Protein 2G39 (pdb70)

InterPro domains:
  IPR003702 Acetyl-CoA hydrolase/transferase, N-terminal [PF02550] (13-215)
  IPR017821 Succinate CoA transferase [TIGR03458] (13-494)
  IPR026888 Acetyl-CoA hydrolase/transferase, C-terminal domain [PF13336] (322-463)
  IPR037171 NagB/RpiA transferase-like [SSF100950] (3-222)
  IPR037171 NagB/RpiA transferase-like [SSF100950] (225-494)
  IPR038460 Acetyl-CoA hydrolase/transferase, C-terminal domain superfamily [G3DSA:3.40.1080.20] (336-476)
  IPR046433 Acetyl-CoA hydrolase/transferase [PTHR43609] (2-495)

Nearest PDB structures (foldseek):
  2g39-assembly1_B  TM=1.001E+00  e=9.275E-93  Pseudomonas aeruginosa
  4eu9-assembly1_A  TM=9.788E-01  e=1.525E-63  Acetobacter aceti
  5dw4-assembly1_B  TM=9.795E-01  e=2.028E-62  Acetobacter aceti 1023
  4euc-assembly1_B  TM=9.817E-01  e=2.142E-61  Acetobacter aceti
  8dh7-assembly1_B  TM=9.643E-01  e=5.965E-57  Saccharomyces cerevisiae

Secondary structure (DSSP, 8-state):
--SB-SGGGGGG--HHHHHTT-----B---BTTBS---HHHHHH--TTTS---EE---S---TTHHHHHHHTT-EEE------HHHHHHHHTT-------TTTHHHHHHTTSSPPPSEEEEEESEE-TTSPEE--SB-BTHHHHHHHSSEEEEEEETTS-GGGTTSB-B-----TTS-------STT---SBSSB---GGGEEEEEEE--PPPPP-PPPP-HHHHHHHHHHHHHHHHHHHTT--TT-S-EEE-SSHHHHH--GGGSSS--SB---SEE-HHHHHHHHTT-B--EEESEE---HHHHHHHHHSGGGTGGGEEE-BHHHHT-HHHHHHHT-EEEEE-SEEETTS-EESS-GGGT----TTHHHHHHH-SEEEEE--SEEGGGTEESEE---S-SB-GGG--EEEETTEEEE-TT--HHHHHHHHHHHTS-TTTHHHHHHHHHHHHHT--SS---TTTTTHHHHHHHHH-----/--B-SGGGGGG--HHHHHTTS----B---BTTBS---HHHHHH--TTTS---EE---S---TTHHHHHHHTT-EEE------HHHHHHHHTT-------TTTHHHHHHTTSSPPPSEEEEEEEEE-TTS-EEE-SB-BTHHHHHHH-SEEEEEEETTS-GGGTTSB-B--PPPTTSPPP----STT---SBSSB---GGGEEEEEEE--PPPPP-PPPP-HHHHHHHHHHHHHHHHHHHTT--TT-S-EEE-SSHHHHH--GGGSSS--SB---SEE-HHHHHHHHTT-B--EEESEE---HHHHHHHHHTGGGTGGGEEE-BHHHHS-HHHHHHHT-EEEEE-SEEETTS-EESS-GGGT----TTHHHHHHH-SEEEEE--SEEGGGTEESEE---S-SB-GGG--EEEETTEEEE-TT--HHHHHHHHHHHTS-HHHHHHHHHHHHHHHHT--SS---TTTTTHHHHHHHHH-----

Foldseek 3Di:
DLFEQAVVCVVQEALLVVLVVDFADEEEEADPLFQDDDSNLLNNLVLQVPNHEYAYYLEEHDPCSLVSCVVSLHAAEYQFYDHVNNLVCVLVVSHYHHDQSLCPLVCVVVVNDDAGQEYEGEACHQHNQRFGATFFFQRCRLSNCARHQAYEYEHEPQAHNVCQPQEQEDDFDDPPDTDDPPDQDQPDRRHHRTRDDRNVRYNHYYYHYDDGDAQPADADDLWLLLQLVQVLVVVVVCCVVVVPLQRFAEEFDDHRSRLNVCSCLPHSRAAYEFYAEDEVSNVSCVVSRRYQAYEHRGYHYHVVSVCVCSVPVVSCSSRYHHYHSSVSLPLVRQQSRQYAYEEEFQAAELQQFTHRADQLLRGRHLYNLCSNQQRHNAREYEDAQADDVQQGGSYAPDSHGPGGNNRHAKYTTSQHIQGCPPHFRLRSNVRCLNGHHDPSCSVVSVVQSVVQCVVPDSHGGDPVCRSVQSVCCVPPNGVRD/DLAQAVVCVVFEALLVVLVVDDAEEEEEDDQLFQDDDSNLLSVLVLLVPDGEYAYYLEEHPPCSLVSCVVSLHAQEYQFYDHPNNLVCVLVVNHYHHDQNLCPLVCVVVVNDDAGQEYEGEAQGQHNQRFGQTFQFCRCRLSNLARHQAYEYEHAPQGHPVCQVQEQEDDFDDPPPTDDPPDQDQPDRDHHSTRDDRNVRYNHYYYHYDDGDAAPADADDLWLLLQLVLVLVVQVVCCVVVVPLQRFAEEFDRHHSSLSVCSCLVHSRAAHHFYAEDELSNVVCVVSRRYQAYEYRGYHYHPVSVCVCSVCVVSCRSRHHHYHSSVSLPLSRQQSRQYAYEEEAQAEELQQFGHRADQLLRGRHLYNLCSNLQRHNANEYEDAQADDVRQGGSYAPDSHGPDPNNRHQKYTTSQHIAGCPPHFRLRSNVRCLNGRHDPVCSVVSVVQSVVQCVVPDSHGGDPVCRSVQSVCCVPPVGVRD

B-factor: mean 19.17, std 7.24, range [2.0, 92.08]

Radius of gyration: 28.07 Å; Cα contacts (8 Å, |Δi|>4): 2451; chains: 2; bounding box: 64×72×86 Å

Solvent-accessible surface area: 31189 Å² total

Sequence (961 aa):
RDRVRLPSLLDKVSAAEAADLIQDGTVGSGFTRAGEAKAVPQALARAKERPLRISLTGASLGNDLDKQLTEAGVLARRPFQVDSTLRKAINAGEVFIDQHLSETVEQLRNHQLKLPDIAVIEAAAITEQGHIVPTTSVGNSASFAIFAKKQVIVEINLAHSTNLEGLHDIYIPTYRPTRTPIPLTRVDDRIGSTAIPIPPEKIVAIVINDQPDSPSTVLPPDGETQAIANHLIDFFKREVDAGRSNSLGPLQAGIGSIANAVCGLIESPFENLTYSEVLQDSTFDLIDAGKLRFASGSSITLSPRRRNADVFGNLEERYKDKLVLRPQEISNHPEVVRRLGIIGINTALEFDIYGNVNSTHVGGTKNGIGGSGDFARNAHLAIFVTKSIAKGGNISSVVPVSHVDHTEHDVDILVTEQGLADLRGLAPRERRARVIIENCVHPSYQAPLLDYFEAACAKGGHTPHLLREALAWHLNLEERGHLAGDRVRLPSLLDKVSAAEAADLIQDGTVGSGFTRAGEAKAVPQALARAKERPLRISLTGASLGNDLDKQLTEAGVLARRPFQVDSTLRKAINAGEVFIDQHLSETVEQLRNHQLKLPDIAVIEAAAITEQGHIVPTTSVGNSASFAIFAKQVIVEINLAHSTNLEGLHDIYIPTYRPTRTPIPLTRVDDRIGSTAIPIPPEKIVAIVINDQPDSPSTVLPPDGETQAIANHLIDFFKREVDAGRSNSLGPLQAGIGSIANAVCGLIESPFENLTYSEVLQDSTFDLIDAGKLRRFASGSSITLSPRRNADVFGNLERYKDDKLVLRPQEISNHPEVVRRLGIIGINTALEFDIYGNVNSTHVGGTKNGIGGSGDFARNAHLAIFVTKSIAKGGNISSVVPVSHVDHTEHDVDILVTEQGLADLRGLAPRERRARVIIENCVHPSYQAPLLDYFEAACAKGGHTPHLLREALAWHLNLEERGHLAG

Organism: Pseudomonas aeruginosa (strain ATCC 15692 / DSM 22644 / CIP 104116 / JCM 14847 / LMG 12228 / 1C / PRS 101 / PAO1) (NCBI:txid208964)

Structure (mmCIF, N/CA/C/O backbone):
data_2G39
#
_entry.id   2G39
#
_cell.length_a   171.356
_cell.length_b   69.806
_cell.length_c   113.244
_cell.angle_alpha   90.00
_cell.angle_beta   90.00
_cell.angle_gamma   90.00
#
_symmetry.space_group_name_H-M   'P 21 21 2'
#
loop_
_entity.id
_entity.type
_entity.pdbx_description
1 polymer 'Acetyl-CoA hydrolase'
2 non-polymer 1,2-ETHANEDIOL
3 non-polymer 'ACETIC ACID'
4 water water
#
loop_
_atom_site.group_PDB
_atom_site.id
_atom_site.type_symbol
_atom_site.label_atom_id
_atom_site.label_alt_id
_atom_site.label_comp_id
_atom_site.label_asym_id
_atom_site.label_entity_id
_atom_site.label_seq_id
_atom_site.pdbx_PDB_ins_code
_atom_site.Cartn_x
_atom_site.Cartn_y
_atom_site.Cartn_z
_atom_site.occupancy
_atom_site.B_iso_or_equiv
_atom_site.auth_seq_id
_atom_site.auth_comp_id
_atom_site.auth_asym_id
_atom_site.auth_atom_id
_atom_site.pdbx_PDB_model_num
ATOM 1 N N . ARG A 1 3 ? 50.667 18.099 76.236 1.00 37.77 3 ARG A N 1
ATOM 2 C CA . ARG A 1 3 ? 50.178 19.487 76.615 1.00 38.61 3 ARG A CA 1
ATOM 3 C C . ARG A 1 3 ? 50.846 20.650 75.835 1.00 38.51 3 ARG A C 1
ATOM 4 O O . ARG A 1 3 ? 50.187 21.654 75.458 1.00 38.09 3 ARG A O 1
ATOM 6 N N . ASP A 1 4 ? 52.147 20.518 75.596 1.00 37.74 4 ASP A N 1
ATOM 7 C CA . ASP A 1 4 ? 52.782 21.340 74.574 1.00 37.64 4 ASP A CA 1
ATOM 8 C C . ASP A 1 4 ? 52.477 20.711 73.188 1.00 35.56 4 ASP A C 1
ATOM 9 O O . ASP A 1 4 ? 52.471 21.426 72.178 1.00 36.51 4 ASP A O 1
ATOM 14 N N . ARG A 1 5 ? 52.200 19.397 73.143 1.00 32.43 5 ARG A N 1
ATOM 15 C CA . ARG A 1 5 ? 52.032 18.684 71.863 1.00 28.91 5 ARG A CA 1
ATOM 16 C C . ARG A 1 5 ? 50.578 18.559 71.413 1.00 26.79 5 ARG A C 1
ATOM 17 O O . ARG A 1 5 ? 50.304 18.645 70.227 1.00 26.50 5 ARG A O 1
ATOM 25 N N . VAL A 1 6 ? 49.662 18.309 72.346 1.00 24.24 6 VAL A N 1
ATOM 26 C CA . VAL A 1 6 ? 48.241 18.154 72.036 1.00 22.44 6 VAL A CA 1
ATOM 27 C C . VAL A 1 6 ? 47.471 19.305 72.661 1.00 21.37 6 VAL A C 1
ATOM 28 O O . VAL A 1 6 ? 47.045 19.244 73.826 1.00 19.00 6 VAL A O 1
ATOM 32 N N . ARG A 1 7 ? 47.297 20.362 71.879 1.00 19.90 7 ARG A N 1
ATOM 33 C CA . ARG A 1 7 ? 46.852 21.631 72.456 1.00 19.63 7 ARG A CA 1
ATOM 34 C C . ARG A 1 7 ? 45.349 21.791 72.477 1.00 18.78 7 ARG A C 1
ATOM 35 O O . ARG A 1 7 ? 44.833 22.834 72.890 1.00 18.16 7 ARG A O 1
ATOM 43 N N . LEU A 1 8 ? 44.667 20.753 72.012 1.00 18.37 8 LEU A N 1
ATOM 44 C CA . LEU A 1 8 ? 43.227 20.613 72.150 1.00 18.17 8 LEU A CA 1
ATOM 45 C C . LEU A 1 8 ? 43.005 19.468 73.148 1.00 18.59 8 LEU A C 1
ATOM 46 O O . LEU A 1 8 ? 43.105 18.281 72.785 1.00 18.10 8 LEU A O 1
ATOM 51 N N . PRO A 1 9 ? 42.736 19.825 74.421 1.00 19.22 9 PRO A N 1
ATOM 52 C CA . PRO A 1 9 ? 42.777 18.848 75.502 1.00 20.06 9 PRO A CA 1
ATOM 53 C C . PRO A 1 9 ? 41.817 17.681 75.347 1.00 20.46 9 PRO A C 1
ATOM 54 O O . PRO A 1 9 ? 42.141 16.572 75.762 1.00 20.86 9 PRO A O 1
ATOM 58 N N . SER A 1 10 ? 40.651 17.909 74.752 1.00 21.54 10 SER A N 1
ATOM 59 C CA . SER A 1 10 ? 39.676 16.833 74.582 1.00 22.13 10 SER A CA 1
ATOM 60 C C . SER A 1 10 ? 40.217 15.686 73.698 1.00 22.18 10 SER A C 1
ATOM 61 O O . SER A 1 10 ? 39.785 14.543 73.842 1.00 23.24 10 SER A O 1
ATOM 64 N N . LEU A 1 11 ? 41.183 15.974 72.826 1.00 21.38 11 LEU A N 1
ATOM 65 C CA . LEU A 1 11 ? 41.783 14.929 71.975 1.00 20.90 11 LEU A CA 1
ATOM 66 C C . LEU A 1 11 ? 42.608 13.889 72.757 1.00 21.09 11 LEU A C 1
ATOM 67 O O . LEU A 1 11 ? 42.891 12.795 72.235 1.00 20.50 11 LEU A O 1
ATOM 72 N N . LEU A 1 12 ? 42.996 14.227 73.996 1.00 20.36 12 LEU A N 1
ATOM 73 C CA . LEU A 1 12 ? 43.772 13.311 74.846 1.00 20.15 12 LEU A CA 1
ATOM 74 C C . LEU A 1 12 ? 43.065 11.970 75.083 1.00 19.94 12 LEU A C 1
ATOM 75 O O . LEU A 1 12 ? 43.741 10.988 75.342 1.00 18.65 12 LEU A O 1
ATOM 80 N N . ASP A 1 13 ? 41.733 11.924 74.986 1.00 20.21 13 ASP A N 1
ATOM 81 C CA . ASP A 1 13 ? 41.024 10.634 75.045 1.00 22.32 13 ASP A CA 1
ATOM 82 C C . ASP A 1 13 ? 41.323 9.669 73.857 1.00 22.34 13 ASP A C 1
ATOM 83 O O . ASP A 1 13 ? 41.013 8.464 73.930 1.00 22.37 13 ASP A O 1
ATOM 88 N N . LYS A 1 14 ? 41.933 10.200 72.787 1.00 21.07 14 LYS A N 1
ATOM 89 C CA . LYS A 1 14 ? 42.263 9.414 71.605 1.00 20.98 14 LYS A CA 1
ATOM 90 C C . LYS A 1 14 ? 43.706 8.928 71.651 1.00 20.33 14 LYS A C 1
ATOM 91 O O . LYS A 1 14 ? 44.158 8.219 70.756 1.00 19.28 14 LYS A O 1
ATOM 97 N N . VAL A 1 15 ? 44.425 9.304 72.706 1.00 19.78 15 VAL A N 1
ATOM 98 C CA . VAL A 1 15 ? 45.779 8.796 72.871 1.00 19.96 15 VAL A CA 1
ATOM 99 C C . VAL A 1 15 ? 45.730 7.291 73.147 1.00 19.67 15 VAL A C 1
ATOM 100 O O . VAL A 1 15 ? 44.984 6.841 74.013 1.00 19.12 15 VAL A O 1
ATOM 112 N N . SER A 1 17 ? 47.986 3.171 72.223 1.00 17.34 17 SER A N 1
ATOM 113 C CA . SER A 1 17 ? 49.195 2.510 71.719 1.00 15.88 17 SER A CA 1
ATOM 114 C C . SER A 1 17 ? 49.217 2.418 70.200 1.00 15.41 17 SER A C 1
ATOM 115 O O . SER A 1 17 ? 48.166 2.384 69.550 1.00 14.93 17 SER A O 1
ATOM 118 N N . ALA A 1 18 ? 50.430 2.355 69.647 1.00 15.54 18 ALA A N 1
ATOM 119 C CA . ALA A 1 18 ? 50.648 2.065 68.223 1.00 15.24 18 ALA A CA 1
ATOM 120 C C . ALA A 1 18 ? 49.912 0.787 67.802 1.00 15.07 18 ALA A C 1
ATOM 121 O O . ALA A 1 18 ? 49.283 0.760 66.727 1.00 14.88 18 ALA A O 1
ATOM 123 N N . ALA A 1 19 ? 49.976 -0.251 68.653 1.00 13.61 19 ALA A N 1
ATOM 124 C CA . ALA A 1 19 ? 49.298 -1.514 68.373 1.00 12.92 19 ALA A CA 1
ATOM 125 C C . ALA A 1 19 ? 47.782 -1.330 68.309 1.00 12.89 19 ALA A C 1
ATOM 126 O O . ALA A 1 19 ? 47.167 -1.827 67.384 1.00 12.84 19 ALA A O 1
ATOM 128 N N . GLU A 1 20 ? 47.181 -0.624 69.274 1.00 12.27 20 GLU A N 1
ATOM 129 C CA . GLU A 1 20 ? 45.746 -0.387 69.221 1.00 12.40 20 GLU A CA 1
ATOM 130 C C . GLU A 1 20 ? 45.356 0.422 67.957 1.00 12.61 20 GLU A C 1
ATOM 131 O O . GLU A 1 20 ? 44.388 0.093 67.278 1.00 12.53 20 GLU A O 1
ATOM 137 N N . ALA A 1 21 ? 46.140 1.441 67.630 1.00 12.53 21 ALA A N 1
ATOM 138 C CA . ALA A 1 21 ? 45.907 2.261 66.440 1.00 13.19 21 ALA A CA 1
ATOM 139 C C . ALA A 1 21 ? 46.010 1.421 65.168 1.00 13.47 21 ALA A C 1
ATOM 140 O O . ALA A 1 21 ? 45.170 1.545 64.288 1.00 13.01 21 ALA A O 1
ATOM 142 N N . ALA A 1 22 ? 47.022 0.548 65.078 1.00 13.89 22 ALA A N 1
ATOM 143 C CA . ALA A 1 22 ? 47.195 -0.272 63.859 1.00 15.23 22 ALA A CA 1
ATOM 144 C C . ALA A 1 22 ? 46.061 -1.259 63.625 1.00 16.15 22 ALA A C 1
ATOM 145 O O . ALA A 1 22 ? 45.764 -1.615 62.486 1.00 16.32 22 ALA A O 1
ATOM 147 N N . ASP A 1 23 ? 45.427 -1.697 64.710 1.00 15.73 23 ASP A N 1
ATOM 148 C CA . ASP A 1 23 ? 44.274 -2.593 64.633 1.00 16.42 23 ASP A CA 1
ATOM 149 C C . ASP A 1 23 ? 43.078 -1.927 63.949 1.00 15.89 23 ASP A C 1
ATOM 150 O O . ASP A 1 23 ? 42.083 -2.579 63.669 1.00 16.13 23 ASP A O 1
ATOM 155 N N . LEU A 1 24 ? 43.153 -0.616 63.735 1.00 16.02 24 LEU A N 1
ATOM 156 C CA . LEU A 1 24 ? 42.121 0.118 62.978 1.00 15.64 24 LEU A CA 1
ATOM 157 C C . LEU A 1 24 ? 42.281 -0.072 61.457 1.00 15.23 24 LEU A C 1
ATOM 158 O O . LEU A 1 24 ? 41.395 0.279 60.659 1.00 15.42 24 LEU A O 1
ATOM 163 N N . ILE A 1 25 ? 43.418 -0.631 61.073 1.00 14.30 25 ILE A N 1
ATOM 164 C CA . ILE A 1 25 ? 43.724 -0.915 59.685 1.00 13.98 25 ILE A CA 1
ATOM 165 C C . ILE A 1 25 ? 43.481 -2.403 59.499 1.00 13.71 25 ILE A C 1
ATOM 166 O O . ILE A 1 25 ? 44.087 -3.239 60.184 1.00 13.30 25 ILE A O 1
ATOM 171 N N . GLN A 1 26 ? 42.599 -2.710 58.548 1.00 13.68 26 GLN A N 1
ATOM 172 C CA . GLN A 1 26 ? 42.172 -4.074 58.246 1.00 12.85 26 GLN A CA 1
ATOM 173 C C . GLN A 1 26 ? 42.254 -4.355 56.734 1.00 13.00 26 GLN A C 1
ATOM 174 O O . GLN A 1 26 ? 42.489 -3.446 55.916 1.00 12.30 26 GLN A O 1
ATOM 180 N N . ASP A 1 27 ? 42.089 -5.624 56.378 1.00 12.98 27 ASP A N 1
ATOM 181 C CA . ASP A 1 27 ? 42.273 -6.106 55.005 1.00 12.76 27 ASP A CA 1
ATOM 182 C C . ASP A 1 27 ? 41.430 -5.308 53.997 1.00 13.59 27 ASP A C 1
ATOM 183 O O . ASP A 1 27 ? 40.244 -5.038 54.240 1.00 12.95 27 ASP A O 1
ATOM 188 N N . GLY A 1 28 ? 42.055 -4.915 52.886 1.00 14.25 28 GLY A N 1
ATOM 189 C CA . GLY A 1 28 ? 41.321 -4.307 51.778 1.00 15.38 28 GLY A CA 1
ATOM 190 C C . GLY A 1 28 ? 41.301 -2.800 51.841 1.00 16.69 28 GLY A C 1
ATOM 191 O O . GLY A 1 28 ? 40.850 -2.144 50.899 1.00 17.32 28 GLY A O 1
ATOM 200 N N . THR A 1 30 ? 42.659 1.180 51.885 1.00 16.82 30 THR A N 1
ATOM 201 C CA . THR A 1 30 ? 43.689 2.053 51.323 1.00 16.12 30 THR A CA 1
ATOM 202 C C . THR A 1 30 ? 44.164 2.962 52.428 1.00 15.33 30 THR A C 1
ATOM 203 O O . THR A 1 30 ? 43.355 3.610 53.072 1.00 15.30 30 THR A O 1
ATOM 207 N N . VAL A 1 31 ? 45.475 3.013 52.638 1.00 15.91 31 VAL A N 1
ATOM 208 C CA . VAL A 1 31 ? 46.066 3.853 53.682 1.00 16.46 31 VAL A CA 1
ATOM 209 C C . VAL A 1 31 ? 46.894 4.997 53.039 1.00 16.63 31 VAL A C 1
ATOM 210 O O . VAL A 1 31 ? 47.675 4.745 52.135 1.00 16.12 31 VAL A O 1
ATOM 214 N N . GLY A 1 32 ? 46.694 6.246 53.484 1.00 16.68 32 GLY A N 1
ATOM 215 C CA . GLY A 1 32 ? 47.543 7.385 53.077 1.00 17.45 32 GLY A CA 1
ATOM 216 C C . GLY A 1 32 ? 48.463 7.765 54.244 1.00 19.68 32 GLY A C 1
ATOM 217 O O . GLY A 1 32 ? 48.005 8.017 55.359 1.00 19.65 32 GLY A O 1
ATOM 226 N N . SER A 1 34 ? 52.071 9.838 55.934 1.00 19.16 34 SER A N 1
ATOM 227 C CA . SER A 1 34 ? 53.148 10.849 55.807 1.00 17.66 34 SER A CA 1
ATOM 228 C C . SER A 1 34 ? 54.479 10.143 55.522 1.00 17.85 34 SER A C 1
ATOM 229 O O . SER A 1 34 ? 54.646 8.967 55.856 1.00 17.65 34 SER A O 1
ATOM 232 N N . GLY A 1 35 ? 55.407 10.849 54.887 1.00 16.84 35 GLY A N 1
ATOM 233 C CA . GLY A 1 35 ? 56.741 10.306 54.665 1.00 16.50 35 GLY A CA 1
ATOM 234 C C . GLY A 1 35 ? 57.202 10.663 53.255 1.00 15.91 35 GLY A C 1
ATOM 235 O O . GLY A 1 35 ? 56.530 10.358 52.248 1.00 14.98 35 GLY A O 1
ATOM 236 N N . PHE A 1 36 ? 58.348 11.317 53.177 1.00 16.08 36 PHE A N 1
ATOM 237 C CA . PHE A 1 36 ? 58.887 11.750 51.898 1.00 16.23 36 PHE A CA 1
ATOM 238 C C . PHE A 1 36 ? 60.404 11.724 51.971 1.00 16.44 36 PHE A C 1
ATOM 239 O O . PHE A 1 36 ? 61.001 12.529 52.670 1.00 15.95 36 PHE A O 1
ATOM 247 N N . THR A 1 37 ? 61.015 10.806 51.220 1.00 17.03 37 THR A N 1
ATOM 248 C CA . THR A 1 37 ? 62.476 10.597 51.178 1.00 18.42 37 THR A CA 1
ATOM 249 C C . THR A 1 37 ? 63.078 10.585 52.563 1.00 19.79 37 THR A C 1
ATOM 250 O O . THR A 1 37 ? 63.998 11.339 52.821 1.00 20.17 37 THR A O 1
ATOM 254 N N . ARG A 1 38 ? 62.524 9.711 53.432 1.00 20.77 38 ARG A N 1
ATOM 255 C CA . ARG A 1 38 ? 62.940 9.473 54.842 1.00 21.62 38 ARG A CA 1
ATOM 256 C C . ARG A 1 38 ? 62.446 10.464 55.869 1.00 20.74 38 ARG A C 1
ATOM 257 O O . ARG A 1 38 ? 62.571 10.218 57.056 1.00 22.34 38 ARG A O 1
ATOM 265 N N . ALA A 1 39 ? 61.912 11.583 55.412 1.00 19.54 39 ALA A N 1
ATOM 266 C CA . ALA A 1 39 ? 61.520 12.682 56.286 1.00 18.47 39 ALA A CA 1
ATOM 267 C C . ALA A 1 39 ? 60.027 12.695 56.595 1.00 17.88 39 ALA A C 1
ATOM 268 O O . ALA A 1 39 ? 59.188 12.622 55.692 1.00 16.57 39 ALA A O 1
ATOM 270 N N . GLY A 1 40 ? 59.714 12.815 57.883 1.00 17.66 40 GLY A N 1
ATOM 271 C CA . GLY A 1 40 ? 58.364 13.113 58.316 1.00 17.46 40 GLY A CA 1
ATOM 272 C C . GLY A 1 40 ? 57.376 11.971 58.253 1.00 17.55 40 GLY A C 1
ATOM 273 O O . GLY A 1 40 ? 56.176 12.221 58.316 1.00 17.70 40 GLY A O 1
ATOM 274 N N . GLU A 1 41 ? 57.874 10.730 58.138 1.00 16.96 41 GLU A N 1
ATOM 275 C CA . GLU A 1 41 ? 57.017 9.525 57.974 1.00 16.91 41 GLU A CA 1
ATOM 276 C C . GLU A 1 41 ? 56.451 9.069 59.308 1.00 17.10 41 GLU A C 1
ATOM 277 O O . GLU A 1 41 ? 57.123 9.218 60.327 1.00 16.77 41 GLU A O 1
ATOM 283 N N . ALA A 1 42 ? 55.236 8.501 59.301 1.00 17.16 42 ALA A N 1
ATOM 284 C CA . ALA A 1 42 ? 54.753 7.754 60.467 1.00 17.27 42 ALA A CA 1
ATOM 285 C C . ALA A 1 42 ? 55.681 6.552 60.594 1.00 16.69 42 ALA A C 1
ATOM 286 O O . ALA A 1 42 ? 56.182 6.044 59.576 1.00 15.71 42 ALA A O 1
ATOM 288 N N . LYS A 1 43 ? 55.876 6.081 61.826 1.00 16.25 43 LYS A N 1
ATOM 289 C CA . LYS A 1 43 ? 56.831 4.997 62.094 1.00 17.41 43 LYS A CA 1
ATOM 290 C C . LYS A 1 43 ? 56.282 3.871 62.983 1.00 17.54 43 LYS A C 1
ATOM 291 O O . LYS A 1 43 ? 56.400 2.682 62.635 1.00 18.07 43 LYS A O 1
ATOM 297 N N . ALA A 1 44 ? 55.729 4.253 64.132 1.00 16.67 44 ALA A N 1
ATOM 298 C CA . ALA A 1 44 ? 55.272 3.300 65.133 1.00 16.73 44 ALA A CA 1
ATOM 299 C C . ALA A 1 44 ? 54.055 2.542 64.626 1.00 16.50 44 ALA A C 1
ATOM 300 O O . ALA A 1 44 ? 53.975 1.312 64.801 1.00 17.22 44 ALA A O 1
ATOM 302 N N . VAL A 1 45 ? 53.114 3.254 64.007 1.00 15.71 45 VAL A N 1
ATOM 303 C CA . VAL A 1 45 ? 51.918 2.588 63.458 1.00 15.57 45 VAL A CA 1
ATOM 304 C C . VAL A 1 45 ? 52.233 1.540 62.354 1.00 15.60 45 VAL A C 1
ATOM 305 O O . VAL A 1 45 ? 51.878 0.376 62.523 1.00 14.99 45 VAL A O 1
ATOM 309 N N . PRO A 1 46 ? 52.957 1.928 61.272 1.00 15.81 46 PRO A N 1
ATOM 310 C CA . PRO A 1 46 ? 53.358 0.910 60.288 1.00 16.40 46 PRO A CA 1
ATOM 311 C C . PRO A 1 46 ? 54.264 -0.219 60.839 1.00 16.39 46 PRO A C 1
ATOM 312 O O . PRO A 1 46 ? 54.124 -1.357 60.401 1.00 15.59 46 PRO A O 1
ATOM 316 N N . GLN A 1 47 ? 55.186 0.080 61.754 1.00 17.31 47 GLN A N 1
ATOM 317 C CA . GLN A 1 47 ? 55.955 -0.993 62.434 1.00 19.88 47 GLN A CA 1
ATOM 318 C C . GLN A 1 47 ? 55.002 -1.973 63.109 1.00 17.89 47 GLN A C 1
ATOM 319 O O . GLN A 1 47 ? 55.155 -3.188 62.980 1.00 17.21 47 GLN A O 1
ATOM 325 N N . ALA A 1 48 ? 54.033 -1.425 63.840 1.00 17.21 48 ALA A N 1
ATOM 326 C CA . ALA A 1 48 ? 53.054 -2.247 64.553 1.00 17.44 48 ALA A CA 1
ATOM 327 C C . ALA A 1 48 ? 52.235 -3.036 63.545 1.00 16.72 48 ALA A C 1
ATOM 328 O O . ALA A 1 48 ? 51.963 -4.202 63.753 1.00 17.03 48 ALA A O 1
ATOM 330 N N . LEU A 1 49 ? 51.862 -2.381 62.446 1.00 16.77 49 LEU A N 1
ATOM 331 C CA . LEU A 1 49 ? 51.076 -3.025 61.384 1.00 16.49 49 LEU A CA 1
ATOM 332 C C . LEU A 1 49 ? 51.761 -4.267 60.792 1.00 16.45 49 LEU A C 1
ATOM 333 O O . LEU A 1 49 ? 51.133 -5.321 60.631 1.00 16.12 49 LEU A O 1
ATOM 338 N N . ALA A 1 50 ? 53.048 -4.117 60.480 1.00 17.21 50 ALA A N 1
ATOM 339 C CA . ALA A 1 50 ? 53.899 -5.165 59.922 1.00 18.04 50 ALA A CA 1
ATOM 340 C C . ALA A 1 50 ? 54.071 -6.337 60.905 1.00 19.35 50 ALA A C 1
ATOM 341 O O . ALA A 1 50 ? 53.989 -7.535 60.513 1.00 18.80 50 ALA A O 1
ATOM 351 N N . ARG A 1 52 ? 51.992 -7.128 63.346 1.00 19.48 52 ARG A N 1
ATOM 352 C CA . ARG A 1 52 ? 50.666 -7.753 63.440 1.00 18.29 52 ARG A CA 1
ATOM 353 C C . ARG A 1 52 ? 50.400 -8.712 62.278 1.00 18.28 52 ARG A C 1
ATOM 354 O O . ARG A 1 52 ? 49.802 -9.772 62.482 1.00 17.24 52 ARG A O 1
ATOM 362 N N . ALA A 1 53 ? 50.857 -8.335 61.071 1.00 18.36 53 ALA A N 1
ATOM 363 C CA . ALA A 1 53 ? 50.547 -9.085 59.835 1.00 18.86 53 ALA A CA 1
ATOM 364 C C . ALA A 1 53 ? 51.234 -10.440 59.794 1.00 19.03 53 ALA A C 1
ATOM 365 O O . ALA A 1 53 ? 50.789 -11.323 59.099 1.00 18.59 53 ALA A O 1
ATOM 367 N N . LYS A 1 54 ? 52.313 -10.593 60.558 1.00 19.92 54 LYS A N 1
ATOM 368 C CA . LYS A 1 54 ? 52.971 -11.889 60.732 1.00 21.16 54 LYS A CA 1
ATOM 369 C C . LYS A 1 54 ? 52.173 -12.882 61.601 1.00 20.89 54 LYS A C 1
ATOM 370 O O . LYS A 1 54 ? 52.347 -14.105 61.471 1.00 21.63 54 LYS A O 1
ATOM 376 N N . GLU A 1 55 ? 51.312 -12.348 62.473 1.00 20.02 55 GLU A N 1
ATOM 377 C CA . GLU A 1 55 ? 50.413 -13.133 63.315 1.00 20.33 55 GLU A CA 1
ATOM 378 C C . GLU A 1 55 ? 49.182 -13.533 62.496 1.00 19.85 55 GLU A C 1
ATOM 379 O O . GLU A 1 55 ? 48.853 -14.703 62.419 1.00 19.74 55 GLU A O 1
ATOM 385 N N . ARG A 1 56 ? 48.510 -12.535 61.911 1.00 19.96 56 ARG A N 1
ATOM 386 C CA . ARG A 1 56 ? 47.382 -12.750 61.015 1.00 20.23 56 ARG A CA 1
ATOM 387 C C . ARG A 1 56 ? 47.464 -11.765 59.852 1.00 19.66 56 ARG A C 1
ATOM 388 O O . ARG A 1 56 ? 47.558 -10.548 60.036 1.00 18.91 56 ARG A O 1
ATOM 396 N N . PRO A 1 57 ? 47.455 -12.303 58.635 1.00 19.54 57 PRO A N 1
ATOM 397 C CA . PRO A 1 57 ? 47.853 -11.501 57.475 1.00 18.80 57 PRO A CA 1
ATOM 398 C C . PRO A 1 57 ? 46.719 -10.602 56.983 1.00 18.61 57 PRO A C 1
ATOM 399 O O . PRO A 1 57 ? 45.540 -10.835 57.312 1.00 16.69 57 PRO A O 1
ATOM 403 N N . LEU A 1 58 ? 47.088 -9.580 56.215 1.00 18.21 58 LEU A N 1
ATOM 404 C CA . LEU A 1 58 ? 46.120 -8.787 55.480 1.00 18.26 58 LEU A CA 1
ATOM 405 C C . LEU A 1 58 ? 46.819 -8.106 54.314 1.00 17.80 58 LEU A C 1
ATOM 406 O O . LEU A 1 58 ? 48.032 -8.215 54.170 1.00 18.59 58 LEU A O 1
ATOM 411 N N . ARG A 1 59 ? 46.056 -7.416 53.477 1.00 17.22 59 ARG A N 1
ATOM 412 C CA . ARG A 1 59 ? 46.640 -6.671 52.359 1.00 17.41 59 ARG A CA 1
ATOM 413 C C . ARG A 1 59 ? 46.043 -5.284 52.322 1.00 17.24 59 ARG A C 1
ATOM 414 O O . ARG A 1 59 ? 44.830 -5.118 52.499 1.00 16.64 59 ARG A O 1
ATOM 422 N N . ILE A 1 60 ? 46.897 -4.290 52.104 1.00 16.35 60 ILE A N 1
ATOM 423 C CA . ILE A 1 60 ? 46.413 -2.921 51.917 1.00 16.39 60 ILE A CA 1
ATOM 424 C C . ILE A 1 60 ? 46.927 -2.298 50.613 1.00 16.07 60 ILE A C 1
ATOM 425 O O . ILE A 1 60 ? 47.843 -2.826 49.977 1.00 15.22 60 ILE A O 1
ATOM 430 N N . SER A 1 61 ? 46.335 -1.170 50.247 1.00 15.64 61 SER A N 1
ATOM 431 C CA . SER A 1 61 ? 46.937 -0.293 49.269 1.00 16.69 61 SER A CA 1
ATOM 432 C C . SER A 1 61 ? 47.544 0.898 50.011 1.00 17.23 61 SER A C 1
ATOM 433 O O . SER A 1 61 ? 46.837 1.599 50.769 1.00 16.38 61 SER A O 1
ATOM 436 N N . LEU A 1 62 ? 48.853 1.101 49.815 1.00 17.26 62 LEU A N 1
ATOM 437 C CA . LEU A 1 62 ? 49.583 2.144 50.554 1.00 17.38 62 LEU A CA 1
ATOM 438 C C . LEU A 1 62 ? 50.059 3.274 49.641 1.00 18.80 62 LEU A C 1
ATOM 439 O O . LEU A 1 62 ? 50.812 3.038 48.686 1.00 17.53 62 LEU A O 1
ATOM 452 N N . THR A 1 64 ? 51.999 7.153 49.883 1.00 18.23 64 THR A N 1
ATOM 453 C CA . THR A 1 64 ? 52.815 8.015 50.732 1.00 16.20 64 THR A CA 1
ATOM 454 C C . THR A 1 64 ? 53.018 9.368 50.010 1.00 15.93 64 THR A C 1
ATOM 455 O O . THR A 1 64 ? 52.403 9.629 48.947 1.00 15.58 64 THR A O 1
ATOM 459 N N . GLY A 1 65 ? 53.866 10.220 50.581 1.00 14.94 65 GLY A N 1
ATOM 460 C CA . GLY A 1 65 ? 54.451 11.343 49.847 1.00 15.15 65 GLY A CA 1
ATOM 461 C C . GLY A 1 65 ? 55.455 10.833 48.839 1.00 14.49 65 GLY A C 1
ATOM 462 O O . GLY A 1 65 ? 55.277 11.016 47.633 1.00 15.19 65 GLY A O 1
ATOM 463 N N . ALA A 1 66 ? 56.520 10.206 49.332 1.00 14.60 66 ALA A N 1
ATOM 464 C CA . ALA A 1 66 ? 57.452 9.477 48.481 1.00 14.69 66 ALA A CA 1
ATOM 465 C C . ALA A 1 66 ? 58.039 8.295 49.264 1.00 15.03 66 ALA A C 1
ATOM 466 O O . ALA A 1 66 ? 57.306 7.559 49.911 1.00 15.31 66 ALA A O 1
ATOM 468 N N . SER A 1 67 ? 59.362 8.134 49.237 1.00 15.13 67 SER A N 1
ATOM 469 C CA . SER A 1 67 ? 59.976 6.949 49.826 1.00 16.19 67 SER A CA 1
ATOM 470 C C . SER A 1 67 ? 60.010 7.065 51.347 1.00 16.77 67 SER A C 1
ATOM 471 O O . SER A 1 67 ? 59.897 8.176 51.907 1.00 17.88 67 SER A O 1
ATOM 474 N N . LEU A 1 68 ? 60.139 5.913 51.996 1.00 16.31 68 LEU A N 1
ATOM 475 C CA . LEU A 1 68 ? 60.163 5.779 53.443 1.00 17.17 68 LEU A CA 1
ATOM 476 C C . LEU A 1 68 ? 61.548 5.335 53.880 1.00 17.89 68 LEU A C 1
ATOM 477 O O . LEU A 1 68 ? 62.244 4.641 53.132 1.00 18.02 68 LEU A O 1
ATOM 482 N N . GLY A 1 69 ? 61.925 5.692 55.108 1.00 18.85 69 GLY A N 1
ATOM 483 C CA . GLY A 1 69 ? 63.147 5.179 55.716 1.00 19.28 69 GLY A CA 1
ATOM 484 C C . GLY A 1 69 ? 62.754 4.156 56.770 1.00 20.90 69 GLY A C 1
ATOM 485 O O . GLY A 1 69 ? 61.664 3.559 56.684 1.00 21.09 69 GLY A O 1
ATOM 486 N N . ASN A 1 70 ? 63.650 3.941 57.740 1.00 20.23 70 ASN A N 1
ATOM 487 C CA . ASN A 1 70 ? 63.408 3.052 58.867 1.00 21.17 70 ASN A CA 1
ATOM 488 C C . ASN A 1 70 ? 63.069 1.624 58.483 1.00 20.30 70 ASN A C 1
ATOM 489 O O . ASN A 1 70 ? 62.462 0.908 59.273 1.00 20.57 70 ASN A O 1
ATOM 494 N N . ASP A 1 71 ? 63.452 1.228 57.264 1.00 20.14 71 ASP A N 1
ATOM 495 C CA . ASP A 1 71 ? 63.131 -0.087 56.703 1.00 19.45 71 ASP A CA 1
ATOM 496 C C . ASP A 1 71 ? 61.640 -0.390 56.748 1.00 19.32 71 ASP A C 1
ATOM 497 O O . ASP A 1 71 ? 61.238 -1.547 56.845 1.00 19.23 71 ASP A O 1
ATOM 502 N N . LEU A 1 72 ? 60.808 0.645 56.668 1.00 18.68 72 LEU A N 1
ATOM 503 C CA . LEU A 1 72 ? 59.361 0.437 56.779 1.00 18.05 72 LEU A CA 1
ATOM 504 C C . LEU A 1 72 ? 58.766 -0.340 55.613 1.00 17.69 72 LEU A C 1
ATOM 505 O O . LEU A 1 72 ? 57.963 -1.247 55.846 1.00 18.30 72 LEU A O 1
ATOM 510 N N . ASP A 1 73 ? 59.119 0.038 54.373 1.00 17.15 73 ASP A N 1
ATOM 511 C CA . ASP A 1 73 ? 58.687 -0.716 53.180 1.00 16.60 73 ASP A CA 1
ATOM 512 C C . ASP A 1 73 ? 59.182 -2.164 53.228 1.00 16.50 73 ASP A C 1
ATOM 513 O O . ASP A 1 73 ? 58.428 -3.098 52.892 1.00 16.75 73 ASP A O 1
ATOM 518 N N . LYS A 1 74 ? 60.442 -2.355 53.625 1.00 15.32 74 LYS A N 1
ATOM 519 C CA . LYS A 1 74 ? 60.951 -3.700 53.868 1.00 16.09 74 LYS A CA 1
ATOM 520 C C . LYS A 1 74 ? 60.055 -4.486 54.840 1.00 16.18 74 LYS A C 1
ATOM 521 O O . LYS A 1 74 ? 59.686 -5.625 54.556 1.00 15.23 74 LYS A O 1
ATOM 527 N N . GLN A 1 75 ? 59.735 -3.899 55.994 1.00 17.22 75 GLN A N 1
ATOM 528 C CA . GLN A 1 75 ? 58.965 -4.644 57.032 1.00 18.35 75 GLN A CA 1
ATOM 529 C C . GLN A 1 75 ? 57.546 -4.970 56.527 1.00 17.37 75 GLN A C 1
ATOM 530 O O . GLN A 1 75 ? 57.042 -6.095 56.682 1.00 17.33 75 GLN A O 1
ATOM 536 N N . LEU A 1 76 ? 56.936 -3.982 55.877 1.00 17.02 76 LEU A N 1
ATOM 537 C CA . LEU A 1 76 ? 55.597 -4.162 55.305 1.00 17.37 76 LEU A CA 1
ATOM 538 C C . LEU A 1 76 ? 55.600 -5.250 54.211 1.00 17.41 76 LEU A C 1
ATOM 539 O O . LEU A 1 76 ? 54.722 -6.119 54.160 1.00 18.16 76 LEU A O 1
ATOM 544 N N . THR A 1 77 ? 56.601 -5.184 53.344 1.00 17.70 77 THR A N 1
ATOM 545 C CA . THR A 1 77 ? 56.755 -6.133 52.246 1.00 17.56 77 THR A CA 1
ATOM 546 C C . THR A 1 77 ? 56.968 -7.545 52.769 1.00 17.50 77 THR A C 1
ATOM 547 O O . THR A 1 77 ? 56.268 -8.458 52.345 1.00 17.33 77 THR A O 1
ATOM 551 N N . GLU A 1 78 ? 57.933 -7.717 53.684 1.00 17.02 78 GLU A N 1
ATOM 552 C CA . GLU A 1 78 ? 58.214 -9.032 54.296 1.00 18.33 78 GLU A CA 1
ATOM 553 C C . GLU A 1 78 ? 57.036 -9.637 55.060 1.00 17.59 78 GLU A C 1
ATOM 554 O O . GLU A 1 78 ? 56.859 -10.854 55.084 1.00 17.61 78 GLU A O 1
ATOM 560 N N . ALA A 1 79 ? 56.225 -8.783 55.670 1.00 17.91 79 ALA A N 1
ATOM 561 C CA . ALA A 1 79 ? 55.004 -9.255 56.345 1.00 17.38 79 ALA A CA 1
ATOM 562 C C . ALA A 1 79 ? 53.852 -9.455 55.375 1.00 16.85 79 ALA A C 1
ATOM 563 O O . ALA A 1 79 ? 52.765 -9.815 55.789 1.00 16.96 79 ALA A O 1
ATOM 565 N N . GLY A 1 80 ? 54.071 -9.212 54.081 1.00 17.59 80 GLY A N 1
ATOM 566 C CA . GLY A 1 80 ? 53.032 -9.464 53.062 1.00 16.92 80 GLY A CA 1
ATOM 567 C C . GLY A 1 80 ? 51.888 -8.457 53.074 1.00 17.45 80 GLY A C 1
ATOM 568 O O . GLY A 1 80 ? 50.830 -8.719 52.545 1.00 17.92 80 GLY A O 1
ATOM 569 N N . VAL A 1 81 ? 52.125 -7.278 53.641 1.00 17.90 81 VAL A N 1
ATOM 570 C CA . VAL A 1 81 ? 51.080 -6.281 53.857 1.00 17.44 81 VAL A CA 1
ATOM 571 C C . VAL A 1 81 ? 50.713 -5.557 52.557 1.00 17.63 81 VAL A C 1
ATOM 572 O O . VAL A 1 81 ? 49.550 -5.155 52.372 1.00 17.49 81 VAL A O 1
ATOM 576 N N . LEU A 1 82 ? 51.674 -5.409 51.643 1.00 16.57 82 LEU A N 1
ATOM 577 C CA . LEU A 1 82 ? 51.424 -4.532 50.488 1.00 16.13 82 LEU A CA 1
ATOM 578 C C . LEU A 1 82 ? 50.879 -5.294 49.283 1.00 15.63 82 LEU A C 1
ATOM 579 O O . LEU A 1 82 ? 51.561 -6.142 48.726 1.00 16.51 82 LEU A O 1
ATOM 584 N N . ALA A 1 83 ? 49.638 -4.982 48.915 1.00 14.78 83 ALA A N 1
ATOM 585 C CA . ALA A 1 83 ? 49.077 -5.381 47.628 1.00 14.70 83 ALA A CA 1
ATOM 586 C C . ALA A 1 83 ? 49.467 -4.377 46.556 1.00 14.73 83 ALA A C 1
ATOM 587 O O . ALA A 1 83 ? 49.687 -4.739 45.399 1.00 13.93 83 ALA A O 1
ATOM 589 N N . ARG A 1 84 ? 49.541 -3.113 46.953 1.00 15.26 84 ARG A N 1
ATOM 590 C CA . ARG A 1 84 ? 49.641 -1.998 46.009 1.00 16.16 84 ARG A CA 1
ATOM 591 C C . ARG A 1 84 ? 50.412 -0.903 46.710 1.00 15.65 84 ARG A C 1
ATOM 592 O O . ARG A 1 84 ? 50.225 -0.672 47.919 1.00 14.62 84 ARG A O 1
ATOM 600 N N . ARG A 1 85 ? 51.307 -0.251 45.969 1.00 15.25 85 ARG A N 1
ATOM 601 C CA . ARG A 1 85 ? 52.178 0.772 46.564 1.00 14.63 85 ARG A CA 1
ATOM 602 C C . ARG A 1 85 ? 52.325 1.947 45.606 1.00 15.31 85 ARG A C 1
ATOM 603 O O . ARG A 1 85 ? 52.505 1.752 44.403 1.00 13.85 85 ARG A O 1
ATOM 619 N N . PRO A 1 87 ? 53.531 6.578 45.628 1.00 16.12 87 PRO A N 1
ATOM 620 C CA . PRO A 1 87 ? 53.989 6.736 44.238 1.00 16.73 87 PRO A CA 1
ATOM 621 C C . PRO A 1 87 ? 55.505 6.535 43.991 1.00 17.06 87 PRO A C 1
ATOM 622 O O . PRO A 1 87 ? 55.949 6.645 42.832 1.00 17.98 87 PRO A O 1
ATOM 626 N N . PHE A 1 88 ? 56.262 6.225 45.045 1.00 16.56 88 PHE A N 1
ATOM 627 C CA . PHE A 1 88 ? 57.735 6.264 44.995 1.00 15.56 88 PHE A CA 1
ATOM 628 C C . PHE A 1 88 ? 58.213 5.514 46.222 1.00 15.15 88 PHE A C 1
ATOM 629 O O . PHE A 1 88 ? 57.634 5.648 47.283 1.00 14.48 88 PHE A O 1
ATOM 637 N N . GLN A 1 89 ? 59.266 4.702 46.068 1.00 15.61 89 GLN A N 1
ATOM 638 C CA . GLN A 1 89 ? 59.782 3.887 47.158 1.00 14.90 89 GLN A CA 1
ATOM 639 C C . GLN A 1 89 ? 61.296 3.724 46.955 1.00 15.25 89 GLN A C 1
ATOM 640 O O . GLN A 1 89 ? 61.754 3.696 45.824 1.00 15.44 89 GLN A O 1
ATOM 646 N N . VAL A 1 90 ? 62.053 3.634 48.048 1.00 15.87 90 VAL A N 1
ATOM 647 C CA . VAL A 1 90 ? 63.516 3.364 48.007 1.00 15.32 90 VAL A CA 1
ATOM 648 C C . VAL A 1 90 ? 63.781 2.313 49.064 1.00 16.86 90 VAL A C 1
ATOM 649 O O . VAL A 1 90 ? 63.876 2.630 50.278 1.00 17.52 90 VAL A O 1
ATOM 653 N N . ASP A 1 91 ? 63.854 1.067 48.616 1.00 16.46 91 ASP A N 1
ATOM 654 C CA . ASP A 1 91 ? 63.858 -0.073 49.531 1.00 17.71 91 ASP A CA 1
ATOM 655 C C . ASP A 1 91 ? 64.125 -1.331 48.740 1.00 17.78 91 ASP A C 1
ATOM 656 O O . ASP A 1 91 ? 63.315 -1.733 47.904 1.00 19.10 91 ASP A O 1
ATOM 661 N N . SER A 1 92 ? 65.256 -1.967 49.005 1.00 18.54 92 SER A N 1
ATOM 662 C CA . SER A 1 92 ? 65.703 -3.021 48.124 1.00 18.42 92 SER A CA 1
ATOM 663 C C . SER A 1 92 ? 64.813 -4.247 48.250 1.00 17.41 92 SER A C 1
ATOM 664 O O . SER A 1 92 ? 64.640 -4.979 47.279 1.00 16.91 92 SER A O 1
ATOM 667 N N . THR A 1 93 ? 64.236 -4.468 49.436 1.00 17.18 93 THR A N 1
ATOM 668 C CA . THR A 1 93 ? 63.310 -5.599 49.624 1.00 17.17 93 THR A CA 1
ATOM 669 C C . THR A 1 93 ? 61.994 -5.392 48.840 1.00 16.91 93 THR A C 1
ATOM 670 O O . THR A 1 93 ? 61.561 -6.278 48.091 1.00 17.09 93 THR A O 1
ATOM 674 N N . LEU A 1 94 ? 61.360 -4.233 49.026 1.00 16.64 94 LEU A N 1
ATOM 675 C CA . LEU A 1 94 ? 60.185 -3.863 48.233 1.00 16.34 94 LEU A CA 1
ATOM 676 C C . LEU A 1 94 ? 60.480 -3.862 46.738 1.00 16.31 94 LEU A C 1
ATOM 677 O O . LEU A 1 94 ? 59.686 -4.348 45.959 1.00 17.15 94 LEU A O 1
ATOM 682 N N . ARG A 1 95 ? 61.621 -3.309 46.340 1.00 16.67 95 ARG A N 1
ATOM 683 C CA . ARG A 1 95 ? 61.976 -3.229 44.927 1.00 17.17 95 ARG A CA 1
ATOM 684 C C . ARG A 1 95 ? 62.008 -4.636 44.296 1.00 17.05 95 ARG A C 1
ATOM 685 O O . ARG A 1 95 ? 61.519 -4.854 43.178 1.00 16.89 95 ARG A O 1
ATOM 693 N N . LYS A 1 96 ? 62.578 -5.580 45.038 1.00 17.28 96 LYS A N 1
ATOM 694 C CA . LYS A 1 96 ? 62.638 -6.979 44.633 1.00 17.56 96 LYS A CA 1
ATOM 695 C C . LYS A 1 96 ? 61.222 -7.566 44.490 1.00 16.54 96 LYS A C 1
ATOM 696 O O . LYS A 1 96 ? 60.907 -8.206 43.481 1.00 15.56 96 LYS A O 1
ATOM 702 N N . ALA A 1 97 ? 60.374 -7.345 45.495 1.00 15.54 97 ALA A N 1
ATOM 703 C CA . ALA A 1 97 ? 58.968 -7.787 45.440 1.00 15.28 97 ALA A CA 1
ATOM 704 C C . ALA A 1 97 ? 58.241 -7.208 44.201 1.00 14.80 97 ALA A C 1
ATOM 705 O O . ALA A 1 97 ? 57.535 -7.915 43.478 1.00 14.53 97 ALA A O 1
ATOM 707 N N . ILE A 1 98 ? 58.421 -5.913 43.972 1.00 13.49 98 ILE A N 1
ATOM 708 C CA . ILE A 1 98 ? 57.815 -5.250 42.826 1.00 13.11 98 ILE A CA 1
ATOM 709 C C . ILE A 1 98 ? 58.293 -5.857 41.525 1.00 13.94 98 ILE A C 1
ATOM 710 O O . ILE A 1 98 ? 57.495 -6.112 40.618 1.00 14.15 98 ILE A O 1
ATOM 715 N N . ASN A 1 99 ? 59.604 -6.092 41.422 1.00 15.69 99 ASN A N 1
ATOM 716 C CA . ASN A 1 99 ? 60.164 -6.702 40.203 1.00 16.31 99 ASN A CA 1
ATOM 717 C C . ASN A 1 99 ? 59.809 -8.181 40.009 1.00 16.64 99 ASN A C 1
ATOM 718 O O . ASN A 1 99 ? 59.952 -8.722 38.912 1.00 16.71 99 ASN A O 1
ATOM 723 N N . ALA A 1 100 ? 59.326 -8.816 41.064 1.00 16.26 100 ALA A N 1
ATOM 724 C CA . ALA A 1 100 ? 58.829 -10.197 40.976 1.00 16.84 100 ALA A CA 1
ATOM 725 C C . ALA A 1 100 ? 57.303 -10.254 40.799 1.00 16.89 100 ALA A C 1
ATOM 726 O O . ALA A 1 100 ? 56.729 -11.328 40.829 1.00 17.13 100 ALA A O 1
ATOM 728 N N . GLY A 1 101 ? 56.660 -9.099 40.643 1.00 17.23 101 GLY A N 1
ATOM 729 C CA . GLY A 1 101 ? 55.197 -9.019 40.475 1.00 17.80 101 GLY A CA 1
ATOM 730 C C . GLY A 1 101 ? 54.344 -9.301 41.703 1.00 18.50 101 GLY A C 1
ATOM 731 O O . GLY A 1 101 ? 53.147 -9.609 41.582 1.00 18.86 101 GLY A O 1
ATOM 732 N N . GLU A 1 102 ? 54.951 -9.200 42.881 1.00 18.45 102 GLU A N 1
ATOM 733 C CA . GLU A 1 102 ? 54.313 -9.593 44.131 1.00 18.59 102 GLU A CA 1
ATOM 734 C C . GLU A 1 102 ? 53.593 -8.418 44.763 1.00 17.84 102 GLU A C 1
ATOM 735 O O . GLU A 1 102 ? 52.711 -8.604 45.586 1.00 16.85 102 GLU A O 1
ATOM 741 N N . VAL A 1 103 ? 53.996 -7.208 44.365 1.00 17.82 103 VAL A N 1
ATOM 742 C CA . VAL A 1 103 ? 53.422 -5.944 44.847 1.00 16.31 103 VAL A CA 1
ATOM 743 C C . VAL A 1 103 ? 53.207 -5.087 43.606 1.00 17.25 103 VAL A C 1
ATOM 744 O O . VAL A 1 103 ? 54.132 -4.905 42.797 1.00 17.14 103 VAL A O 1
ATOM 756 N N . PHE A 1 105 ? 53.024 -1.771 41.788 1.00 16.15 105 PHE A N 1
ATOM 757 C CA . PHE A 1 105 ? 53.606 -0.463 42.026 1.00 16.03 105 PHE A CA 1
ATOM 758 C C . PHE A 1 105 ? 53.153 0.550 40.971 1.00 15.94 105 PHE A C 1
ATOM 759 O O . PHE A 1 105 ? 53.171 0.283 39.752 1.00 13.76 105 PHE A O 1
ATOM 767 N N . ILE A 1 106 ? 52.758 1.726 41.434 1.00 15.27 106 ILE A N 1
ATOM 768 C CA . ILE A 1 106 ? 52.427 2.743 40.453 1.00 17.52 106 ILE A CA 1
ATOM 769 C C . ILE A 1 106 ? 53.241 3.990 40.727 1.00 16.62 106 ILE A C 1
ATOM 770 O O . ILE A 1 106 ? 52.955 4.690 41.699 1.00 15.92 106 ILE A O 1
ATOM 775 N N . ASP A 1 107 ? 54.266 4.265 39.906 1.00 17.25 107 ASP A N 1
ATOM 776 C CA . ASP A 1 107 ? 55.008 5.507 40.103 1.00 18.44 107 ASP A CA 1
ATOM 777 C C . ASP A 1 107 ? 54.314 6.559 39.324 1.00 17.97 107 ASP A C 1
ATOM 778 O O . ASP A 1 107 ? 53.999 6.398 38.128 1.00 20.84 107 ASP A O 1
ATOM 783 N N . GLN A 1 108 ? 54.040 7.630 40.022 1.00 17.15 108 GLN A N 1
ATOM 784 C CA . GLN A 1 108 ? 53.320 8.757 39.473 1.00 16.54 108 GLN A CA 1
ATOM 785 C C . GLN A 1 108 ? 54.194 9.974 39.573 1.00 15.24 108 GLN A C 1
ATOM 786 O O . GLN A 1 108 ? 55.031 10.045 40.505 1.00 12.53 108 GLN A O 1
ATOM 792 N N . HIS A 1 109 ? 54.005 10.918 38.632 1.00 13.63 109 HIS A N 1
ATOM 793 C CA . HIS A 1 109 ? 54.585 12.231 38.785 1.00 14.03 109 HIS A CA 1
ATOM 794 C C . HIS A 1 109 ? 54.163 12.739 40.141 1.00 14.02 109 HIS A C 1
ATOM 795 O O . HIS A 1 109 ? 52.957 12.736 40.449 1.00 14.95 109 HIS A O 1
ATOM 802 N N . LEU A 1 110 ? 55.129 13.158 40.965 1.00 13.74 110 LEU A N 1
ATOM 803 C CA . LEU A 1 110 ? 54.841 13.413 42.393 1.00 13.10 110 LEU A CA 1
ATOM 804 C C . LEU A 1 110 ? 53.785 14.491 42.651 1.00 13.08 110 LEU A C 1
ATOM 805 O O . LEU A 1 110 ? 53.071 14.412 43.644 1.00 14.69 110 LEU A O 1
ATOM 810 N N . SER A 1 111 ? 53.630 15.466 41.748 1.00 12.74 111 SER A N 1
ATOM 811 C CA . SER A 1 111 ? 52.612 16.520 41.931 1.00 13.16 111 SER A CA 1
ATOM 812 C C . SER A 1 111 ? 51.197 16.069 41.596 1.00 13.60 111 SER A C 1
ATOM 813 O O . SER A 1 111 ? 50.246 16.794 41.883 1.00 13.29 111 SER A O 1
ATOM 816 N N . GLU A 1 112 ? 51.045 14.896 40.962 1.00 14.07 112 GLU A N 1
ATOM 817 C CA . GLU A 1 112 ? 49.767 14.574 40.306 1.00 15.02 112 GLU A CA 1
ATOM 818 C C . GLU A 1 112 ? 48.842 13.669 41.104 1.00 14.45 112 GLU A C 1
ATOM 819 O O . GLU A 1 112 ? 47.661 13.680 40.850 1.00 14.53 112 GLU A O 1
ATOM 825 N N . THR A 1 113 ? 49.374 12.891 42.050 1.00 14.84 113 THR A N 1
ATOM 826 C CA . THR A 1 113 ? 48.536 11.955 42.837 1.00 14.80 113 THR A CA 1
ATOM 827 C C . THR A 1 113 ? 47.340 12.650 43.511 1.00 14.92 113 THR A C 1
ATOM 828 O O . THR A 1 113 ? 46.224 12.151 43.457 1.00 15.57 113 THR A O 1
ATOM 832 N N . VAL A 1 114 ? 47.567 13.798 44.142 1.00 14.88 114 VAL A N 1
ATOM 833 C CA . VAL A 1 114 ? 46.488 14.472 44.866 1.00 13.94 114 VAL A CA 1
ATOM 834 C C . VAL A 1 114 ? 45.490 15.102 43.878 1.00 14.05 114 VAL A C 1
ATOM 835 O O . VAL A 1 114 ? 44.321 15.230 44.185 1.00 13.58 114 VAL A O 1
ATOM 839 N N . GLU A 1 115 ? 45.960 15.413 42.667 1.00 14.60 115 GLU A N 1
ATOM 840 C CA . GLU A 1 115 ? 45.088 15.895 41.634 1.00 14.56 115 GLU A CA 1
ATOM 841 C C . GLU A 1 115 ? 44.149 14.764 41.189 1.00 14.90 115 GLU A C 1
ATOM 842 O O . GLU A 1 115 ? 42.934 14.990 40.968 1.00 15.78 115 GLU A O 1
ATOM 848 N N . GLN A 1 116 ? 44.707 13.567 41.014 1.00 14.93 116 GLN A N 1
ATOM 849 C CA . GLN A 1 116 ? 43.880 12.397 40.667 1.00 16.23 116 GLN A CA 1
ATOM 850 C C . GLN A 1 116 ? 42.865 12.128 41.788 1.00 15.46 116 GLN A C 1
ATOM 851 O O . GLN A 1 116 ? 41.670 11.981 41.536 1.00 14.83 116 GLN A O 1
ATOM 857 N N . LEU A 1 117 ? 43.341 12.113 43.029 1.00 13.71 117 LEU A N 1
ATOM 858 C CA . LEU A 1 117 ? 42.444 11.888 44.154 1.00 14.91 117 LEU A CA 1
ATOM 859 C C . LEU A 1 117 ? 41.305 12.885 44.214 1.00 15.03 117 LEU A C 1
ATOM 860 O O . LEU A 1 117 ? 40.161 12.486 44.429 1.00 15.64 117 LEU A O 1
ATOM 865 N N . ARG A 1 118 ? 41.608 14.173 44.055 1.00 15.25 118 ARG A N 1
ATOM 866 C CA . ARG A 1 118 ? 40.583 15.185 44.252 1.00 15.48 118 ARG A CA 1
ATOM 867 C C . ARG A 1 118 ? 39.541 15.266 43.102 1.00 15.21 118 ARG A C 1
ATOM 868 O O . ARG A 1 118 ? 38.451 15.803 43.288 1.00 14.30 118 ARG A O 1
ATOM 876 N N . ASN A 1 119 ? 39.858 14.696 41.944 1.00 15.33 119 ASN A N 1
ATOM 877 C CA . ASN A 1 119 ? 38.939 14.755 40.784 1.00 16.32 119 ASN A CA 1
ATOM 878 C C . ASN A 1 119 ? 38.408 13.380 40.368 1.00 17.17 119 ASN A C 1
ATOM 879 O O . ASN A 1 119 ? 38.112 13.155 39.188 1.00 17.83 119 ASN A O 1
ATOM 884 N N . HIS A 1 120 ? 38.304 12.464 41.336 1.00 18.61 120 HIS A N 1
ATOM 885 C CA . HIS A 1 120 ? 37.634 11.159 41.170 1.00 18.90 120 HIS A CA 1
ATOM 886 C C . HIS A 1 120 ? 38.382 10.145 40.311 1.00 18.19 120 HIS A C 1
ATOM 887 O O . HIS A 1 120 ? 37.777 9.163 39.854 1.00 17.73 120 HIS A O 1
ATOM 894 N N . GLN A 1 121 ? 39.674 10.363 40.071 1.00 17.23 121 GLN A N 1
ATOM 895 C CA . GLN A 1 121 ? 40.414 9.475 39.170 1.00 16.88 121 GLN A CA 1
ATOM 896 C C . GLN A 1 121 ? 41.208 8.368 39.864 1.00 17.13 121 GLN A C 1
ATOM 897 O O . GLN A 1 121 ? 41.848 7.540 39.202 1.00 17.21 121 GLN A O 1
ATOM 903 N N . LEU A 1 122 ? 41.142 8.356 41.190 1.00 16.81 122 LEU A N 1
ATOM 904 C CA . LEU A 1 122 ? 41.977 7.491 42.017 1.00 17.52 122 LEU A CA 1
ATOM 905 C C . LEU A 1 122 ? 41.292 7.280 43.354 1.00 16.79 122 LEU A C 1
ATOM 906 O O . LEU A 1 122 ? 40.705 8.202 43.906 1.00 18.23 122 LEU A O 1
ATOM 911 N N . LYS A 1 123 ? 41.293 6.044 43.825 1.00 16.80 123 LYS A N 1
ATOM 912 C CA . LYS A 1 123 ? 40.544 5.680 45.018 1.00 17.60 123 LYS A CA 1
ATOM 913 C C . LYS A 1 123 ? 41.115 6.396 46.249 1.00 16.77 123 LYS A C 1
ATOM 914 O O . LYS A 1 123 ? 42.327 6.394 46.471 1.00 16.51 123 LYS A O 1
ATOM 920 N N . LEU A 1 124 ? 40.239 7.014 47.030 1.00 16.37 124 LEU A N 1
ATOM 921 C CA . LEU A 1 124 ? 40.675 7.808 48.169 1.00 17.01 124 LEU A CA 1
ATOM 922 C C . LEU A 1 124 ? 41.241 6.914 49.293 1.00 16.70 124 LEU A C 1
ATOM 923 O O . LEU A 1 124 ? 40.816 5.770 49.445 1.00 15.27 124 LEU A O 1
ATOM 928 N N . PRO A 1 125 ? 42.172 7.458 50.106 1.00 16.79 125 PRO A N 1
ATOM 929 C CA . PRO A 1 125 ? 42.544 6.718 51.331 1.00 16.51 125 PRO A CA 1
ATOM 930 C C . PRO A 1 125 ? 41.349 6.578 52.300 1.00 16.01 125 PRO A C 1
ATOM 931 O O . PRO A 1 125 ? 40.610 7.560 52.508 1.00 15.63 125 PRO A O 1
ATOM 935 N N . ASP A 1 126 ? 41.184 5.385 52.903 1.00 15.36 126 ASP A N 1
ATOM 936 C CA . ASP A 1 126 ? 40.237 5.195 53.981 1.00 15.04 126 ASP A CA 1
ATOM 937 C C . ASP A 1 126 ? 40.700 5.842 55.280 1.00 15.11 126 ASP A C 1
ATOM 938 O O . ASP A 1 126 ? 39.887 6.320 56.090 1.00 14.49 126 ASP A O 1
ATOM 943 N N . ILE A 1 127 ? 42.005 5.821 55.498 1.00 15.09 127 ILE A N 1
ATOM 944 C CA . ILE A 1 127 ? 42.574 6.262 56.749 1.00 15.71 127 ILE A CA 1
ATOM 945 C C . ILE A 1 127 ? 43.951 6.853 56.437 1.00 15.39 127 ILE A C 1
ATOM 946 O O . ILE A 1 127 ? 44.703 6.321 55.600 1.00 13.52 127 ILE A O 1
ATOM 951 N N . ALA A 1 128 ? 44.236 7.975 57.091 1.00 15.08 128 ALA A N 1
ATOM 952 C CA . ALA A 1 128 ? 45.501 8.662 56.954 1.00 15.63 128 ALA A CA 1
ATOM 953 C C . ALA A 1 128 ? 46.296 8.468 58.235 1.00 15.54 128 ALA A C 1
ATOM 954 O O . ALA A 1 128 ? 45.745 8.550 59.363 1.00 15.36 128 ALA A O 1
ATOM 956 N N . VAL A 1 129 ? 47.594 8.223 58.089 1.00 15.57 129 VAL A N 1
ATOM 957 C CA . VAL A 1 129 ? 48.473 8.100 59.264 1.00 15.44 129 VAL A CA 1
ATOM 958 C C . VAL A 1 129 ? 49.573 9.170 59.170 1.00 15.45 129 VAL A C 1
ATOM 959 O O . VAL A 1 129 ? 50.486 9.064 58.353 1.00 15.01 129 VAL A O 1
ATOM 963 N N . ILE A 1 130 ? 49.465 10.216 59.985 1.00 15.48 130 ILE A N 1
ATOM 964 C CA . ILE A 1 130 ? 50.314 11.402 59.761 1.00 14.87 130 ILE A CA 1
ATOM 965 C C . ILE A 1 130 ? 51.216 11.659 60.953 1.00 14.11 130 ILE A C 1
ATOM 966 O O . ILE A 1 130 ? 50.727 11.772 62.082 1.00 13.00 130 ILE A O 1
ATOM 971 N N . GLU A 1 131 ? 52.521 11.763 60.707 1.00 13.68 131 GLU A N 1
ATOM 972 C CA . GLU A 1 131 ? 53.437 12.161 61.772 1.00 14.94 131 GLU A CA 1
ATOM 973 C C . GLU A 1 131 ? 53.322 13.664 62.049 1.00 15.43 131 GLU A C 1
ATOM 974 O O . GLU A 1 131 ? 53.273 14.472 61.109 1.00 16.29 131 GLU A O 1
ATOM 980 N N . ALA A 1 132 ? 53.301 14.022 63.332 1.00 14.72 132 ALA A N 1
ATOM 981 C CA . ALA A 1 132 ? 53.120 15.415 63.743 1.00 15.61 132 ALA A CA 1
ATOM 982 C C . ALA A 1 132 ? 54.128 15.850 64.805 1.00 15.23 132 ALA A C 1
ATOM 983 O O . ALA A 1 132 ? 54.454 15.077 65.684 1.00 14.51 132 ALA A O 1
ATOM 985 N N . ALA A 1 133 ? 54.532 17.125 64.736 1.00 16.01 133 ALA A N 1
ATOM 986 C CA . ALA A 1 133 ? 55.246 17.827 65.821 1.00 16.36 133 ALA A CA 1
ATOM 987 C C . ALA A 1 133 ? 54.276 18.263 66.936 1.00 17.09 133 ALA A C 1
ATOM 988 O O . ALA A 1 133 ? 54.626 18.268 68.131 1.00 18.40 133 ALA A O 1
ATOM 990 N N . ALA A 1 134 ? 53.062 18.615 66.544 1.00 16.80 134 ALA A N 1
ATOM 991 C CA . ALA A 1 134 ? 52.047 19.100 67.468 1.00 17.52 134 ALA A CA 1
ATOM 992 C C . ALA A 1 134 ? 50.656 19.081 66.828 1.00 17.45 134 ALA A C 1
ATOM 993 O O . ALA A 1 134 ? 50.511 18.956 65.603 1.00 16.78 134 ALA A O 1
ATOM 995 N N . ILE A 1 135 ? 49.635 19.170 67.685 1.00 18.43 135 ILE A N 1
ATOM 996 C CA . ILE A 1 135 ? 48.245 19.387 67.299 1.00 17.66 135 ILE A CA 1
ATOM 997 C C . ILE A 1 135 ? 47.801 20.712 67.942 1.00 18.95 135 ILE A C 1
ATOM 998 O O . ILE A 1 135 ? 48.061 20.978 69.127 1.00 17.97 135 ILE A O 1
ATOM 1003 N N . THR A 1 136 ? 47.140 21.556 67.155 1.00 19.05 136 THR A N 1
ATOM 1004 C CA . THR A 1 136 ? 46.915 22.932 67.589 1.00 18.28 136 THR A CA 1
ATOM 1005 C C . THR A 1 136 ? 45.679 23.019 68.483 1.00 18.15 136 THR A C 1
ATOM 1006 O O . THR A 1 136 ? 45.020 22.013 68.736 1.00 17.69 136 THR A O 1
ATOM 1010 N N . GLU A 1 137 ? 45.360 24.230 68.947 1.00 18.02 137 GLU A N 1
ATOM 1011 C CA . GLU A 1 137 ? 44.194 24.456 69.793 1.00 18.35 137 GLU A CA 1
ATOM 1012 C C . GLU A 1 137 ? 42.909 24.141 69.043 1.00 18.25 137 GLU A C 1
ATOM 1013 O O . GLU A 1 137 ? 41.932 23.732 69.659 1.00 16.92 137 GLU A O 1
ATOM 1019 N N . GLN A 1 138 ? 42.943 24.299 67.707 1.00 17.72 138 GLN A N 1
ATOM 1020 C CA . GLN A 1 138 ? 41.813 23.978 66.850 1.00 18.11 138 GLN A CA 1
ATOM 1021 C C . GLN A 1 138 ? 41.771 22.509 66.392 1.00 18.20 138 GLN A C 1
ATOM 1022 O O . GLN A 1 138 ? 40.867 22.119 65.651 1.00 18.19 138 GLN A O 1
ATOM 1028 N N . GLY A 1 139 ? 42.760 21.719 66.810 1.00 18.35 139 GLY A N 1
ATOM 1029 C CA . GLY A 1 139 ? 42.878 20.310 66.407 1.00 17.73 139 GLY A CA 1
ATOM 1030 C C . GLY A 1 139 ? 43.529 20.065 65.051 1.00 18.04 139 GLY A C 1
ATOM 1031 O O . GLY A 1 139 ? 43.303 19.015 64.434 1.00 17.63 139 GLY A O 1
ATOM 1032 N N . HIS A 1 140 ? 44.325 21.033 64.581 1.00 17.63 140 HIS A N 1
ATOM 1033 C CA . HIS A 1 140 ? 44.929 20.977 63.237 1.00 17.01 140 HIS A CA 1
ATOM 1034 C C . HIS A 1 140 ? 46.355 20.486 63.365 1.00 17.36 140 HIS A C 1
ATOM 1035 O O . HIS A 1 140 ? 47.004 20.682 64.416 1.00 17.94 140 HIS A O 1
ATOM 1042 N N . ILE A 1 141 ? 46.851 19.847 62.312 1.00 16.66 141 ILE A N 1
ATOM 1043 C CA . ILE A 1 141 ? 48.092 19.064 62.429 1.00 16.69 141 ILE A CA 1
ATOM 1044 C C . ILE A 1 141 ? 49.321 19.811 61.947 1.00 16.60 141 ILE A C 1
ATOM 1045 O O . ILE A 1 141 ? 49.365 20.287 60.807 1.00 17.57 141 ILE A O 1
ATOM 1050 N N . VAL A 1 142 ? 50.316 19.923 62.822 1.00 16.60 142 VAL A N 1
ATOM 1051 C CA . VAL A 1 142 ? 51.619 20.437 62.427 1.00 16.44 142 VAL A CA 1
ATOM 1052 C C . VAL A 1 142 ? 52.495 19.246 62.069 1.00 16.06 142 VAL A C 1
ATOM 1053 O O . VAL A 1 142 ? 52.762 18.407 62.927 1.00 16.24 142 VAL A O 1
ATOM 1057 N N . PRO A 1 143 ? 52.922 19.149 60.798 1.00 16.15 143 PRO A N 1
ATOM 1058 C CA . PRO A 1 143 ? 53.805 18.048 60.411 1.00 16.23 143 PRO A CA 1
ATOM 1059 C C . PRO A 1 143 ? 55.221 18.248 60.901 1.00 15.72 143 PRO A C 1
ATOM 1060 O O . PRO A 1 143 ? 55.523 19.227 61.597 1.00 15.49 143 PRO A O 1
ATOM 1064 N N . THR A 1 144 ? 56.082 17.304 60.537 1.00 15.72 144 THR A N 1
ATOM 1065 C CA . THR A 1 144 ? 57.458 17.346 60.972 1.00 15.50 144 THR A CA 1
ATOM 1066 C C . THR A 1 144 ? 58.361 17.772 59.821 1.00 15.83 144 THR A C 1
ATOM 1067 O O . THR A 1 144 ? 58.283 18.910 59.358 1.00 16.82 144 THR A O 1
ATOM 1071 N N . THR A 1 145 ? 59.205 16.870 59.337 1.00 16.21 145 THR A N 1
ATOM 1072 C CA . THR A 1 145 ? 60.292 17.286 58.461 1.00 15.84 145 THR A CA 1
ATOM 1073 C C . THR A 1 145 ? 59.921 17.293 56.993 1.00 15.60 145 THR A C 1
ATOM 1074 O O . THR A 1 145 ? 60.759 17.645 56.137 1.00 15.15 145 THR A O 1
ATOM 1078 N N . SER A 1 146 ? 58.704 16.848 56.679 1.00 15.44 146 SER A N 1
ATOM 1079 C CA . SER A 1 146 ? 58.188 16.962 55.287 1.00 15.70 146 SER A CA 1
ATOM 1080 C C . SER A 1 146 ? 56.721 17.265 55.329 1.00 15.87 146 SER A C 1
ATOM 1081 O O . SER A 1 146 ? 56.073 17.010 56.340 1.00 17.14 146 SER A O 1
ATOM 1084 N N . VAL A 1 147 ? 56.199 17.829 54.246 1.00 16.01 147 VAL A N 1
ATOM 1085 C CA . VAL A 1 147 ? 54.747 17.908 54.068 1.00 15.39 147 VAL A CA 1
ATOM 1086 C C . VAL A 1 147 ? 54.323 16.752 53.133 1.00 15.34 147 VAL A C 1
ATOM 1087 O O . VAL A 1 147 ? 53.454 15.953 53.481 1.00 15.77 147 VAL A O 1
ATOM 1091 N N . GLY A 1 148 ? 54.937 16.658 51.951 1.00 14.53 148 GLY A N 1
ATOM 1092 C CA . GLY A 1 148 ? 54.602 15.594 50.996 1.00 13.31 148 GLY A CA 1
ATOM 1093 C C . GLY A 1 148 ? 53.122 15.671 50.664 1.00 13.77 148 GLY A C 1
ATOM 1094 O O . GLY A 1 148 ? 52.623 16.765 50.353 1.00 13.80 148 GLY A O 1
ATOM 1095 N N . ASN A 1 149 ? 52.411 14.535 50.764 1.00 13.33 149 ASN A N 1
ATOM 1096 C CA . ASN A 1 149 ? 50.979 14.453 50.424 1.00 14.19 149 ASN A CA 1
ATOM 1097 C C . ASN A 1 149 ? 50.073 14.520 51.652 1.00 14.18 149 ASN A C 1
ATOM 1098 O O . ASN A 1 149 ? 48.871 14.330 51.557 1.00 14.95 149 ASN A O 1
ATOM 1103 N N . SER A 1 150 ? 50.659 14.772 52.812 1.00 13.87 150 SER A N 1
ATOM 1104 C CA . SER A 1 150 ? 49.952 14.577 54.079 1.00 14.24 150 SER A CA 1
ATOM 1105 C C . SER A 1 150 ? 48.714 15.445 54.284 1.00 13.99 150 SER A C 1
ATOM 1106 O O . SER A 1 150 ? 47.721 14.998 54.908 1.00 13.85 150 SER A O 1
ATOM 1109 N N . ALA A 1 151 ? 48.751 16.680 53.775 1.00 13.74 151 ALA A N 1
ATOM 1110 C CA . ALA A 1 151 ? 47.577 17.553 53.928 1.00 13.99 151 ALA A CA 1
ATOM 1111 C C . ALA A 1 151 ? 46.399 17.010 53.156 1.00 13.91 151 ALA A C 1
ATOM 1112 O O . ALA A 1 151 ? 45.276 16.978 53.680 1.00 15.73 151 ALA A O 1
ATOM 1114 N N . SER A 1 152 ? 46.627 16.601 51.904 1.00 13.63 152 SER A N 1
ATOM 1115 C CA . SER A 1 152 ? 45.562 15.954 51.118 1.00 13.52 152 SER A CA 1
ATOM 1116 C C . SER A 1 152 ? 45.097 14.625 51.753 1.00 13.36 152 SER A C 1
ATOM 1117 O O . SER A 1 152 ? 43.885 14.354 51.813 1.00 13.38 152 SER A O 1
ATOM 1120 N N . PHE A 1 153 ? 46.045 13.789 52.195 1.00 13.27 153 PHE A N 1
ATOM 1121 C CA . PHE A 1 153 ? 45.673 12.500 52.838 1.00 13.57 153 PHE A CA 1
ATOM 1122 C C . PHE A 1 153 ? 44.770 12.775 54.067 1.00 14.11 153 PHE A C 1
ATOM 1123 O O . PHE A 1 153 ? 43.687 12.188 54.193 1.00 13.48 153 PHE A O 1
ATOM 1131 N N . ALA A 1 154 ? 45.184 13.703 54.938 1.00 13.82 154 ALA A N 1
ATOM 1132 C CA . ALA A 1 154 ? 44.389 14.035 56.147 1.00 14.53 154 ALA A CA 1
ATOM 1133 C C . ALA A 1 154 ? 42.972 14.532 55.829 1.00 15.31 154 ALA A C 1
ATOM 1134 O O . ALA A 1 154 ? 42.002 14.197 56.553 1.00 15.96 154 ALA A O 1
ATOM 1136 N N . ILE A 1 155 ? 42.868 15.351 54.783 1.00 15.18 155 ILE A N 1
ATOM 1137 C CA . ILE A 1 155 ? 41.598 15.906 54.354 1.00 15.84 155 ILE A CA 1
ATOM 1138 C C . ILE A 1 155 ? 40.722 14.851 53.657 1.00 16.39 155 ILE A C 1
ATOM 1139 O O . ILE A 1 155 ? 39.543 14.754 53.984 1.00 15.37 155 ILE A O 1
ATOM 1144 N N . PHE A 1 156 ? 41.275 14.073 52.717 1.00 16.16 156 PHE A N 1
ATOM 1145 C CA . PHE A 1 156 ? 40.437 13.079 52.015 1.00 17.03 156 PHE A CA 1
ATOM 1146 C C . PHE A 1 156 ? 39.973 11.882 52.894 1.00 17.19 156 PHE A C 1
ATOM 1147 O O . PHE A 1 156 ? 38.878 11.338 52.661 1.00 16.60 156 PHE A O 1
ATOM 1155 N N . ALA A 1 157 ? 40.835 11.402 53.799 1.00 15.99 157 ALA A N 1
ATOM 1156 C CA . ALA A 1 157 ? 40.556 10.179 54.559 1.00 17.52 157 ALA A CA 1
ATOM 1157 C C . ALA A 1 157 ? 39.364 10.363 55.504 1.00 17.85 157 ALA A C 1
ATOM 1158 O O . ALA A 1 157 ? 39.198 11.445 56.050 1.00 19.00 157 ALA A O 1
ATOM 1160 N N . LYS A 1 158 ? 38.566 9.319 55.730 1.00 18.67 158 LYS A N 1
ATOM 1161 C CA A LYS A 1 158 ? 37.445 9.441 56.668 0.50 19.34 158 LYS A CA 1
ATOM 1162 C CA B LYS A 1 158 ? 37.447 9.397 56.683 0.50 19.21 158 LYS A CA 1
ATOM 1163 C C . LYS A 1 158 ? 38.013 9.526 58.090 1.00 19.45 158 LYS A C 1
ATOM 1164 O O . LYS A 1 158 ? 37.461 10.206 58.942 1.00 19.68 158 LYS A O 1
ATOM 1175 N N . GLN A 1 159 ? 39.121 8.842 58.334 1.00 18.86 159 GLN A N 1
ATOM 1176 C CA . GLN A 1 159 ? 39.700 8.834 59.660 1.00 19.65 159 GLN A CA 1
ATOM 1177 C C . GLN A 1 159 ? 41.180 9.127 59.621 1.00 18.40 159 GLN A C 1
ATOM 1178 O O . GLN A 1 159 ? 41.882 8.716 58.697 1.00 17.85 159 GLN A O 1
ATOM 1184 N N . VAL A 1 160 ? 41.652 9.793 60.662 1.00 17.54 160 VAL A N 1
ATOM 1185 C CA . VAL A 1 160 ? 43.051 10.212 60.742 1.00 16.10 160 VAL A CA 1
ATOM 1186 C C . VAL A 1 160 ? 43.715 9.675 62.020 1.00 16.38 160 VAL A C 1
ATOM 1187 O O . VAL A 1 160 ? 43.194 9.840 63.126 1.00 14.91 160 VAL A O 1
ATOM 1191 N N . ILE A 1 161 ? 44.859 9.013 61.857 1.00 16.16 161 ILE A N 1
ATOM 1192 C CA . ILE A 1 161 ? 45.727 8.694 62.988 1.00 15.32 161 ILE A CA 1
ATOM 1193 C C . ILE A 1 161 ? 46.863 9.720 62.998 1.00 16.33 161 ILE A C 1
ATOM 1194 O O . ILE A 1 161 ? 47.505 9.958 61.973 1.00 16.51 161 ILE A O 1
ATOM 1199 N N . VAL A 1 162 ? 47.066 10.367 64.146 1.00 16.85 162 VAL A N 1
ATOM 1200 C CA . VAL A 1 162 ? 48.157 11.332 64.308 1.00 16.36 162 VAL A CA 1
ATOM 1201 C C . VAL A 1 162 ? 49.229 10.725 65.196 1.00 17.46 162 VAL A C 1
ATOM 1202 O O . VAL A 1 162 ? 48.964 10.298 66.340 1.00 17.71 162 VAL A O 1
ATOM 1206 N N . GLU A 1 163 ? 50.441 10.664 64.664 1.00 17.41 163 GLU A N 1
ATOM 1207 C CA . GLU A 1 163 ? 51.534 10.100 65.383 1.00 18.07 163 GLU A CA 1
ATOM 1208 C C . GLU A 1 163 ? 52.422 11.275 65.816 1.00 18.21 163 GLU A C 1
ATOM 1209 O O . GLU A 1 163 ? 53.086 11.906 65.000 1.00 18.64 163 GLU A O 1
ATOM 1215 N N . ILE A 1 164 ? 52.336 11.627 67.096 1.00 18.13 164 ILE A N 1
ATOM 1216 C CA . ILE A 1 164 ? 53.137 12.703 67.685 1.00 18.86 164 ILE A CA 1
ATOM 1217 C C . ILE A 1 164 ? 54.517 12.134 67.987 1.00 19.07 164 ILE A C 1
ATOM 1218 O O . ILE A 1 164 ? 54.631 11.211 68.817 1.00 19.96 164 ILE A O 1
ATOM 1223 N N . ASN A 1 165 ? 55.543 12.685 67.332 1.00 18.34 165 ASN A N 1
ATOM 1224 C CA . ASN A 1 165 ? 56.939 12.221 67.510 1.00 18.42 165 ASN A CA 1
ATOM 1225 C C . ASN A 1 165 ? 57.791 13.205 68.340 1.00 18.26 165 ASN A C 1
ATOM 1226 O O . ASN A 1 165 ? 58.162 14.282 67.858 1.00 17.91 165 ASN A O 1
ATOM 1231 N N . LEU A 1 166 ? 58.087 12.809 69.584 1.00 18.39 166 LEU A N 1
ATOM 1232 C CA . LEU A 1 166 ? 58.865 13.606 70.523 1.00 18.83 166 LEU A CA 1
ATOM 1233 C C . LEU A 1 166 ? 60.285 13.942 70.019 1.00 19.72 166 LEU A C 1
ATOM 1234 O O . LEU A 1 166 ? 60.904 14.875 70.534 1.00 19.51 166 LEU A O 1
ATOM 1239 N N . ALA A 1 167 ? 60.769 13.207 69.000 1.00 20.63 167 ALA A N 1
ATOM 1240 C CA . ALA A 1 167 ? 62.112 13.402 68.433 1.00 21.66 167 ALA A CA 1
ATOM 1241 C C . ALA A 1 167 ? 62.206 14.606 67.520 1.00 22.33 167 ALA A C 1
ATOM 1242 O O . ALA A 1 167 ? 63.303 14.982 67.078 1.00 22.57 167 ALA A O 1
ATOM 1244 N N . HIS A 1 168 ? 61.053 15.189 67.201 1.00 22.87 168 HIS A N 1
ATOM 1245 C CA . HIS A 1 168 ? 61.014 16.444 66.465 1.00 22.86 168 HIS A CA 1
ATOM 1246 C C . HIS A 1 168 ? 60.494 17.546 67.365 1.00 23.21 168 HIS A C 1
ATOM 1247 O O . HIS A 1 168 ? 59.534 17.348 68.109 1.00 24.14 168 HIS A O 1
ATOM 1254 N N . SER A 1 169 ? 61.130 18.708 67.316 1.00 22.99 169 SER A N 1
ATOM 1255 C CA . SER A 1 169 ? 60.750 19.790 68.213 1.00 22.32 169 SER A CA 1
ATOM 1256 C C . SER A 1 169 ? 59.454 20.495 67.799 1.00 22.16 169 SER A C 1
ATOM 1257 O O . SER A 1 169 ? 59.109 20.572 66.599 1.00 21.75 169 SER A O 1
ATOM 1260 N N . THR A 1 170 ? 58.760 21.039 68.794 1.00 21.12 170 THR A N 1
ATOM 1261 C CA . THR A 1 170 ? 57.578 21.854 68.572 1.00 21.09 170 THR A CA 1
ATOM 1262 C C . THR A 1 170 ? 57.932 23.168 67.841 1.00 21.37 170 THR A C 1
ATOM 1263 O O . THR A 1 170 ? 57.038 23.847 67.326 1.00 22.09 170 THR A O 1
ATOM 1267 N N . ASN A 1 171 ? 59.221 23.504 67.775 1.00 21.23 171 ASN A N 1
ATOM 1268 C CA . ASN A 1 171 ? 59.678 24.684 67.048 1.00 21.60 171 ASN A CA 1
ATOM 1269 C C . ASN A 1 171 ? 59.633 24.517 65.521 1.00 21.35 171 ASN A C 1
ATOM 1270 O O . ASN A 1 171 ? 59.942 25.470 64.781 1.00 21.68 171 ASN A O 1
ATOM 1275 N N . LEU A 1 172 ? 59.260 23.318 65.051 1.00 21.11 172 LEU A N 1
ATOM 1276 C CA . LEU A 1 172 ? 58.973 23.113 63.609 1.00 20.85 172 LEU A CA 1
ATOM 1277 C C . LEU A 1 172 ? 57.728 23.882 63.194 1.00 20.02 172 LEU A C 1
ATOM 1278 O O . LEU A 1 172 ? 57.536 24.210 62.011 1.00 20.51 172 LEU A O 1
ATOM 1283 N N . GLU A 1 173 ? 56.878 24.186 64.162 1.00 19.35 173 GLU A N 1
ATOM 1284 C CA . GLU A 1 173 ? 55.676 24.947 63.865 1.00 18.86 173 GLU A CA 1
ATOM 1285 C C . GLU A 1 173 ? 56.027 26.331 63.292 1.00 18.78 173 GLU A C 1
ATOM 1286 O O . GLU A 1 173 ? 56.800 27.071 63.888 1.00 17.95 173 GLU A O 1
ATOM 1292 N N . GLY A 1 174 ? 55.453 26.658 62.137 1.00 17.99 174 GLY A N 1
ATOM 1293 C CA . GLY A 1 174 ? 55.801 27.883 61.387 1.00 18.20 174 GLY A CA 1
ATOM 1294 C C . GLY A 1 174 ? 56.550 27.597 60.101 1.00 17.74 174 GLY A C 1
ATOM 1295 O O . GLY A 1 174 ? 56.523 28.395 59.160 1.00 19.93 174 GLY A O 1
ATOM 1296 N N . LEU A 1 175 ? 57.170 26.430 60.029 1.00 17.59 175 LEU A N 1
ATOM 1297 C CA . LEU A 1 175 ? 58.015 26.046 58.906 1.00 17.75 175 LEU A CA 1
ATOM 1298 C C . LEU A 1 175 ? 57.176 25.722 57.669 1.00 17.62 175 LEU A C 1
ATOM 1299 O O . LEU A 1 175 ? 57.631 25.876 56.536 1.00 18.06 175 LEU A O 1
ATOM 1304 N N . HIS A 1 176 ? 55.933 25.302 57.882 1.00 17.30 176 HIS A N 1
ATOM 1305 C CA . HIS A 1 176 ? 55.092 24.741 56.794 1.00 17.02 176 HIS A CA 1
ATOM 1306 C C . HIS A 1 176 ? 54.095 25.756 56.241 1.00 16.32 176 HIS A C 1
ATOM 1307 O O . HIS A 1 176 ? 53.570 26.614 56.966 1.00 15.67 176 HIS A O 1
ATOM 1314 N N . ASP A 1 177 ? 53.820 25.633 54.950 1.00 15.90 177 ASP A N 1
ATOM 1315 C CA . ASP A 1 177 ? 52.833 26.446 54.281 1.00 15.35 177 ASP A CA 1
ATOM 1316 C C . ASP A 1 177 ? 51.900 25.446 53.587 1.00 15.37 177 ASP A C 1
ATOM 1317 O O . ASP A 1 177 ? 52.196 24.981 52.470 1.00 15.63 177 ASP A O 1
ATOM 1322 N N . ILE A 1 178 ? 50.802 25.101 54.280 1.00 15.36 178 ILE A N 1
ATOM 1323 C CA . ILE A 1 178 ? 49.802 24.150 53.781 1.00 15.95 178 ILE A CA 1
ATOM 1324 C C . ILE A 1 178 ? 48.777 24.838 52.876 1.00 16.60 178 ILE A C 1
ATOM 1325 O O . ILE A 1 178 ? 48.042 25.737 53.298 1.00 16.47 178 ILE A O 1
ATOM 1330 N N . TYR A 1 179 ? 48.748 24.435 51.612 1.00 16.38 179 TYR A N 1
ATOM 1331 C CA . TYR A 1 179 ? 47.898 25.102 50.639 1.00 15.96 179 TYR A CA 1
ATOM 1332 C C . TYR A 1 179 ? 47.323 24.059 49.721 1.00 16.69 179 TYR A C 1
ATOM 1333 O O . TYR A 1 179 ? 48.061 23.230 49.184 1.00 17.27 179 TYR A O 1
ATOM 1342 N N . ILE A 1 180 ? 45.994 24.089 49.586 1.00 17.02 180 ILE A N 1
ATOM 1343 C CA . ILE A 1 180 ? 45.229 23.205 48.710 1.00 16.96 180 ILE A CA 1
ATOM 1344 C C . ILE A 1 180 ? 44.630 24.088 47.633 1.00 18.11 180 ILE A C 1
ATOM 1345 O O . ILE A 1 180 ? 43.968 25.082 47.965 1.00 17.62 180 ILE A O 1
ATOM 1350 N N . PRO A 1 181 ? 44.866 23.753 46.344 1.00 18.12 181 PRO A N 1
ATOM 1351 C CA . PRO A 1 181 ? 44.340 24.581 45.263 1.00 17.43 181 PRO A CA 1
ATOM 1352 C C . PRO A 1 181 ? 42.825 24.684 45.384 1.00 16.82 181 PRO A C 1
ATOM 1353 O O . PRO A 1 181 ? 42.198 23.797 45.981 1.00 16.34 181 PRO A O 1
ATOM 1357 N N . THR A 1 182 ? 42.241 25.748 44.828 1.00 15.29 182 THR A N 1
ATOM 1358 C CA . THR A 1 182 ? 40.792 25.800 44.726 1.00 15.31 182 THR A CA 1
ATOM 1359 C C . THR A 1 182 ? 40.282 24.714 43.721 1.00 16.12 182 THR A C 1
ATOM 1360 O O . THR A 1 182 ? 41.099 24.025 43.037 1.00 15.17 182 THR A O 1
ATOM 1364 N N . TYR A 1 183 ? 38.971 24.522 43.668 1.00 16.13 183 TYR A N 1
ATOM 1365 C CA . TYR A 1 183 ? 38.433 23.314 43.040 1.00 16.78 183 TYR A CA 1
ATOM 1366 C C . TYR A 1 183 ? 37.776 23.615 41.685 1.00 16.18 183 TYR A C 1
ATOM 1367 O O . TYR A 1 183 ? 37.008 24.587 41.552 1.00 15.98 183 TYR A O 1
ATOM 1376 N N . ARG A 1 184 ? 38.095 22.788 40.690 1.00 16.36 184 ARG A N 1
ATOM 1377 C CA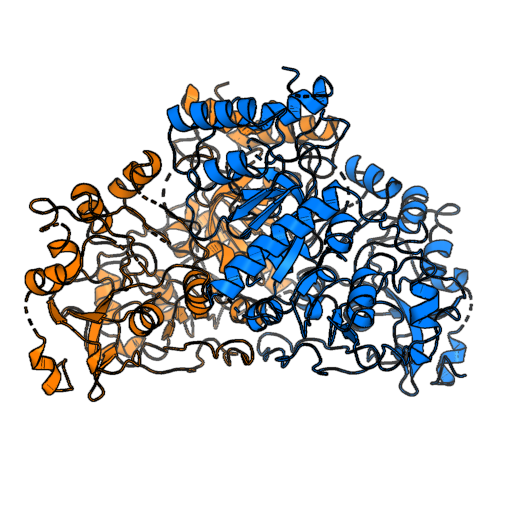 . ARG A 1 184 ? 37.349 22.734 39.402 1.00 15.40 184 ARG A CA 1
ATOM 1378 C C . ARG A 1 184 ? 35.847 22.560 39.660 1.00 14.85 184 ARG A C 1
ATOM 1379 O O . ARG A 1 184 ? 35.482 21.927 40.621 1.00 15.00 184 ARG A O 1
ATOM 1387 N N . PRO A 1 185 ? 34.969 23.105 38.805 1.00 15.22 185 PRO A N 1
ATOM 1388 C CA . PRO A 1 185 ? 35.177 23.723 37.494 1.00 15.47 185 PRO A CA 1
ATOM 1389 C C . PRO A 1 185 ? 35.450 25.239 37.585 1.00 16.54 185 PRO A C 1
ATOM 1390 O O . PRO A 1 185 ? 35.402 25.939 36.556 1.00 17.74 185 PRO A O 1
ATOM 1394 N N . THR A 1 186 ? 35.712 25.750 38.785 1.00 16.54 186 THR A N 1
ATOM 1395 C CA . THR A 1 186 ? 35.952 27.202 38.965 1.00 16.71 186 THR A CA 1
ATOM 1396 C C . THR A 1 186 ? 37.282 27.449 39.717 1.00 16.98 186 THR A C 1
ATOM 1397 O O . THR A 1 186 ? 37.373 28.286 40.646 1.00 16.13 186 THR A O 1
ATOM 1401 N N . ARG A 1 187 ? 38.317 26.710 39.324 1.00 16.28 187 ARG A N 1
ATOM 1402 C CA . ARG A 1 187 ? 39.607 26.865 39.996 1.00 16.34 187 ARG A CA 1
ATOM 1403 C C . ARG A 1 187 ? 40.270 28.222 39.688 1.00 16.02 187 ARG A C 1
ATOM 1404 O O . ARG A 1 187 ? 40.249 28.673 38.557 1.00 16.20 187 ARG A O 1
ATOM 1412 N N . THR A 1 188 ? 40.893 28.829 40.695 1.00 16.55 188 THR A N 1
ATOM 1413 C CA . THR A 1 188 ? 41.571 30.105 40.550 1.00 16.36 188 THR A CA 1
ATOM 1414 C C . THR A 1 188 ? 43.090 29.862 40.573 1.00 16.90 188 THR A C 1
ATOM 1415 O O . THR A 1 188 ? 43.534 28.753 40.870 1.00 17.72 188 THR A O 1
ATOM 1419 N N . PRO A 1 189 ? 43.900 30.878 40.227 1.00 17.23 189 PRO A N 1
ATOM 1420 C CA . PRO A 1 189 ? 45.346 30.675 40.214 1.00 16.54 189 PRO A CA 1
ATOM 1421 C C . PRO A 1 189 ? 45.949 30.336 41.574 1.00 17.08 189 PRO A C 1
ATOM 1422 O O . PRO A 1 189 ? 45.452 30.726 42.643 1.00 16.34 189 PRO A O 1
ATOM 1426 N N . ILE A 1 190 ? 47.035 29.584 41.530 1.00 17.73 190 ILE A N 1
ATOM 1427 C CA . ILE A 1 190 ? 47.841 29.391 42.718 1.00 17.23 190 ILE A CA 1
ATOM 1428 C C . ILE A 1 190 ? 48.589 30.719 42.900 1.00 18.59 190 ILE A C 1
ATOM 1429 O O . ILE A 1 190 ? 49.398 31.103 42.030 1.00 17.87 190 ILE A O 1
ATOM 1434 N N . PRO A 1 191 ? 48.284 31.452 44.001 1.00 18.89 191 PRO A N 1
ATOM 1435 C CA . PRO A 1 191 ? 48.728 32.837 44.052 1.00 19.35 191 PRO A CA 1
ATOM 1436 C C . PRO A 1 191 ? 50.193 33.012 44.531 1.00 20.10 191 PRO A C 1
ATOM 1437 O O . PRO A 1 191 ? 50.485 33.921 45.313 1.00 20.16 191 PRO A O 1
ATOM 1441 N N . LEU A 1 192 ? 51.091 32.123 44.104 1.00 19.94 192 LEU A N 1
ATOM 1442 C CA . LEU A 1 192 ? 52.508 32.201 44.468 1.00 19.76 192 LEU A CA 1
ATOM 1443 C C . LEU A 1 192 ? 53.302 32.835 43.339 1.00 19.99 192 LEU A C 1
ATOM 1444 O O . LEU A 1 192 ? 53.252 32.332 42.216 1.00 20.05 192 LEU A O 1
ATOM 1449 N N . THR A 1 193 ? 54.035 33.919 43.612 1.00 19.66 193 THR A N 1
ATOM 1450 C CA . THR A 1 193 ? 54.898 34.528 42.556 1.00 20.05 193 THR A CA 1
ATOM 1451 C C . THR A 1 193 ? 56.385 34.622 42.968 1.00 19.69 193 THR A C 1
ATOM 1452 O O . THR A 1 193 ? 57.270 34.900 42.144 1.00 18.91 193 THR A O 1
ATOM 1456 N N . ARG A 1 194 ? 56.637 34.399 44.261 1.00 20.09 194 ARG A N 1
ATOM 1457 C CA . ARG A 1 194 ? 57.986 34.417 44.834 1.00 21.19 194 ARG A CA 1
ATOM 1458 C C . ARG A 1 194 ? 58.224 33.181 45.673 1.00 20.09 194 ARG A C 1
ATOM 1459 O O . ARG A 1 194 ? 57.294 32.664 46.283 1.00 20.28 194 ARG A O 1
ATOM 1467 N N . VAL A 1 195 ? 59.479 32.738 45.729 1.00 19.51 195 VAL A N 1
ATOM 1468 C CA . VAL A 1 195 ? 59.844 31.469 46.340 1.00 18.35 195 VAL A CA 1
ATOM 1469 C C . VAL A 1 195 ? 59.487 31.341 47.827 1.00 18.63 195 VAL A C 1
ATOM 1470 O O . VAL A 1 195 ? 59.364 30.212 48.342 1.00 18.85 195 VAL A O 1
ATOM 1474 N N . ASP A 1 196 ? 59.357 32.481 48.522 1.00 18.81 196 ASP A N 1
ATOM 1475 C CA . ASP A 1 196 ? 59.112 32.537 49.966 1.00 18.52 196 ASP A CA 1
ATOM 1476 C C . ASP A 1 196 ? 57.707 33.021 50.315 1.00 19.02 196 ASP A C 1
ATOM 1477 O O . ASP A 1 196 ? 57.428 33.356 51.483 1.00 18.82 196 ASP A O 1
ATOM 1482 N N . ASP A 1 197 ? 56.830 33.088 49.314 1.00 18.93 197 ASP A N 1
ATOM 1483 C CA . ASP A 1 197 ? 55.442 33.470 49.557 1.00 19.42 197 ASP A CA 1
ATOM 1484 C C . ASP A 1 197 ? 54.799 32.492 50.533 1.00 19.14 197 ASP A C 1
ATOM 1485 O O . ASP A 1 197 ? 54.996 31.274 50.429 1.00 18.43 197 ASP A O 1
ATOM 1490 N N . ARG A 1 198 ? 54.040 33.039 51.479 1.00 18.62 198 ARG A N 1
ATOM 1491 C CA . ARG A 1 198 ? 53.147 32.241 52.294 1.00 18.03 198 ARG A CA 1
ATOM 1492 C C . ARG A 1 198 ? 51.756 32.406 51.677 1.00 17.89 198 ARG A C 1
ATOM 1493 O O . ARG A 1 198 ? 51.222 33.547 51.628 1.00 18.06 198 ARG A O 1
ATOM 1501 N N . ILE A 1 199 ? 51.168 31.285 51.241 1.00 16.71 199 ILE A N 1
ATOM 1502 C CA . ILE A 1 199 ? 49.830 31.294 50.603 1.00 16.58 199 ILE A CA 1
ATOM 1503 C C . ILE A 1 199 ? 48.800 30.464 51.363 1.00 17.21 199 ILE A C 1
ATOM 1504 O O . ILE A 1 199 ? 47.604 30.518 51.043 1.00 18.09 199 ILE A O 1
ATOM 1509 N N . GLY A 1 200 ? 49.276 29.725 52.372 1.00 16.90 200 GLY A N 1
ATOM 1510 C CA . GLY A 1 200 ? 48.475 28.768 53.099 1.00 17.29 200 GLY A CA 1
ATOM 1511 C C . GLY A 1 200 ? 48.527 29.003 54.581 1.00 16.94 200 GLY A C 1
ATOM 1512 O O . GLY A 1 200 ? 48.551 30.155 55.015 1.00 18.69 200 GLY A O 1
ATOM 1513 N N . SER A 1 201 ? 48.516 27.918 55.351 1.00 16.08 201 SER A N 1
ATOM 1514 C CA . SER A 1 201 ? 48.540 27.988 56.799 1.00 16.98 201 SER A CA 1
ATOM 1515 C C . SER A 1 201 ? 49.676 27.133 57.350 1.00 16.35 201 SER A C 1
ATOM 1516 O O . SER A 1 201 ? 50.263 26.315 56.635 1.00 16.93 201 SER A O 1
ATOM 1519 N N . THR A 1 202 ? 49.961 27.281 58.633 1.00 16.57 202 THR A N 1
ATOM 1520 C CA . THR A 1 202 ? 51.075 26.548 59.252 1.00 16.64 202 THR A CA 1
ATOM 1521 C C . THR A 1 202 ? 50.749 25.134 59.745 1.00 16.01 202 THR A C 1
ATOM 1522 O O . THR A 1 202 ? 51.667 24.351 60.067 1.00 16.19 202 THR A O 1
ATOM 1526 N N . ALA A 1 203 ? 49.460 24.826 59.833 1.00 15.17 203 ALA A N 1
ATOM 1527 C CA . ALA A 1 203 ? 48.958 23.485 60.183 1.00 15.33 203 ALA A CA 1
ATOM 1528 C C . ALA A 1 203 ? 48.005 22.964 59.116 1.00 15.69 203 ALA A C 1
ATOM 1529 O O . ALA A 1 203 ? 47.427 23.740 58.327 1.00 16.21 203 ALA A O 1
ATOM 1531 N N . ILE A 1 204 ? 47.835 21.644 59.102 1.00 15.42 204 ILE A N 1
ATOM 1532 C CA . ILE A 1 204 ? 46.909 21.006 58.187 1.00 14.96 204 ILE A CA 1
ATOM 1533 C C . ILE A 1 204 ? 45.538 21.143 58.799 1.00 15.94 204 ILE A C 1
ATOM 1534 O O . ILE A 1 204 ? 45.291 20.575 59.883 1.00 16.82 204 ILE A O 1
ATOM 1539 N N . PRO A 1 205 ? 44.625 21.885 58.137 1.00 15.66 205 PRO A N 1
ATOM 1540 C CA . PRO A 1 205 ? 43.349 22.092 58.806 1.00 16.00 205 PRO A CA 1
ATOM 1541 C C . PRO A 1 205 ? 42.338 20.951 58.553 1.00 16.36 205 PRO A C 1
ATOM 1542 O O . PRO A 1 205 ? 41.984 20.675 57.414 1.00 17.16 205 PRO A O 1
ATOM 1546 N N . ILE A 1 206 ? 41.921 20.270 59.606 1.00 15.70 206 ILE A N 1
ATOM 1547 C CA . ILE A 1 206 ? 40.850 19.260 59.511 1.00 15.91 206 ILE A CA 1
ATOM 1548 C C . ILE A 1 206 ? 39.936 19.457 60.715 1.00 16.32 206 ILE A C 1
ATOM 1549 O O . ILE A 1 206 ? 40.377 20.034 61.696 1.00 16.01 206 ILE A O 1
ATOM 1554 N N . PRO A 1 207 ? 38.668 19.010 60.638 1.00 16.85 207 PRO A N 1
ATOM 1555 C CA . PRO A 1 207 ? 37.878 18.891 61.879 1.00 17.06 207 PRO A CA 1
ATOM 1556 C C . PRO A 1 207 ? 38.490 17.822 62.817 1.00 17.02 207 PRO A C 1
ATOM 1557 O O . PRO A 1 207 ? 38.679 16.689 62.375 1.00 16.85 207 PRO A O 1
ATOM 1561 N N . PRO A 1 208 ? 38.771 18.165 64.101 1.00 16.93 208 PRO A N 1
ATOM 1562 C CA . PRO A 1 208 ? 39.383 17.195 65.022 1.00 17.29 208 PRO A CA 1
ATOM 1563 C C . PRO A 1 208 ? 38.534 15.943 65.341 1.00 17.04 208 PRO A C 1
ATOM 1564 O O . PRO A 1 208 ? 39.093 14.928 65.778 1.00 15.65 208 PRO A O 1
ATOM 1568 N N . GLU A 1 209 ? 37.221 15.997 65.108 1.00 17.57 209 GLU A N 1
ATOM 1569 C CA . GLU A 1 209 ? 36.367 14.799 65.266 1.00 19.59 209 GLU A CA 1
ATOM 1570 C C . GLU A 1 209 ? 36.792 13.588 64.430 1.00 18.70 209 GLU A C 1
ATOM 1571 O O . GLU A 1 209 ? 36.519 12.448 64.808 1.00 17.89 209 GLU A O 1
ATOM 1577 N N . LYS A 1 210 ? 37.445 13.835 63.297 1.00 17.97 210 LYS A N 1
ATOM 1578 C CA . LYS A 1 210 ? 37.891 12.748 62.422 1.00 17.92 210 LYS A CA 1
ATOM 1579 C C . LYS A 1 210 ? 39.215 12.101 62.890 1.00 17.97 2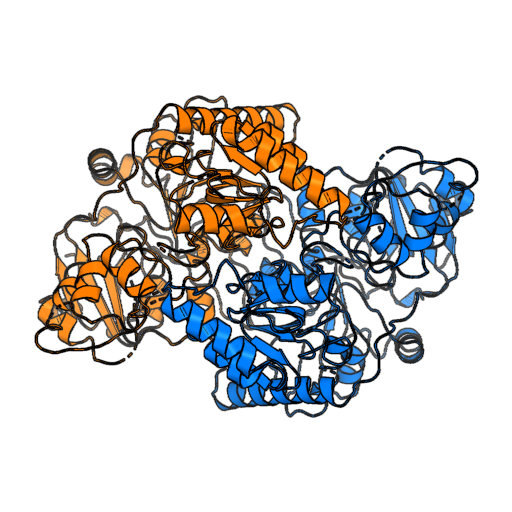10 LYS A C 1
ATOM 1580 O O . LYS A 1 210 ? 39.617 11.061 62.351 1.00 17.85 210 LYS A O 1
ATOM 1586 N N . ILE A 1 211 ? 39.872 12.681 63.919 1.00 17.34 211 ILE A N 1
ATOM 1587 C CA . ILE A 1 211 ? 41.077 12.076 64.498 1.00 15.99 211 ILE A CA 1
ATOM 1588 C C . ILE A 1 211 ? 40.599 10.921 65.372 1.00 16.17 211 ILE A C 1
ATOM 1589 O O . ILE A 1 211 ? 39.823 11.127 66.296 1.00 16.99 211 ILE A O 1
ATOM 1594 N N . VAL A 1 212 ? 41.019 9.700 65.059 1.00 15.11 212 VAL A N 1
ATOM 1595 C CA . VAL A 1 212 ? 40.509 8.526 65.742 1.00 14.66 212 VAL A CA 1
ATOM 1596 C C . VAL A 1 212 ? 41.549 7.966 66.699 1.00 14.67 212 VAL A C 1
ATOM 1597 O O . VAL A 1 212 ? 41.225 7.137 67.547 1.00 15.66 212 VAL A O 1
ATOM 1601 N N . ALA A 1 213 ? 42.797 8.413 66.557 1.00 14.05 213 ALA A N 1
ATOM 1602 C CA . ALA A 1 213 ? 43.890 7.922 67.411 1.00 13.87 213 ALA A CA 1
ATOM 1603 C C . ALA A 1 213 ? 45.071 8.893 67.375 1.00 13.99 213 ALA A C 1
ATOM 1604 O O . ALA A 1 213 ? 45.392 9.467 66.327 1.00 12.94 213 ALA A O 1
ATOM 1606 N N . ILE A 1 214 ? 45.653 9.121 68.547 1.00 13.69 214 ILE A N 1
ATOM 1607 C CA . ILE A 1 214 ? 46.929 9.777 68.681 1.00 14.20 214 ILE A CA 1
ATOM 1608 C C . ILE A 1 214 ? 47.880 8.759 69.313 1.00 15.10 214 ILE A C 1
ATOM 1609 O O . ILE A 1 214 ? 47.572 8.143 70.328 1.00 16.06 214 ILE A O 1
ATOM 1614 N N . VAL A 1 215 ? 49.016 8.548 68.664 1.00 15.39 215 VAL A N 1
ATOM 1615 C CA . VAL A 1 215 ? 50.039 7.632 69.126 1.00 15.38 215 VAL A CA 1
ATOM 1616 C C . VAL A 1 215 ? 51.276 8.467 69.455 1.00 15.62 215 VAL A C 1
ATOM 1617 O O . VAL A 1 215 ? 51.642 9.328 68.670 1.00 15.90 215 VAL A O 1
ATOM 1621 N N . ILE A 1 216 ? 51.897 8.218 70.614 1.00 16.35 216 ILE A N 1
ATOM 1622 C CA . ILE A 1 216 ? 53.105 8.941 71.038 1.00 17.04 216 ILE A CA 1
ATOM 1623 C C . ILE A 1 216 ? 54.302 8.078 70.684 1.00 17.42 216 ILE A C 1
ATOM 1624 O O . ILE A 1 216 ? 54.370 6.879 71.033 1.00 17.15 216 ILE A O 1
ATOM 1629 N N . ASN A 1 217 ? 55.219 8.685 69.938 1.00 17.08 217 ASN A N 1
ATOM 1630 C CA . ASN A 1 217 ? 56.438 8.011 69.533 1.00 17.33 217 ASN A CA 1
ATOM 1631 C C . ASN A 1 217 ? 57.679 8.872 69.830 1.00 16.84 217 ASN A C 1
ATOM 1632 O O . ASN A 1 217 ? 57.569 10.077 70.049 1.00 16.82 217 ASN A O 1
ATOM 1637 N N . ASP A 1 218 ? 58.861 8.268 69.784 1.00 17.33 218 ASP A N 1
ATOM 1638 C CA . ASP A 1 218 ? 60.106 9.031 69.948 1.00 18.35 218 ASP A CA 1
ATOM 1639 C C . ASP A 1 218 ? 61.194 8.305 69.176 1.00 18.72 218 ASP A C 1
ATOM 1640 O O . ASP A 1 218 ? 61.833 7.380 69.691 1.00 18.55 218 ASP A O 1
ATOM 1645 N N . GLN A 1 219 ? 61.406 8.727 67.934 1.00 18.77 219 GLN A N 1
ATOM 1646 C CA . GLN A 1 219 ? 62.280 7.988 67.033 1.00 19.83 219 GLN A CA 1
ATOM 1647 C C . GLN A 1 219 ? 62.778 8.926 65.933 1.00 20.34 219 GLN A C 1
ATOM 1648 O O . GLN A 1 219 ? 61.973 9.569 65.287 1.00 20.78 219 GLN A O 1
ATOM 1654 N N . PRO A 1 220 ? 64.105 9.020 65.722 1.00 20.98 220 PRO A N 1
ATOM 1655 C CA . PRO A 1 220 ? 64.544 9.920 64.632 1.00 20.95 220 PRO A CA 1
ATOM 1656 C C . PRO A 1 220 ? 64.182 9.441 63.217 1.00 20.96 220 PRO A C 1
ATOM 1657 O O . PRO A 1 220 ? 63.791 8.286 63.016 1.00 19.58 220 PRO A O 1
ATOM 1661 N N . ASP A 1 221 ? 64.297 10.350 62.245 1.00 21.57 221 ASP A N 1
ATOM 1662 C CA . ASP A 1 221 ? 64.217 9.988 60.836 1.00 21.37 221 ASP A CA 1
ATOM 1663 C C . ASP A 1 221 ? 65.504 9.241 60.527 1.00 21.22 221 ASP A C 1
ATOM 1664 O O . ASP A 1 221 ? 66.551 9.549 61.121 1.00 20.43 221 ASP A O 1
ATOM 1669 N N . SER A 1 222 ? 65.431 8.257 59.624 1.00 20.83 222 SER A N 1
ATOM 1670 C CA . SER A 1 222 ? 66.640 7.722 59.021 1.00 21.66 222 SER A CA 1
ATOM 1671 C C . SER A 1 222 ? 67.332 8.891 58.298 1.00 21.20 222 SER A C 1
ATOM 1672 O O . SER A 1 222 ? 66.671 9.697 57.628 1.00 20.59 222 SER A O 1
ATOM 1675 N N . PRO A 1 223 ? 68.659 9.006 58.477 1.00 21.31 223 PRO A N 1
ATOM 1676 C CA . PRO A 1 223 ? 69.396 10.072 57.830 1.00 20.78 223 PRO A CA 1
ATOM 1677 C C . PRO A 1 223 ? 69.615 9.854 56.332 1.00 20.64 223 PRO A C 1
ATOM 1678 O O . PRO A 1 223 ? 69.570 8.713 55.815 1.00 19.90 223 PRO A O 1
ATOM 1682 N N . SER A 1 224 ? 69.864 10.952 55.644 1.00 20.04 224 SER A N 1
ATOM 1683 C CA . SER A 1 224 ? 70.326 10.888 54.271 1.00 20.71 224 SER A CA 1
ATOM 1684 C C . SER A 1 224 ? 71.607 10.054 54.204 1.00 21.31 224 SER A C 1
ATOM 1685 O O . SER A 1 224 ? 72.453 10.112 55.106 1.00 20.93 224 SER A O 1
ATOM 1688 N N . THR A 1 225 ? 71.737 9.257 53.143 1.00 22.35 225 THR A N 1
ATOM 1689 C CA . THR A 1 225 ? 72.941 8.444 52.960 1.00 23.42 225 THR A CA 1
ATOM 1690 C C . THR A 1 225 ? 73.794 8.946 51.790 1.00 23.66 225 THR A C 1
ATOM 1691 O O . THR A 1 225 ? 74.568 8.169 51.221 1.00 24.71 225 THR A O 1
ATOM 1695 N N . VAL A 1 226 ? 73.648 10.220 51.428 1.00 23.08 226 VAL A N 1
ATOM 1696 C CA . VAL A 1 226 ? 74.455 10.808 50.353 1.00 23.01 226 VAL A CA 1
ATOM 1697 C C . VAL A 1 226 ? 75.941 10.547 50.637 1.00 23.74 226 VAL A C 1
ATOM 1698 O O . VAL A 1 226 ? 76.380 10.648 51.795 1.00 23.79 226 VAL A O 1
ATOM 1702 N N . LEU A 1 227 ? 76.688 10.160 49.602 1.00 23.90 227 LEU A N 1
ATOM 1703 C CA . LEU A 1 227 ? 78.141 9.966 49.710 1.00 24.51 227 LEU A CA 1
ATOM 1704 C C . LEU A 1 227 ? 78.822 11.324 49.644 1.00 25.06 227 LEU A C 1
ATOM 1705 O O . LEU A 1 227 ? 78.230 12.256 49.115 1.00 25.62 227 LEU A O 1
ATOM 1710 N N . PRO A 1 228 ? 80.042 11.461 50.216 1.00 25.52 228 PRO A N 1
ATOM 1711 C CA . PRO A 1 228 ? 80.793 12.694 49.924 1.00 26.12 228 PRO A CA 1
ATOM 1712 C C . PRO A 1 228 ? 81.131 12.805 48.431 1.00 25.90 228 PRO A C 1
ATOM 1713 O O . PRO A 1 228 ? 81.250 11.786 47.757 1.00 25.56 228 PRO A O 1
ATOM 1717 N N . PRO A 1 229 ? 81.256 14.038 47.911 1.00 26.31 229 PRO A N 1
ATOM 1718 C CA . PRO A 1 229 ? 81.642 14.269 46.512 1.00 25.69 229 PRO A CA 1
ATOM 1719 C C . PRO A 1 229 ? 82.971 13.603 46.171 1.00 25.09 229 PRO A C 1
ATOM 1720 O O . PRO A 1 229 ? 83.849 13.494 47.028 1.00 25.54 229 PRO A O 1
ATOM 1724 N N . ASP A 1 230 ? 83.109 13.149 44.933 1.00 23.80 230 ASP A N 1
ATOM 1725 C CA . ASP A 1 230 ? 84.338 12.519 44.481 1.00 22.77 230 ASP A CA 1
ATOM 1726 C C . ASP A 1 230 ? 84.831 13.233 43.212 1.00 22.34 230 ASP A C 1
ATOM 1727 O O . ASP A 1 230 ? 84.238 14.217 42.776 1.00 22.12 230 ASP A O 1
ATOM 1732 N N . GLY A 1 231 ? 85.925 12.751 42.641 1.00 22.69 231 GLY A N 1
ATOM 1733 C CA . GLY A 1 231 ? 86.498 13.375 41.445 1.00 22.52 231 GLY A CA 1
ATOM 1734 C C . GLY A 1 231 ? 85.494 13.494 40.324 1.00 22.17 231 GLY A C 1
ATOM 1735 O O . GLY A 1 231 ? 85.443 14.517 39.635 1.00 22.67 231 GLY A O 1
ATOM 1736 N N . GLU A 1 232 ? 84.683 12.452 40.139 1.00 22.22 232 GLU A N 1
ATOM 1737 C CA . GLU A 1 232 ? 83.673 12.445 39.069 1.00 21.79 232 GLU A CA 1
ATOM 1738 C C . GLU A 1 232 ? 82.506 13.420 39.266 1.00 20.64 232 GLU A C 1
ATOM 1739 O O . GLU A 1 232 ? 82.122 14.113 38.317 1.00 20.02 232 GLU A O 1
ATOM 1745 N N . THR A 1 233 ? 81.947 13.484 40.471 1.00 19.27 233 THR A N 1
ATOM 1746 C CA . THR A 1 233 ? 80.836 14.419 40.712 1.00 18.51 233 THR A CA 1
ATOM 1747 C C . THR A 1 233 ? 81.355 15.854 40.664 1.00 17.45 233 THR A C 1
ATOM 1748 O O . THR A 1 233 ? 80.653 16.745 40.207 1.00 16.51 233 THR A O 1
ATOM 1752 N N . GLN A 1 234 ? 82.589 16.058 41.138 1.00 16.93 234 GLN A N 1
ATOM 1753 C CA . GLN A 1 234 ? 83.242 17.358 41.042 1.00 16.16 234 GLN A CA 1
ATOM 1754 C C . GLN A 1 234 ? 83.399 17.780 39.571 1.00 15.08 234 GLN A C 1
ATOM 1755 O O . GLN A 1 234 ? 83.085 18.904 39.202 1.00 14.52 234 GLN A O 1
ATOM 1761 N N . ALA A 1 235 ? 83.864 16.858 38.733 1.00 14.85 235 ALA A N 1
ATOM 1762 C CA . ALA A 1 235 ? 83.933 17.099 37.283 1.00 14.01 235 ALA A CA 1
ATOM 1763 C C . ALA A 1 235 ? 82.574 17.456 36.661 1.00 13.62 235 ALA A C 1
ATOM 1764 O O . ALA A 1 235 ? 82.503 18.327 35.800 1.00 13.25 235 ALA A O 1
ATOM 1766 N N . ILE A 1 236 ? 81.511 16.782 37.097 1.00 13.22 236 ILE A N 1
ATOM 1767 C CA . ILE A 1 236 ? 80.158 17.106 36.669 1.00 13.70 236 ILE A CA 1
ATOM 1768 C C . ILE A 1 236 ? 79.753 18.551 37.067 1.00 13.55 236 ILE A C 1
ATOM 1769 O O . ILE A 1 236 ? 79.286 19.321 36.228 1.00 14.11 236 ILE A O 1
ATOM 1774 N N . ALA A 1 237 ? 79.927 18.892 38.342 1.00 13.01 237 ALA A N 1
ATOM 1775 C CA . ALA A 1 237 ? 79.688 20.252 38.813 1.00 13.34 237 ALA A CA 1
ATOM 1776 C C . ALA A 1 237 ? 80.533 21.285 38.059 1.00 13.26 237 ALA A C 1
ATOM 1777 O O . ALA A 1 237 ? 80.000 22.311 37.637 1.00 13.43 237 ALA A O 1
ATOM 1779 N N . ASN A 1 238 ? 81.824 21.012 37.847 1.00 13.45 238 ASN A N 1
ATOM 1780 C CA . ASN A 1 238 ? 82.657 21.940 37.048 1.00 14.63 238 ASN A CA 1
ATOM 1781 C C . ASN A 1 238 ? 82.216 22.111 35.585 1.00 14.81 238 ASN A C 1
ATOM 1782 O O . ASN A 1 238 ? 82.235 23.223 35.048 1.00 15.49 238 ASN A O 1
ATOM 1787 N N . HIS A 1 239 ? 81.819 21.035 34.916 1.00 15.20 239 HIS A N 1
ATOM 1788 C CA . HIS A 1 239 ? 81.271 21.218 33.566 1.00 16.27 239 HIS A CA 1
ATOM 1789 C C . HIS A 1 239 ? 80.020 22.129 33.550 1.00 16.67 239 HIS A C 1
ATOM 1790 O O . HIS A 1 239 ? 79.822 22.963 32.650 1.00 16.14 239 HIS A O 1
ATOM 1797 N N . LEU A 1 240 ? 79.158 21.915 34.531 1.00 17.38 240 LEU A N 1
ATOM 1798 C CA . LEU A 1 240 ? 77.938 22.661 34.658 1.00 18.06 240 LEU A CA 1
ATOM 1799 C C . LEU A 1 240 ? 78.188 24.129 35.016 1.00 18.59 240 LEU A C 1
ATOM 1800 O O . LEU A 1 240 ? 77.539 25.016 34.458 1.00 19.19 240 LEU A O 1
ATOM 1805 N N . ILE A 1 241 ? 79.139 24.377 35.912 1.00 18.48 241 ILE A N 1
ATOM 1806 C CA . ILE A 1 241 ? 79.556 25.725 36.265 1.00 19.75 241 ILE A CA 1
ATOM 1807 C C . ILE A 1 241 ? 80.107 26.489 35.070 1.00 20.33 241 ILE A C 1
ATOM 1808 O O . ILE A 1 241 ? 79.734 27.640 34.866 1.00 21.50 241 ILE A O 1
ATOM 1813 N N . ASP A 1 242 ? 80.975 25.854 34.282 1.00 20.57 242 ASP A N 1
ATOM 1814 C CA . ASP A 1 242 ? 81.484 26.449 33.049 1.00 20.89 242 ASP A CA 1
ATOM 1815 C C . ASP A 1 242 ? 80.346 26.842 32.129 1.00 20.02 242 ASP A C 1
ATOM 1816 O O . ASP A 1 242 ? 80.381 27.897 31.474 1.00 19.74 242 ASP A O 1
ATOM 1821 N N . PHE A 1 243 ? 79.350 25.967 32.036 1.00 18.92 243 PHE A N 1
ATOM 1822 C CA . PHE A 1 243 ? 78.192 26.250 31.195 1.00 17.53 243 PHE A CA 1
ATOM 1823 C C . PHE A 1 243 ? 77.423 27.492 31.684 1.00 16.94 243 PHE A C 1
ATOM 1824 O O . PHE A 1 243 ? 77.164 28.399 30.899 1.00 16.32 243 PHE A O 1
ATOM 1832 N N . PHE A 1 244 ? 77.064 27.524 32.965 1.00 16.26 244 PHE A N 1
ATOM 1833 C CA . PHE A 1 244 ? 76.393 28.692 33.533 1.00 16.64 244 PHE A CA 1
ATOM 1834 C C . PHE A 1 244 ? 77.241 29.959 33.340 1.00 17.25 244 PHE A C 1
ATOM 1835 O O . PHE A 1 244 ? 76.675 31.033 33.053 1.00 16.21 244 PHE A O 1
ATOM 1843 N N . LYS A 1 245 ? 78.580 29.842 33.495 1.00 18.13 245 LYS A N 1
ATOM 1844 C CA . LYS A 1 245 ? 79.484 30.998 33.276 1.00 18.70 245 LYS A CA 1
ATOM 1845 C C . LYS A 1 245 ? 79.391 31.516 31.844 1.00 19.39 245 LYS A C 1
ATOM 1846 O O . LYS A 1 245 ? 79.336 32.736 31.621 1.00 19.76 245 LYS A O 1
ATOM 1852 N N . ARG A 1 246 ? 79.346 30.608 30.870 1.00 19.56 246 ARG A N 1
ATOM 1853 C CA . ARG A 1 246 ? 79.200 31.009 29.475 1.00 20.48 246 ARG A CA 1
ATOM 1854 C C . ARG A 1 246 ? 77.843 31.677 29.241 1.00 20.26 246 ARG A C 1
ATOM 1855 O O . ARG A 1 246 ? 77.753 32.621 28.455 1.00 20.24 246 ARG A O 1
ATOM 1863 N N . GLU A 1 247 ? 76.801 31.168 29.900 1.00 19.84 247 GLU A N 1
ATOM 1864 C CA . GLU A 1 247 ? 75.445 31.738 29.791 1.00 20.31 247 GLU A CA 1
ATOM 1865 C C . GLU A 1 247 ? 75.355 33.154 30.367 1.00 20.23 247 GLU A C 1
ATOM 1866 O O . GLU A 1 247 ? 74.746 34.036 29.753 1.00 19.61 247 GLU A O 1
ATOM 1872 N N . VAL A 1 248 ? 75.919 33.343 31.562 1.00 20.61 248 VAL A N 1
ATOM 1873 C CA . VAL A 1 248 ? 75.974 34.666 32.199 1.00 21.36 248 VAL A CA 1
ATOM 1874 C C . VAL A 1 248 ? 76.820 35.641 31.357 1.00 22.44 248 VAL A C 1
ATOM 1875 O O . VAL A 1 248 ? 76.357 36.722 30.957 1.00 22.70 248 VAL A O 1
ATOM 1879 N N . ASP A 1 249 ? 78.046 35.250 31.040 1.00 23.51 249 ASP A N 1
ATOM 1880 C CA . ASP A 1 249 ? 78.903 36.118 30.214 1.00 24.14 249 ASP A CA 1
ATOM 1881 C C . ASP A 1 249 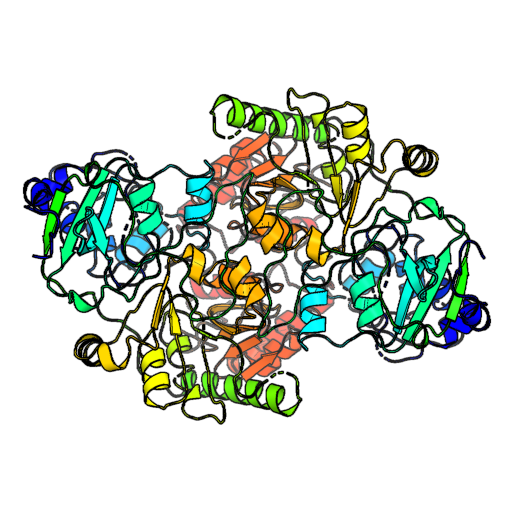? 78.256 36.442 28.849 1.00 23.58 249 ASP A C 1
ATOM 1882 O O . ASP A 1 249 ? 78.583 37.435 28.213 1.00 23.71 249 ASP A O 1
ATOM 1887 N N . ALA A 1 250 ? 77.315 35.616 28.402 1.00 23.23 250 ALA A N 1
ATOM 1888 C CA . ALA A 1 250 ? 76.628 35.853 27.121 1.00 22.56 250 ALA A CA 1
ATOM 1889 C C . ALA A 1 250 ? 75.373 36.742 27.237 1.00 21.86 250 ALA A C 1
ATOM 1890 O O . ALA A 1 250 ? 74.709 37.053 26.236 1.00 21.30 250 ALA A O 1
ATOM 1892 N N . GLY A 1 251 ? 75.072 37.165 28.457 1.00 21.50 251 GLY A N 1
ATOM 1893 C CA . GLY A 1 251 ? 73.844 37.887 28.731 1.00 22.03 251 GLY A CA 1
ATOM 1894 C C . GLY A 1 251 ? 72.592 37.018 28.638 1.00 22.35 251 GLY A C 1
ATOM 1895 O O . GLY A 1 251 ? 71.502 37.554 28.551 1.00 22.88 251 GLY A O 1
ATOM 1896 N N . ARG A 1 252 ? 72.733 35.687 28.660 1.00 22.22 252 ARG A N 1
ATOM 1897 C CA . ARG A 1 252 ? 71.579 34.784 28.619 1.00 21.51 252 ARG A CA 1
ATOM 1898 C C . ARG A 1 252 ? 71.094 34.333 30.009 1.00 22.69 252 ARG A C 1
ATOM 1899 O O . ARG A 1 252 ? 70.089 33.618 30.144 1.00 20.84 252 ARG A O 1
ATOM 1915 N N . SER A 1 254 ? 71.543 35.727 34.493 1.00 25.74 254 SER A N 1
ATOM 1916 C CA . SER A 1 254 ? 72.205 36.606 35.472 1.00 26.56 254 SER A CA 1
ATOM 1917 C C . SER A 1 254 ? 73.045 35.782 36.443 1.00 25.95 254 SER A C 1
ATOM 1918 O O . SER A 1 254 ? 73.048 34.539 36.413 1.00 25.11 254 SER A O 1
ATOM 1921 N N . ASN A 1 255 ? 73.741 36.490 37.321 1.00 25.58 255 ASN A N 1
ATOM 1922 C CA . ASN A 1 255 ? 74.669 35.845 38.231 1.00 24.72 255 ASN A CA 1
ATOM 1923 C C . ASN A 1 255 ? 73.985 35.068 39.376 1.00 23.54 255 ASN A C 1
ATOM 1924 O O . ASN A 1 255 ? 74.605 34.225 40.050 1.00 22.57 255 ASN A O 1
ATOM 1929 N N . SER A 1 256 ? 72.699 35.333 39.573 1.00 22.13 256 SER A N 1
ATOM 1930 C CA . SER A 1 256 ? 71.912 34.567 40.546 1.00 21.91 256 SER A CA 1
ATOM 1931 C C . SER A 1 256 ? 71.168 33.397 39.908 1.00 20.53 256 SER A C 1
ATOM 1932 O O . SER A 1 256 ? 70.269 32.820 40.522 1.00 21.36 256 SER A O 1
ATOM 1935 N N . LEU A 1 257 ? 71.546 33.053 38.682 1.00 18.60 257 LEU A N 1
ATOM 1936 C CA . LEU A 1 257 ? 70.980 31.931 37.957 1.00 18.33 257 LEU A CA 1
ATOM 1937 C C . LEU A 1 257 ? 69.452 31.999 37.925 1.00 18.68 257 LEU A C 1
ATOM 1938 O O . LEU A 1 257 ? 68.877 32.984 37.453 1.00 19.28 257 LEU A O 1
ATOM 1943 N N . GLY A 1 258 ? 68.800 30.947 38.404 1.00 17.40 258 GLY A N 1
ATOM 1944 C CA . GLY A 1 258 ? 67.346 30.888 38.430 1.00 16.10 258 GLY A CA 1
ATOM 1945 C C . GLY A 1 258 ? 67.037 30.058 39.656 1.00 15.33 258 GLY A C 1
ATOM 1946 O O . GLY A 1 258 ? 67.949 29.442 40.205 1.00 14.54 258 GLY A O 1
ATOM 1947 N N . PRO A 1 259 ? 65.763 30.059 40.106 1.00 15.24 259 PRO A N 1
ATOM 1948 C CA . PRO A 1 259 ? 65.406 29.244 41.261 1.00 13.97 259 PRO A CA 1
ATOM 1949 C C . PRO A 1 259 ? 65.813 27.808 40.979 1.00 14.32 259 PRO A C 1
ATOM 1950 O O . PRO A 1 259 ? 65.467 27.238 39.922 1.00 13.87 259 PRO A O 1
ATOM 1954 N N . LEU A 1 260 ? 66.584 27.243 41.898 1.00 13.19 260 LEU A N 1
ATOM 1955 C CA . LEU A 1 260 ? 67.181 25.931 41.699 1.00 12.88 260 LEU A CA 1
ATOM 1956 C C . LEU A 1 260 ? 66.330 24.799 42.314 1.00 12.56 260 LEU A C 1
ATOM 1957 O O . LEU A 1 260 ? 65.831 24.909 43.443 1.00 12.33 260 LEU A O 1
ATOM 1962 N N . GLN A 1 261 ? 66.146 23.736 41.542 1.00 11.79 261 GLN A N 1
ATOM 1963 C CA . GLN A 1 261 ? 65.626 22.462 42.064 1.00 12.57 261 GLN A CA 1
ATOM 1964 C C . GLN A 1 261 ? 66.743 21.434 41.893 1.00 13.04 261 GLN A C 1
ATOM 1965 O O . GLN A 1 261 ? 67.361 21.359 40.817 1.00 11.95 261 GLN A O 1
ATOM 1971 N N . ALA A 1 262 ? 67.038 20.686 42.956 1.00 13.17 262 ALA A N 1
ATOM 1972 C CA . ALA A 1 262 ? 68.025 19.609 42.874 1.00 14.53 262 ALA A CA 1
ATOM 1973 C C . ALA A 1 262 ? 67.463 18.264 43.367 1.00 15.12 262 ALA A C 1
ATOM 1974 O O . ALA A 1 262 ? 66.894 18.149 44.478 1.00 15.31 262 ALA A O 1
ATOM 1976 N N . GLY A 1 263 ? 67.630 17.250 42.533 1.00 14.98 263 GLY A N 1
ATOM 1977 C CA . GLY A 1 263 ? 67.129 15.933 42.826 1.00 16.07 263 GLY A CA 1
ATOM 1978 C C . GLY A 1 263 ? 67.711 15.304 44.081 1.00 17.33 263 GLY A C 1
ATOM 1979 O O . GLY A 1 263 ? 68.823 15.620 44.498 1.00 17.18 263 GLY A O 1
ATOM 1980 N N . ILE A 1 264 ? 66.903 14.448 44.693 1.00 18.63 264 ILE A N 1
ATOM 1981 C CA . ILE A 1 264 ? 67.306 13.468 45.684 1.00 20.61 264 ILE A CA 1
ATOM 1982 C C . ILE A 1 264 ? 68.547 12.693 45.217 1.00 21.62 264 ILE A C 1
ATOM 1983 O O . ILE A 1 264 ? 68.701 12.404 44.028 1.00 21.74 264 ILE A O 1
ATOM 1988 N N . GLY A 1 265 ? 69.465 12.408 46.149 1.00 23.25 265 GLY A N 1
ATOM 1989 C CA . GLY A 1 265 ? 70.597 11.525 45.877 1.00 23.39 265 GLY A CA 1
ATOM 1990 C C . GLY A 1 265 ? 71.953 12.175 45.772 1.00 24.01 265 GLY A C 1
ATOM 1991 O O . GLY A 1 265 ? 72.061 13.393 45.549 1.00 23.33 265 GLY A O 1
ATOM 1992 N N . SER A 1 266 ? 72.995 11.346 45.897 1.00 24.85 266 SER A N 1
ATOM 1993 C CA . SER A 1 266 ? 74.376 11.846 46.027 1.00 25.53 266 SER A CA 1
ATOM 1994 C C . SER A 1 266 ? 74.877 12.672 44.884 1.00 25.02 266 SER A C 1
ATOM 1995 O O . SER A 1 266 ? 75.556 13.664 45.126 1.00 25.62 266 SER A O 1
ATOM 1998 N N . ILE A 1 267 ? 74.589 12.282 43.639 1.00 25.28 267 ILE A N 1
ATOM 1999 C CA . ILE A 1 267 ? 75.139 13.058 42.505 1.00 24.85 267 ILE A CA 1
ATOM 2000 C C . ILE A 1 267 ? 74.623 14.501 42.489 1.00 24.19 267 ILE A C 1
ATOM 2001 O O . ILE A 1 267 ? 75.407 15.459 42.396 1.00 23.87 267 ILE A O 1
ATOM 2006 N N . ALA A 1 268 ? 73.296 14.644 42.577 1.00 23.70 268 ALA A N 1
ATOM 2007 C CA . ALA A 1 268 ? 72.664 15.955 42.504 1.00 22.92 268 ALA A CA 1
ATOM 2008 C C . ALA A 1 268 ? 73.074 16.787 43.719 1.00 21.95 268 ALA A C 1
ATOM 2009 O O . ALA A 1 268 ? 73.407 17.976 43.599 1.00 21.13 268 ALA A O 1
ATOM 2011 N N . ASN A 1 269 ? 73.078 16.154 44.888 1.00 22.01 269 ASN A N 1
ATOM 2012 C CA . ASN A 1 269 ? 73.522 16.844 46.104 1.00 22.21 269 ASN A CA 1
ATOM 2013 C C . ASN A 1 269 ? 74.986 17.291 45.978 1.00 22.38 269 ASN A C 1
ATOM 2014 O O . ASN A 1 269 ? 75.322 18.419 46.306 1.00 22.76 269 ASN A O 1
ATOM 2019 N N . ALA A 1 270 ? 75.837 16.403 45.472 1.00 22.80 270 ALA A N 1
ATOM 2020 C CA . ALA A 1 270 ? 77.255 16.708 45.235 1.00 23.67 270 ALA A CA 1
ATOM 2021 C C . ALA A 1 270 ? 77.430 17.795 44.188 1.00 23.78 270 ALA A C 1
ATOM 2022 O O . ALA A 1 270 ? 78.317 18.642 44.319 1.00 23.76 270 ALA A O 1
ATOM 2024 N N . VAL A 1 271 ? 76.566 17.799 43.155 1.00 24.09 271 VAL A N 1
ATOM 2025 C CA . VAL A 1 271 ? 76.637 18.858 42.136 1.00 23.64 271 VAL A CA 1
ATOM 2026 C C . VAL A 1 271 ? 76.279 20.205 42.755 1.00 24.29 271 VAL A C 1
ATOM 2027 O O . VAL A 1 271 ? 76.933 21.210 42.465 1.00 25.18 271 VAL A O 1
ATOM 2039 N N . CYS A 1 273 ? 76.701 21.083 46.019 1.00 26.48 273 CYS A N 1
ATOM 2040 C CA . CYS A 1 273 ? 77.864 21.458 46.849 1.00 28.55 273 CYS A CA 1
ATOM 2041 C C . CYS A 1 273 ? 78.922 22.117 45.963 1.00 28.55 273 CYS A C 1
ATOM 2042 O O . CYS A 1 273 ? 79.602 23.046 46.393 1.00 28.51 273 CYS A O 1
ATOM 2045 N N . GLY A 1 274 ? 79.014 21.640 44.715 1.00 29.18 274 GLY A N 1
ATOM 2046 C CA . GLY A 1 274 ? 79.947 22.170 43.716 1.00 29.20 274 GLY A CA 1
ATOM 2047 C C . GLY A 1 274 ? 79.815 23.654 43.404 1.00 29.24 274 GLY A C 1
ATOM 2048 O O . GLY A 1 274 ? 80.760 24.274 42.908 1.00 28.88 274 GLY A O 1
ATOM 2049 N N . LEU A 1 275 ? 78.648 24.222 43.701 1.00 28.95 275 LEU A N 1
ATOM 2050 C CA . LEU A 1 275 ? 78.361 25.628 43.421 1.00 28.92 275 LEU A CA 1
ATOM 2051 C C . LEU A 1 275 ? 78.947 26.570 44.443 1.00 29.26 275 LEU A C 1
ATOM 2052 O O . LEU A 1 275 ? 78.877 27.794 44.267 1.00 29.82 275 LEU A O 1
ATOM 2057 N N . ILE A 1 276 ? 79.495 26.025 45.531 1.00 29.37 276 ILE A N 1
ATOM 2058 C CA . ILE A 1 276 ? 80.194 26.865 46.490 1.00 29.63 276 ILE A CA 1
ATOM 2059 C C . ILE A 1 276 ? 81.430 27.460 45.810 1.00 29.72 276 ILE A C 1
ATOM 2060 O O . ILE A 1 276 ? 81.721 28.650 45.975 1.00 29.96 276 ILE A O 1
ATOM 2065 N N . GLU A 1 277 ? 82.122 26.641 45.015 1.00 29.64 277 GLU A N 1
ATOM 2066 C CA . GLU A 1 277 ? 83.243 27.121 44.192 1.00 29.48 277 GLU A CA 1
ATOM 2067 C C . GLU A 1 277 ? 82.760 27.693 42.855 1.00 27.93 277 GLU A C 1
ATOM 2068 O O . GLU A 1 277 ? 82.935 27.068 41.802 1.00 28.18 277 GLU A O 1
ATOM 2074 N N . SER A 1 278 ? 82.150 28.875 42.904 1.00 25.97 278 SER A N 1
ATOM 2075 C CA . SER A 1 278 ? 81.553 29.486 41.725 1.00 24.49 278 SER A CA 1
ATOM 2076 C C . SER A 1 278 ? 81.341 30.967 42.032 1.00 23.59 278 SER A C 1
ATOM 2077 O O . SER A 1 278 ? 81.327 31.340 43.201 1.00 23.65 278 SER A O 1
ATOM 2080 N N . PRO A 1 279 ? 81.188 31.818 40.995 1.00 22.86 279 PRO A N 1
ATOM 2081 C CA . PRO A 1 279 ? 80.950 33.247 41.241 1.00 22.58 279 PRO A CA 1
ATOM 2082 C C . PRO A 1 279 ? 79.492 33.602 41.551 1.00 22.62 279 PRO A C 1
ATOM 2083 O O . PRO A 1 279 ? 79.197 34.777 41.814 1.00 22.77 279 PRO A O 1
ATOM 2087 N N . PHE A 1 280 ? 78.608 32.598 41.536 1.00 22.58 280 PHE A N 1
ATOM 2088 C CA . PHE A 1 280 ? 77.162 32.836 41.557 1.00 22.46 280 PHE A CA 1
ATOM 2089 C C . PHE A 1 280 ? 76.636 33.229 42.946 1.00 23.07 280 PHE A C 1
ATOM 2090 O O . PHE A 1 280 ? 76.970 32.582 43.958 1.00 23.87 280 PHE A O 1
ATOM 2098 N N . GLU A 1 281 ? 75.837 34.301 42.980 1.00 22.45 281 GLU A N 1
ATOM 2099 C CA . GLU A 1 281 ? 75.427 34.950 44.232 1.00 22.76 281 GLU A CA 1
ATOM 2100 C C . GLU A 1 281 ? 73.911 35.128 44.339 1.00 21.20 281 GLU A C 1
ATOM 2101 O O . GLU A 1 281 ? 73.205 35.155 43.326 1.00 20.91 281 GLU A O 1
ATOM 2107 N N . ASN A 1 282 ? 73.430 35.263 45.571 1.00 19.58 282 ASN A N 1
ATOM 2108 C CA . ASN A 1 282 ? 72.011 35.492 45.849 1.00 19.20 282 ASN A CA 1
ATOM 2109 C C . ASN A 1 282 ? 71.084 34.455 45.221 1.00 17.45 282 ASN A C 1
ATOM 2110 O O . ASN A 1 282 ? 70.114 34.794 44.530 1.00 16.25 282 ASN A O 1
ATOM 2115 N N . LEU A 1 283 ? 71.404 33.189 45.459 1.00 15.88 283 LEU A N 1
ATOM 2116 C CA . LEU A 1 283 ? 70.636 32.103 44.838 1.00 15.35 283 LEU A CA 1
ATOM 2117 C C . LEU A 1 283 ? 69.325 31.942 45.584 1.00 14.60 283 LEU A C 1
ATOM 2118 O O . LEU A 1 283 ? 69.212 32.369 46.740 1.00 14.25 283 LEU A O 1
ATOM 2123 N N . THR A 1 284 ? 68.331 31.356 44.923 1.00 14.35 284 THR A N 1
ATOM 2124 C CA . THR A 1 284 ? 67.178 30.815 45.642 1.00 13.82 284 THR A CA 1
ATOM 2125 C C . THR A 1 284 ? 66.891 29.384 45.186 1.00 15.30 284 THR A C 1
ATOM 2126 O O . THR A 1 284 ? 67.299 28.970 44.099 1.00 15.25 284 THR A O 1
ATOM 2138 N N . TYR A 1 286 ? 63.690 26.603 44.668 1.00 13.87 286 TYR A N 1
ATOM 2139 C CA . TYR A 1 286 ? 62.313 26.147 44.700 1.00 13.69 286 TYR A CA 1
ATOM 2140 C C . TYR A 1 286 ? 62.371 24.673 44.278 1.00 14.16 286 TYR A C 1
ATOM 2141 O O . TYR A 1 286 ? 62.279 24.358 43.090 1.00 12.94 286 TYR A O 1
ATOM 2150 N N . SER A 1 287 ? 62.561 23.805 45.279 1.00 13.51 287 SER A N 1
ATOM 2151 C CA . SER A 1 287 ? 62.904 22.407 45.070 1.00 13.99 287 SER A CA 1
ATOM 2152 C C . SER A 1 287 ? 61.833 21.473 45.657 1.00 14.59 287 SER A C 1
ATOM 2153 O O . SER A 1 287 ? 60.832 21.913 46.257 1.00 14.12 287 SER A O 1
ATOM 2156 N N . GLU A 1 288 ? 62.022 20.180 45.464 1.00 14.69 288 GLU A N 1
ATOM 2157 C CA . GLU A 1 288 ? 61.145 19.213 46.079 1.00 14.25 288 GLU A CA 1
ATOM 2158 C C . GLU A 1 288 ? 61.826 18.683 47.357 1.00 14.62 288 GLU A C 1
ATOM 2159 O O . GLU A 1 288 ? 61.242 18.699 48.443 1.00 14.21 288 GLU A O 1
ATOM 2165 N N . VAL A 1 289 ? 63.080 18.260 47.235 1.00 14.28 289 VAL A N 1
ATOM 2166 C CA . VAL A 1 289 ? 63.852 17.897 48.411 1.00 15.04 289 VAL A CA 1
ATOM 2167 C C . VAL A 1 289 ? 64.978 18.908 48.712 1.00 15.26 289 VAL A C 1
ATOM 2168 O O . VAL A 1 289 ? 65.629 19.441 47.780 1.00 14.52 289 VAL A O 1
ATOM 2172 N N . LEU A 1 290 ? 65.181 19.163 50.010 1.00 14.44 290 LEU A N 1
ATOM 2173 C CA . LEU A 1 290 ? 66.292 19.957 50.517 1.00 14.92 290 LEU A CA 1
ATOM 2174 C C . LEU A 1 290 ? 67.229 18.991 51.249 1.00 15.57 290 LEU A C 1
ATOM 2175 O O . LEU A 1 290 ? 66.814 18.319 52.213 1.00 15.96 290 LEU A O 1
ATOM 2180 N N . GLN A 1 291 ? 68.481 18.930 50.778 1.00 15.69 291 GLN A N 1
ATOM 2181 C CA . GLN A 1 291 ? 69.509 18.029 51.282 1.00 15.71 291 GLN A CA 1
ATOM 2182 C C . GLN A 1 291 ? 70.653 18.815 51.969 1.00 15.51 291 GLN A C 1
ATOM 2183 O O . GLN A 1 291 ? 70.541 20.026 52.123 1.00 15.77 291 GLN A O 1
ATOM 2189 N N . ASP A 1 292 ? 71.720 18.131 52.401 1.00 15.39 292 ASP A N 1
ATOM 2190 C CA . ASP A 1 292 ? 72.904 18.799 52.995 1.00 15.14 292 ASP A CA 1
ATOM 2191 C C . ASP A 1 292 ? 73.329 20.037 52.202 1.00 15.05 292 ASP A C 1
ATOM 2192 O O . ASP A 1 292 ? 73.576 21.103 52.782 1.00 14.74 292 ASP A O 1
ATOM 2197 N N . SER A 1 293 ? 73.424 19.881 50.879 1.00 15.03 293 SER A N 1
ATOM 2198 C CA . SER A 1 293 ? 73.917 20.944 49.978 1.00 14.99 293 SER A CA 1
ATOM 2199 C C . SER A 1 293 ? 73.124 22.257 50.079 1.00 15.41 293 SER A C 1
ATOM 2200 O O . SER A 1 293 ? 73.702 23.332 49.943 1.00 15.47 293 SER A O 1
ATOM 2203 N N . THR A 1 294 ? 71.820 22.173 50.367 1.00 15.57 294 THR A N 1
ATOM 2204 C CA . THR A 1 294 ? 71.014 23.358 50.636 1.00 15.43 294 THR A CA 1
ATOM 2205 C C . THR A 1 294 ? 71.656 24.150 51.785 1.00 16.05 294 THR A C 1
ATOM 2206 O O . THR A 1 294 ? 71.898 25.372 51.689 1.00 16.62 294 THR A O 1
ATOM 2210 N N . PHE A 1 295 ? 71.963 23.431 52.862 1.00 15.62 295 PHE A N 1
ATOM 2211 C CA . PHE A 1 295 ? 72.519 24.055 54.043 1.00 15.79 295 PHE A CA 1
ATOM 2212 C C . PHE A 1 295 ? 73.993 24.467 53.875 1.00 15.92 295 PHE A C 1
ATOM 2213 O O . PHE A 1 295 ? 74.405 25.496 54.414 1.00 15.96 295 PHE A O 1
ATOM 2221 N N . ASP A 1 296 ? 74.768 23.721 53.090 1.00 15.95 296 ASP A N 1
ATOM 2222 C CA . ASP A 1 296 ? 76.144 24.152 52.785 1.00 16.49 296 ASP A CA 1
ATOM 2223 C C . ASP A 1 296 ? 76.116 25.490 52.033 1.00 16.63 296 ASP A C 1
ATOM 2224 O O . ASP A 1 296 ? 76.961 26.357 52.264 1.00 17.33 296 ASP A O 1
ATOM 2229 N N . LEU A 1 297 ? 75.136 25.640 51.136 1.00 16.65 297 LEU A N 1
ATOM 2230 C CA . LEU A 1 297 ? 75.002 26.832 50.302 1.00 15.92 297 LEU A CA 1
ATOM 2231 C C . LEU A 1 297 ? 74.551 28.036 51.118 1.00 15.59 297 LEU A C 1
ATOM 2232 O O . LEU A 1 297 ? 75.047 29.132 50.913 1.00 14.74 297 LEU A O 1
ATOM 2237 N N . ILE A 1 298 ? 73.609 27.824 52.032 1.00 15.95 298 ILE A N 1
ATOM 2238 C CA . ILE A 1 298 ? 73.189 28.859 52.977 1.00 15.90 298 ILE A CA 1
ATOM 2239 C C . ILE A 1 298 ? 74.363 29.308 53.846 1.00 16.57 298 ILE A C 1
ATOM 2240 O O . ILE A 1 298 ? 74.589 30.509 53.993 1.00 16.87 298 ILE A O 1
ATOM 2245 N N . ASP A 1 299 ? 75.113 28.355 54.400 1.00 17.01 299 ASP A N 1
ATOM 2246 C CA . ASP A 1 299 ? 76.283 28.681 55.241 1.00 17.68 299 ASP A CA 1
ATOM 2247 C C . ASP A 1 299 ? 77.354 29.400 54.451 1.00 17.97 299 ASP A C 1
ATOM 2248 O O . ASP A 1 299 ? 78.072 30.220 55.008 1.00 17.42 299 ASP A O 1
ATOM 2253 N N . ALA A 1 300 ? 77.481 29.081 53.160 1.00 17.96 300 ALA A N 1
ATOM 2254 C CA . ALA A 1 300 ? 78.491 29.758 52.336 1.00 17.96 300 ALA A CA 1
ATOM 2255 C C . ALA A 1 300 ? 78.065 31.197 51.990 1.00 17.81 300 ALA A C 1
ATOM 2256 O O . ALA A 1 300 ? 78.865 31.986 51.469 1.00 17.53 300 ALA A O 1
ATOM 2258 N N . GLY A 1 301 ? 76.805 31.535 52.269 1.00 17.27 301 GLY A N 1
ATOM 2259 C CA . GLY A 1 301 ? 76.292 32.863 51.977 1.00 16.84 301 GLY A CA 1
ATOM 2260 C C . GLY A 1 301 ? 75.812 32.981 50.538 1.00 16.94 301 GLY A C 1
ATOM 2261 O O . GLY A 1 301 ? 75.540 34.094 50.052 1.00 16.50 301 GLY A O 1
ATOM 2262 N N . LYS A 1 302 ? 75.730 31.852 49.832 1.00 16.11 302 LYS A N 1
ATOM 2263 C CA . LYS A 1 302 ? 75.312 31.908 48.432 1.00 16.01 302 LYS A CA 1
ATOM 2264 C C . LYS A 1 302 ? 73.809 31.802 48.254 1.00 16.15 302 LYS A C 1
ATOM 2265 O O . LYS A 1 302 ? 73.244 32.384 47.308 1.00 16.22 302 LYS A O 1
ATOM 2271 N N . LEU A 1 303 ? 73.178 31.026 49.136 1.00 15.09 303 LEU A N 1
ATOM 2272 C CA . LEU A 1 303 ? 71.759 30.739 49.048 1.00 15.59 303 LEU A CA 1
ATOM 2273 C C . LEU A 1 303 ? 70.945 31.572 50.033 1.00 15.99 303 LEU A C 1
ATOM 2274 O O . LEU A 1 303 ? 71.068 31.409 51.243 1.00 16.57 303 LEU A O 1
ATOM 2279 N N . ARG A 1 304 ? 70.096 32.440 49.488 1.00 16.50 304 ARG A N 1
ATOM 2280 C CA . ARG A 1 304 ? 69.263 33.370 50.254 1.00 17.26 304 ARG A CA 1
ATOM 2281 C C . ARG A 1 304 ? 68.039 32.667 50.882 1.00 16.60 304 ARG A C 1
ATOM 2282 O O . ARG A 1 304 ? 67.652 32.960 52.013 1.00 15.64 304 ARG A O 1
ATOM 2290 N N . PHE A 1 305 ? 67.451 31.714 50.153 1.00 15.75 305 PHE A N 1
ATOM 2291 C CA . PHE A 1 305 ? 66.177 31.130 50.552 1.00 14.94 305 PHE A CA 1
ATOM 2292 C C . PHE A 1 305 ? 65.932 29.790 49.827 1.00 15.29 305 PHE A C 1
ATOM 2293 O O . PHE A 1 305 ? 66.280 29.647 48.642 1.00 14.93 305 PHE A O 1
ATOM 2301 N N . ALA A 1 306 ? 65.334 28.826 50.542 1.00 14.71 306 ALA A N 1
ATOM 2302 C CA . ALA A 1 306 ? 64.966 27.522 49.964 1.00 13.77 306 ALA A CA 1
ATOM 2303 C C . ALA A 1 306 ? 63.581 27.070 50.360 1.00 13.91 306 ALA A C 1
ATOM 2304 O O . ALA A 1 306 ? 63.289 26.936 51.541 1.00 13.48 306 ALA A O 1
ATOM 2306 N N . SER A 1 307 ? 62.752 26.778 49.350 1.00 14.39 307 SER A N 1
ATOM 2307 C CA . SER A 1 307 ? 61.445 26.146 49.492 1.00 13.27 307 SER A CA 1
ATOM 2308 C C . SER A 1 307 ? 61.580 24.678 49.113 1.00 14.06 307 SER A C 1
ATOM 2309 O O . SER A 1 307 ? 62.258 24.334 48.133 1.00 14.63 307 SER A O 1
ATOM 2312 N N . GLY A 1 308 ? 60.950 23.797 49.877 1.00 13.57 308 GLY A N 1
ATOM 2313 C CA . GLY A 1 308 ? 60.843 22.410 49.437 1.00 13.67 308 GLY A CA 1
ATOM 2314 C C . GLY A 1 308 ? 59.598 21.776 50.016 1.00 13.35 308 GLY A C 1
ATOM 2315 O O . GLY A 1 308 ? 58.739 22.483 50.554 1.00 11.43 308 GLY A O 1
ATOM 2316 N N . SER A 1 309 ? 59.492 20.459 49.851 1.00 12.68 309 SER A N 1
ATOM 2317 C CA . SER A 1 309 ? 58.463 19.675 50.503 1.00 13.24 309 SER A CA 1
ATOM 2318 C C . SER A 1 309 ? 59.025 18.865 51.657 1.00 13.38 309 SER A C 1
ATOM 2319 O O . SER A 1 309 ? 58.298 18.484 52.560 1.00 13.78 309 SER A O 1
ATOM 2322 N N . SER A 1 310 ? 60.323 18.594 51.592 1.00 13.76 310 SER A N 1
ATOM 2323 C CA . SER A 1 310 ? 60.981 17.604 52.444 1.00 14.65 310 SER A CA 1
ATOM 2324 C C . SER A 1 310 ? 62.399 18.009 52.741 1.00 14.28 310 SER A C 1
ATOM 2325 O O . SER A 1 310 ? 63.127 18.451 51.836 1.00 14.43 310 SER A O 1
ATOM 2328 N N . ILE A 1 311 ? 62.791 17.839 54.003 1.00 14.66 311 ILE A N 1
ATOM 2329 C CA . ILE A 1 311 ? 64.180 18.042 54.450 1.00 14.41 311 ILE A CA 1
ATOM 2330 C C . ILE A 1 311 ? 64.817 16.714 54.887 1.00 14.36 311 ILE A C 1
ATOM 2331 O O . ILE A 1 311 ? 64.329 16.060 55.814 1.00 14.47 311 ILE A O 1
ATOM 2336 N N . THR A 1 312 ? 65.894 16.309 54.223 1.00 14.53 312 THR A N 1
ATOM 2337 C CA . THR A 1 312 ? 66.578 15.055 54.591 1.00 14.96 312 THR A CA 1
ATOM 2338 C C . THR A 1 312 ? 68.101 15.259 54.587 1.00 16.03 312 THR A C 1
ATOM 2339 O O . THR A 1 312 ? 68.708 15.636 53.557 1.00 16.17 312 THR A O 1
ATOM 2343 N N . LEU A 1 313 ? 68.698 15.080 55.765 1.00 15.86 313 LEU A N 1
ATOM 2344 C CA . LEU A 1 313 ? 70.081 15.494 56.035 1.00 15.87 313 LEU A CA 1
ATOM 2345 C C . LEU A 1 313 ? 70.915 14.343 56.584 1.00 16.28 313 LEU A C 1
ATOM 2346 O O . LEU A 1 313 ? 70.373 13.392 57.167 1.00 16.04 313 LEU A O 1
ATOM 2351 N N . SER A 1 314 ? 72.229 14.429 56.385 1.00 16.10 314 SER A N 1
ATOM 2352 C CA . SER A 1 314 ? 73.192 13.509 57.018 1.00 16.54 314 SER A CA 1
ATOM 2353 C C . SER A 1 314 ? 73.206 13.728 58.549 1.00 16.38 314 SER A C 1
ATOM 2354 O O . SER A 1 314 ? 72.733 14.781 59.035 1.00 16.06 314 SER A O 1
ATOM 2357 N N . PRO A 1 315 ? 73.685 12.722 59.324 1.00 16.64 315 PRO A N 1
ATOM 2358 C CA . PRO A 1 315 ? 73.511 12.807 60.801 1.00 16.65 315 PRO A CA 1
ATOM 2359 C C . PRO A 1 315 ? 73.942 14.114 61.512 1.00 16.97 315 PRO A C 1
ATOM 2360 O O . PRO A 1 315 ? 73.133 14.697 62.250 1.00 16.79 315 PRO A O 1
ATOM 2364 N N . ARG A 1 316 ? 75.178 14.580 61.308 1.00 17.06 316 ARG A N 1
ATOM 2365 C CA A ARG A 1 316 ? 75.676 15.790 61.953 0.50 17.02 316 ARG A CA 1
ATOM 2366 C CA B ARG A 1 316 ? 75.593 15.779 62.029 0.50 17.26 316 ARG A CA 1
ATOM 2367 C C . ARG A 1 316 ? 74.975 17.065 61.457 1.00 17.09 316 ARG A C 1
ATOM 2368 O O . ARG A 1 316 ? 74.624 17.943 62.238 1.00 17.15 316 ARG A O 1
ATOM 2383 N N . ARG A 1 317 ? 74.774 17.160 60.136 1.00 16.77 317 ARG A N 1
ATOM 2384 C CA . ARG A 1 317 ? 74.077 18.314 59.555 1.00 16.76 317 ARG A CA 1
ATOM 2385 C C . ARG A 1 317 ? 72.654 18.362 60.128 1.00 17.14 317 ARG A C 1
ATOM 2386 O O . ARG A 1 317 ? 72.163 19.421 60.517 1.00 16.95 317 ARG A O 1
ATOM 2394 N N . ASN A 1 318 ? 72.007 17.204 60.220 1.00 17.55 318 ASN A N 1
ATOM 2395 C CA . ASN A 1 318 ? 70.685 17.163 60.813 1.00 18.41 318 ASN A CA 1
ATOM 2396 C C . ASN A 1 318 ? 70.710 17.696 62.239 1.00 19.00 318 ASN A C 1
ATOM 2397 O O . ASN A 1 318 ? 69.873 18.523 62.606 1.00 19.65 318 ASN A O 1
ATOM 2402 N N . ALA A 1 319 ? 71.660 17.221 63.047 1.00 19.79 319 ALA A N 1
ATOM 2403 C CA . ALA A 1 319 ? 71.758 17.690 64.424 1.00 20.55 319 ALA A CA 1
ATOM 2404 C C . ALA A 1 319 ? 71.996 19.203 64.451 1.00 20.90 319 ALA A C 1
ATOM 2405 O O . ALA A 1 319 ? 71.410 19.912 65.273 1.00 20.80 319 ALA A O 1
ATOM 2407 N N . ASP A 1 320 ? 72.850 19.685 63.546 1.00 20.69 320 ASP A N 1
ATOM 2408 C CA . ASP A 1 320 ? 73.187 21.094 63.494 1.00 21.41 320 ASP A CA 1
ATOM 2409 C C . ASP A 1 320 ? 71.966 21.959 63.160 1.00 21.34 320 ASP A C 1
ATOM 2410 O O . ASP A 1 320 ? 71.723 22.982 63.833 1.00 20.76 320 ASP A O 1
ATOM 2415 N N . VAL A 1 321 ? 71.214 21.566 62.119 1.00 20.08 321 VAL A N 1
ATOM 2416 C CA . VAL A 1 321 ? 70.054 22.351 61.689 1.00 19.41 321 VAL A CA 1
ATOM 2417 C C . VAL A 1 321 ? 68.955 22.338 62.755 1.00 19.99 321 VAL A C 1
ATOM 2418 O O . VAL A 1 321 ? 68.484 23.398 63.189 1.00 20.44 321 VAL A O 1
ATOM 2422 N N . PHE A 1 322 ? 68.539 21.147 63.182 1.00 20.28 322 PHE A N 1
ATOM 2423 C CA . PHE A 1 322 ? 67.361 21.061 64.060 1.00 20.48 322 PHE A CA 1
ATOM 2424 C C . PHE A 1 322 ? 67.690 21.347 65.532 1.00 20.83 322 PHE A C 1
ATOM 2425 O O . PHE A 1 322 ? 66.798 21.631 66.334 1.00 21.56 322 PHE A O 1
ATOM 2433 N N . GLY A 1 323 ? 68.973 21.318 65.861 1.00 20.88 323 GLY A N 1
ATOM 2434 C CA . GLY A 1 323 ? 69.431 21.793 67.163 1.00 21.38 323 GLY A CA 1
ATOM 2435 C C . GLY A 1 323 ? 69.511 23.312 67.185 1.00 22.17 323 GLY A C 1
ATOM 2436 O O . GLY A 1 323 ? 69.459 23.911 68.259 1.00 21.92 323 GLY A O 1
ATOM 2437 N N . ASN A 1 324 ? 69.637 23.935 66.005 1.00 22.51 324 ASN A N 1
ATOM 2438 C CA . ASN A 1 324 ? 69.832 25.390 65.898 1.00 23.48 324 ASN A CA 1
ATOM 2439 C C . ASN A 1 324 ? 68.932 25.982 64.816 1.00 22.91 324 ASN A C 1
ATOM 2440 O O . ASN A 1 324 ? 69.394 26.781 63.973 1.00 21.99 324 ASN A O 1
ATOM 2445 N N . LEU A 1 325 ? 67.648 25.618 64.875 1.00 22.00 325 LEU A N 1
ATOM 2446 C CA . LEU A 1 325 ? 66.703 25.923 63.801 1.00 21.96 325 LEU A CA 1
ATOM 2447 C C . LEU A 1 325 ? 66.552 27.404 63.493 1.00 22.25 325 LEU A C 1
ATOM 2448 O O . LEU A 1 325 ? 66.351 27.761 62.325 1.00 21.57 325 LEU A O 1
ATOM 2453 N N . GLU A 1 326 ? 66.661 28.254 64.519 1.00 22.08 326 GLU A N 1
ATOM 2454 C CA A GLU A 1 326 ? 66.388 29.662 64.293 0.50 22.27 326 GLU A CA 1
ATOM 2455 C CA B GLU A 1 326 ? 66.481 29.705 64.395 0.50 22.35 326 GLU A CA 1
ATOM 2456 C C . GLU A 1 326 ? 67.443 30.304 63.394 1.00 22.34 326 GLU A C 1
ATOM 2457 O O . GLU A 1 326 ? 67.186 31.349 62.805 1.00 22.87 326 GLU A O 1
ATOM 2468 N N . ARG A 1 327 ? 68.579 29.645 63.235 1.00 22.23 327 ARG A N 1
ATOM 2469 C CA . ARG A 1 327 ? 69.601 30.092 62.283 1.00 22.99 327 ARG A CA 1
ATOM 2470 C C . ARG A 1 327 ? 69.114 30.007 60.820 1.00 21.78 327 ARG A C 1
ATOM 2471 O O . ARG A 1 327 ? 69.548 30.786 59.949 1.00 21.24 327 ARG A O 1
ATOM 2479 N N . TYR A 1 328 ? 68.198 29.075 60.569 1.00 21.33 328 TYR A N 1
ATOM 2480 C CA . TYR A 1 328 ? 67.740 28.757 59.204 1.00 20.54 328 TYR A CA 1
ATOM 2481 C C . TYR A 1 328 ? 66.258 29.012 58.947 1.00 21.05 328 TYR A C 1
ATOM 2482 O O . TYR A 1 328 ? 65.816 29.027 57.784 1.00 20.50 328 TYR A O 1
ATOM 2491 N N . LYS A 1 329 ? 65.484 29.184 60.020 1.00 21.13 329 LYS A N 1
ATOM 2492 C CA . LYS A 1 329 ? 64.040 29.092 59.917 1.00 21.71 329 LYS A CA 1
ATOM 2493 C C . LYS A 1 329 ? 63.462 30.152 58.971 1.00 21.60 329 LYS A C 1
ATOM 2494 O O . LYS A 1 329 ? 62.525 29.869 58.219 1.00 21.69 329 LYS A O 1
ATOM 2500 N N . ASP A 1 330 ? 64.070 31.340 58.986 1.00 21.27 330 ASP A N 1
ATOM 2501 C CA . ASP A 1 330 ? 63.672 32.469 58.145 1.00 21.88 330 ASP A CA 1
ATOM 2502 C C . ASP A 1 330 ? 64.065 32.296 56.647 1.00 19.98 330 ASP A C 1
ATOM 2503 O O . ASP A 1 330 ? 63.680 33.105 55.792 1.00 18.19 330 ASP A O 1
ATOM 2508 N N . LYS A 1 331 ? 64.805 31.221 56.353 1.00 18.05 331 LYS A N 1
ATOM 2509 C CA . LYS A 1 331 ? 65.330 30.972 55.006 1.00 16.72 331 LYS A CA 1
ATOM 2510 C C . LYS A 1 331 ? 64.739 29.714 54.351 1.00 16.26 331 LYS A C 1
ATOM 2511 O O . LYS A 1 331 ? 65.205 29.263 53.284 1.00 16.66 331 LYS A O 1
ATOM 2517 N N . LEU A 1 332 ? 63.706 29.165 54.984 1.00 15.24 332 LEU A N 1
ATOM 2518 C CA . LEU A 1 332 ? 63.113 27.888 54.585 1.00 14.92 332 LEU A CA 1
ATOM 2519 C C . LEU A 1 332 ? 61.602 27.963 54.598 1.00 15.21 332 LEU A C 1
ATOM 2520 O O . LEU A 1 332 ? 61.006 28.745 55.349 1.00 15.37 332 LEU A O 1
ATOM 2525 N N . VAL A 1 333 ? 60.977 27.102 53.810 1.00 14.62 333 VAL A N 1
ATOM 2526 C CA . VAL A 1 333 ? 59.554 26.860 53.927 1.00 14.44 333 VAL A CA 1
ATOM 2527 C C . VAL A 1 333 ? 59.327 25.473 53.342 1.00 14.67 333 VAL A C 1
ATOM 2528 O O . VAL A 1 333 ? 60.013 25.053 52.391 1.00 14.71 333 VAL A O 1
ATOM 2532 N N . LEU A 1 334 ? 58.379 24.760 53.925 1.00 14.34 334 LEU A N 1
ATOM 2533 C CA . LEU A 1 334 ? 58.000 23.431 53.427 1.00 13.53 334 LEU A CA 1
ATOM 2534 C C . LEU A 1 334 ? 56.562 23.493 52.939 1.00 13.70 334 LEU A C 1
ATOM 2535 O O . LEU A 1 334 ? 55.700 24.032 53.626 1.00 14.10 334 LEU A O 1
ATOM 2540 N N . ARG A 1 335 ? 56.324 22.957 51.732 1.00 12.31 335 ARG A N 1
ATOM 2541 C CA . ARG A 1 335 ? 55.044 22.983 51.095 1.00 11.72 335 ARG A CA 1
ATOM 2542 C C . ARG A 1 335 ? 54.582 21.557 50.730 1.00 12.24 335 ARG A C 1
ATOM 2543 O O . ARG A 1 335 ? 55.405 20.620 50.659 1.00 12.85 335 ARG A O 1
ATOM 2551 N N . PRO A 1 336 ? 53.277 21.382 50.456 1.00 11.58 336 PRO A N 1
ATOM 2552 C CA . PRO A 1 336 ? 52.830 20.106 49.892 1.00 11.00 336 PRO A CA 1
ATOM 2553 C C . PRO A 1 336 ? 53.618 19.882 48.618 1.00 11.18 336 PRO A C 1
ATOM 2554 O O . PRO A 1 336 ? 53.951 20.851 47.925 1.00 11.25 336 PRO A O 1
ATOM 2558 N N . GLN A 1 337 ? 53.914 18.627 48.318 1.00 11.70 337 GLN A N 1
ATOM 2559 C CA . GLN A 1 337 ? 54.680 18.296 47.121 1.00 12.12 337 GLN A CA 1
ATOM 2560 C C . GLN A 1 337 ? 53.921 18.667 45.858 1.00 11.81 337 GLN A C 1
ATOM 2561 O O . GLN A 1 337 ? 54.525 18.874 44.818 1.00 13.07 337 GLN A O 1
ATOM 2567 N N . GLU A 1 338 ? 52.593 18.768 45.940 1.00 13.00 338 GLU A N 1
ATOM 2568 C CA . GLU A 1 338 ? 51.835 19.278 44.796 1.00 13.11 338 GLU A CA 1
ATOM 2569 C C . GLU A 1 338 ? 52.268 20.712 44.445 1.00 13.52 338 GLU A C 1
ATOM 2570 O O . GLU A 1 338 ? 52.363 21.071 43.274 1.00 13.18 338 GLU A O 1
ATOM 2576 N N . ILE A 1 339 ? 52.500 21.530 45.467 1.00 13.80 339 ILE A N 1
ATOM 2577 C CA . ILE A 1 339 ? 52.808 22.957 45.288 1.00 13.25 339 ILE A CA 1
ATOM 2578 C C . ILE A 1 339 ? 54.305 23.164 45.043 1.00 13.60 339 ILE A C 1
ATOM 2579 O O . ILE A 1 339 ? 54.704 24.042 44.277 1.00 13.44 339 ILE A O 1
ATOM 2584 N N . SER A 1 340 ? 55.145 22.379 45.706 1.00 13.60 340 SER A N 1
ATOM 2585 C CA . SER A 1 340 ? 56.572 22.467 45.420 1.00 14.07 340 SER A CA 1
ATOM 2586 C C . SER A 1 340 ? 56.878 22.028 43.972 1.00 13.55 340 SER A C 1
ATOM 2587 O O . SER A 1 340 ? 57.877 22.439 43.416 1.00 13.35 340 SER A O 1
ATOM 2590 N N . ASN A 1 341 ? 55.986 21.242 43.364 1.00 13.03 341 ASN A N 1
ATOM 2591 C CA . ASN A 1 341 ? 56.271 20.619 42.052 1.00 13.57 341 ASN A CA 1
ATOM 2592 C C . ASN A 1 341 ? 55.278 21.087 40.995 1.00 13.17 341 ASN A C 1
ATOM 2593 O O . ASN A 1 341 ? 55.276 20.557 39.881 1.00 13.99 341 ASN A O 1
ATOM 2598 N N . HIS A 1 342 ? 54.431 22.057 41.336 1.00 12.34 342 HIS A N 1
ATOM 2599 C CA . HIS A 1 342 ? 53.285 22.349 40.479 1.00 12.48 342 HIS A CA 1
ATOM 2600 C C . HIS A 1 342 ? 53.696 22.944 39.119 1.00 11.67 342 HIS A C 1
ATOM 2601 O O . HIS A 1 342 ? 54.467 23.874 39.089 1.00 12.45 342 HIS A O 1
ATOM 2608 N N . PRO A 1 343 ? 53.235 22.350 38.004 1.00 12.59 343 PRO A N 1
ATOM 2609 C CA . PRO A 1 343 ? 53.585 22.878 36.671 1.00 12.95 343 PRO A CA 1
ATOM 2610 C C . PRO A 1 343 ? 53.375 24.361 36.567 1.00 13.29 343 PRO A C 1
ATOM 2611 O O . PRO A 1 343 ? 54.180 25.023 35.954 1.00 13.89 343 PRO A O 1
ATOM 2615 N N . GLU A 1 344 ? 52.275 24.869 37.138 1.00 13.51 344 GLU A N 1
ATOM 2616 C CA . GLU A 1 344 ? 51.936 26.287 37.023 1.00 12.76 344 GLU A CA 1
ATOM 2617 C C . GLU A 1 344 ? 53.045 27.074 37.734 1.00 13.50 344 GLU A C 1
ATOM 2618 O O . GLU A 1 344 ? 53.497 28.114 37.241 1.00 11.97 344 GLU A O 1
ATOM 2624 N N . VAL A 1 345 ? 53.510 26.552 38.871 1.00 12.68 345 VAL A N 1
ATOM 2625 C CA . VAL A 1 345 ? 54.546 27.259 39.633 1.00 12.79 345 VAL A CA 1
ATOM 2626 C C . VAL A 1 345 ? 55.933 27.050 38.988 1.00 13.09 345 VAL A C 1
ATOM 2627 O O . VAL A 1 345 ? 56.718 27.976 38.891 1.00 13.51 345 VAL A O 1
ATOM 2631 N N . VAL A 1 346 ? 56.216 25.846 38.508 1.00 12.96 346 VAL A N 1
ATOM 2632 C CA . VAL A 1 346 ? 57.521 25.584 37.928 1.00 13.07 346 VAL A CA 1
ATOM 2633 C C . VAL A 1 346 ? 57.763 26.471 36.719 1.00 12.88 346 VAL A C 1
ATOM 2634 O O . VAL A 1 346 ? 58.814 27.109 36.594 1.00 13.52 346 VAL A O 1
ATOM 2638 N N . ARG A 1 347 ? 56.776 26.545 35.845 1.00 12.23 347 ARG A N 1
ATOM 2639 C CA . ARG A 1 347 ? 56.905 27.390 34.669 1.00 12.53 347 ARG A CA 1
ATOM 2640 C C . ARG A 1 347 ? 56.826 28.902 34.961 1.00 12.78 347 ARG A C 1
ATOM 2641 O O . ARG A 1 347 ? 57.519 29.702 34.291 1.00 13.08 347 ARG A O 1
ATOM 2649 N N . ARG A 1 348 ? 56.038 29.300 35.964 1.00 11.94 348 ARG A N 1
ATOM 2650 C CA . ARG A 1 348 ? 55.974 30.709 36.363 1.00 11.52 348 ARG A CA 1
ATOM 2651 C C . ARG A 1 348 ? 57.369 31.124 36.794 1.00 11.98 348 ARG A C 1
ATOM 2652 O O . ARG A 1 348 ? 57.895 32.117 36.311 1.00 11.78 348 ARG A O 1
ATOM 2660 N N . LEU A 1 349 ? 57.984 30.334 37.665 1.00 12.50 349 LEU A N 1
ATOM 2661 C CA . LEU A 1 349 ? 59.258 30.731 38.267 1.00 13.56 349 LEU A CA 1
ATOM 2662 C C . LEU A 1 349 ? 60.495 30.537 37.373 1.00 13.99 349 LEU A C 1
ATOM 2663 O O . LEU A 1 349 ? 61.553 31.170 37.605 1.00 14.04 349 LEU A O 1
ATOM 2668 N N . GLY A 1 350 ? 60.397 29.653 36.381 1.00 13.36 350 GLY A N 1
ATOM 2669 C CA . GLY A 1 350 ? 61.549 29.443 35.515 1.00 13.85 350 GLY A CA 1
ATOM 2670 C C . GLY A 1 350 ? 62.639 28.701 36.256 1.00 13.81 350 GLY A C 1
ATOM 2671 O O . GLY A 1 350 ? 63.825 29.091 36.268 1.00 13.41 350 GLY A O 1
ATOM 2672 N N . ILE A 1 351 ? 62.239 27.584 36.846 1.00 14.00 351 ILE A N 1
ATOM 2673 C CA . ILE A 1 351 ? 63.163 26.758 37.592 1.00 14.69 351 ILE A CA 1
ATOM 2674 C C . ILE A 1 351 ? 64.293 26.154 36.718 1.00 15.27 351 ILE A C 1
ATOM 2675 O O . ILE A 1 351 ? 64.068 25.788 35.560 1.00 16.56 351 ILE A O 1
ATOM 2680 N N . ILE A 1 352 ? 65.483 26.084 37.308 1.00 14.75 352 ILE A N 1
ATOM 2681 C CA . ILE A 1 352 ? 66.622 25.345 36.796 1.00 13.85 352 ILE A CA 1
ATOM 2682 C C . ILE A 1 352 ? 66.691 24.028 37.583 1.00 14.16 352 ILE A C 1
ATOM 2683 O O . ILE A 1 352 ? 67.024 24.034 38.782 1.00 13.58 352 ILE A O 1
ATOM 2688 N N . GLY A 1 353 ? 66.286 22.924 36.921 1.00 13.57 353 GLY A N 1
ATOM 2689 C CA . GLY A 1 353 ? 66.190 21.628 37.585 1.00 13.35 353 GLY A CA 1
ATOM 2690 C C . GLY A 1 353 ? 67.385 20.748 37.269 1.00 14.06 353 GLY A C 1
ATOM 2691 O O . GLY A 1 353 ? 67.819 20.644 36.101 1.00 14.71 353 GLY A O 1
ATOM 2692 N N . ILE A 1 354 ? 67.941 20.130 38.300 1.00 13.65 354 ILE A N 1
ATOM 2693 C CA . ILE A 1 354 ? 69.140 19.298 38.126 1.00 14.02 354 ILE A CA 1
ATOM 2694 C C . ILE A 1 354 ? 68.763 17.938 38.724 1.00 14.11 354 ILE A C 1
ATOM 2695 O O . ILE A 1 354 ? 68.578 17.808 39.9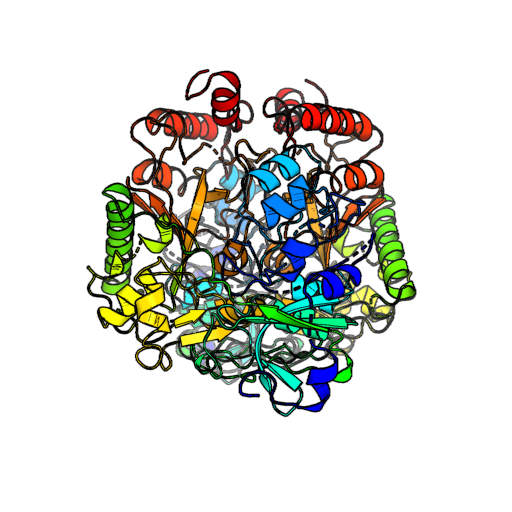50 1.00 12.56 354 ILE A O 1
ATOM 2700 N N . ASN A 1 355 ? 68.609 16.942 37.854 1.00 13.19 355 ASN A N 1
ATOM 2701 C CA . ASN A 1 355 ? 68.087 15.634 38.297 1.00 13.71 355 ASN A CA 1
ATOM 2702 C C . ASN A 1 355 ? 68.968 14.535 37.751 1.00 14.52 355 ASN A C 1
ATOM 2703 O O . ASN A 1 355 ? 69.641 14.731 36.756 1.00 15.20 355 ASN A O 1
ATOM 2708 N N . THR A 1 356 ? 69.013 13.392 38.420 1.00 15.14 356 THR A N 1
ATOM 2709 C CA . THR A 1 356 ? 69.952 12.345 38.056 1.00 15.04 356 THR A CA 1
ATOM 2710 C C . THR A 1 356 ? 69.306 11.325 37.089 1.00 15.37 356 THR A C 1
ATOM 2711 O O . THR A 1 356 ? 68.159 10.925 37.310 1.00 15.77 356 THR A O 1
ATOM 2715 N N . ALA A 1 357 ? 70.036 10.941 36.030 1.00 14.14 357 ALA A N 1
ATOM 2716 C CA . ALA A 1 357 ? 69.576 9.961 35.040 1.00 14.52 357 ALA A CA 1
ATOM 2717 C C . ALA A 1 357 ? 70.170 8.622 35.439 1.00 14.38 357 ALA A C 1
ATOM 2718 O O . ALA A 1 357 ? 71.307 8.583 35.863 1.00 13.40 357 ALA A O 1
ATOM 2720 N N . LEU A 1 358 ? 69.406 7.546 35.275 1.00 14.49 358 LEU A N 1
ATOM 2721 C CA . LEU A 1 358 ? 69.953 6.197 35.280 1.00 13.61 358 LEU A CA 1
ATOM 2722 C C . LEU A 1 358 ? 70.756 6.019 33.973 1.00 13.54 358 LEU A C 1
ATOM 2723 O O . LEU A 1 358 ? 71.863 5.529 33.994 1.00 12.12 358 LEU A O 1
ATOM 2728 N N . GLU A 1 359 ? 70.183 6.429 32.839 1.00 13.02 359 GLU A N 1
ATOM 2729 C CA . GLU A 1 359 ? 70.895 6.387 31.545 1.00 14.25 359 GLU A CA 1
ATOM 2730 C C . GLU A 1 359 ? 70.217 7.384 30.611 1.00 14.66 359 GLU A C 1
ATOM 2731 O O . GLU A 1 359 ? 69.079 7.814 30.863 1.00 14.13 359 GLU A O 1
ATOM 2737 N N . PHE A 1 360 ? 70.922 7.766 29.545 1.00 14.37 360 PHE A N 1
ATOM 2738 C CA . PHE A 1 360 ? 70.321 8.575 28.511 1.00 14.10 360 PHE A CA 1
ATOM 2739 C C . PHE A 1 360 ? 70.850 8.135 27.142 1.00 15.00 360 PHE A C 1
ATOM 2740 O O . PHE A 1 360 ? 71.850 7.379 27.063 1.00 13.70 360 PHE A O 1
ATOM 2748 N N . ASP A 1 361 ? 70.133 8.511 26.076 1.00 14.12 361 ASP A N 1
ATOM 2749 C CA . ASP A 1 361 ? 70.592 8.104 24.740 1.00 13.35 361 ASP A CA 1
ATOM 2750 C C . ASP A 1 361 ? 71.080 9.283 23.910 1.00 13.02 361 ASP A C 1
ATOM 2751 O O . ASP A 1 361 ? 71.032 10.431 24.358 1.00 13.73 361 ASP A O 1
ATOM 2756 N N . ILE A 1 362 ? 71.570 8.964 22.722 1.00 13.07 362 ILE A N 1
ATOM 2757 C CA . ILE A 1 362 ? 72.192 9.928 21.808 1.00 13.06 362 ILE A CA 1
ATOM 2758 C C . ILE A 1 362 ? 71.199 10.928 21.247 1.00 13.76 362 ILE A C 1
ATOM 2759 O O . ILE A 1 362 ? 71.573 11.915 20.608 1.00 15.60 362 ILE A O 1
ATOM 2764 N N . TYR A 1 363 ? 69.920 10.719 21.529 1.00 14.01 363 TYR A N 1
ATOM 2765 C CA . TYR A 1 363 ? 68.944 11.662 21.062 1.00 14.35 363 TYR A CA 1
ATOM 2766 C C . TYR A 1 363 ? 68.346 12.491 22.173 1.00 14.67 363 TYR A C 1
ATOM 2767 O O . TYR A 1 363 ? 67.473 13.333 21.933 1.00 15.15 363 TYR A O 1
ATOM 2776 N N . GLY A 1 364 ? 68.852 12.284 23.389 1.00 14.54 364 GLY A N 1
ATOM 2777 C CA . GLY A 1 364 ? 68.508 13.153 24.496 1.00 13.92 364 GLY A CA 1
ATOM 2778 C C . GLY A 1 364 ? 67.387 12.591 25.365 1.00 14.66 364 GLY A C 1
ATOM 2779 O O . GLY A 1 364 ? 66.929 13.280 26.263 1.00 15.35 364 GLY A O 1
ATOM 2780 N N . ASN A 1 365 ? 66.962 11.342 25.136 1.00 13.79 365 ASN A N 1
ATOM 2781 C CA . ASN A 1 365 ? 65.925 10.732 25.994 1.00 13.09 365 ASN A CA 1
ATOM 2782 C C . ASN A 1 365 ? 66.535 10.240 27.273 1.00 12.81 365 ASN A C 1
ATOM 2783 O O . ASN A 1 365 ? 67.688 9.837 27.278 1.00 12.80 365 ASN A O 1
ATOM 2788 N N . VAL A 1 366 ? 65.759 10.305 28.364 1.00 12.93 366 VAL A N 1
ATOM 2789 C CA . VAL A 1 366 ? 66.288 10.007 29.687 1.00 12.44 366 VAL A CA 1
ATOM 2790 C C . VAL A 1 366 ? 65.420 8.932 30.339 1.00 12.66 366 VAL A C 1
ATOM 2791 O O . VAL A 1 366 ? 64.184 8.996 30.308 1.00 13.31 366 VAL A O 1
ATOM 2795 N N . ASN A 1 367 ? 66.118 7.958 30.917 1.00 12.71 367 ASN A N 1
ATOM 2796 C CA . ASN A 1 367 ? 65.579 6.891 31.749 1.00 12.39 367 ASN A CA 1
ATOM 2797 C C . ASN A 1 367 ? 65.947 7.216 33.182 1.00 12.63 367 ASN A C 1
ATOM 2798 O O . ASN A 1 367 ? 67.147 7.383 33.492 1.00 12.25 367 ASN A O 1
ATOM 2803 N N . SER A 1 368 ? 64.939 7.321 34.054 1.00 11.97 368 SER A N 1
ATOM 2804 C CA . SER A 1 368 ? 65.196 7.564 35.477 1.00 12.79 368 SER A CA 1
ATOM 2805 C C . SER A 1 368 ? 64.904 6.355 36.365 1.00 11.51 368 SER A C 1
ATOM 2806 O O . SER A 1 368 ? 65.010 6.455 37.609 1.00 10.58 368 SER A O 1
ATOM 2809 N N . THR A 1 369 ? 64.506 5.218 35.777 1.00 10.92 369 THR A N 1
ATOM 2810 C CA . THR A 1 369 ? 63.843 4.173 36.596 1.00 10.67 369 THR A CA 1
ATOM 2811 C C . THR A 1 369 ? 64.148 2.700 36.328 1.00 11.22 369 THR A C 1
ATOM 2812 O O . THR A 1 369 ? 64.207 1.918 37.270 1.00 12.02 369 THR A O 1
ATOM 2816 N N . HIS A 1 370 ? 64.277 2.305 35.068 1.00 11.24 370 HIS A N 1
ATOM 2817 C CA . HIS A 1 370 ? 64.281 0.877 34.717 1.00 12.18 370 HIS A CA 1
ATOM 2818 C C . HIS A 1 370 ? 65.621 0.367 34.221 1.00 12.08 370 HIS A C 1
ATOM 2819 O O . HIS A 1 370 ? 66.090 0.799 33.181 1.00 13.89 370 HIS A O 1
ATOM 2826 N N . VAL A 1 371 ? 66.194 -0.597 34.933 1.00 12.51 371 VAL A N 1
ATOM 2827 C CA . VAL A 1 371 ? 67.380 -1.325 34.464 1.00 12.90 371 VAL A CA 1
ATOM 2828 C C . VAL A 1 371 ? 66.952 -2.362 33.394 1.00 12.47 371 VAL A C 1
ATOM 2829 O O . VAL A 1 371 ? 66.023 -3.133 33.591 1.00 11.33 371 VAL A O 1
ATOM 2833 N N . GLY A 1 372 ? 67.626 -2.345 32.248 1.00 12.80 372 GLY A N 1
ATOM 2834 C CA . GLY A 1 372 ? 67.290 -3.242 31.156 1.00 12.68 372 GLY A CA 1
ATOM 2835 C C . GLY A 1 372 ? 65.863 -3.070 30.619 1.00 13.08 372 GLY A C 1
ATOM 2836 O O . GLY A 1 372 ? 65.331 -3.983 29.987 1.00 13.69 372 GLY A O 1
ATOM 2837 N N . GLY A 1 373 ? 65.265 -1.903 30.862 1.00 12.10 373 GLY A N 1
ATOM 2838 C CA . GLY A 1 373 ? 63.888 -1.622 30.446 1.00 10.84 373 GLY A CA 1
ATOM 2839 C C . GLY A 1 373 ? 62.802 -2.288 31.267 1.00 10.00 373 GLY A C 1
ATOM 2840 O O . GLY A 1 373 ? 61.628 -2.044 31.031 1.00 9.94 373 GLY A O 1
ATOM 2841 N N . THR A 1 374 ? 63.180 -3.127 32.237 1.00 9.91 374 THR A N 1
ATOM 2842 C CA . THR A 1 374 ? 62.209 -3.985 32.931 1.00 8.98 374 THR A CA 1
ATOM 2843 C C . THR A 1 374 ? 62.214 -3.885 34.454 1.00 8.97 374 THR A C 1
ATOM 2844 O O . THR A 1 374 ? 61.172 -4.051 35.081 1.00 7.53 374 THR A O 1
ATOM 2848 N N . LYS A 1 375 ? 63.389 -3.630 35.026 1.00 9.76 375 LYS A N 1
ATOM 2849 C CA . LYS A 1 375 ? 63.577 -3.663 36.491 1.00 11.98 375 LYS A CA 1
ATOM 2850 C C . LYS A 1 375 ? 63.491 -2.260 37.132 1.00 10.67 375 LYS A C 1
ATOM 2851 O O . LYS A 1 375 ? 64.405 -1.433 36.999 1.00 10.64 375 LYS A O 1
ATOM 2873 N N . ASN A 1 378 ? 63.433 3.098 41.708 1.00 9.60 378 ASN A N 1
ATOM 2874 C CA . ASN A 1 378 ? 62.651 3.805 42.714 1.00 9.84 378 ASN A CA 1
ATOM 2875 C C . ASN A 1 378 ? 61.359 4.454 42.197 1.00 9.89 378 ASN A C 1
ATOM 2876 O O . ASN A 1 378 ? 60.311 4.379 42.850 1.00 8.81 378 ASN A O 1
ATOM 2881 N N . GLY A 1 379 ? 61.451 5.113 41.050 1.00 10.69 379 GLY A N 1
ATOM 2882 C CA . GLY A 1 379 ? 60.280 5.773 40.462 1.00 10.77 379 GLY A CA 1
ATOM 2883 C C . GLY A 1 379 ? 60.662 7.070 39.787 1.00 10.85 379 GLY A C 1
ATOM 2884 O O . GLY A 1 379 ? 61.765 7.600 40.011 1.00 10.95 379 GLY A O 1
ATOM 2885 N N . ILE A 1 380 ? 59.776 7.582 38.933 1.00 9.87 380 ILE A N 1
ATOM 2886 C CA . ILE A 1 380 ? 60.081 8.806 38.193 1.00 10.18 380 ILE A CA 1
ATOM 2887 C C . ILE A 1 380 ? 60.189 10.015 39.189 1.00 9.62 380 ILE A C 1
ATOM 2888 O O . ILE A 1 380 ? 60.882 11.004 38.910 1.00 10.84 380 ILE A O 1
ATOM 2893 N N . GLY A 1 381 ? 59.492 9.932 40.320 1.00 9.05 381 GLY A N 1
ATOM 2894 C CA . GLY A 1 381 ? 59.549 11.000 41.344 1.00 9.36 381 GLY A CA 1
ATOM 2895 C C . GLY A 1 381 ? 59.075 12.352 40.808 1.00 9.87 381 GLY A C 1
ATOM 2896 O O . GLY A 1 381 ? 58.118 12.416 40.014 1.00 8.57 381 GLY A O 1
ATOM 2897 N N . GLY A 1 382 ? 59.786 13.427 41.164 1.00 10.37 382 GLY A N 1
ATOM 2898 C CA . GLY A 1 382 ? 59.416 14.752 40.710 1.00 9.99 382 GLY A CA 1
ATOM 2899 C C . GLY A 1 382 ? 60.152 15.177 39.454 1.00 11.21 382 GLY A C 1
ATOM 2900 O O . GLY A 1 382 ? 59.919 16.290 38.941 1.00 11.18 382 GLY A O 1
ATOM 2901 N N . SER A 1 383 ? 61.036 14.318 38.939 1.00 10.74 383 SER A N 1
ATOM 2902 C CA . SER A 1 383 ? 61.878 14.687 37.811 1.00 11.79 383 SER A CA 1
ATOM 2903 C C . SER A 1 383 ? 61.072 15.179 36.573 1.00 11.80 383 SER A C 1
ATOM 2904 O O . SER A 1 383 ? 61.496 16.091 35.850 1.00 11.70 383 SER A O 1
ATOM 2907 N N . GLY A 1 384 ? 59.923 14.563 36.333 1.00 11.26 384 GLY A N 1
ATOM 2908 C CA . GLY A 1 384 ? 59.079 14.936 35.195 1.00 10.48 384 GLY A CA 1
ATOM 2909 C C . GLY A 1 384 ? 58.311 16.228 35.472 1.00 10.38 384 GLY A C 1
ATOM 2910 O O . GLY A 1 384 ? 58.161 17.072 34.578 1.00 11.17 384 GLY A O 1
ATOM 2911 N N . ASP A 1 385 ? 57.800 16.400 36.690 1.00 10.23 385 ASP A N 1
ATOM 2912 C CA . ASP A 1 385 ? 57.220 17.699 37.076 1.00 10.60 385 ASP A CA 1
ATOM 2913 C C . ASP A 1 385 ? 58.199 18.841 36.789 1.00 11.33 385 ASP A C 1
ATOM 2914 O O . ASP A 1 385 ? 57.800 19.862 36.252 1.00 12.59 385 ASP A O 1
ATOM 2919 N N . PHE A 1 386 ? 59.472 18.691 37.155 1.00 11.36 386 PHE A N 1
ATOM 2920 C CA . PHE A 1 386 ? 60.420 19.803 36.952 1.00 12.45 386 PHE A CA 1
ATOM 2921 C C . PHE A 1 386 ? 60.913 19.857 35.528 1.00 12.37 386 PHE A C 1
ATOM 2922 O O . PHE A 1 386 ? 60.842 20.929 34.917 1.00 13.19 386 PHE A O 1
ATOM 2930 N N . ALA A 1 387 ? 61.341 18.713 34.968 1.00 12.07 387 ALA A N 1
ATOM 2931 C CA . ALA A 1 387 ? 61.922 18.726 33.602 1.00 12.14 387 ALA A CA 1
ATOM 2932 C C . ALA A 1 387 ? 60.994 19.271 32.534 1.00 11.10 387 ALA A C 1
ATOM 2933 O O . ALA A 1 387 ? 61.421 20.024 31.681 1.00 13.05 387 ALA A O 1
ATOM 2935 N N . ARG A 1 388 ? 59.743 18.852 32.539 1.00 12.04 388 ARG A N 1
ATOM 2936 C CA . ARG A 1 388 ? 58.811 19.316 31.523 1.00 11.92 388 ARG A CA 1
ATOM 2937 C C . ARG A 1 388 ? 58.680 20.857 31.498 1.00 12.93 388 ARG A C 1
ATOM 2938 O O . ARG A 1 388 ? 58.573 21.470 30.420 1.00 12.88 388 ARG A O 1
ATOM 2946 N N . ASN A 1 389 ? 58.705 21.487 32.678 1.00 13.10 389 ASN A N 1
ATOM 2947 C CA . ASN A 1 389 ? 58.275 22.871 32.794 1.00 13.06 389 ASN A CA 1
ATOM 2948 C C . ASN A 1 389 ? 59.370 23.847 33.178 1.00 14.30 389 ASN A C 1
ATOM 2949 O O . ASN A 1 389 ? 59.118 25.064 33.317 1.00 14.80 389 ASN A O 1
ATOM 2954 N N . ALA A 1 390 ? 60.577 23.310 33.317 1.00 13.53 390 ALA A N 1
ATOM 2955 C CA . ALA A 1 390 ? 61.721 24.043 33.758 1.00 15.04 390 ALA A CA 1
ATOM 2956 C C . ALA A 1 390 ? 62.190 24.995 32.680 1.00 15.60 390 ALA A C 1
ATOM 2957 O O . ALA A 1 390 ? 61.989 24.749 31.469 1.00 15.73 390 ALA A O 1
ATOM 2959 N N . HIS A 1 391 ? 62.857 26.061 33.132 1.00 15.80 391 HIS A N 1
ATOM 2960 C CA . HIS A 1 391 ? 63.576 26.978 32.236 1.00 16.76 391 HIS A CA 1
ATOM 2961 C C . HIS A 1 391 ? 64.761 26.237 31.638 1.00 16.61 391 HIS A C 1
ATOM 2962 O O . HIS A 1 391 ? 65.008 26.307 30.409 1.00 17.06 391 HIS A O 1
ATOM 2969 N N . LEU A 1 392 ? 65.466 25.486 32.492 1.00 16.42 392 LEU A N 1
ATOM 2970 C CA . LEU A 1 392 ? 66.492 24.534 32.027 1.00 17.14 392 LEU A CA 1
ATOM 2971 C C . LEU A 1 392 ? 66.335 23.201 32.747 1.00 15.95 392 LEU A C 1
ATOM 2972 O O . LEU A 1 392 ? 66.381 23.156 33.983 1.00 15.44 392 LEU A O 1
ATOM 2977 N N . ALA A 1 393 ? 66.171 22.136 31.959 1.00 15.96 393 ALA A N 1
ATOM 2978 C CA . ALA A 1 393 ? 66.111 20.756 32.456 1.00 15.36 393 ALA A CA 1
ATOM 2979 C C . ALA A 1 393 ? 67.471 20.105 32.220 1.00 15.85 393 ALA A C 1
ATOM 2980 O O . ALA A 1 393 ? 67.873 19.839 31.075 1.00 15.29 393 ALA A O 1
ATOM 2982 N N . ILE A 1 394 ? 68.194 19.890 33.319 1.00 15.83 394 ILE A N 1
ATOM 2983 C CA . ILE A 1 394 ? 69.562 19.363 33.288 1.00 15.59 394 ILE A CA 1
ATOM 2984 C C . ILE A 1 394 ? 69.515 17.958 33.875 1.00 15.85 394 ILE A C 1
ATOM 2985 O O . ILE A 1 394 ? 68.933 17.755 34.944 1.00 16.60 394 ILE A O 1
ATOM 2990 N N . PHE A 1 395 ? 70.074 16.983 33.181 1.00 14.60 395 PHE A N 1
ATOM 2991 C CA . PHE A 1 395 ? 70.195 15.669 33.770 1.00 15.08 395 PHE A CA 1
ATOM 2992 C C . PHE A 1 395 ? 71.678 15.311 33.861 1.00 15.47 395 PHE A C 1
ATOM 2993 O O . PHE A 1 395 ? 72.455 15.610 32.946 1.00 14.92 395 PHE A O 1
ATOM 3001 N N . VAL A 1 396 ? 72.046 14.690 34.975 1.00 14.79 396 VAL A N 1
ATOM 3002 C CA . VAL A 1 396 ? 73.420 14.343 35.260 1.00 14.69 396 VAL A CA 1
ATOM 3003 C C . VAL A 1 396 ? 73.559 12.860 35.613 1.00 15.08 396 VAL A C 1
ATOM 3004 O O . VAL A 1 396 ? 72.622 12.228 36.120 1.00 15.22 396 VAL A O 1
ATOM 3008 N N . THR A 1 397 ? 74.739 12.314 35.334 1.00 15.07 397 THR A N 1
ATOM 3009 C CA . THR A 1 397 ? 75.081 10.974 35.729 1.00 15.14 397 THR A CA 1
ATOM 3010 C C . THR A 1 397 ? 76.551 10.699 35.439 1.00 15.18 397 THR A C 1
ATOM 3011 O O . THR A 1 397 ? 77.088 11.230 34.474 1.00 16.10 397 THR A O 1
ATOM 3015 N N . LYS A 1 398 ? 77.224 9.865 36.242 1.00 14.41 398 LYS A N 1
ATOM 3016 C CA . LYS A 1 398 ? 78.505 9.338 35.780 1.00 14.26 398 LYS A CA 1
ATOM 3017 C C . LYS A 1 398 ? 78.296 8.550 34.458 1.00 13.81 398 LYS A C 1
ATOM 3018 O O . LYS A 1 398 ? 77.229 7.998 34.242 1.00 13.62 398 LYS A O 1
ATOM 3024 N N . SER A 1 399 ? 79.315 8.494 33.595 1.00 14.14 399 SER A N 1
ATOM 3025 C CA . SER A 1 399 ? 79.127 8.020 32.204 1.00 14.56 399 SER A CA 1
ATOM 3026 C C . SER A 1 399 ? 79.130 6.512 32.058 1.00 15.25 399 SER A C 1
ATOM 3027 O O . SER A 1 399 ? 78.789 6.000 30.993 1.00 14.84 399 SER A O 1
ATOM 3030 N N . ILE A 1 400 ? 79.541 5.820 33.128 1.00 15.34 400 ILE A N 1
ATOM 3031 C CA . ILE A 1 400 ? 79.602 4.375 33.183 1.00 17.37 400 ILE A CA 1
ATOM 3032 C C . ILE A 1 400 ? 79.257 3.911 34.590 1.00 18.02 400 ILE A C 1
ATOM 3033 O O . ILE A 1 400 ? 79.257 4.700 35.538 1.00 17.70 400 ILE A O 1
ATOM 3038 N N . ALA A 1 401 ? 78.971 2.620 34.718 1.00 19.41 401 ALA A N 1
ATOM 3039 C CA . ALA A 1 401 ? 78.737 1.992 36.012 1.00 20.19 401 ALA A CA 1
ATOM 3040 C C . ALA A 1 401 ? 79.343 0.602 35.935 1.00 21.13 401 ALA A C 1
ATOM 3041 O O . ALA A 1 401 ? 79.766 0.201 34.861 1.00 21.21 401 ALA A O 1
ATOM 3043 N N . LYS A 1 402 ? 79.352 -0.124 37.063 1.00 22.17 402 LYS A N 1
ATOM 3044 C CA . LYS A 1 402 ? 79.888 -1.496 37.169 1.00 23.11 402 LYS A CA 1
ATOM 3045 C C . LYS A 1 402 ? 81.246 -1.662 36.512 1.00 22.47 402 LYS A C 1
ATOM 3046 O O . LYS A 1 402 ? 81.444 -2.537 35.664 1.00 22.19 402 LYS A O 1
ATOM 3052 N N . GLY A 1 403 ? 82.189 -0.821 36.908 1.00 22.35 403 GLY A N 1
ATOM 3053 C CA . GLY A 1 403 ? 83.586 -0.948 36.422 1.00 21.56 403 GLY A CA 1
ATOM 3054 C C . GLY A 1 403 ? 83.762 -0.829 34.916 1.00 20.93 403 GLY A C 1
ATOM 3055 O O . GLY A 1 403 ? 84.713 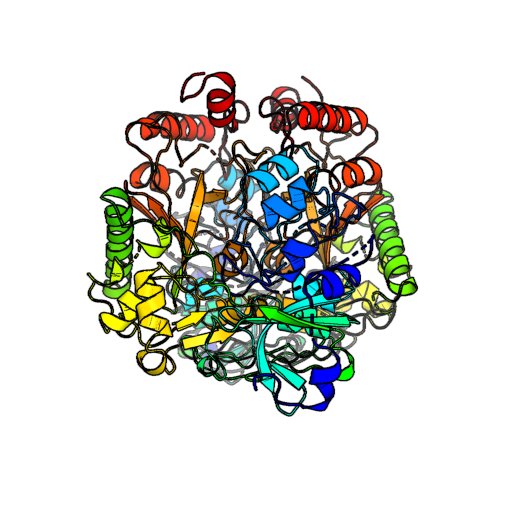-1.360 34.360 1.00 21.53 403 GLY A O 1
ATOM 3056 N N . GLY A 1 404 ? 82.829 -0.157 34.241 1.00 20.52 404 GLY A N 1
ATOM 3057 C CA . GLY A 1 404 ? 82.901 -0.015 32.792 1.00 18.95 404 GLY A CA 1
ATOM 3058 C C . GLY A 1 404 ? 82.002 -0.951 32.034 1.00 18.53 404 GLY A C 1
ATOM 3059 O O . GLY A 1 404 ? 81.810 -0.797 30.825 1.00 18.40 404 GLY A O 1
ATOM 3060 N N . ASN A 1 405 ? 81.440 -1.928 32.734 1.00 18.55 405 ASN A N 1
ATOM 3061 C CA . ASN A 1 405 ? 80.603 -2.943 32.082 1.00 18.53 405 ASN A CA 1
ATOM 3062 C C . ASN A 1 405 ? 79.298 -2.362 31.531 1.00 17.27 405 ASN A C 1
ATOM 3063 O O . ASN A 1 405 ? 78.698 -2.930 30.616 1.00 17.34 405 ASN A O 1
ATOM 3068 N N . ILE A 1 406 ? 78.884 -1.242 32.107 1.00 15.83 406 ILE A N 1
ATOM 3069 C CA . ILE A 1 406 ? 77.691 -0.499 31.687 1.00 15.33 406 ILE A CA 1
ATOM 3070 C C . ILE A 1 406 ? 78.065 0.921 31.266 1.00 14.88 406 ILE A C 1
ATOM 3071 O O . ILE A 1 406 ? 78.827 1.595 31.961 1.00 15.41 406 ILE A O 1
ATOM 3076 N N . SER A 1 407 ? 77.546 1.358 30.123 1.00 14.30 407 SER A N 1
ATOM 3077 C CA . SER A 1 407 ? 77.572 2.766 29.738 1.00 13.57 407 SER A CA 1
ATOM 3078 C C . SER A 1 407 ? 76.240 3.405 30.125 1.00 13.96 407 SER A C 1
ATOM 3079 O O . SER A 1 407 ? 75.168 2.795 29.940 1.00 14.06 407 SER A O 1
ATOM 3082 N N . SER A 1 408 ? 76.314 4.589 30.728 1.00 13.05 408 SER A N 1
ATOM 3083 C CA . SER A 1 408 ? 75.114 5.380 31.066 1.00 13.64 408 SER A CA 1
ATOM 3084 C C . SER A 1 408 ? 74.619 6.172 29.860 1.00 13.42 408 SER A C 1
ATOM 3085 O O . SER A 1 408 ? 73.615 6.846 29.942 1.00 13.78 408 SER A O 1
ATOM 3088 N N . VAL A 1 409 ? 75.366 6.109 28.757 1.00 13.15 409 VAL A N 1
ATOM 3089 C CA . VAL A 1 409 ? 74.984 6.722 27.506 1.00 13.77 409 VAL A CA 1
ATOM 3090 C C . VAL A 1 409 ? 74.883 5.578 26.496 1.00 15.02 409 VAL A C 1
ATOM 3091 O O . VAL A 1 409 ? 75.870 4.813 26.282 1.00 15.43 409 VAL A O 1
ATOM 3095 N N . VAL A 1 410 ? 73.697 5.427 25.910 1.00 14.86 410 VAL A N 1
ATOM 3096 C CA . VAL A 1 410 ? 73.400 4.254 25.096 1.00 16.14 410 VAL A CA 1
ATOM 3097 C C . VAL A 1 410 ? 72.814 4.655 23.718 1.00 16.41 410 VAL A C 1
ATOM 3098 O O . VAL A 1 410 ? 72.441 5.807 23.517 1.00 16.80 410 VAL A O 1
ATOM 3102 N N . PRO A 1 411 ? 72.746 3.709 22.760 1.00 16.66 411 PRO A N 1
ATOM 3103 C CA . PRO A 1 411 ? 72.126 4.067 21.461 1.00 16.90 411 PRO A CA 1
ATOM 3104 C C . PRO A 1 411 ? 70.637 4.482 21.603 1.00 17.06 411 PRO A C 1
ATOM 3105 O O . PRO A 1 411 ? 70.190 5.454 20.995 1.00 15.83 411 PRO A O 1
ATOM 3117 N N . VAL A 1 413 ? 67.605 4.415 24.948 1.00 15.45 413 VAL A N 1
ATOM 3118 C CA . VAL A 1 413 ? 67.361 4.050 26.338 1.00 13.68 413 VAL A CA 1
ATOM 3119 C C . VAL A 1 413 ? 66.416 2.864 26.350 1.00 13.87 413 VAL A C 1
ATOM 3120 O O . VAL A 1 413 ? 65.573 2.707 25.442 1.00 12.65 413 VAL A O 1
ATOM 3124 N N . SER A 1 414 ? 66.544 2.035 27.385 1.00 13.47 414 SER A N 1
ATOM 3125 C CA . SER A 1 414 ? 65.727 0.849 27.484 1.00 14.15 414 SER A CA 1
ATOM 3126 C C . SER A 1 414 ? 64.314 1.175 27.961 1.00 14.00 414 SER A C 1
ATOM 3127 O O . SER A 1 414 ? 63.393 0.356 27.829 1.00 13.15 414 SER A O 1
ATOM 3130 N N . HIS A 1 415 ? 64.181 2.372 28.544 1.00 13.74 415 HIS A N 1
ATOM 3131 C CA . HIS A 1 415 ? 62.932 2.843 29.103 1.00 13.11 415 HIS A CA 1
ATOM 3132 C C . HIS A 1 415 ? 62.929 4.376 29.103 1.00 12.31 415 HIS A C 1
ATOM 3133 O O . HIS A 1 415 ? 63.869 4.990 29.579 1.00 11.86 415 HIS A O 1
ATOM 3140 N N . VAL A 1 416 ? 61.882 4.992 28.572 1.00 11.47 416 VAL A N 1
ATOM 3141 C CA . VAL A 1 416 ? 61.821 6.463 28.498 1.00 11.32 416 VAL A CA 1
ATOM 3142 C C . VAL A 1 416 ? 61.005 7.048 29.671 1.00 11.60 416 VAL A C 1
ATOM 3143 O O . VAL A 1 416 ? 59.819 6.711 29.845 1.00 11.84 416 VAL A O 1
ATOM 3147 N N . ASP A 1 417 ? 61.644 7.884 30.491 1.00 10.84 417 ASP A N 1
ATOM 3148 C CA . ASP A 1 417 ? 60.913 8.677 31.491 1.00 10.58 417 ASP A CA 1
ATOM 3149 C C . ASP A 1 417 ? 60.769 10.114 31.023 1.00 10.65 417 ASP A C 1
ATOM 3150 O O . ASP A 1 417 ? 59.769 10.724 31.305 1.00 11.49 417 ASP A O 1
ATOM 3155 N N . HIS A 1 418 ? 61.779 10.628 30.319 1.00 10.18 418 HIS A N 1
ATOM 3156 C CA . HIS A 1 418 ? 61.752 11.966 29.769 1.00 12.32 418 HIS A CA 1
ATOM 3157 C C . HIS A 1 418 ? 62.116 11.856 28.309 1.00 12.63 418 HIS A C 1
ATOM 3158 O O . HIS A 1 418 ? 63.220 11.410 27.987 1.00 12.82 418 HIS A O 1
ATOM 3165 N N . THR A 1 419 ? 61.180 12.228 27.440 1.00 12.47 419 THR A N 1
ATOM 3166 C CA . THR A 1 419 ? 61.456 12.242 26.030 1.00 14.04 419 THR A CA 1
ATOM 3167 C C . THR A 1 419 ? 62.433 13.379 25.794 1.00 15.04 419 THR A C 1
ATOM 3168 O O . THR A 1 419 ? 62.643 14.234 26.654 1.00 15.63 419 THR A O 1
ATOM 3172 N N . GLU A 1 420 ? 63.007 13.420 24.611 1.00 15.99 420 GLU A N 1
ATOM 3173 C CA . GLU A 1 420 ? 64.017 14.419 24.335 1.00 16.72 420 GLU A CA 1
ATOM 3174 C C . GLU A 1 420 ? 63.435 15.869 24.358 1.00 16.82 420 GLU A C 1
ATOM 3175 O O . GLU A 1 420 ? 64.194 16.853 24.467 1.00 17.20 420 GLU A O 1
ATOM 3181 N N . HIS A 1 421 ? 62.115 15.975 24.261 1.00 15.37 421 HIS A N 1
ATOM 3182 C CA . HIS A 1 421 ? 61.394 17.273 24.332 1.00 16.23 421 HIS A CA 1
ATOM 3183 C C . HIS A 1 421 ? 61.544 17.975 25.683 1.00 15.87 421 HIS A C 1
ATOM 3184 O O . HIS A 1 421 ? 61.380 19.204 25.765 1.00 17.69 421 HIS A O 1
ATOM 3191 N N . ASP A 1 422 ? 61.877 17.211 26.727 1.00 15.53 422 ASP A N 1
ATOM 3192 C CA . ASP A 1 422 ? 61.965 17.710 28.099 1.00 14.85 422 ASP A CA 1
ATOM 3193 C C . ASP A 1 422 ? 63.375 17.682 28.653 1.00 15.27 422 ASP A C 1
ATOM 3194 O O . ASP A 1 422 ? 63.580 17.671 29.877 1.00 15.74 422 ASP A O 1
ATOM 3199 N N . VAL A 1 423 ? 64.372 17.648 27.780 1.00 15.31 423 VAL A N 1
ATOM 3200 C CA . VAL A 1 423 ? 65.754 17.570 28.253 1.00 15.22 423 VAL A CA 1
ATOM 3201 C C . VAL A 1 423 ? 66.549 18.654 27.532 1.00 15.23 423 VAL A C 1
ATOM 3202 O O . VAL A 1 423 ? 66.623 18.647 26.317 1.00 15.98 423 VAL A O 1
ATOM 3206 N N . ASP A 1 424 ? 67.153 19.573 28.264 1.00 15.19 424 ASP A N 1
ATOM 3207 C CA . ASP A 1 424 ? 67.906 20.648 27.613 1.00 15.96 424 ASP A CA 1
ATOM 3208 C C . ASP A 1 424 ? 69.409 20.459 27.683 1.00 15.30 424 ASP A C 1
ATOM 3209 O O . ASP A 1 424 ? 70.123 20.779 26.733 1.00 15.75 424 ASP A O 1
ATOM 3214 N N . ILE A 1 425 ? 69.892 20.000 28.829 1.00 14.93 425 ILE A N 1
ATOM 3215 C CA . ILE A 1 425 ? 71.322 19.878 29.105 1.00 14.39 425 ILE A CA 1
ATOM 3216 C C . ILE A 1 425 ? 71.657 18.509 29.733 1.00 15.00 425 ILE A C 1
ATOM 3217 O O . ILE A 1 425 ? 71.006 18.096 30.689 1.00 14.32 425 ILE A O 1
ATOM 3222 N N . LEU A 1 426 ? 72.687 17.837 29.215 1.00 14.70 426 LEU A N 1
ATOM 3223 C CA . LEU A 1 426 ? 73.137 16.547 29.728 1.00 14.36 426 LEU A CA 1
ATOM 3224 C C . LEU A 1 426 ? 74.608 16.645 30.139 1.00 16.14 426 LEU A C 1
ATOM 3225 O O . LEU A 1 426 ? 75.438 17.260 29.400 1.00 15.99 426 LEU A O 1
ATOM 3230 N N . VAL A 1 427 ? 74.940 16.050 31.295 1.00 15.98 427 VAL A N 1
ATOM 3231 C CA . VAL A 1 427 ? 76.284 16.219 31.863 1.00 15.90 427 VAL A CA 1
ATOM 3232 C C . VAL A 1 427 ? 76.773 14.946 32.462 1.00 16.12 427 VAL A C 1
ATOM 3233 O O . VAL A 1 427 ? 76.054 14.343 33.259 1.00 16.67 427 VAL A O 1
ATOM 3237 N N . THR A 1 428 ? 77.992 14.530 32.067 1.00 15.62 428 THR A N 1
ATOM 3238 C CA . THR A 1 428 ? 78.712 13.475 32.782 1.00 14.54 428 THR A CA 1
ATOM 3239 C C . THR A 1 428 ? 80.065 14.036 33.243 1.00 15.05 428 THR A C 1
ATOM 3240 O O . THR A 1 428 ? 80.335 15.231 33.041 1.00 15.27 428 THR A O 1
ATOM 3244 N N . GLU A 1 429 ? 80.888 13.214 33.902 1.00 14.13 429 GLU A N 1
ATOM 3245 C CA . GLU A 1 429 ? 82.254 13.622 34.201 1.00 15.16 429 GLU A CA 1
ATOM 3246 C C . GLU A 1 429 ? 83.079 13.938 32.928 1.00 15.20 429 GLU A C 1
ATOM 3247 O O . GLU A 1 429 ? 84.027 14.719 32.984 1.00 15.64 429 GLU A O 1
ATOM 3253 N N . GLN A 1 430 ? 82.686 13.350 31.796 1.00 15.84 430 GLN A N 1
ATOM 3254 C CA . GLN A 1 430 ? 83.361 13.501 30.501 1.00 16.24 430 GLN A CA 1
ATOM 3255 C C . GLN A 1 430 ? 83.105 14.861 29.865 1.00 16.61 430 GLN A C 1
ATOM 3256 O O . GLN A 1 430 ? 83.948 15.345 29.094 1.00 16.92 430 GLN A O 1
ATOM 3262 N N . GLY A 1 431 ? 81.945 15.452 30.147 1.00 15.69 431 GLY A N 1
ATOM 3263 C CA . GLY A 1 431 ? 81.597 16.772 29.632 1.00 15.07 431 GLY A CA 1
ATOM 3264 C C . GLY A 1 431 ? 80.091 16.982 29.527 1.00 15.41 431 GLY A C 1
ATOM 3265 O O . GLY A 1 431 ? 79.307 16.177 30.030 1.00 15.19 431 GLY A O 1
ATOM 3266 N N . LEU A 1 432 ? 79.700 18.065 28.861 1.00 14.54 432 LEU A N 1
ATOM 3267 C CA . LEU A 1 432 ? 78.324 18.548 28.843 1.00 15.16 432 LEU A CA 1
ATOM 3268 C C . LEU A 1 432 ? 77.796 18.712 27.413 1.00 15.00 432 LEU A C 1
ATOM 3269 O O . LEU A 1 432 ? 78.514 19.214 26.543 1.00 14.55 432 LEU A O 1
ATOM 3274 N N . ALA A 1 433 ? 76.556 18.266 27.178 1.00 15.40 433 ALA A N 1
ATOM 3275 C CA . ALA A 1 433 ? 75.881 18.389 25.877 1.00 14.88 433 ALA A CA 1
ATOM 3276 C C . ALA A 1 433 ? 74.712 19.365 26.005 1.00 15.50 433 ALA A C 1
ATOM 3277 O O . ALA A 1 433 ? 73.730 19.109 26.731 1.00 14.77 433 ALA A O 1
ATOM 3279 N N . ASP A 1 434 ? 74.852 20.492 25.314 1.00 15.03 434 ASP A N 1
ATOM 3280 C CA . ASP A 1 434 ? 73.871 21.521 25.270 1.00 15.35 434 ASP A CA 1
ATOM 3281 C C . ASP A 1 434 ? 72.988 21.167 24.097 1.00 15.15 434 ASP A C 1
ATOM 3282 O O . ASP A 1 434 ? 73.432 21.185 22.964 1.00 15.02 434 ASP A O 1
ATOM 3287 N N . LEU A 1 435 ? 71.728 20.866 24.365 1.00 14.67 435 LEU A N 1
ATOM 3288 C CA . LEU A 1 435 ? 70.865 20.288 23.344 1.00 14.92 435 LEU A CA 1
ATOM 3289 C C . LEU A 1 435 ? 69.905 21.316 22.781 1.00 14.96 435 LEU A C 1
ATOM 3290 O O . LEU A 1 435 ? 69.162 21.000 21.879 1.00 14.91 435 LEU A O 1
ATOM 3295 N N . ARG A 1 436 ? 69.921 22.530 23.329 1.00 15.17 436 ARG A N 1
ATOM 3296 C CA . ARG A 1 436 ? 68.917 23.562 23.002 1.00 15.37 436 ARG A CA 1
ATOM 3297 C C . ARG A 1 436 ? 68.878 23.857 21.493 1.00 15.46 436 ARG A C 1
ATOM 3298 O O . ARG A 1 436 ? 69.901 24.087 20.869 1.00 14.28 436 ARG A O 1
ATOM 3306 N N . GLY A 1 437 ? 67.682 23.793 20.920 1.00 15.73 437 GLY A N 1
ATOM 3307 C CA . GLY A 1 437 ? 67.476 24.113 19.509 1.00 15.25 437 GLY A CA 1
ATOM 3308 C C . GLY A 1 437 ? 68.043 23.108 18.526 1.00 16.13 437 GLY A C 1
ATOM 3309 O O . GLY A 1 437 ? 68.075 23.398 17.338 1.00 15.15 437 GLY A O 1
ATOM 3310 N N . LEU A 1 438 ? 68.504 21.936 19.006 1.00 15.51 438 LEU A N 1
ATOM 3311 C CA . LEU A 1 438 ? 69.223 20.994 18.122 1.00 15.53 438 LEU A CA 1
ATOM 3312 C C . LEU A 1 438 ? 68.268 19.914 17.619 1.00 15.47 438 LEU A C 1
ATOM 3313 O O . LEU A 1 438 ? 67.414 19.437 18.369 1.00 15.03 438 LEU A O 1
ATOM 3318 N N . ALA A 1 439 ? 68.437 19.515 16.356 1.00 15.06 439 ALA A N 1
ATOM 3319 C CA . ALA A 1 439 ? 67.680 18.408 15.796 1.00 14.55 439 ALA A CA 1
ATOM 3320 C C . ALA A 1 439 ? 68.323 17.079 16.237 1.00 14.96 439 ALA A C 1
ATOM 3321 O O . ALA A 1 439 ? 69.447 17.069 16.769 1.00 15.30 439 ALA A O 1
ATOM 3323 N N . PRO A 1 440 ? 67.615 15.947 16.042 1.00 14.28 440 PRO A N 1
ATOM 3324 C CA . PRO A 1 440 ? 68.137 14.686 16.582 1.00 14.51 440 PRO A CA 1
ATOM 3325 C C . PRO A 1 440 ? 69.551 14.315 16.151 1.00 14.61 440 PRO A C 1
ATOM 3326 O O . PRO A 1 440 ? 70.360 13.955 17.008 1.00 15.40 440 PRO A O 1
ATOM 3330 N N . ARG A 1 441 ? 69.854 14.373 14.854 1.00 14.96 441 ARG A N 1
ATOM 3331 C CA . ARG A 1 441 ? 71.208 14.092 14.395 1.00 15.03 441 ARG A CA 1
ATOM 3332 C C . ARG A 1 441 ? 72.249 15.052 15.001 1.00 15.51 441 ARG A C 1
ATOM 3333 O O . ARG A 1 441 ? 73.382 14.672 15.245 1.00 15.83 441 ARG A O 1
ATOM 3341 N N . GLU A 1 442 ? 71.871 16.292 15.248 1.00 15.91 442 GLU A N 1
ATOM 3342 C CA . GLU A 1 442 ? 72.800 17.249 15.873 1.00 16.55 442 GLU A CA 1
ATOM 3343 C C . GLU A 1 442 ? 73.057 16.928 17.357 1.00 16.36 442 GLU A C 1
ATOM 3344 O O . GLU A 1 442 ? 74.187 17.054 17.841 1.00 17.22 442 GLU A O 1
ATOM 3350 N N . ARG A 1 443 ? 72.003 16.524 18.073 1.00 15.90 443 ARG A N 1
ATOM 3351 C CA A ARG A 1 443 ? 72.136 16.131 19.473 0.50 14.43 443 ARG A CA 1
ATOM 3352 C CA B ARG A 1 443 ? 72.107 16.109 19.475 0.50 14.71 443 ARG A CA 1
ATOM 3353 C C . ARG A 1 443 ? 73.078 14.933 19.602 1.00 14.54 443 ARG A C 1
ATOM 3354 O O . ARG A 1 443 ? 73.899 14.890 20.521 1.00 15.26 443 ARG A O 1
ATOM 3369 N N . ALA A 1 444 ? 72.967 13.971 18.682 1.00 13.89 444 ALA A N 1
ATOM 3370 C CA . ALA A 1 444 ? 73.760 12.754 18.729 1.00 14.06 444 ALA A CA 1
ATOM 3371 C C . ALA A 1 444 ? 75.251 13.057 18.627 1.00 14.44 444 ALA A C 1
ATOM 3372 O O . ALA A 1 444 ? 76.028 12.589 19.450 1.00 13.82 444 ALA A O 1
ATOM 3374 N N . ARG A 1 445 ? 75.648 13.862 17.649 1.00 15.36 445 ARG A N 1
ATOM 3375 C CA . ARG A 1 445 ? 77.062 14.254 17.545 1.00 16.21 445 ARG A CA 1
ATOM 3376 C C . ARG A 1 445 ? 77.552 14.997 18.800 1.00 15.93 445 ARG A C 1
ATOM 3377 O O . ARG A 1 445 ? 78.635 14.716 19.307 1.00 15.67 445 ARG A O 1
ATOM 3385 N N . VAL A 1 446 ? 76.772 15.938 19.321 1.00 15.64 446 VAL A N 1
ATOM 3386 C CA . VAL A 1 446 ? 77.182 16.612 20.556 1.00 16.30 446 VAL A CA 1
ATOM 3387 C C . VAL A 1 446 ? 77.234 15.663 21.797 1.00 15.91 446 VAL A C 1
ATOM 3388 O O . VAL A 1 446 ? 78.150 15.722 22.643 1.00 15.71 446 VAL A O 1
ATOM 3392 N N . ILE A 1 447 ? 76.251 14.789 21.918 1.00 14.96 447 ILE A N 1
ATOM 3393 C CA . ILE A 1 447 ? 76.255 13.871 23.061 1.00 15.14 447 ILE A CA 1
ATOM 3394 C C . ILE A 1 447 ? 77.510 12.948 23.018 1.00 15.71 447 ILE A C 1
ATOM 3395 O O . ILE A 1 447 ? 78.171 12.759 24.021 1.00 16.08 447 ILE A O 1
ATOM 3400 N N . ILE A 1 448 ? 77.788 12.373 21.847 1.00 16.72 448 ILE A N 1
ATOM 3401 C CA . ILE A 1 448 ? 78.867 11.398 21.666 1.00 17.46 448 ILE A CA 1
ATOM 3402 C C . ILE A 1 448 ? 80.213 12.077 21.918 1.00 18.09 448 ILE A C 1
ATOM 3403 O O . ILE A 1 448 ? 81.108 11.505 22.564 1.00 18.02 448 ILE A O 1
ATOM 3408 N N . GLU A 1 449 ? 80.333 13.317 21.454 1.00 19.32 449 GLU A N 1
ATOM 3409 C CA . GLU A 1 449 ? 81.595 14.098 21.567 1.00 19.84 449 GLU A CA 1
ATOM 3410 C C . GLU A 1 449 ? 81.887 14.496 23.013 1.00 19.65 449 GLU A C 1
ATOM 3411 O O . GLU A 1 449 ? 83.039 14.561 23.453 1.00 19.94 449 GLU A O 1
ATOM 3417 N N . ASN A 1 450 ? 80.830 14.774 23.758 1.00 18.31 450 ASN A N 1
ATOM 3418 C CA . ASN A 1 450 ? 80.991 15.445 25.040 1.00 17.83 450 ASN A CA 1
ATOM 3419 C C . ASN A 1 450 ? 80.805 14.554 26.244 1.00 16.83 450 ASN A C 1
ATOM 3420 O O . ASN A 1 450 ? 81.531 14.699 27.189 1.00 16.08 450 ASN A O 1
ATOM 3425 N N . CYS A 1 451 ? 79.846 13.631 26.200 1.00 16.27 451 CYS A N 1
ATOM 3426 C CA . CYS A 1 451 ? 79.402 12.944 27.441 1.00 16.54 451 CYS A CA 1
ATOM 3427 C C . CYS A 1 451 ? 79.829 11.491 27.585 1.00 16.37 451 CYS A C 1
ATOM 3428 O O . CYS A 1 451 ? 79.905 10.976 28.699 1.00 17.05 451 CYS A O 1
ATOM 3431 N N . VAL A 1 452 ? 80.054 10.829 26.457 1.00 16.74 452 VAL A N 1
ATOM 3432 C CA . VAL A 1 452 ? 80.334 9.387 26.423 1.00 17.46 452 VAL A CA 1
ATOM 3433 C C . VAL A 1 452 ? 81.746 9.031 26.892 1.00 16.89 452 VAL A C 1
ATOM 3434 O O . VAL A 1 452 ? 82.707 9.696 26.532 1.00 16.74 452 VAL A O 1
ATOM 3438 N N . HIS A 1 453 ? 81.832 7.986 27.715 1.00 16.88 453 HIS A N 1
ATOM 3439 C CA . HIS A 1 453 ? 83.105 7.387 28.148 1.00 16.69 453 HIS A CA 1
ATOM 3440 C C . HIS A 1 453 ? 83.989 6.953 26.966 1.00 16.73 453 HIS A C 1
ATOM 3441 O O . HIS A 1 453 ? 83.465 6.485 25.951 1.00 15.13 453 HIS A O 1
ATOM 3448 N N . PRO A 1 454 ? 85.330 7.137 27.083 1.00 16.38 454 PRO A N 1
ATOM 3449 C CA . PRO A 1 454 ? 86.246 6.685 26.032 1.00 17.32 454 PRO A CA 1
ATOM 3450 C C . PRO A 1 454 ? 86.066 5.219 25.648 1.00 17.75 454 PRO A C 1
ATOM 3451 O O . PRO A 1 454 ? 86.323 4.878 24.496 1.00 17.98 454 PRO A O 1
ATOM 3455 N N . SER A 1 455 ? 85.607 4.380 26.579 1.00 18.49 455 SER A N 1
ATOM 3456 C CA . SER A 1 455 ? 85.332 2.943 26.281 1.00 19.37 455 SER A CA 1
ATOM 3457 C C . SER A 1 455 ? 84.201 2.763 25.282 1.00 17.91 455 SER A C 1
ATOM 3458 O O . SER A 1 455 ? 84.162 1.758 24.580 1.00 17.73 455 SER A O 1
ATOM 3461 N N . TYR A 1 456 ? 83.264 3.721 25.249 1.00 17.11 456 TYR A N 1
ATOM 3462 C CA . TYR A 1 456 ? 82.030 3.584 24.454 1.00 16.46 456 TYR A CA 1
ATOM 3463 C C . TYR A 1 456 ? 81.901 4.549 23.284 1.00 17.19 456 TYR A C 1
ATOM 3464 O O . TYR A 1 456 ? 80.964 4.449 22.491 1.00 15.99 456 TYR A O 1
ATOM 3473 N N . GLN A 1 457 ? 82.839 5.485 23.181 1.00 17.99 457 GLN A N 1
ATOM 3474 C CA . GLN A 1 457 ? 82.751 6.537 22.177 1.00 19.29 457 GLN A CA 1
ATOM 3475 C C . GLN A 1 457 ? 82.741 6.015 20.740 1.00 18.76 457 GLN A C 1
ATOM 3476 O O . GLN A 1 457 ? 81.865 6.397 19.948 1.00 19.00 457 GLN A O 1
ATOM 3482 N N . ALA A 1 458 ? 83.714 5.179 20.390 1.00 18.26 458 ALA A N 1
ATOM 3483 C CA . ALA A 1 458 ? 83.790 4.627 19.038 1.00 18.03 458 ALA A CA 1
ATOM 3484 C C . ALA A 1 458 ? 82.586 3.715 18.732 1.00 17.34 458 ALA A C 1
ATOM 3485 O O . ALA A 1 458 ? 81.969 3.849 17.689 1.00 16.82 458 ALA A O 1
ATOM 3487 N N . PRO A 1 459 ? 82.250 2.775 19.637 1.00 17.31 459 PRO A N 1
ATOM 3488 C CA . PRO A 1 459 ? 81.082 1.930 19.401 1.00 16.97 459 PRO A CA 1
ATOM 3489 C C . PRO A 1 459 ? 79.766 2.727 19.218 1.00 16.94 459 PRO A C 1
ATOM 3490 O O . PRO A 1 459 ? 78.944 2.368 18.390 1.00 16.49 459 PRO A O 1
ATOM 3494 N N . LEU A 1 460 ? 79.582 3.782 20.004 1.00 16.31 460 LEU A N 1
ATOM 3495 C CA . LEU A 1 460 ? 78.376 4.596 19.920 1.00 16.95 460 LEU A CA 1
ATOM 3496 C C . LEU A 1 460 ? 78.357 5.406 18.615 1.00 17.08 460 LEU A C 1
ATOM 3497 O O . LEU A 1 460 ? 77.310 5.525 17.974 1.00 16.64 460 LEU A O 1
ATOM 3502 N N . LEU A 1 461 ? 79.519 5.931 18.213 1.00 17.02 461 LEU A N 1
ATOM 3503 C CA . LEU A 1 461 ? 79.625 6.645 16.938 1.00 17.51 461 LEU A CA 1
ATOM 3504 C C . LEU A 1 461 ? 79.392 5.712 15.738 1.00 17.18 461 LEU A C 1
ATOM 3505 O O . LEU A 1 461 ? 78.693 6.084 14.788 1.00 17.32 461 LEU A O 1
ATOM 3510 N N . ASP A 1 462 ? 79.951 4.497 15.789 1.00 16.83 462 ASP A N 1
ATOM 3511 C CA . ASP A 1 462 ? 79.661 3.494 14.762 1.00 17.07 462 ASP A CA 1
ATOM 3512 C C . ASP A 1 462 ? 78.174 3.182 14.642 1.00 16.42 462 ASP A C 1
ATOM 3513 O O . ASP A 1 462 ? 77.648 3.060 13.532 1.00 15.79 462 ASP A O 1
ATOM 3518 N N . TYR A 1 463 ? 77.504 3.010 15.779 1.00 16.04 463 TYR A N 1
ATOM 3519 C CA . TYR A 1 463 ? 76.051 2.801 15.763 1.00 15.60 463 TYR A CA 1
ATOM 3520 C C . TYR A 1 463 ? 75.371 3.977 15.053 1.00 15.22 463 TYR A C 1
ATOM 3521 O O . TYR A 1 463 ? 74.558 3.776 14.153 1.00 13.98 463 TYR A O 1
ATOM 3530 N N . PHE A 1 464 ? 75.692 5.198 15.485 1.00 15.43 464 PHE A N 1
ATOM 3531 C CA . PHE A 1 464 ? 75.067 6.394 14.925 1.00 15.78 464 PHE A CA 1
ATOM 3532 C C . PHE A 1 464 ? 75.327 6.508 13.414 1.00 16.53 464 PHE A C 1
ATOM 3533 O O . PHE A 1 464 ? 74.409 6.804 12.646 1.00 16.05 464 PHE A O 1
ATOM 3541 N N . GLU A 1 465 ? 76.572 6.281 12.987 1.00 16.12 465 GLU A N 1
ATOM 3542 C CA . GLU A 1 465 ? 76.898 6.438 11.578 1.00 17.42 465 GLU A CA 1
ATOM 3543 C C . GLU A 1 465 ? 76.203 5.356 10.724 1.00 16.75 465 GLU A C 1
ATOM 3544 O O . GLU A 1 465 ? 75.697 5.656 9.637 1.00 16.70 465 GLU A O 1
ATOM 3550 N N . ALA A 1 466 ? 76.128 4.127 11.232 1.00 15.95 466 ALA A N 1
ATOM 3551 C CA . ALA A 1 466 ? 75.461 3.038 10.500 1.00 15.48 466 ALA A CA 1
ATOM 3552 C C . ALA A 1 466 ? 73.945 3.287 10.446 1.00 15.92 466 ALA A C 1
ATOM 3553 O O . ALA A 1 466 ? 73.323 3.079 9.391 1.00 15.64 466 ALA A O 1
ATOM 3555 N N . ALA A 1 467 ? 73.372 3.773 11.560 1.00 14.83 467 ALA A N 1
ATOM 3556 C CA . ALA A 1 467 ? 71.955 4.184 11.628 1.00 14.27 467 ALA A CA 1
ATOM 3557 C C . ALA A 1 467 ? 71.625 5.285 10.612 1.00 15.08 467 ALA A C 1
ATOM 3558 O O . ALA A 1 467 ? 70.625 5.187 9.891 1.00 15.19 467 ALA A O 1
ATOM 3560 N N . CYS A 1 468 ? 72.449 6.331 10.565 1.00 15.60 468 CYS A N 1
ATOM 3561 C CA . CYS A 1 468 ? 72.282 7.416 9.585 1.00 17.35 468 CYS A CA 1
ATOM 3562 C C . CYS A 1 468 ? 72.240 6.905 8.137 1.00 18.34 468 CYS A C 1
ATOM 3563 O O . CYS A 1 468 ? 71.448 7.391 7.329 1.00 18.39 468 CYS A O 1
ATOM 3566 N N . ALA A 1 469 ? 73.086 5.915 7.821 1.00 18.51 469 ALA A N 1
ATOM 3567 C CA . ALA A 1 469 ? 73.086 5.321 6.482 1.00 19.40 469 ALA A CA 1
ATOM 3568 C C . ALA A 1 469 ? 71.703 4.789 6.098 1.00 20.04 469 ALA A C 1
ATOM 3569 O O . ALA A 1 469 ? 71.350 4.816 4.911 1.00 19.96 469 ALA A O 1
ATOM 3571 N N . LYS A 1 470 ? 70.912 4.352 7.093 1.00 19.96 470 LYS A N 1
ATOM 3572 C CA . LYS A 1 470 ? 69.536 3.866 6.858 1.00 20.62 470 LYS A CA 1
ATOM 3573 C C . LYS A 1 470 ? 68.474 4.981 6.898 1.00 20.90 470 LYS A C 1
ATOM 3574 O O . LYS A 1 470 ? 67.264 4.706 6.765 1.00 21.57 470 LYS A O 1
ATOM 3580 N N . GLY A 1 471 ? 68.921 6.222 7.124 1.00 20.14 471 GLY A N 1
ATOM 3581 C CA . GLY A 1 471 ? 68.062 7.393 7.078 1.00 18.95 471 GLY A CA 1
ATOM 3582 C C . GLY A 1 471 ? 67.188 7.687 8.279 1.00 19.20 471 GLY A C 1
ATOM 3583 O O . GLY A 1 471 ? 67.223 6.985 9.304 1.00 19.35 471 GLY A O 1
ATOM 3584 N N . GLY A 1 472 ? 66.398 8.752 8.141 1.00 17.94 472 GLY A N 1
ATOM 3585 C CA . GLY A 1 472 ? 65.444 9.161 9.163 1.00 16.23 472 GLY A CA 1
ATOM 3586 C C . GLY A 1 472 ? 65.844 10.416 9.914 1.00 15.08 472 GLY A C 1
ATOM 3587 O O . GLY A 1 472 ? 67.039 10.761 10.012 1.00 14.92 472 GLY A O 1
ATOM 3588 N N . HIS A 1 473 ? 64.820 11.098 10.413 1.00 13.90 473 HIS A N 1
ATOM 3589 C CA . HIS A 1 473 ? 64.922 12.220 11.348 1.00 13.85 473 HIS A CA 1
ATOM 3590 C C . HIS A 1 473 ? 65.710 11.769 12.600 1.00 13.23 473 HIS A C 1
ATOM 3591 O O . HIS A 1 473 ? 66.606 12.482 13.074 1.00 11.44 473 HIS A O 1
ATOM 3598 N N . THR A 1 474 ? 65.368 10.580 13.104 1.00 12.96 474 THR A N 1
ATOM 3599 C CA . THR A 1 474 ? 65.995 9.998 14.289 1.00 13.37 474 THR A CA 1
ATOM 3600 C C . THR A 1 474 ? 66.534 8.627 13.882 1.00 13.57 474 THR A C 1
ATOM 3601 O O . THR A 1 474 ? 65.815 7.617 13.953 1.00 13.35 474 THR A O 1
ATOM 3605 N N . PRO A 1 475 ? 67.764 8.588 13.360 1.00 13.66 475 PRO A N 1
ATOM 3606 C CA . PRO A 1 475 ? 68.320 7.301 12.887 1.00 13.77 475 PRO A CA 1
ATOM 3607 C C . PRO A 1 475 ? 68.542 6.209 13.954 1.00 14.34 475 PRO A C 1
ATOM 3608 O O . PRO A 1 475 ? 69.154 6.479 14.982 1.00 15.63 475 PRO A O 1
ATOM 3612 N N . HIS A 1 476 ? 68.111 4.980 13.660 1.00 14.13 476 HIS A N 1
ATOM 3613 C CA . HIS A 1 476 ? 68.351 3.816 14.514 1.00 14.36 476 HIS A CA 1
ATOM 3614 C C . HIS A 1 476 ? 68.573 2.565 13.677 1.00 15.12 476 HIS A C 1
ATOM 3615 O O . HIS A 1 476 ? 68.137 2.473 12.524 1.00 15.18 476 HIS A O 1
ATOM 3622 N N . LEU A 1 477 ? 69.238 1.596 14.280 1.00 16.27 477 LEU A N 1
ATOM 3623 C CA . LEU A 1 477 ? 69.293 0.240 13.751 1.00 17.18 477 LEU A CA 1
ATOM 3624 C C . LEU A 1 477 ? 68.379 -0.573 14.658 1.00 17.98 477 LEU A C 1
ATOM 3625 O O . LEU A 1 477 ? 68.723 -0.794 15.824 1.00 18.92 477 LEU A O 1
ATOM 3630 N N . LEU A 1 478 ? 67.202 -0.958 14.161 1.00 17.79 478 LEU A N 1
ATOM 3631 C CA . LEU A 1 478 ? 66.255 -1.761 14.948 1.00 18.73 478 LEU A CA 1
ATOM 3632 C C . LEU A 1 478 ? 66.860 -3.079 15.458 1.00 18.88 478 LEU A C 1
ATOM 3633 O O . LEU A 1 478 ? 66.446 -3.580 16.516 1.00 18.33 478 LEU A O 1
ATOM 3638 N N . ARG A 1 479 ? 67.850 -3.610 14.733 1.00 18.53 479 ARG A N 1
ATOM 3639 C CA . ARG A 1 479 ? 68.545 -4.820 15.155 1.00 19.49 479 ARG A CA 1
ATOM 3640 C C . ARG A 1 479 ? 69.435 -4.583 16.342 1.00 19.17 479 ARG A C 1
ATOM 3641 O O . ARG A 1 479 ? 69.647 -5.506 17.129 1.00 19.67 479 ARG A O 1
ATOM 3649 N N . GLU A 1 480 ? 69.968 -3.364 16.462 1.00 18.75 480 GLU A N 1
ATOM 3650 C CA . GLU A 1 480 ? 71.015 -3.079 17.440 1.00 18.99 480 GLU A CA 1
ATOM 3651 C C . GLU A 1 480 ? 70.631 -2.106 18.550 1.00 18.94 480 GLU A C 1
ATOM 3652 O O . GLU A 1 480 ? 71.392 -1.956 19.511 1.00 19.61 480 GLU A O 1
ATOM 3658 N N . ALA A 1 481 ? 69.471 -1.445 18.431 1.00 17.70 481 ALA A N 1
ATOM 3659 C CA . ALA A 1 481 ? 69.099 -0.345 19.347 1.00 17.17 481 ALA A CA 1
ATOM 3660 C C . ALA A 1 481 ? 69.167 -0.777 20.794 1.00 17.22 481 ALA A C 1
ATOM 3661 O O . ALA A 1 481 ? 69.635 0.000 21.642 1.00 17.24 481 ALA A O 1
ATOM 3663 N N . LEU A 1 482 ? 68.734 -2.017 21.060 1.00 15.75 482 LEU A N 1
ATOM 3664 C CA . LEU A 1 482 ? 68.700 -2.540 22.428 1.00 15.62 482 LEU A CA 1
ATOM 3665 C C . LEU A 1 482 ? 69.764 -3.607 22.734 1.00 14.86 482 LEU A C 1
ATOM 3666 O O . LEU A 1 482 ? 69.722 -4.218 23.809 1.00 14.98 482 LEU A O 1
ATOM 3671 N N . ALA A 1 483 ? 70.699 -3.813 21.804 1.00 15.11 483 ALA A N 1
ATOM 3672 C CA . ALA A 1 483 ? 71.705 -4.895 21.881 1.00 15.36 483 ALA A CA 1
ATOM 3673 C C . ALA A 1 483 ? 72.657 -4.731 23.075 1.00 15.07 483 ALA A C 1
ATOM 3674 O O . ALA A 1 483 ? 73.033 -5.730 23.680 1.00 15.03 483 ALA A O 1
ATOM 3676 N N . TRP A 1 484 ? 73.039 -3.488 23.408 1.00 14.40 484 TRP A N 1
ATOM 3677 C CA . TRP A 1 484 ? 73.912 -3.251 24.578 1.00 14.69 484 TRP A CA 1
ATOM 3678 C C . TRP A 1 484 ? 73.234 -3.743 25.859 1.00 14.23 484 TRP A C 1
ATOM 3679 O O . TRP A 1 484 ? 73.869 -4.394 26.683 1.00 13.63 484 TRP A O 1
ATOM 3690 N N . HIS A 1 485 ? 71.932 -3.467 25.979 1.00 14.41 485 HIS A N 1
ATOM 3691 C CA . HIS A 1 485 ? 71.145 -3.919 27.129 1.00 15.03 485 HIS A CA 1
ATOM 3692 C C . HIS A 1 485 ? 71.048 -5.440 27.205 1.00 14.58 485 HIS A C 1
ATOM 3693 O O . HIS A 1 485 ? 71.143 -6.022 28.279 1.00 14.14 485 HIS A O 1
ATOM 3700 N N . LEU A 1 486 ? 70.845 -6.067 26.050 1.00 15.20 486 LEU A N 1
ATOM 3701 C CA . LEU A 1 486 ? 70.836 -7.527 25.953 1.00 16.30 486 LEU A CA 1
ATOM 3702 C C . LEU A 1 486 ? 72.218 -8.129 26.251 1.00 15.52 486 LEU A C 1
ATOM 3703 O O . LEU A 1 486 ? 72.322 -9.094 27.006 1.00 16.13 486 LEU A O 1
ATOM 3708 N N . ASN A 1 487 ? 73.283 -7.547 25.686 1.00 15.73 487 ASN A N 1
ATOM 3709 C CA . ASN A 1 487 ? 74.676 -7.972 25.973 1.00 14.12 487 ASN A CA 1
ATOM 3710 C C . ASN A 1 487 ? 74.956 -7.904 27.471 1.00 14.20 487 ASN A C 1
ATOM 3711 O O . ASN A 1 487 ? 75.503 -8.840 28.048 1.00 13.50 487 ASN A O 1
ATOM 3716 N N . LEU A 1 488 ? 74.576 -6.796 28.126 1.00 14.60 488 LEU A N 1
ATOM 3717 C CA . LEU A 1 488 ? 74.791 -6.728 29.586 1.00 14.88 488 LEU A CA 1
ATOM 3718 C C . LEU A 1 488 ? 74.097 -7.907 30.299 1.00 15.70 488 LEU A C 1
ATOM 3719 O O . LEU A 1 488 ? 74.726 -8.662 31.042 1.00 15.59 488 LEU A O 1
ATOM 3724 N N . GLU A 1 489 ? 72.813 -8.070 30.011 1.00 16.41 489 GLU A N 1
ATOM 3725 C CA . GLU A 1 489 ? 71.977 -9.078 30.665 1.00 18.34 489 GLU A CA 1
ATOM 3726 C C . GLU A 1 489 ? 72.463 -10.506 30.395 1.00 17.87 489 GLU A C 1
ATOM 3727 O O . GLU A 1 489 ? 72.470 -11.336 31.310 1.00 17.86 489 GLU A O 1
ATOM 3733 N N . GLU A 1 490 ? 72.901 -10.785 29.161 1.00 17.18 490 GLU A N 1
ATOM 3734 C CA . GLU A 1 490 ? 73.281 -12.147 28.768 1.00 17.68 490 GLU A CA 1
ATOM 3735 C C . GLU A 1 490 ? 74.738 -12.473 29.049 1.00 16.55 490 GLU A C 1
ATOM 3736 O O . GLU A 1 490 ? 75.065 -13.626 29.316 1.00 15.92 490 GLU A O 1
ATOM 3742 N N . ARG A 1 491 ? 75.618 -11.483 28.930 1.00 15.67 491 ARG A N 1
ATOM 3743 C CA . ARG A 1 491 ? 77.065 -11.752 28.944 1.00 15.47 491 ARG A CA 1
ATOM 3744 C C . ARG A 1 491 ? 77.813 -10.877 29.954 1.00 15.93 491 ARG A C 1
ATOM 3745 O O . ARG A 1 491 ? 79.034 -10.944 30.056 1.00 16.17 491 ARG A O 1
ATOM 3753 N N . GLY A 1 492 ? 77.070 -10.053 30.700 1.00 16.26 492 GLY A N 1
ATOM 3754 C CA . GLY A 1 492 ? 77.671 -9.268 31.768 1.00 16.45 492 GLY A CA 1
ATOM 3755 C C . GLY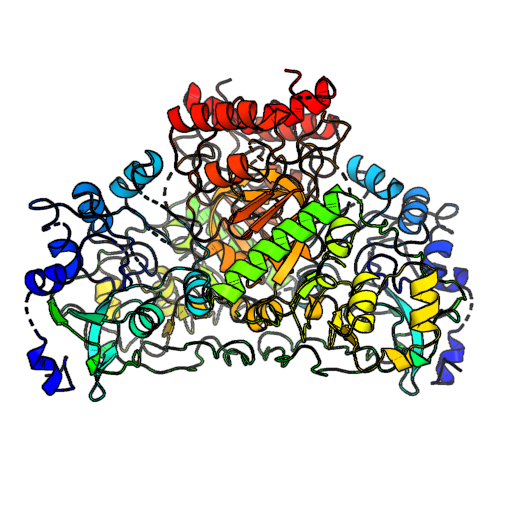 A 1 492 ? 78.423 -8.013 31.379 1.00 16.11 492 GLY A C 1
ATOM 3756 O O . GLY A 1 492 ? 78.978 -7.345 32.248 1.00 16.23 492 GLY A O 1
ATOM 3757 N N . HIS A 1 493 ? 78.421 -7.660 30.096 1.00 15.41 493 HIS A N 1
ATOM 3758 C CA . HIS A 1 493 ? 79.062 -6.410 29.646 1.00 14.71 493 HIS A CA 1
ATOM 3759 C C . HIS A 1 493 ? 78.333 -5.917 28.393 1.00 14.94 493 HIS A C 1
ATOM 3760 O O . HIS A 1 493 ? 78.078 -6.700 27.474 1.00 13.52 493 HIS A O 1
ATOM 3775 N N . LEU A 1 495 ? 79.299 -4.392 25.785 1.00 17.47 495 LEU A N 1
ATOM 3776 C CA . LEU A 1 495 ? 80.056 -4.635 24.553 1.00 16.82 495 LEU A CA 1
ATOM 3777 C C . LEU A 1 495 ? 80.314 -6.107 24.249 1.00 17.29 495 LEU A C 1
ATOM 3778 O O . LEU A 1 495 ? 80.916 -6.423 23.222 1.00 17.80 495 LEU A O 1
ATOM 3783 N N . ALA A 1 496 ? 79.873 -7.011 25.124 1.00 17.39 496 ALA A N 1
ATOM 3784 C CA . ALA A 1 496 ? 80.033 -8.448 24.874 1.00 17.49 496 ALA A CA 1
ATOM 3785 C C . ALA A 1 496 ? 78.901 -8.991 23.988 1.00 18.28 496 ALA A C 1
ATOM 3786 O O . ALA A 1 496 ? 77.791 -9.345 24.460 1.00 17.68 496 ALA A O 1
ATOM 3788 N N . GLY A 1 497 ? 79.202 -9.025 22.689 1.00 18.78 497 GLY A N 1
ATOM 3789 C CA . GLY A 1 497 ? 78.273 -9.456 21.657 1.00 20.39 497 GLY A CA 1
ATOM 3790 C C . GLY A 1 497 ? 78.110 -10.950 21.546 1.00 21.23 497 GLY A C 1
ATOM 3791 O O . GLY A 1 497 ? 78.957 -11.708 22.031 1.00 21.83 497 GLY A O 1
ATOM 3793 N N . ASP B 1 4 ? 42.222 50.945 4.398 1.00 43.52 4 ASP B N 1
ATOM 3794 C CA . ASP B 1 4 ? 40.943 50.212 4.077 1.00 43.29 4 ASP B CA 1
ATOM 3795 C C . ASP B 1 4 ? 40.230 49.399 5.210 1.00 41.12 4 ASP B C 1
ATOM 3796 O O . ASP B 1 4 ? 39.043 49.693 5.390 1.00 42.33 4 ASP B O 1
ATOM 3801 N N . ARG B 1 5 ? 40.775 48.408 5.957 1.00 37.19 5 ARG B N 1
ATOM 3802 C CA . ARG B 1 5 ? 42.033 47.566 5.876 1.00 34.59 5 ARG B CA 1
ATOM 3803 C C . ARG B 1 5 ? 43.443 48.000 6.367 1.00 32.85 5 ARG B C 1
ATOM 3804 O O . ARG B 1 5 ? 44.035 47.302 7.185 1.00 31.76 5 ARG B O 1
ATOM 3812 N N . VAL B 1 6 ? 43.992 49.094 5.845 1.00 30.65 6 VAL B N 1
ATOM 3813 C CA . VAL B 1 6 ? 45.217 49.677 6.402 1.00 29.35 6 VAL B CA 1
ATOM 3814 C C . VAL B 1 6 ? 44.773 50.990 7.000 1.00 28.53 6 VAL B C 1
ATOM 3815 O O . VAL B 1 6 ? 44.790 52.024 6.336 1.00 28.34 6 VAL B O 1
ATOM 3819 N N . ARG B 1 7 ? 44.336 50.917 8.256 1.00 27.76 7 ARG B N 1
ATOM 3820 C CA . ARG B 1 7 ? 43.632 52.010 8.914 1.00 27.36 7 ARG B CA 1
ATOM 3821 C C . ARG B 1 7 ? 44.534 53.103 9.481 1.00 27.30 7 ARG B C 1
ATOM 3822 O O . ARG B 1 7 ? 44.047 54.108 9.976 1.00 27.40 7 ARG B O 1
ATOM 3830 N N . LEU B 1 8 ? 45.841 52.895 9.401 1.00 27.31 8 LEU B N 1
ATOM 3831 C CA . LEU B 1 8 ? 46.824 53.921 9.711 1.00 26.67 8 LEU B CA 1
ATOM 3832 C C . LEU B 1 8 ? 47.446 54.332 8.377 1.00 27.06 8 LEU B C 1
ATOM 3833 O O . LEU B 1 8 ? 48.338 53.627 7.864 1.00 26.21 8 LEU B O 1
ATOM 3838 N N . PRO B 1 9 ? 46.947 55.459 7.789 1.00 26.86 9 PRO B N 1
ATOM 3839 C CA . PRO B 1 9 ? 47.292 55.858 6.424 1.00 27.13 9 PRO B CA 1
ATOM 3840 C C . PRO B 1 9 ? 48.785 56.004 6.127 1.00 26.60 9 PRO B C 1
ATOM 3841 O O . PRO B 1 9 ? 49.198 55.730 5.000 1.00 27.17 9 PRO B O 1
ATOM 3845 N N . SER B 1 10 ? 49.581 56.414 7.105 1.00 25.30 10 SER B N 1
ATOM 3846 C CA . SER B 1 10 ? 51.022 56.503 6.914 1.00 25.20 10 SER B CA 1
ATOM 3847 C C . SER B 1 10 ? 51.713 55.160 6.586 1.00 25.56 10 SER B C 1
ATOM 3848 O O . SER B 1 10 ? 52.868 55.147 6.121 1.00 26.08 10 SER B O 1
ATOM 3851 N N . LEU B 1 11 ? 51.040 54.044 6.869 1.00 25.27 11 LEU B N 1
ATOM 3852 C CA . LEU B 1 11 ? 51.575 52.719 6.532 1.00 25.36 11 LEU B CA 1
ATOM 3853 C C . LEU B 1 11 ? 51.432 52.361 5.048 1.00 26.08 11 LEU B C 1
ATOM 3854 O O . LEU B 1 11 ? 52.190 51.522 4.549 1.00 26.62 11 LEU B O 1
ATOM 3859 N N . LEU B 1 12 ? 50.481 52.995 4.347 1.00 26.16 12 LEU B N 1
ATOM 3860 C CA . LEU B 1 12 ? 50.237 52.740 2.916 1.00 26.26 12 LEU B CA 1
ATOM 3861 C C . LEU B 1 12 ? 51.516 52.944 2.125 1.00 26.03 12 LEU B C 1
ATOM 3862 O O . LEU B 1 12 ? 51.718 52.391 1.054 1.00 25.90 12 LEU B O 1
ATOM 3867 N N . ASP B 1 13 ? 52.372 53.767 2.691 1.00 26.02 13 ASP B N 1
ATOM 3868 C CA . ASP B 1 13 ? 53.776 53.881 2.344 1.00 26.13 13 ASP B CA 1
ATOM 3869 C C . ASP B 1 13 ? 54.517 52.554 2.047 1.00 25.10 13 ASP B C 1
ATOM 3870 O O . ASP B 1 13 ? 55.350 52.481 1.129 1.00 24.92 13 ASP B O 1
ATOM 3875 N N . LYS B 1 14 ? 54.222 51.529 2.848 1.00 23.10 14 LYS B N 1
ATOM 3876 C CA . LYS B 1 14 ? 55.005 50.305 2.904 1.00 22.55 14 LYS B CA 1
ATOM 3877 C C . LYS B 1 14 ? 54.415 49.206 2.011 1.00 22.03 14 LYS B C 1
ATOM 3878 O O . LYS B 1 14 ? 54.922 48.081 1.973 1.00 21.58 14 LYS B O 1
ATOM 3884 N N . VAL B 1 15 ? 53.333 49.544 1.313 1.00 20.89 15 VAL B N 1
ATOM 3885 C CA . VAL B 1 15 ? 52.672 48.623 0.407 1.00 20.08 15 VAL B CA 1
ATOM 3886 C C . VAL B 1 15 ? 53.622 48.320 -0.744 1.00 20.17 15 VAL B C 1
ATOM 3887 O O . VAL B 1 15 ? 54.222 49.240 -1.314 1.00 19.69 15 VAL B O 1
ATOM 3899 N N . SER B 1 17 ? 54.990 44.718 -3.587 1.00 18.10 17 SER B N 1
ATOM 3900 C CA . SER B 1 17 ? 54.671 43.388 -4.120 1.00 17.90 17 SER B CA 1
ATOM 3901 C C . SER B 1 17 ? 55.218 42.286 -3.190 1.00 17.46 17 SER B C 1
ATOM 3902 O O . SER B 1 17 ? 56.111 42.550 -2.371 1.00 16.54 17 SER B O 1
ATOM 3905 N N . ALA B 1 18 ? 54.670 41.080 -3.313 1.00 16.84 18 ALA B N 1
ATOM 3906 C CA . ALA B 1 18 ? 55.176 39.918 -2.583 1.00 17.12 18 ALA B CA 1
ATOM 3907 C C . ALA B 1 18 ? 56.652 39.698 -2.860 1.00 16.72 18 ALA B C 1
ATOM 3908 O O . ALA B 1 18 ? 57.400 39.426 -1.937 1.00 17.24 18 ALA B O 1
ATOM 3910 N N . ALA B 1 19 ? 57.056 39.794 -4.125 1.00 16.52 19 ALA B N 1
ATOM 3911 C CA . ALA B 1 19 ? 58.472 39.709 -4.511 1.00 16.70 19 ALA B CA 1
ATOM 3912 C C . ALA B 1 19 ? 59.352 40.765 -3.829 1.00 16.98 19 ALA B C 1
ATOM 3913 O O . ALA B 1 19 ? 60.443 40.451 -3.351 1.00 17.21 19 ALA B O 1
ATOM 3915 N N . GLU B 1 20 ? 58.884 42.009 -3.784 1.00 17.83 20 GLU B N 1
ATOM 3916 C CA . GLU B 1 20 ? 59.647 43.105 -3.161 1.00 18.84 20 GLU B CA 1
ATOM 3917 C C . GLU B 1 20 ? 59.830 42.786 -1.667 1.00 17.59 20 GLU B C 1
ATOM 3918 O O . GLU B 1 20 ? 60.936 42.866 -1.140 1.00 17.29 20 GLU B O 1
ATOM 3924 N N . ALA B 1 21 ? 58.745 42.388 -1.007 1.00 16.97 21 ALA B N 1
ATOM 3925 C CA . ALA B 1 21 ? 58.759 42.069 0.423 1.00 16.69 21 ALA B CA 1
ATOM 3926 C C . ALA B 1 21 ? 59.630 40.839 0.741 1.00 17.01 21 ALA B C 1
ATOM 3927 O O . ALA B 1 21 ? 60.414 40.866 1.680 1.00 16.96 21 ALA B O 1
ATOM 3929 N N . ALA B 1 22 ? 59.518 39.794 -0.075 1.00 16.71 22 ALA B N 1
ATOM 3930 C CA . ALA B 1 22 ? 60.373 38.614 0.042 1.00 17.10 22 ALA B CA 1
ATOM 3931 C C . ALA B 1 22 ? 61.882 38.900 -0.108 1.00 17.45 22 ALA B C 1
ATOM 3932 O O . ALA B 1 22 ? 62.694 38.197 0.477 1.00 17.27 22 ALA B O 1
ATOM 3934 N N . ASP B 1 23 ? 62.249 39.936 -0.871 1.00 18.73 23 ASP B N 1
ATOM 3935 C CA . ASP B 1 23 ? 63.658 40.375 -0.995 1.00 19.94 23 ASP B CA 1
ATOM 3936 C C . ASP B 1 23 ? 64.233 40.928 0.316 1.00 19.73 23 ASP B C 1
ATOM 3937 O O . ASP B 1 23 ? 65.440 41.011 0.453 1.00 19.56 23 ASP B O 1
ATOM 3942 N N . LEU B 1 24 ? 63.371 41.320 1.255 1.00 19.81 24 LEU B N 1
ATOM 3943 C CA . LEU B 1 24 ? 63.808 41.762 2.573 1.00 19.79 24 LEU B CA 1
ATOM 3944 C C . LEU B 1 24 ? 64.309 40.596 3.455 1.00 19.59 24 LEU B C 1
ATOM 3945 O O . LEU B 1 24 ? 65.118 40.784 4.354 1.00 19.54 24 LEU B O 1
ATOM 3950 N N . ILE B 1 25 ? 63.823 39.391 3.182 1.00 19.45 25 ILE B N 1
ATOM 3951 C CA . ILE B 1 25 ? 64.317 38.178 3.839 1.00 18.82 25 ILE B CA 1
ATOM 3952 C C . ILE B 1 25 ? 65.700 37.814 3.313 1.00 19.05 25 ILE B C 1
ATOM 3953 O O . ILE B 1 25 ? 65.893 37.563 2.112 1.00 18.65 25 ILE B O 1
ATOM 3958 N N . GLN B 1 26 ? 66.657 37.769 4.228 1.00 19.09 26 GLN B N 1
ATOM 3959 C CA . GLN B 1 26 ? 68.051 37.628 3.857 1.00 19.88 26 GLN B CA 1
ATOM 3960 C C . GLN B 1 26 ? 68.648 36.307 4.277 1.00 19.69 26 GLN B C 1
ATOM 3961 O O . GLN B 1 26 ? 68.225 35.720 5.268 1.00 18.76 26 GLN B O 1
ATOM 3967 N N . ASP B 1 27 ? 69.645 35.862 3.505 1.00 19.86 27 ASP B N 1
ATOM 3968 C CA . ASP B 1 27 ? 70.387 34.632 3.780 1.00 19.61 27 ASP B CA 1
ATOM 3969 C C . ASP B 1 27 ? 70.816 34.612 5.245 1.00 19.12 27 ASP B C 1
ATOM 3970 O O . ASP B 1 27 ? 71.241 35.631 5.775 1.00 18.51 27 ASP B O 1
ATOM 3975 N N . GLY B 1 28 ? 70.655 33.469 5.912 1.00 18.62 28 GLY B N 1
ATOM 3976 C CA . GLY B 1 28 ? 71.085 33.342 7.306 1.00 18.47 28 GLY B CA 1
ATOM 3977 C C . GLY B 1 28 ? 70.047 33.710 8.359 1.00 18.84 28 GLY B C 1
ATOM 3978 O O . GLY B 1 28 ? 70.211 33.393 9.537 1.00 17.95 28 GLY B O 1
ATOM 3987 N N . THR B 1 30 ? 66.681 34.020 10.747 1.00 16.39 30 THR B N 1
ATOM 3988 C CA . THR B 1 30 ? 65.532 33.322 11.303 1.00 16.03 30 THR B CA 1
ATOM 3989 C C . THR B 1 30 ? 64.229 34.084 11.001 1.00 15.62 30 THR B C 1
ATOM 3990 O O . THR B 1 30 ? 64.132 35.295 11.225 1.00 15.56 30 THR B O 1
ATOM 3994 N N . VAL B 1 31 ? 63.258 33.354 10.451 1.00 14.93 31 VAL B N 1
ATOM 3995 C CA . VAL B 1 31 ? 61.972 33.889 10.051 1.00 15.02 31 VAL B CA 1
ATOM 3996 C C . VAL B 1 31 ? 60.844 33.298 10.923 1.00 15.72 31 VAL B C 1
ATOM 3997 O O . VAL B 1 31 ? 60.766 32.079 11.091 1.00 15.52 31 VAL B O 1
ATOM 4001 N N . GLY B 1 32 ? 60.004 34.159 11.500 1.00 15.71 32 GLY B N 1
ATOM 4002 C CA . GLY B 1 32 ? 58.820 33.692 12.210 1.00 16.75 32 GLY B CA 1
ATOM 4003 C C . GLY B 1 32 ? 57.550 33.985 11.423 1.00 18.37 32 GLY B C 1
ATOM 4004 O O . GLY B 1 32 ? 57.245 35.142 11.141 1.00 18.42 32 GLY B O 1
ATOM 4013 N N . SER B 1 34 ? 53.278 33.422 10.415 1.00 21.16 34 SER B N 1
ATOM 4014 C CA . SER B 1 34 ? 51.938 32.963 10.788 1.00 19.70 34 SER B CA 1
ATOM 4015 C C . SER B 1 34 ? 51.603 31.696 10.011 1.00 19.30 34 SER B C 1
ATOM 4016 O O . SER B 1 34 ? 52.129 31.476 8.901 1.00 18.15 34 SER B O 1
ATOM 4019 N N . GLY B 1 35 ? 50.729 30.873 10.590 1.00 17.94 35 GLY B N 1
ATOM 4020 C CA . GLY B 1 35 ? 50.272 29.643 9.954 1.00 16.83 35 GLY B CA 1
ATOM 4021 C C . GLY B 1 35 ? 50.204 28.524 10.976 1.00 17.34 35 GLY B C 1
ATOM 4022 O O . GLY B 1 35 ? 51.192 28.200 11.633 1.00 16.05 35 GLY B O 1
ATOM 4023 N N . PHE B 1 36 ? 49.016 27.951 11.114 1.00 16.96 36 PHE B N 1
ATOM 4024 C CA . PHE B 1 36 ? 48.790 26.917 12.087 1.00 16.95 36 PHE B CA 1
ATOM 4025 C C . PHE B 1 36 ? 47.803 25.921 11.492 1.00 17.95 36 PHE B C 1
ATOM 4026 O O . PHE B 1 36 ? 46.613 26.237 11.366 1.00 18.40 36 PHE B O 1
ATOM 4034 N N . THR B 1 37 ? 48.299 24.728 11.139 1.00 18.84 37 THR B N 1
ATOM 4035 C CA . THR B 1 37 ? 47.504 23.657 10.482 1.00 18.80 37 THR B CA 1
ATOM 4036 C C . THR B 1 37 ? 46.607 24.244 9.361 1.00 20.04 37 THR B C 1
ATOM 4037 O O . THR B 1 37 ? 45.381 24.111 9.407 1.00 19.25 37 THR B O 1
ATOM 4041 N N . ARG B 1 38 ? 47.250 24.863 8.359 1.00 20.54 38 ARG B N 1
ATOM 4042 C CA . ARG B 1 38 ? 46.588 25.448 7.172 1.00 22.55 38 ARG B CA 1
ATOM 4043 C C . ARG B 1 38 ? 45.907 26.800 7.394 1.00 22.05 38 ARG B C 1
ATOM 4044 O O . ARG B 1 38 ? 45.667 27.525 6.453 1.00 23.86 38 ARG B O 1
ATOM 4052 N N . ALA B 1 39 ? 45.637 27.167 8.634 1.00 21.13 39 ALA B N 1
ATOM 4053 C CA . ALA B 1 39 ? 44.833 28.350 8.880 1.00 20.13 39 ALA B CA 1
ATOM 4054 C C . ALA B 1 39 ? 45.745 29.540 9.123 1.00 19.68 39 ALA B C 1
ATOM 4055 O O . ALA B 1 39 ? 46.646 29.478 9.973 1.00 19.60 39 ALA B O 1
ATOM 4057 N N . GLY B 1 40 ? 45.499 30.623 8.393 1.00 19.71 40 GLY B N 1
ATOM 4058 C CA . GLY B 1 40 ? 46.083 31.930 8.725 1.00 18.63 40 GLY B CA 1
ATOM 4059 C C . GLY B 1 40 ? 47.551 32.143 8.389 1.00 18.00 40 GLY B C 1
ATOM 4060 O O . GLY B 1 40 ? 48.150 33.086 8.869 1.00 18.25 40 GLY B O 1
ATOM 4061 N N . GLU B 1 41 ? 48.127 31.275 7.554 1.00 17.60 41 GLU B N 1
ATOM 4062 C CA . GLU B 1 41 ? 49.518 31.405 7.104 1.00 17.69 41 GLU B CA 1
ATOM 4063 C C . GLU B 1 41 ? 49.681 32.554 6.112 1.00 17.12 41 GLU B C 1
ATOM 4064 O O . GLU B 1 41 ? 48.779 32.849 5.342 1.00 16.44 41 GLU B O 1
ATOM 4070 N N . ALA B 1 42 ? 50.850 33.184 6.120 1.00 16.49 42 ALA B N 1
ATOM 4071 C CA . ALA B 1 42 ? 51.228 34.013 4.987 1.00 15.77 42 ALA B CA 1
ATOM 4072 C C . ALA B 1 42 ? 51.357 33.083 3.764 1.00 15.11 42 ALA B C 1
ATOM 4073 O O . ALA B 1 42 ? 51.675 31.901 3.903 1.00 13.76 42 ALA B O 1
ATOM 4075 N N . LYS B 1 43 ? 51.092 33.608 2.577 1.00 15.05 43 LYS B N 1
ATOM 4076 C CA . LYS B 1 43 ? 50.989 32.771 1.365 1.00 15.40 43 LYS B CA 1
ATOM 4077 C C . LYS B 1 43 ? 51.838 33.313 0.217 1.00 15.59 43 LYS B C 1
ATOM 4078 O O . LYS B 1 43 ? 52.718 32.623 -0.314 1.00 15.43 43 LYS B O 1
ATOM 4084 N N . ALA B 1 44 ? 51.550 34.558 -0.159 1.00 15.30 44 ALA B N 1
ATOM 4085 C CA . ALA B 1 44 ? 52.222 35.241 -1.266 1.00 16.18 44 ALA B CA 1
ATOM 4086 C C . ALA B 1 44 ? 53.734 35.464 -1.031 1.00 16.23 44 ALA B C 1
ATOM 4087 O O . ALA B 1 44 ? 54.549 35.154 -1.911 1.00 16.09 44 ALA B O 1
ATOM 4089 N N . VAL B 1 45 ? 54.094 36.002 0.141 1.00 16.72 45 VAL B N 1
ATOM 4090 C CA . VAL B 1 45 ? 55.504 36.249 0.516 1.00 16.61 45 VAL B CA 1
ATOM 4091 C C . VAL B 1 45 ? 56.354 34.947 0.572 1.00 17.08 45 VAL B C 1
ATOM 4092 O O . VAL B 1 45 ? 57.395 34.876 -0.100 1.00 17.70 45 VAL B O 1
ATOM 4096 N N . PRO B 1 46 ? 55.920 33.914 1.325 1.00 17.29 46 PRO B N 1
ATOM 4097 C CA . PRO B 1 46 ? 56.753 32.687 1.221 1.00 17.78 46 PRO B CA 1
ATOM 4098 C C . PRO B 1 46 ? 56.793 32.061 -0.196 1.00 17.89 46 PRO B C 1
ATOM 4099 O O . PRO B 1 46 ? 57.844 31.563 -0.588 1.00 17.06 46 PRO B O 1
ATOM 4103 N N . GLN B 1 47 ? 55.685 32.094 -0.948 1.00 18.16 47 GLN B N 1
ATOM 4104 C CA . GLN B 1 47 ? 55.729 31.613 -2.327 1.00 19.83 47 GLN B CA 1
ATOM 4105 C C . GLN B 1 47 ? 56.734 32.421 -3.180 1.00 19.02 47 GLN B C 1
ATOM 4106 O O . GLN B 1 47 ? 57.503 31.844 -3.952 1.00 18.25 47 GLN B O 1
ATOM 4112 N N . ALA B 1 48 ? 56.750 33.746 -3.018 1.00 18.57 48 ALA B N 1
ATOM 4113 C CA . ALA B 1 48 ? 57.716 34.591 -3.731 1.00 18.23 48 ALA B CA 1
ATOM 4114 C C . ALA B 1 48 ? 59.153 34.279 -3.291 1.00 18.68 48 ALA B C 1
ATOM 4115 O O . ALA B 1 48 ? 60.047 34.181 -4.121 1.00 17.25 48 ALA B O 1
ATOM 4117 N N . LEU B 1 49 ? 59.362 34.087 -1.984 1.00 19.17 49 LEU B N 1
ATOM 4118 C CA . LEU B 1 49 ? 60.666 33.669 -1.464 1.00 19.67 49 LEU B CA 1
ATOM 4119 C C . LEU B 1 49 ? 61.205 32.433 -2.209 1.00 20.96 49 LEU B C 1
ATOM 4120 O O . LEU B 1 49 ? 62.329 32.429 -2.707 1.00 20.74 49 LEU B O 1
ATOM 4125 N N . ALA B 1 50 ? 60.378 31.404 -2.298 1.00 23.28 50 ALA B N 1
ATOM 4126 C CA . ALA B 1 50 ? 60.734 30.145 -2.938 1.00 26.38 50 ALA B CA 1
ATOM 4127 C C . ALA B 1 50 ? 61.065 30.353 -4.415 1.00 29.68 50 ALA B C 1
ATOM 4128 O O . ALA B 1 50 ? 62.009 29.769 -4.924 1.00 28.89 50 ALA B O 1
ATOM 4138 N N . ARG B 1 52 ? 62.138 33.193 -5.951 1.00 41.07 52 ARG B N 1
ATOM 4139 C CA . ARG B 1 52 ? 63.350 33.995 -6.098 1.00 42.04 52 ARG B CA 1
ATOM 4140 C C . ARG B 1 52 ? 64.598 33.236 -5.663 1.00 42.15 52 ARG B C 1
ATOM 4141 O O . ARG B 1 52 ? 65.689 33.538 -6.123 1.00 41.71 52 ARG B O 1
ATOM 4149 N N . ALA B 1 53 ? 64.418 32.252 -4.783 1.00 42.51 53 ALA B N 1
ATOM 4150 C CA . ALA B 1 53 ? 65.514 31.440 -4.268 1.00 43.37 53 ALA B CA 1
ATOM 4151 C C . ALA B 1 53 ? 66.213 30.650 -5.352 1.00 44.15 53 ALA B C 1
ATOM 4152 O O . ALA B 1 53 ? 67.436 30.627 -5.392 1.00 44.11 53 ALA B O 1
ATOM 4154 N N . LYS B 1 54 ? 65.450 29.989 -6.221 1.00 45.19 54 LYS B N 1
ATOM 4155 C CA . LYS B 1 54 ? 66.071 29.035 -7.153 1.00 46.02 54 LYS B CA 1
ATOM 4156 C C . LYS B 1 54 ? 66.808 29.735 -8.303 1.00 45.22 54 LYS B C 1
ATOM 4157 O O . LYS B 1 54 ? 67.369 29.095 -9.183 1.00 45.09 54 LYS B O 1
ATOM 4163 N N . GLU B 1 55 ? 66.810 31.060 -8.247 1.00 44.69 55 GLU B N 1
ATOM 4164 C CA . GLU B 1 55 ? 67.666 31.879 -9.077 1.00 44.43 55 GLU B CA 1
ATOM 4165 C C . GLU B 1 55 ? 68.815 32.376 -8.207 1.00 43.13 55 GLU B C 1
ATOM 4166 O O . GLU B 1 55 ? 69.991 32.267 -8.587 1.00 43.36 55 GLU B O 1
ATOM 4172 N N . ARG B 1 56 ? 68.464 32.913 -7.037 1.00 41.25 56 ARG B N 1
ATOM 4173 C CA . ARG B 1 56 ? 69.435 33.400 -6.052 1.00 39.33 56 ARG B CA 1
ATOM 4174 C C . ARG B 1 56 ? 69.233 32.738 -4.664 1.00 38.41 56 ARG B C 1
ATOM 4175 O O . ARG B 1 56 ? 68.439 33.240 -3.851 1.00 37.66 56 ARG B O 1
ATOM 4183 N N . PRO B 1 57 ? 69.926 31.590 -4.407 1.00 37.28 57 PRO B N 1
ATOM 4184 C CA . PRO B 1 57 ? 69.864 30.863 -3.108 1.00 36.30 57 PRO B CA 1
ATOM 4185 C C . PRO B 1 57 ? 69.942 31.978 -2.039 1.00 34.03 57 PRO B C 1
ATOM 4186 O O . PRO B 1 57 ? 70.871 32.790 -2.079 1.00 33.70 57 PRO B O 1
ATOM 4190 N N . LEU B 1 58 ? 69.081 31.988 -1.019 1.00 30.97 58 LEU B N 1
ATOM 4191 C CA . LEU B 1 58 ? 69.395 31.621 0.347 1.00 27.32 58 LEU B CA 1
ATOM 4192 C C . LEU B 1 58 ? 68.943 30.401 1.153 1.00 25.21 58 LEU B C 1
ATOM 4193 O O . LEU B 1 58 ? 68.259 29.508 0.670 1.00 23.97 58 LEU B O 1
ATOM 4198 N N . ARG B 1 59 ? 69.335 30.462 2.431 1.00 23.01 59 ARG B N 1
ATOM 4199 C CA . ARG B 1 59 ? 68.973 29.500 3.477 1.00 21.65 59 ARG B CA 1
ATOM 4200 C C . ARG B 1 59 ? 68.482 30.244 4.719 1.00 20.16 59 ARG B C 1
ATOM 4201 O O . ARG B 1 59 ? 69.081 31.250 5.152 1.00 19.23 59 ARG B O 1
ATOM 4209 N N . ILE B 1 60 ? 67.408 29.729 5.301 1.00 17.96 60 ILE B N 1
ATOM 4210 C CA . ILE B 1 60 ? 66.812 30.339 6.487 1.00 17.10 60 ILE B CA 1
ATOM 4211 C C . ILE B 1 60 ? 66.497 29.255 7.533 1.00 16.84 60 ILE B C 1
ATOM 4212 O O . ILE B 1 60 ? 66.480 28.041 7.231 1.00 16.48 60 ILE B O 1
ATOM 4217 N N . SER B 1 61 ? 66.238 29.711 8.750 1.00 16.16 61 SER B N 1
ATOM 4218 C CA . SER B 1 61 ? 65.600 28.893 9.760 1.00 16.71 61 SER B CA 1
ATOM 4219 C C . SER B 1 61 ? 64.154 29.385 9.875 1.00 16.85 61 SER B C 1
ATOM 4220 O O . SER B 1 61 ? 63.912 30.565 10.191 1.00 17.85 61 SER B O 1
ATOM 4223 N N . LEU B 1 62 ? 63.192 28.511 9.568 1.00 16.81 62 LEU B N 1
ATOM 4224 C CA . LEU B 1 62 ? 61.776 28.894 9.579 1.00 17.16 62 LEU B CA 1
ATOM 4225 C C . LEU B 1 62 ? 61.014 28.339 10.780 1.00 18.70 62 LEU B C 1
ATOM 4226 O O . LEU B 1 62 ? 60.984 27.110 11.007 1.00 18.95 62 LEU B O 1
ATOM 4239 N N . THR B 1 64 ? 57.105 28.504 12.597 1.00 18.40 64 THR B N 1
ATOM 4240 C CA . THR B 1 64 ? 55.701 28.766 12.287 1.00 18.00 64 THR B CA 1
ATOM 4241 C C . THR B 1 64 ? 54.902 28.633 13.597 1.00 17.92 64 THR B C 1
ATOM 4242 O O . THR B 1 64 ? 55.506 28.441 14.668 1.00 18.06 64 THR B O 1
ATOM 4246 N N . GLY B 1 65 ? 53.571 28.735 13.511 1.00 17.38 65 GLY B N 1
ATOM 4247 C CA . GLY B 1 65 ? 52.683 28.270 14.562 1.00 16.93 65 GLY B CA 1
ATOM 4248 C C . GLY B 1 65 ? 52.686 26.746 14.537 1.00 17.60 65 GLY B C 1
ATOM 4249 O O . GLY B 1 65 ? 53.037 26.095 15.525 1.00 16.76 65 GLY B O 1
ATOM 4250 N N . ALA B 1 66 ? 52.235 26.172 13.421 1.00 17.18 66 ALA B N 1
ATOM 4251 C CA . ALA B 1 66 ? 52.333 24.742 13.232 1.00 17.91 66 ALA B CA 1
ATOM 4252 C C . ALA B 1 66 ? 52.447 24.513 11.729 1.00 17.58 66 ALA B C 1
ATOM 4253 O O . ALA B 1 66 ? 53.216 25.218 11.087 1.00 16.67 66 ALA B O 1
ATOM 4255 N N . SER B 1 67 ? 51.704 23.559 11.172 1.00 17.54 67 SER B N 1
ATOM 4256 C CA . SER B 1 67 ? 51.864 23.198 9.755 1.00 17.57 67 SER B CA 1
ATOM 4257 C C . SER B 1 67 ? 51.241 24.233 8.793 1.00 17.59 67 SER B C 1
ATOM 4258 O O . SER B 1 67 ? 50.387 25.020 9.183 1.00 16.84 67 SER B O 1
ATOM 4261 N N . LEU B 1 68 ? 51.724 24.208 7.554 1.00 17.85 68 LEU B N 1
ATOM 4262 C CA . LEU B 1 68 ? 51.351 25.120 6.476 1.00 18.24 68 LEU B CA 1
ATOM 4263 C C . LEU B 1 68 ? 50.638 24.330 5.378 1.00 18.54 68 LEU B C 1
ATOM 4264 O O . LEU B 1 68 ? 50.967 23.168 5.122 1.00 19.03 68 LEU B O 1
ATOM 4269 N N . GLY B 1 69 ? 49.636 24.948 4.771 1.00 19.19 69 GLY B N 1
ATOM 4270 C CA . GLY B 1 69 ? 49.009 24.422 3.570 1.00 19.56 69 GLY B CA 1
ATOM 4271 C C . GLY B 1 69 ? 49.604 25.121 2.341 1.00 20.00 69 GLY B C 1
ATOM 4272 O O . GLY B 1 69 ? 50.703 25.686 2.393 1.00 20.20 69 GLY B O 1
ATOM 4273 N N . ASN B 1 70 ? 48.869 25.096 1.241 1.00 20.10 70 ASN B N 1
ATOM 4274 C CA . ASN B 1 70 ? 49.315 25.707 -0.019 1.00 20.81 70 ASN B CA 1
ATOM 4275 C C . ASN B 1 70 ? 50.672 25.220 -0.538 1.00 20.89 70 ASN B C 1
ATOM 4276 O O . ASN B 1 70 ? 51.343 25.929 -1.300 1.00 20.72 70 ASN B O 1
ATOM 4281 N N . ASP B 1 71 ? 51.039 23.980 -0.169 1.00 20.54 71 ASP B N 1
ATOM 4282 C CA . ASP B 1 71 ? 52.310 23.378 -0.537 1.00 20.52 71 ASP B CA 1
ATOM 4283 C C . ASP B 1 71 ? 53.488 24.301 -0.262 1.00 19.99 71 ASP B C 1
ATOM 4284 O O . ASP B 1 71 ? 54.505 24.214 -0.956 1.00 20.12 71 ASP B O 1
ATOM 4289 N N . LEU B 1 72 ? 53.358 25.177 0.737 1.00 18.77 72 LEU B N 1
ATOM 4290 C CA . LEU B 1 72 ? 54.408 26.131 1.050 1.00 18.36 72 LEU B CA 1
ATOM 4291 C C . LEU B 1 72 ? 55.685 25.471 1.568 1.00 18.29 72 LEU B C 1
ATOM 4292 O O . LEU B 1 72 ? 56.769 25.830 1.139 1.00 18.09 72 LEU B O 1
ATOM 4297 N N . ASP B 1 73 ? 55.565 24.515 2.491 1.00 17.85 73 ASP B N 1
ATOM 4298 C CA . ASP B 1 73 ? 56.749 23.778 2.914 1.00 17.62 73 ASP B CA 1
ATOM 4299 C C . ASP B 1 73 ? 57.404 23.063 1.734 1.00 17.26 73 ASP B C 1
ATOM 4300 O O . ASP B 1 73 ? 58.611 23.112 1.582 1.00 18.04 73 ASP B O 1
ATOM 4305 N N . LYS B 1 74 ? 56.606 22.450 0.873 1.00 16.92 74 LYS B N 1
ATOM 4306 C CA . LYS B 1 74 ? 57.117 21.796 -0.332 1.00 16.79 74 LYS B CA 1
ATOM 4307 C C . LYS B 1 74 ? 57.892 22.784 -1.206 1.00 17.01 74 LYS B C 1
ATOM 4308 O O . LYS B 1 74 ? 58.986 22.471 -1.655 1.00 16.97 74 LYS B O 1
ATOM 4314 N N . GLN B 1 75 ? 57.334 23.970 -1.448 1.00 17.23 75 GLN B N 1
ATOM 4315 C CA . GLN B 1 75 ? 57.978 24.908 -2.377 1.00 18.44 75 GLN B CA 1
ATOM 4316 C C . GLN B 1 75 ? 59.307 25.398 -1.800 1.00 17.33 75 GLN B C 1
ATOM 4317 O O . GLN B 1 75 ? 60.320 25.436 -2.479 1.00 17.05 75 GLN B O 1
ATOM 4323 N N . LEU B 1 76 ? 59.288 25.779 -0.529 1.00 17.12 76 LEU B N 1
ATOM 4324 C CA . LEU B 1 76 ? 60.482 26.276 0.138 1.00 16.17 76 LEU B CA 1
ATOM 4325 C C . LEU B 1 76 ? 61.539 25.185 0.201 1.00 15.92 76 LEU B C 1
ATOM 4326 O O . LEU B 1 76 ? 62.711 25.473 0.018 1.00 15.40 76 LEU B O 1
ATOM 4331 N N . THR B 1 77 ? 61.116 23.937 0.451 1.00 15.49 77 THR B N 1
ATOM 4332 C CA . THR B 1 77 ? 62.055 22.794 0.496 1.00 15.69 77 THR B CA 1
ATOM 4333 C C . THR B 1 77 ? 62.699 22.597 -0.878 1.00 16.21 77 THR B C 1
ATOM 4334 O O . THR B 1 77 ? 63.924 22.451 -0.966 1.00 16.52 77 THR B O 1
ATOM 4338 N N . GLU B 1 78 ? 61.877 22.592 -1.931 1.00 15.66 78 GLU B N 1
ATOM 4339 C CA . GLU B 1 78 ? 62.374 22.375 -3.288 1.00 17.00 78 GLU B CA 1
ATOM 4340 C C . GLU B 1 78 ? 63.308 23.470 -3.789 1.00 16.84 78 GLU B C 1
ATOM 4341 O O . GLU B 1 78 ? 64.249 23.173 -4.541 1.00 16.30 78 GLU B O 1
ATOM 4347 N N . ALA B 1 79 ? 63.046 24.713 -3.370 1.00 16.55 79 ALA B N 1
ATOM 4348 C CA . ALA B 1 79 ? 63.919 25.870 -3.664 1.00 17.09 79 ALA B CA 1
ATOM 4349 C C . ALA B 1 79 ? 65.216 25.914 -2.838 1.00 17.37 79 ALA B C 1
ATOM 4350 O O . ALA B 1 79 ? 66.075 26.807 -3.026 1.00 16.43 79 ALA B O 1
ATOM 4352 N N . GLY B 1 80 ? 65.341 24.970 -1.909 1.00 17.35 80 GLY B N 1
ATOM 4353 C CA . GLY B 1 80 ? 66.549 24.839 -1.111 1.00 17.87 80 GLY B CA 1
ATOM 4354 C C . GLY B 1 80 ? 66.641 25.917 -0.046 1.00 17.75 80 GLY B C 1
ATOM 4355 O O . GLY B 1 80 ? 67.724 26.212 0.454 1.00 18.12 80 GLY B O 1
ATOM 4356 N N . VAL B 1 81 ? 65.502 26.506 0.301 1.00 17.88 81 VAL B N 1
ATOM 4357 C CA . VAL B 1 81 ? 65.425 27.606 1.282 1.00 17.33 81 VAL B CA 1
ATOM 4358 C C . VAL B 1 81 ? 65.534 27.184 2.778 1.00 17.10 81 VAL B C 1
ATOM 4359 O O . VAL B 1 81 ? 65.975 27.961 3.625 1.00 16.54 81 VAL B O 1
ATOM 4363 N N . LEU B 1 82 ? 65.120 25.964 3.107 1.00 17.11 82 LEU B N 1
ATOM 4364 C CA . LEU B 1 82 ? 65.023 25.558 4.531 1.00 16.06 82 LEU B CA 1
ATOM 4365 C C . LEU B 1 82 ? 66.275 24.840 5.038 1.00 16.56 82 LEU B C 1
ATOM 4366 O O . LEU B 1 82 ? 66.561 23.689 4.654 1.00 16.31 82 LEU B O 1
ATOM 4371 N N . ALA B 1 83 ? 67.039 25.535 5.881 1.00 17.18 83 ALA B N 1
ATOM 4372 C CA . ALA B 1 83 ? 68.151 24.921 6.589 1.00 16.76 83 ALA B CA 1
ATOM 4373 C C . ALA B 1 83 ? 67.584 24.292 7.861 1.00 16.64 83 ALA B C 1
ATOM 4374 O O . ALA B 1 83 ? 67.985 23.184 8.261 1.00 16.55 83 ALA B O 1
ATOM 4376 N N . ARG B 1 84 ? 66.658 25.008 8.493 1.00 16.52 84 ARG B N 1
ATOM 4377 C CA . ARG B 1 84 ? 66.009 24.552 9.748 1.00 16.79 84 ARG B CA 1
ATOM 4378 C C . ARG B 1 84 ? 64.542 24.837 9.677 1.00 16.43 84 ARG B C 1
ATOM 4379 O O . ARG B 1 84 ? 64.124 25.758 9.002 1.00 16.10 84 ARG B O 1
ATOM 4387 N N . ARG B 1 85 ? 63.770 24.027 10.388 1.00 16.94 85 ARG B N 1
ATOM 4388 C CA . ARG B 1 85 ? 62.331 24.177 10.422 1.00 17.21 85 ARG B CA 1
ATOM 4389 C C . ARG B 1 85 ? 61.798 23.714 11.784 1.00 17.61 85 ARG B C 1
ATOM 4390 O O . ARG B 1 85 ? 62.250 22.708 12.335 1.00 17.27 85 ARG B O 1
ATOM 4406 N N . PRO B 1 87 ? 57.912 24.417 14.454 1.00 17.84 87 PRO B N 1
ATOM 4407 C CA . PRO B 1 87 ? 57.911 23.240 15.338 1.00 16.85 87 PRO B CA 1
ATOM 4408 C C . PRO B 1 87 ? 57.081 22.038 14.841 1.00 17.49 87 PRO B C 1
ATOM 4409 O O . PRO B 1 87 ? 57.003 20.981 15.542 1.00 18.10 87 PRO B O 1
ATOM 4413 N N . PHE B 1 88 ? 56.474 22.176 13.671 1.00 16.79 88 PHE B N 1
ATOM 4414 C CA . PHE B 1 88 ? 55.483 21.216 13.208 1.00 17.52 88 PHE B CA 1
ATOM 4415 C C . PHE B 1 88 ? 55.239 21.463 11.706 1.00 17.09 88 PHE B C 1
ATOM 4416 O O . PHE B 1 88 ? 55.216 22.591 11.252 1.00 17.62 88 PHE B O 1
ATOM 4424 N N . GLN B 1 89 ? 55.118 20.393 10.937 1.00 16.75 89 GLN B N 1
ATOM 4425 C CA . GLN B 1 89 ? 54.994 20.484 9.481 1.00 16.14 89 GLN B CA 1
ATOM 4426 C C . GLN B 1 89 ? 54.162 19.283 8.995 1.00 15.92 89 GLN B C 1
ATOM 4427 O O . GLN B 1 89 ? 54.231 18.216 9.592 1.00 14.12 89 GLN B O 1
ATOM 4433 N N . VAL B 1 90 ? 53.355 19.502 7.962 1.00 15.28 90 VAL B N 1
ATOM 4434 C CA . VAL B 1 90 ? 52.548 18.442 7.334 1.00 16.05 90 VAL B CA 1
ATOM 4435 C C . VAL B 1 90 ? 52.737 18.682 5.856 1.00 16.66 90 VAL B C 1
ATOM 4436 O O . VAL B 1 90 ? 52.127 19.588 5.275 1.00 17.05 90 VAL B O 1
ATOM 4440 N N . ASP B 1 91 ? 53.668 17.936 5.274 1.00 16.79 91 ASP B N 1
ATOM 4441 C CA . ASP B 1 91 ? 54.106 18.177 3.904 1.00 17.33 91 ASP B CA 1
ATOM 4442 C C . ASP B 1 91 ? 55.010 17.032 3.486 1.00 17.24 91 ASP B C 1
ATOM 4443 O O . ASP B 1 91 ? 56.030 16.782 4.114 1.00 17.06 91 ASP B O 1
ATOM 4448 N N . SER B 1 92 ? 54.625 16.315 2.440 1.00 17.60 92 SER B N 1
ATOM 4449 C CA . SER B 1 92 ? 55.290 15.059 2.161 1.00 18.46 92 SER B CA 1
ATOM 4450 C C . SER B 1 92 ? 56.660 15.324 1.541 1.00 17.19 92 SER B C 1
ATOM 4451 O O . SER B 1 92 ? 57.580 14.533 1.714 1.00 17.59 92 SER B O 1
ATOM 4454 N N . THR B 1 93 ? 56.804 16.447 0.843 1.00 16.19 93 THR B N 1
ATOM 4455 C CA . THR B 1 93 ? 58.124 16.837 0.330 1.00 15.61 93 THR B CA 1
ATOM 4456 C C . THR B 1 93 ? 59.118 17.225 1.440 1.00 15.00 93 THR B C 1
ATOM 4457 O O . THR B 1 93 ? 60.271 16.754 1.457 1.00 15.36 93 THR B O 1
ATOM 4461 N N . LEU B 1 94 ? 58.672 18.076 2.358 1.00 14.32 94 LEU B N 1
ATOM 4462 C CA . LEU B 1 94 ? 59.499 18.435 3.515 1.00 13.86 94 LEU B CA 1
ATOM 4463 C C . LEU B 1 94 ? 59.814 17.214 4.371 1.00 13.35 94 LEU B C 1
ATOM 4464 O O . LEU B 1 94 ? 60.950 17.015 4.750 1.00 13.49 94 LEU B O 1
ATOM 4469 N N . ARG B 1 95 ? 58.811 16.396 4.670 1.00 13.70 95 ARG B N 1
ATOM 4470 C CA . ARG B 1 95 ? 59.022 15.199 5.478 1.00 13.70 95 ARG B CA 1
ATOM 4471 C C . ARG B 1 95 ? 60.135 14.330 4.886 1.00 13.95 95 ARG B C 1
ATOM 4472 O O . ARG B 1 95 ? 60.986 13.798 5.627 1.00 14.99 95 ARG B O 1
ATOM 4480 N N . LYS B 1 96 ? 60.104 14.157 3.563 1.00 13.69 96 LYS B N 1
ATOM 4481 C CA . LYS B 1 96 ? 61.128 13.400 2.885 1.00 14.03 96 LYS B CA 1
ATOM 4482 C C . LYS B 1 96 ? 62.502 14.042 3.090 1.00 13.49 96 LYS B C 1
ATOM 4483 O O . LYS B 1 96 ? 63.468 13.339 3.376 1.00 12.82 96 LYS B O 1
ATOM 4489 N N . ALA B 1 97 ? 62.580 15.371 2.968 1.00 13.97 97 ALA B N 1
ATOM 4490 C CA . ALA B 1 97 ? 63.861 16.086 3.148 1.00 13.95 97 ALA B CA 1
ATOM 4491 C C . ALA B 1 97 ? 64.381 15.907 4.577 1.00 13.82 97 ALA B C 1
ATOM 4492 O O . ALA B 1 97 ? 65.584 15.637 4.787 1.00 12.98 97 ALA B O 1
ATOM 4494 N N . ILE B 1 98 ? 63.456 16.026 5.548 1.00 13.59 98 ILE B N 1
ATOM 4495 C CA . ILE B 1 98 ? 63.763 15.861 6.962 1.00 12.76 98 ILE B CA 1
ATOM 4496 C C . ILE B 1 98 ? 64.281 14.443 7.195 1.00 13.67 98 ILE B C 1
ATOM 4497 O O . ILE B 1 98 ? 65.327 14.255 7.827 1.00 14.11 98 ILE B O 1
ATOM 4502 N N . ASN B 1 99 ? 63.565 13.449 6.666 1.00 13.05 99 ASN B N 1
ATOM 4503 C CA . ASN B 1 99 ? 64.036 12.070 6.800 1.00 13.74 99 ASN B CA 1
ATOM 4504 C C . ASN B 1 99 ? 65.345 11.748 6.059 1.00 13.88 99 ASN B C 1
ATOM 4505 O O . ASN B 1 99 ? 65.996 10.741 6.367 1.00 13.47 99 ASN B O 1
ATOM 4510 N N . ALA B 1 100 ? 65.727 12.594 5.093 1.00 13.91 100 ALA B N 1
ATOM 4511 C CA . ALA B 1 100 ? 67.015 12.439 4.406 1.00 14.20 100 ALA B CA 1
ATOM 4512 C C . ALA B 1 100 ? 68.156 13.255 5.059 1.00 14.88 100 ALA B C 1
ATOM 4513 O O . ALA B 1 100 ? 69.284 13.277 4.541 1.00 15.03 100 ALA B O 1
ATOM 4515 N N . GLY B 1 101 ? 67.869 13.910 6.187 1.00 15.04 101 GLY B N 1
ATOM 4516 C CA . GLY B 1 101 ? 68.822 14.821 6.852 1.00 15.42 101 GLY B CA 1
ATOM 4517 C C . GLY B 1 101 ? 69.149 16.100 6.085 1.00 15.79 101 GLY B C 1
ATOM 4518 O O . GLY B 1 101 ? 70.181 16.727 6.325 1.00 16.16 101 GLY B O 1
ATOM 4519 N N . GLU B 1 102 ? 68.267 16.489 5.172 1.00 15.92 102 GLU B N 1
ATOM 4520 C CA . GLU B 1 102 ? 68.495 17.642 4.297 1.00 16.96 102 GLU B CA 1
ATOM 4521 C C . GLU B 1 102 ? 68.023 18.955 4.908 1.00 16.84 102 GLU B C 1
ATOM 4522 O O . GLU B 1 102 ? 68.560 20.024 4.612 1.00 16.53 102 GLU B O 1
ATOM 4528 N N . VAL B 1 103 ? 67.004 18.865 5.759 1.00 16.73 103 VAL B N 1
ATOM 4529 C CA . VAL B 1 103 ? 66.499 19.994 6.525 1.00 16.09 103 VAL B CA 1
ATOM 4530 C C . VAL B 1 103 ? 66.540 19.554 8.004 1.00 16.39 103 VAL B C 1
ATOM 4531 O O . VAL B 1 103 ? 66.074 18.446 8.342 1.00 16.33 103 VAL B O 1
ATOM 4543 N N . PHE B 1 105 ? 65.003 19.558 11.529 1.00 14.85 105 PHE B N 1
ATOM 4544 C CA . PHE B 1 105 ? 63.674 19.742 12.068 1.00 14.59 105 PHE B CA 1
ATOM 4545 C C . PHE B 1 105 ? 63.717 19.598 13.568 1.00 14.89 105 PHE B C 1
ATOM 4546 O O . PHE B 1 105 ? 64.277 18.643 14.115 1.00 13.40 105 PHE B O 1
ATOM 4554 N N . ILE B 1 106 ? 63.097 20.552 14.247 1.00 16.51 106 ILE B N 1
ATOM 4555 C CA . ILE B 1 106 ? 62.928 20.439 15.680 1.00 17.87 106 ILE B CA 1
ATOM 4556 C C . ILE B 1 106 ? 61.450 20.495 16.022 1.00 18.32 106 ILE B C 1
ATOM 4557 O O . ILE B 1 106 ? 60.826 21.566 15.851 1.00 17.94 106 ILE B O 1
ATOM 4562 N N . ASP B 1 107 ? 60.862 19.356 16.423 1.00 18.77 107 ASP B N 1
ATOM 4563 C CA . ASP B 1 107 ? 59.459 19.413 16.881 1.00 20.38 107 ASP B CA 1
ATOM 4564 C C . ASP B 1 107 ? 59.437 19.709 18.369 1.00 20.76 107 ASP B C 1
ATOM 4565 O O . ASP B 1 107 ? 60.108 19.048 19.152 1.00 24.20 107 ASP B O 1
ATOM 4570 N N . GLN B 1 108 ? 58.742 20.767 18.724 1.00 20.68 108 GLN B N 1
ATOM 4571 C CA . GLN B 1 108 ? 58.662 21.237 20.088 1.00 19.72 108 GLN B CA 1
ATOM 4572 C C . GLN B 1 108 ? 57.246 21.090 20.573 1.00 18.01 108 GLN B C 1
ATOM 4573 O O . GLN B 1 108 ? 56.289 21.117 19.758 1.00 18.05 108 GLN B O 1
ATOM 4579 N N . HIS B 1 109 ? 57.082 20.954 21.886 1.00 16.30 109 HIS B N 1
ATOM 4580 C CA . HIS B 1 109 ? 55.751 21.066 22.448 1.00 15.57 109 HIS B CA 1
ATOM 4581 C C . HIS B 1 109 ? 55.263 22.423 22.001 1.00 15.30 109 HIS B C 1
ATOM 4582 O O . HIS B 1 109 ? 55.991 23.413 22.160 1.00 15.26 109 HIS B O 1
ATOM 4589 N N . LEU B 1 110 ? 54.028 22.500 21.496 1.00 14.51 110 LEU B N 1
ATOM 4590 C CA . LEU B 1 110 ? 53.588 23.760 20.834 1.00 14.04 110 LEU B CA 1
ATOM 4591 C C . LEU B 1 110 ? 53.486 25.015 21.725 1.00 14.03 110 LEU B C 1
ATOM 4592 O O . LEU B 1 110 ? 53.701 26.140 21.239 1.00 14.72 110 LEU B O 1
ATOM 4597 N N . SER B 1 111 ? 53.206 24.836 23.023 1.00 14.93 111 SER B N 1
ATOM 4598 C CA . SER B 1 111 ? 53.170 25.949 23.976 1.00 14.79 111 SER B CA 1
ATOM 4599 C C . SER B 1 111 ? 54.543 26.480 24.371 1.00 14.74 111 SER B C 1
ATOM 4600 O O . SER B 1 111 ? 54.634 27.555 24.979 1.00 14.05 111 SER B O 1
ATOM 4603 N N . GLU B 1 112 ? 55.607 25.725 24.062 1.00 14.79 112 GLU B N 1
ATOM 4604 C CA . GLU B 1 112 ? 56.921 25.995 24.660 1.00 15.29 112 GLU B CA 1
ATOM 4605 C C . GLU B 1 112 ? 57.864 26.884 23.838 1.00 14.70 112 GLU B C 1
ATOM 4606 O O . GLU B 1 112 ? 58.707 27.557 24.412 1.00 14.05 112 GLU B O 1
ATOM 4612 N N . THR B 1 113 ? 57.743 26.849 22.508 1.00 14.89 113 THR B N 1
ATOM 4613 C CA . THR B 1 113 ? 58.649 27.607 21.631 1.00 14.69 113 THR B CA 1
ATOM 4614 C C . THR B 1 113 ? 58.784 29.087 22.079 1.00 15.42 113 THR B C 1
ATOM 4615 O O . THR B 1 113 ? 59.886 29.582 22.244 1.00 15.78 113 THR B O 1
ATOM 4619 N N . VAL B 1 114 ? 57.665 29.790 22.273 1.00 15.51 114 VAL B N 1
ATOM 4620 C CA . VAL B 1 114 ? 57.736 31.204 22.636 1.00 15.78 114 VAL B CA 1
ATOM 4621 C C . VAL B 1 114 ? 58.304 31.395 24.032 1.00 16.19 114 VAL B C 1
ATOM 4622 O O . VAL B 1 114 ? 58.948 32.409 24.293 1.00 15.60 114 VAL B O 1
ATOM 4626 N N . GLU B 1 115 ? 58.111 30.409 24.923 1.00 15.88 115 GLU B N 1
ATOM 4627 C CA . GLU B 1 115 ? 58.722 30.506 26.256 1.00 15.92 115 GLU B CA 1
ATOM 4628 C C . GLU B 1 115 ? 60.263 30.453 26.136 1.00 16.20 115 GLU B C 1
ATOM 4629 O O . GLU B 1 115 ? 60.977 31.197 26.801 1.00 15.89 115 GLU B O 1
ATOM 4635 N N . GLN B 1 116 ? 60.765 29.546 25.300 1.00 16.33 116 GLN B N 1
ATOM 4636 C CA . GLN B 1 116 ? 62.224 29.460 25.038 1.00 16.89 116 GLN B CA 1
ATOM 4637 C C . GLN B 1 116 ? 62.739 30.767 24.441 1.00 15.35 116 GLN B C 1
ATOM 4638 O O . GLN B 1 116 ? 63.746 31.320 24.904 1.00 14.11 116 GLN B O 1
ATOM 4644 N N . LEU B 1 117 ? 62.011 31.282 23.440 1.00 15.01 117 LEU B N 1
ATOM 4645 C CA . LEU B 1 117 ? 62.403 32.519 22.782 1.00 15.17 117 LEU B CA 1
ATOM 4646 C C . LEU B 1 117 ? 62.535 33.660 23.774 1.00 16.06 117 LEU B C 1
ATOM 4647 O O . LEU B 1 117 ? 63.568 34.366 23.804 1.00 16.71 117 LEU B O 1
ATOM 4652 N N . ARG B 1 118 ? 61.523 33.828 24.615 1.00 16.03 118 ARG B N 1
ATOM 4653 C CA . ARG B 1 118 ? 61.499 34.988 25.518 1.00 16.45 118 ARG B CA 1
ATOM 4654 C C . ARG B 1 118 ? 62.498 34.934 26.676 1.00 16.83 118 ARG B C 1
ATOM 4655 O O . ARG B 1 118 ? 62.786 35.971 27.304 1.00 17.94 118 ARG B O 1
ATOM 4663 N N . ASN B 1 119 ? 63.023 33.736 26.966 1.00 16.40 119 ASN B N 1
ATOM 4664 C CA . ASN B 1 119 ? 63.972 33.533 28.077 1.00 16.82 119 ASN B CA 1
ATOM 4665 C C . ASN B 1 119 ? 65.385 33.139 27.623 1.00 16.38 119 ASN B C 1
ATOM 4666 O O . ASN B 1 119 ? 66.087 32.476 28.342 1.00 15.52 119 ASN B O 1
ATOM 4671 N N . HIS B 1 120 ? 65.774 33.604 26.429 1.00 17.27 120 HIS B N 1
ATOM 4672 C CA . HIS B 1 120 ? 67.130 33.472 25.850 1.00 18.74 120 HIS B CA 1
ATOM 4673 C C . HIS B 1 120 ? 67.564 32.050 25.521 1.00 17.96 120 HIS B C 1
ATOM 4674 O O . HIS B 1 120 ? 68.760 31.795 25.444 1.00 17.53 120 HIS B O 1
ATOM 4681 N N . GLN B 1 121 ? 66.610 31.139 25.332 1.00 16.44 121 GLN B N 1
ATOM 4682 C CA . GLN B 1 121 ? 66.937 29.738 25.128 1.00 16.43 121 GLN B CA 1
ATOM 4683 C C . GLN B 1 121 ? 66.886 29.255 23.650 1.00 16.52 121 GLN B C 1
ATOM 4684 O O . GLN B 1 121 ? 67.205 28.092 23.363 1.00 16.39 121 GLN B O 1
ATOM 4690 N N . LEU B 1 122 ? 66.495 30.145 22.737 1.00 16.00 122 LEU B N 1
ATOM 4691 C CA . LEU B 1 122 ? 66.287 29.819 21.312 1.00 16.38 122 LEU B CA 1
ATOM 4692 C C . LEU B 1 122 ? 66.449 31.123 20.530 1.00 16.63 122 LEU B C 1
ATOM 4693 O O . LEU B 1 122 ? 65.988 32.181 20.978 1.00 16.79 122 LEU B O 1
ATOM 4698 N N . LYS B 1 123 ? 67.138 31.052 19.396 1.00 16.93 123 LYS B N 1
ATOM 4699 C CA . LYS B 1 123 ? 67.412 32.241 18.584 1.00 17.15 123 LYS B CA 1
ATOM 4700 C C . LYS B 1 123 ? 66.120 32.971 18.161 1.00 16.95 123 LYS B C 1
ATOM 4701 O O . LYS B 1 123 ? 65.180 32.355 17.626 1.00 16.63 123 LYS B O 1
ATOM 4707 N N . LEU B 1 124 ? 66.090 34.278 18.398 1.00 16.69 124 LEU B N 1
ATOM 4708 C CA . LEU B 1 124 ? 64.948 35.096 17.997 1.00 17.22 124 LEU B CA 1
ATOM 4709 C C . LEU B 1 124 ? 64.742 35.166 16.471 1.00 17.44 124 LEU B C 1
ATOM 4710 O O . LEU B 1 124 ? 65.716 35.078 15.710 1.00 17.92 124 LEU B O 1
ATOM 4715 N N . PRO B 1 125 ? 63.476 35.347 16.024 1.00 16.82 125 PRO B N 1
ATOM 4716 C CA . PRO B 1 125 ? 63.267 35.648 14.622 1.00 16.93 125 PRO B CA 1
ATOM 4717 C C . PRO B 1 125 ? 63.856 37.029 14.324 1.00 17.26 125 PRO B C 1
ATOM 4718 O O . PRO B 1 125 ? 63.787 37.934 15.183 1.00 16.46 125 PRO B O 1
ATOM 4722 N N . ASP B 1 126 ? 64.453 37.168 13.136 1.00 16.54 126 ASP B N 1
ATOM 4723 C CA . ASP B 1 126 ? 64.981 38.449 12.685 1.00 17.52 126 ASP B CA 1
ATOM 4724 C C . ASP B 1 126 ? 63.818 39.198 12.046 1.00 16.97 126 ASP B C 1
ATOM 4725 O O . ASP B 1 126 ? 63.695 40.407 12.167 1.00 17.23 126 ASP B O 1
ATOM 4730 N N . ILE B 1 127 ? 62.945 38.447 11.392 1.00 16.42 127 ILE B N 1
ATOM 4731 C CA . ILE B 1 127 ? 61.850 39.037 10.624 1.00 16.06 127 ILE B CA 1
ATOM 4732 C C . ILE B 1 127 ? 60.579 38.221 10.856 1.00 15.91 127 ILE B C 1
ATOM 4733 O O . ILE B 1 127 ? 60.630 36.989 10.940 1.00 16.01 127 ILE B O 1
ATOM 4738 N N . ALA B 1 128 ? 59.460 38.916 11.025 1.00 15.48 128 ALA B N 1
ATOM 4739 C CA . ALA B 1 128 ? 58.167 38.255 11.148 1.00 15.95 128 ALA B CA 1
ATOM 4740 C C . ALA B 1 128 ? 57.332 38.464 9.867 1.00 15.85 128 ALA B C 1
ATOM 4741 O O . ALA B 1 128 ? 57.347 39.547 9.279 1.00 16.58 128 ALA B O 1
ATOM 4743 N N . VAL B 1 129 ? 56.669 37.407 9.404 1.00 15.84 129 VAL B N 1
ATOM 4744 C CA . VAL B 1 129 ? 55.782 37.478 8.225 1.00 16.25 129 VAL B CA 1
ATOM 4745 C C . VAL B 1 129 ? 54.400 37.027 8.660 1.00 16.24 129 VAL B C 1
ATOM 4746 O O . VAL B 1 129 ? 54.196 35.851 8.962 1.00 17.18 129 VAL B O 1
ATOM 4750 N N . ILE B 1 130 ? 53.458 37.960 8.726 1.00 16.00 130 ILE B N 1
ATOM 4751 C CA . ILE B 1 130 ? 52.181 37.693 9.392 1.00 15.67 130 ILE B CA 1
ATOM 4752 C C . ILE B 1 130 ? 50.991 38.013 8.526 1.00 15.95 130 ILE B C 1
ATOM 4753 O O . ILE B 1 130 ? 50.850 39.151 8.078 1.00 15.75 130 ILE B O 1
ATOM 4758 N N . GLU B 1 131 ? 50.119 37.027 8.301 1.00 16.08 131 GLU B N 1
ATOM 4759 C CA . GLU B 1 131 ? 48.881 37.273 7.543 1.00 16.02 131 GLU B CA 1
ATOM 4760 C C . GLU B 1 131 ? 47.847 37.988 8.412 1.00 16.53 131 GLU B C 1
ATOM 4761 O O . GLU B 1 131 ? 47.664 37.648 9.578 1.00 18.07 131 GLU B O 1
ATOM 4767 N N . ALA B 1 132 ? 47.156 38.963 7.841 1.00 16.36 132 ALA B N 1
ATOM 4768 C CA . ALA B 1 132 ? 46.316 39.856 8.634 1.00 17.02 132 ALA B CA 1
ATOM 4769 C C . ALA B 1 132 ? 45.003 40.101 7.933 1.00 16.97 132 ALA B C 1
ATOM 4770 O O . ALA B 1 132 ? 44.950 40.086 6.686 1.00 16.78 132 ALA B O 1
ATOM 4772 N N . ALA B 1 133 ? 43.949 40.306 8.719 1.00 16.45 133 ALA B N 1
ATOM 4773 C CA . ALA B 1 133 ? 42.657 40.721 8.152 1.00 17.46 133 ALA B CA 1
ATOM 4774 C C . ALA B 1 133 ? 42.653 42.240 7.966 1.00 18.19 133 ALA B C 1
ATOM 4775 O O . ALA B 1 133 ? 42.039 42.778 7.020 1.00 16.95 133 ALA B O 1
ATOM 4777 N N . ALA B 1 134 ? 43.359 42.920 8.872 1.00 19.35 134 ALA B N 1
ATOM 4778 C CA . ALA B 1 134 ? 43.429 44.378 8.885 1.00 20.45 134 ALA B CA 1
ATOM 4779 C C . ALA B 1 134 ? 44.588 44.857 9.755 1.00 21.10 134 ALA B C 1
ATOM 4780 O O . ALA B 1 134 ? 45.142 44.111 10.581 1.00 21.36 134 ALA B O 1
ATOM 4782 N N . ILE B 1 135 ? 44.978 46.104 9.539 1.00 21.35 135 ILE B N 1
ATOM 4783 C CA . ILE B 1 135 ? 45.863 46.800 10.442 1.00 21.69 135 ILE B CA 1
ATOM 4784 C C . ILE B 1 135 ? 45.025 47.947 10.994 1.00 22.34 135 ILE B C 1
ATOM 4785 O O . ILE B 1 135 ? 44.413 48.716 10.224 1.00 22.26 135 ILE B O 1
ATOM 4790 N N . THR B 1 136 ? 44.970 48.043 12.320 1.00 23.34 136 THR B N 1
ATOM 4791 C CA . THR B 1 136 ? 44.176 49.080 13.005 1.00 24.18 136 THR B CA 1
ATOM 4792 C C . THR B 1 136 ? 44.739 50.522 12.903 1.00 25.63 136 THR B C 1
ATOM 4793 O O . THR B 1 136 ? 45.887 50.744 12.489 1.00 24.74 136 THR B O 1
ATOM 4797 N N . GLU B 1 137 ? 43.913 51.482 13.322 1.00 27.89 137 GLU B N 1
ATOM 4798 C CA . GLU B 1 137 ? 44.322 52.887 13.497 1.00 30.14 137 GLU B CA 1
ATOM 4799 C C . GLU B 1 137 ? 45.692 53.013 14.183 1.00 30.05 137 GLU B C 1
ATOM 4800 O O . GLU B 1 137 ? 46.451 53.959 13.915 1.00 29.15 137 GLU B O 1
ATOM 4806 N N . GLN B 1 138 ? 46.006 52.048 15.057 1.00 30.39 138 GLN B N 1
ATOM 4807 C CA . GLN B 1 138 ? 47.234 52.099 15.861 1.00 30.84 138 GLN B CA 1
ATOM 4808 C C . GLN B 1 138 ? 48.367 51.272 15.257 1.00 30.02 138 GLN B C 1
ATOM 4809 O O . GLN B 1 138 ? 49.416 51.111 15.874 1.00 30.71 138 GLN B O 1
ATOM 4815 N N . GLY B 1 139 ? 48.170 50.748 14.054 1.00 28.59 139 GLY B N 1
ATOM 4816 C CA . GLY B 1 139 ? 49.215 49.968 13.415 1.00 27.00 139 GLY B CA 1
ATOM 4817 C C . GLY B 1 139 ? 49.352 48.581 14.019 1.00 26.12 139 GLY B C 1
ATOM 4818 O O . GLY B 1 139 ? 50.403 47.933 13.891 1.00 25.94 139 GLY B O 1
ATOM 4819 N N . HIS B 1 140 ? 48.290 48.115 14.675 1.00 25.27 140 HIS B N 1
ATOM 4820 C CA . HIS B 1 140 ? 48.309 46.770 15.253 1.00 25.03 140 HIS B CA 1
ATOM 4821 C C . HIS B 1 140 ? 47.677 45.759 14.308 1.00 23.96 140 HIS B C 1
ATOM 4822 O O . HIS B 1 140 ? 46.788 46.095 13.532 1.00 23.96 140 HIS B O 1
ATOM 4829 N N . ILE B 1 141 ? 48.131 44.515 14.415 1.00 23.13 141 ILE B N 1
ATOM 4830 C CA . ILE B 1 141 ? 47.782 43.489 13.443 1.00 21.24 141 ILE B CA 1
ATOM 4831 C C . ILE B 1 141 ? 46.625 42.650 13.935 1.00 20.05 141 ILE B C 1
ATOM 4832 O O . ILE B 1 141 ? 46.707 42.040 14.992 1.00 19.08 141 ILE B O 1
ATOM 4837 N N . VAL B 1 142 ? 45.573 42.595 13.125 1.00 18.52 142 VAL B N 1
ATOM 4838 C CA . VAL B 1 142 ? 44.478 41.675 13.356 1.00 17.25 142 VAL B CA 1
ATOM 4839 C C . VAL B 1 142 ? 44.798 40.438 12.527 1.00 17.14 142 VAL B C 1
ATOM 4840 O O . VAL B 1 142 ? 44.872 40.513 11.291 1.00 17.58 142 VAL B O 1
ATOM 4844 N N . PRO B 1 143 ? 45.033 39.308 13.201 1.00 16.43 143 PRO B N 1
ATOM 4845 C CA . PRO B 1 143 ? 45.331 38.055 12.503 1.00 16.37 143 PRO B CA 1
ATOM 4846 C C . PRO B 1 143 ? 44.124 37.519 11.761 1.00 16.94 143 PRO B C 1
ATOM 4847 O O . PRO B 1 143 ? 43.027 38.073 11.868 1.00 16.68 143 PRO B O 1
ATOM 4851 N N . THR B 1 144 ? 44.297 36.424 11.030 1.00 17.14 144 THR B N 1
ATOM 4852 C CA . THR B 1 144 ? 43.156 35.867 10.342 1.00 17.04 144 THR B CA 1
ATOM 4853 C C . THR B 1 144 ? 42.573 34.661 11.098 1.00 17.66 144 THR B C 1
ATOM 4854 O O . THR B 1 144 ? 42.017 34.811 12.197 1.00 17.28 144 THR B O 1
ATOM 4858 N N . THR B 1 145 ? 42.698 33.481 10.513 1.00 17.68 145 THR B N 1
ATOM 4859 C CA . THR B 1 145 ? 41.978 32.305 11.015 1.00 18.24 145 THR B CA 1
ATOM 4860 C C . THR B 1 145 ? 42.766 31.476 12.051 1.00 17.99 145 THR B C 1
ATOM 4861 O O . THR B 1 145 ? 42.319 30.395 12.493 1.00 18.23 145 THR B O 1
ATOM 4865 N N . SER B 1 146 ? 43.939 31.983 12.431 1.00 17.90 146 SER B N 1
ATOM 4866 C CA . SER B 1 146 ? 44.690 31.447 13.576 1.00 17.90 146 SER B CA 1
ATOM 4867 C C . SER B 1 146 ? 45.467 32.558 14.234 1.00 17.29 146 SER B C 1
ATOM 4868 O O . SER B 1 146 ? 45.722 33.598 13.610 1.00 16.68 146 SER B O 1
ATOM 4871 N N . VAL B 1 147 ? 45.845 32.345 15.497 1.00 16.47 147 VAL B N 1
ATOM 4872 C CA . VAL B 1 147 ? 46.844 33.192 16.125 1.00 16.00 147 VAL B CA 1
ATOM 4873 C C . VAL B 1 147 ? 48.198 32.457 16.083 1.00 17.13 147 VAL B C 1
ATOM 4874 O O . VAL B 1 147 ? 49.209 33.038 15.678 1.00 16.48 147 VAL B O 1
ATOM 4878 N N . GLY B 1 148 ? 48.218 31.192 16.507 1.00 16.43 148 GLY B N 1
ATOM 4879 C CA . GLY B 1 148 ? 49.467 30.446 16.590 1.00 17.10 148 GLY B CA 1
ATOM 4880 C C . GLY B 1 148 ? 50.508 31.180 17.406 1.00 17.06 148 GLY B C 1
ATOM 4881 O O . GLY B 1 148 ? 50.205 31.646 18.506 1.00 17.70 148 GLY B O 1
ATOM 4882 N N . ASN B 1 149 ? 51.716 31.308 16.853 1.00 16.34 149 ASN B N 1
ATOM 4883 C CA . ASN B 1 149 ? 52.818 32.023 17.505 1.00 16.23 149 ASN B CA 1
ATOM 4884 C C . ASN B 1 149 ? 53.017 33.465 17.017 1.00 16.39 149 ASN B C 1
ATOM 4885 O O . ASN B 1 149 ? 54.052 34.096 17.318 1.00 16.31 149 ASN B O 1
ATOM 4890 N N . SER B 1 150 ? 52.032 33.977 16.273 1.00 15.98 150 SER B N 1
ATOM 4891 C CA . SER B 1 150 ? 52.193 35.210 15.515 1.00 15.90 150 SER B CA 1
ATOM 4892 C C . SER B 1 150 ? 52.344 36.446 16.358 1.00 15.88 150 SER B C 1
ATOM 4893 O O . SER B 1 150 ? 53.087 37.344 15.963 1.00 16.99 150 SER B O 1
ATOM 4896 N N . ALA B 1 151 ? 51.657 36.518 17.504 1.00 15.26 151 ALA B N 1
ATOM 4897 C CA . ALA B 1 151 ? 51.821 37.671 18.401 1.00 15.46 151 ALA B CA 1
ATOM 4898 C C . ALA B 1 151 ? 53.270 37.731 18.854 1.00 15.74 151 ALA B C 1
ATOM 4899 O O . ALA B 1 151 ? 53.904 38.788 18.778 1.00 17.19 151 ALA B O 1
ATOM 4901 N N . SER B 1 152 ? 53.803 36.598 19.308 1.00 14.95 152 SER B N 1
ATOM 4902 C CA . SER B 1 152 ? 55.178 36.584 19.801 1.00 15.52 152 SER B CA 1
ATOM 4903 C C . SER B 1 152 ? 56.174 36.894 18.696 1.00 15.82 152 SER B C 1
ATOM 4904 O O . SER B 1 152 ? 57.068 37.725 18.899 1.00 16.66 152 SER B O 1
ATOM 4907 N N . PHE B 1 153 ? 56.002 36.263 17.528 1.00 15.81 153 PHE B N 1
ATOM 4908 C CA . PHE B 1 153 ? 56.911 36.501 16.405 1.00 15.88 153 PHE B CA 1
ATOM 4909 C C . PHE B 1 153 ? 56.981 37.983 16.047 1.00 15.90 153 PHE B C 1
ATOM 4910 O O . PHE B 1 153 ? 58.067 38.493 15.863 1.00 15.40 153 PHE B O 1
ATOM 4918 N N . ALA B 1 154 ? 55.825 38.650 15.919 1.00 16.32 154 ALA B N 1
ATOM 4919 C CA . ALA B 1 154 ? 55.780 40.086 15.565 1.00 16.73 154 ALA B CA 1
ATOM 4920 C C . ALA B 1 154 ? 56.508 40.928 16.623 1.00 16.78 154 ALA B C 1
ATOM 4921 O O . ALA B 1 154 ? 57.223 41.874 16.295 1.00 17.00 154 ALA B O 1
ATOM 4923 N N . ILE B 1 155 ? 56.343 40.551 17.891 1.00 16.42 155 ILE B N 1
ATOM 4924 C CA . ILE B 1 155 ? 56.929 41.289 18.981 1.00 15.99 155 ILE B CA 1
ATOM 4925 C C . ILE B 1 155 ? 58.436 41.048 19.055 1.00 16.55 155 ILE B C 1
ATOM 4926 O O . ILE B 1 155 ? 59.171 42.000 19.253 1.00 15.05 155 ILE B O 1
ATOM 4931 N N . PHE B 1 156 ? 58.888 39.791 18.921 1.00 16.19 156 PHE B N 1
ATOM 4932 C CA . PHE B 1 156 ? 60.315 39.508 18.962 1.00 16.96 156 PHE B CA 1
ATOM 4933 C C . PHE B 1 156 ? 61.075 40.108 17.774 1.00 17.19 156 PHE B C 1
ATOM 4934 O O . PHE B 1 156 ? 62.167 40.611 17.966 1.00 16.82 156 PHE B O 1
ATOM 4942 N N . ALA B 1 157 ? 60.535 39.976 16.554 1.00 16.34 157 ALA B N 1
ATOM 4943 C CA . ALA B 1 157 ? 61.274 40.307 15.336 1.00 17.36 157 ALA B CA 1
ATOM 4944 C C . ALA B 1 157 ? 61.597 41.816 15.265 1.00 18.25 157 ALA B C 1
ATOM 4945 O O . ALA B 1 157 ? 60.759 42.623 15.656 1.00 18.83 157 ALA B O 1
ATOM 4947 N N . LYS B 1 158 ? 62.786 42.186 14.777 1.00 19.56 158 LYS B N 1
ATOM 4948 C CA . LYS B 1 158 ? 63.098 43.610 14.482 1.00 20.23 158 LYS B CA 1
ATOM 4949 C C . LYS B 1 158 ? 62.200 44.172 13.354 1.00 19.73 158 LYS B C 1
ATOM 4950 O O . LYS B 1 158 ? 61.764 45.319 13.421 1.00 19.18 158 LYS B O 1
ATOM 4956 N N . GLN B 1 159 ? 61.917 43.363 12.329 1.00 19.39 159 GLN B N 1
ATOM 4957 C CA . GLN B 1 159 ? 61.127 43.824 11.174 1.00 19.57 159 GLN B CA 1
ATOM 4958 C C . GLN B 1 159 ? 59.932 42.909 10.936 1.00 18.70 159 GLN B C 1
ATOM 4959 O O . GLN B 1 159 ? 60.034 41.716 11.171 1.00 18.75 159 GLN B O 1
ATOM 4965 N N . VAL B 1 160 ? 58.810 43.491 10.491 1.00 17.57 160 VAL B N 1
ATOM 4966 C CA . VAL B 1 160 ? 57.538 42.776 10.306 1.00 16.58 160 VAL B CA 1
ATOM 4967 C C . VAL B 1 160 ? 56.994 43.026 8.911 1.00 16.23 160 VAL B C 1
ATOM 4968 O O . VAL B 1 160 ? 56.854 44.174 8.486 1.00 15.19 160 VAL B O 1
ATOM 4972 N N . ILE B 1 161 ? 56.724 41.936 8.191 1.00 16.26 161 ILE B N 1
ATOM 4973 C CA . ILE B 1 161 ? 56.053 41.987 6.891 1.00 15.53 161 ILE B CA 1
ATOM 4974 C C . ILE B 1 161 ? 54.616 41.573 7.178 1.00 15.84 161 ILE B C 1
ATOM 4975 O O . ILE B 1 161 ? 54.376 40.528 7.800 1.00 15.72 161 ILE B O 1
ATOM 4980 N N . VAL B 1 162 ? 53.663 42.418 6.796 1.00 15.77 162 VAL B N 1
ATOM 4981 C CA . VAL B 1 162 ? 52.244 42.114 7.004 1.00 15.78 162 VAL B CA 1
ATOM 4982 C C . VAL B 1 162 ? 51.597 41.765 5.653 1.00 16.06 162 VAL B C 1
ATOM 4983 O O . VAL B 1 162 ? 51.665 42.537 4.685 1.00 15.80 162 VAL B O 1
ATOM 4987 N N . GLU B 1 163 ? 50.996 40.595 5.568 1.00 15.97 163 GLU B N 1
ATOM 4988 C CA . GLU B 1 163 ? 50.316 40.241 4.344 1.00 16.92 163 GLU B CA 1
ATOM 4989 C C . GLU B 1 163 ? 48.809 40.303 4.549 1.00 16.88 163 GLU B C 1
ATOM 4990 O O . GLU B 1 163 ? 48.251 39.416 5.138 1.00 17.45 163 GLU B O 1
ATOM 4996 N N . ILE B 1 164 ? 48.164 41.374 4.098 1.00 17.42 164 ILE B N 1
ATOM 4997 C CA . ILE B 1 164 ? 46.698 41.490 4.163 1.00 18.07 164 ILE B CA 1
ATOM 4998 C C . ILE B 1 164 ? 46.064 40.551 3.117 1.00 18.35 164 ILE B C 1
ATOM 4999 O O . ILE B 1 164 ? 46.404 40.625 1.942 1.00 18.12 164 ILE B O 1
ATOM 5004 N N . ASN B 1 165 ? 45.164 39.675 3.560 1.00 18.35 165 ASN B N 1
ATOM 5005 C CA . ASN B 1 165 ? 44.469 38.744 2.673 1.00 19.54 165 ASN B CA 1
ATOM 5006 C C . ASN B 1 165 ? 42.961 39.087 2.585 1.00 20.07 165 ASN B C 1
ATOM 5007 O O . ASN B 1 165 ? 42.190 38.883 3.544 1.00 19.29 165 ASN B O 1
ATOM 5012 N N . LEU B 1 166 ? 42.574 39.601 1.421 1.00 20.53 166 LEU B N 1
ATOM 5013 C CA . LEU B 1 166 ? 41.200 40.003 1.109 1.00 21.41 166 LEU B CA 1
ATOM 5014 C C . LEU B 1 166 ? 40.184 38.856 1.129 1.00 21.62 166 LEU B C 1
ATOM 5015 O O . LEU B 1 166 ? 38.984 39.095 1.121 1.00 22.33 166 LEU B O 1
ATOM 5020 N N . ALA B 1 167 ? 40.667 37.625 1.130 1.00 21.52 167 ALA B N 1
ATOM 5021 C CA . ALA B 1 167 ? 39.806 36.460 1.211 1.00 21.83 167 ALA B CA 1
ATOM 5022 C C . ALA B 1 167 ? 39.313 36.195 2.632 1.00 22.02 167 ALA B C 1
ATOM 5023 O O . ALA B 1 167 ? 38.422 35.386 2.834 1.00 22.47 167 ALA B O 1
ATOM 5025 N N . HIS B 1 168 ? 39.905 36.848 3.616 1.00 22.36 168 HIS B N 1
ATOM 5026 C CA . HIS B 1 168 ? 39.410 36.764 4.975 1.00 22.91 168 HIS B CA 1
ATOM 5027 C C . HIS B 1 168 ? 38.707 38.099 5.279 1.00 23.95 168 HIS B C 1
ATOM 5028 O O . HIS B 1 168 ? 39.217 39.176 4.951 1.00 23.79 168 HIS B O 1
ATOM 5035 N N . SER B 1 169 ? 37.516 38.028 5.869 1.00 25.08 169 SER B N 1
ATOM 5036 C CA . SER B 1 169 ? 36.727 39.245 6.116 1.00 26.17 169 SER B CA 1
ATOM 5037 C C . SER B 1 169 ? 37.274 40.044 7.271 1.00 26.33 169 SER B C 1
ATOM 5038 O O . SER B 1 169 ? 37.893 39.492 8.175 1.00 26.33 169 SER B O 1
ATOM 5041 N N . THR B 1 170 ? 37.057 41.356 7.229 1.00 26.51 170 THR B N 1
ATOM 5042 C CA . THR B 1 170 ? 37.458 42.234 8.305 1.00 27.01 170 THR B CA 1
ATOM 5043 C C . THR B 1 170 ? 36.589 42.008 9.565 1.00 27.04 170 THR B C 1
ATOM 5044 O O . THR B 1 170 ? 36.923 42.495 10.629 1.00 26.83 170 THR B O 1
ATOM 5048 N N . ASN B 1 171 ? 35.478 41.274 9.437 1.00 27.12 171 ASN B N 1
ATOM 5049 C CA . ASN B 1 171 ? 34.655 40.937 10.609 1.00 27.10 171 ASN B CA 1
ATOM 5050 C C . ASN B 1 171 ? 35.285 39.857 11.521 1.00 26.71 171 ASN B C 1
ATOM 5051 O O . ASN B 1 171 ? 34.722 39.521 12.562 1.00 26.77 171 ASN B O 1
ATOM 5056 N N . LEU B 1 172 ? 36.443 39.326 11.117 1.00 25.80 172 LEU B N 1
ATOM 5057 C CA . LEU B 1 172 ? 37.264 38.476 12.002 1.00 25.46 172 LEU B CA 1
ATOM 5058 C C . LEU B 1 172 ? 37.785 39.259 13.203 1.00 25.03 172 LEU B C 1
ATOM 5059 O O . LEU B 1 172 ? 38.002 38.661 14.257 1.00 25.08 172 LEU B O 1
ATOM 5064 N N . GLU B 1 173 ? 38.006 40.574 13.045 1.00 24.46 173 GLU B N 1
ATOM 5065 C CA . GLU B 1 173 ? 38.441 41.419 14.181 1.00 23.77 173 GLU B CA 1
ATOM 5066 C C . GLU B 1 173 ? 37.452 41.266 15.340 1.00 23.25 173 GLU B C 1
ATOM 5067 O O . GLU B 1 173 ? 36.253 41.384 15.119 1.00 23.27 173 GLU B O 1
ATOM 5073 N N . GLY B 1 174 ? 37.950 40.966 16.547 1.00 22.56 174 GLY B N 1
ATOM 5074 C CA . GLY B 1 174 ? 37.095 40.697 17.705 1.00 20.94 174 GLY B CA 1
ATOM 5075 C C . GLY B 1 174 ? 37.169 39.234 18.110 1.00 21.57 174 GLY B C 1
ATOM 5076 O O . GLY B 1 174 ? 36.896 38.887 19.255 1.00 21.09 174 GLY B O 1
ATOM 5077 N N . LEU B 1 175 ? 37.553 38.378 17.164 1.00 21.14 175 LEU B N 1
ATOM 5078 C CA . LEU B 1 175 ? 37.694 36.957 17.394 1.00 22.12 175 LEU B CA 1
ATOM 5079 C C . LEU B 1 175 ? 38.902 36.614 18.277 1.00 20.84 175 LEU B C 1
ATOM 5080 O O . LEU B 1 175 ? 38.875 35.625 18.981 1.00 20.87 175 LEU B O 1
ATOM 5085 N N . HIS B 1 176 ? 39.951 37.426 18.227 1.00 19.62 176 HIS B N 1
ATOM 5086 C CA . HIS B 1 176 ? 41.227 37.073 18.858 1.00 19.20 176 HIS B CA 1
ATOM 5087 C C . HIS B 1 176 ? 41.406 37.683 20.241 1.00 19.06 176 HIS B C 1
ATOM 5088 O O . HIS B 1 176 ? 40.938 38.787 20.524 1.00 19.11 176 HIS B O 1
ATOM 5095 N N . ASP B 1 177 ? 42.090 36.955 21.116 1.00 18.82 177 ASP B N 1
ATOM 5096 C CA . ASP B 1 177 ? 42.435 37.466 22.436 1.00 18.20 177 ASP B CA 1
ATOM 5097 C C . ASP B 1 177 ? 43.959 37.274 22.579 1.00 18.59 177 ASP B C 1
ATOM 5098 O O . ASP B 1 177 ? 44.430 36.187 22.910 1.00 18.87 177 ASP B O 1
ATOM 5103 N N . ILE B 1 178 ? 44.715 38.328 22.265 1.00 17.80 178 ILE B N 1
ATOM 5104 C CA . ILE B 1 178 ? 46.152 38.250 22.168 1.00 17.14 178 ILE B CA 1
ATOM 5105 C C . ILE B 1 178 ? 46.681 38.557 23.544 1.00 17.81 178 ILE B C 1
ATOM 5106 O O . ILE B 1 178 ? 46.518 39.667 24.051 1.00 17.93 178 ILE B O 1
ATOM 5111 N N . TYR B 1 179 ? 47.249 37.541 24.181 1.00 17.12 179 TYR B N 1
ATOM 5112 C CA . TYR B 1 179 ? 47.802 37.693 25.536 1.00 17.35 179 TYR B CA 1
ATOM 5113 C C . TYR B 1 179 ? 49.236 37.168 25.576 1.00 16.86 179 TYR B C 1
ATOM 5114 O O . TYR B 1 179 ? 49.502 36.037 25.158 1.00 17.16 179 TYR B O 1
ATOM 5123 N N . ILE B 1 180 ? 50.131 38.005 26.067 1.00 16.84 180 ILE B N 1
ATOM 5124 C CA . ILE B 1 180 ? 51.515 37.670 26.307 1.00 17.07 180 ILE B CA 1
ATOM 5125 C C . ILE B 1 180 ? 51.718 37.664 27.824 1.00 17.43 180 ILE B C 1
ATOM 5126 O O . ILE B 1 180 ? 51.352 38.616 28.504 1.00 19.18 180 ILE B O 1
ATOM 5131 N N . PRO B 1 181 ? 52.294 36.601 28.359 1.00 16.97 181 PRO B N 1
ATOM 5132 C CA . PRO B 1 181 ? 52.567 36.506 29.790 1.00 17.08 181 PRO B CA 1
ATOM 5133 C C . PRO B 1 181 ? 53.518 37.590 30.327 1.00 17.16 181 PRO B C 1
ATOM 5134 O O . PRO B 1 181 ? 54.399 38.104 29.604 1.00 16.99 181 PRO B O 1
ATOM 5138 N N . THR B 1 182 ? 53.343 37.941 31.595 1.00 17.34 182 THR B N 1
ATOM 5139 C CA . THR B 1 182 ? 54.247 38.891 32.240 1.00 16.06 182 THR B CA 1
ATOM 5140 C C . THR B 1 182 ? 55.587 38.144 32.370 1.00 16.34 182 THR B C 1
ATOM 5141 O O . THR B 1 182 ? 55.622 36.928 32.382 1.00 15.54 182 THR B O 1
ATOM 5145 N N . TYR B 1 183 ? 56.689 38.871 32.398 1.00 16.40 183 TYR B N 1
ATOM 5146 C CA . TYR B 1 183 ? 57.989 38.269 32.330 1.00 16.51 183 TYR B CA 1
ATOM 5147 C C . TYR B 1 183 ? 58.569 37.931 33.683 1.00 16.94 183 TYR B C 1
ATOM 5148 O O . TYR B 1 183 ? 58.337 38.634 34.678 1.00 17.31 183 TYR B O 1
ATOM 5157 N N . ARG B 1 184 ? 59.371 36.868 33.693 1.00 15.24 184 ARG B N 1
ATOM 5158 C CA . ARG B 1 184 ? 60.179 36.527 34.846 1.00 15.44 184 ARG B CA 1
ATOM 5159 C C . ARG B 1 184 ? 61.203 37.641 35.092 1.00 14.74 184 ARG B C 1
ATOM 5160 O O . ARG B 1 184 ? 61.535 38.348 34.155 1.00 15.15 184 ARG B O 1
ATOM 5168 N N . PRO B 1 185 ? 61.712 37.794 36.342 1.00 15.10 185 PRO B N 1
ATOM 5169 C CA . PRO B 1 185 ? 61.425 36.958 37.523 1.00 15.45 185 PRO B CA 1
ATOM 5170 C C . PRO B 1 185 ? 60.234 37.413 38.362 1.00 16.26 185 PRO B C 1
ATOM 5171 O O . PRO B 1 185 ? 60.045 36.914 39.478 1.00 16.77 185 PRO B O 1
ATOM 5175 N N . THR B 1 186 ? 59.460 38.349 37.828 1.00 17.27 186 THR B N 1
ATOM 5176 C CA . THR B 1 186 ? 58.278 38.874 38.497 1.00 18.71 186 THR B CA 1
ATOM 5177 C C . THR B 1 186 ? 56.964 38.411 37.830 1.00 18.51 186 THR B C 1
ATOM 5178 O O . THR B 1 186 ? 55.977 39.137 37.829 1.00 19.82 186 THR B O 1
ATOM 5182 N N . ARG B 1 187 ? 56.945 37.205 37.273 1.00 18.08 187 ARG B N 1
ATOM 5183 C CA . ARG B 1 187 ? 55.764 36.751 36.530 1.00 17.16 187 ARG B CA 1
ATOM 5184 C C . ARG B 1 187 ? 54.555 36.495 37.437 1.00 17.32 187 ARG B C 1
ATOM 5185 O O . ARG B 1 187 ? 54.692 35.860 38.486 1.00 16.40 187 ARG B O 1
ATOM 5193 N N . THR B 1 188 ? 53.398 37.017 37.022 1.00 17.89 188 THR B N 1
ATOM 5194 C CA . THR B 1 188 ? 52.125 36.785 37.718 1.00 18.80 188 THR B CA 1
ATOM 5195 C C . THR B 1 188 ? 51.299 35.698 36.982 1.00 17.59 188 THR B C 1
ATOM 5196 O O . THR B 1 188 ? 51.675 35.279 35.900 1.00 16.69 188 THR B O 1
ATOM 5200 N N . PRO B 1 189 ? 50.220 35.177 37.611 1.00 18.12 189 PRO B N 1
ATOM 5201 C CA . PRO B 1 189 ? 49.446 34.113 36.920 1.00 17.60 189 PRO B CA 1
ATOM 5202 C C . PRO B 1 189 ? 48.806 34.497 35.595 1.00 17.31 189 PRO B C 1
ATOM 5203 O O . PRO B 1 189 ? 48.572 35.670 35.302 1.00 16.57 189 PRO B O 1
ATOM 5207 N N . ILE B 1 190 ? 48.528 33.496 34.789 1.00 16.12 190 ILE B N 1
ATOM 5208 C CA . ILE B 1 190 ? 47.738 33.735 33.604 1.00 17.29 190 ILE B CA 1
ATOM 5209 C C . ILE B 1 190 ? 46.277 33.867 34.093 1.00 17.76 190 ILE B C 1
ATOM 5210 O O . ILE B 1 190 ? 45.712 32.890 34.572 1.00 18.36 190 ILE B O 1
ATOM 5215 N N . PRO B 1 191 ? 45.675 35.075 33.999 1.00 18.60 191 PRO B N 1
ATOM 5216 C CA . PRO B 1 191 ? 44.401 35.243 34.708 1.00 18.40 191 PRO B CA 1
ATOM 5217 C C . PRO B 1 191 ? 43.200 34.679 33.939 1.00 17.98 191 PRO B C 1
ATOM 5218 O O . PRO B 1 191 ? 42.218 35.390 33.733 1.00 18.23 191 PRO B O 1
ATOM 5222 N N . LEU B 1 192 ? 43.286 33.411 33.519 1.00 16.56 192 LEU B N 1
ATOM 5223 C CA . LEU B 1 192 ? 42.221 32.784 32.733 1.00 16.71 192 LEU B CA 1
ATOM 5224 C C . LEU B 1 192 ? 41.662 31.671 33.601 1.00 16.53 192 LEU B C 1
ATOM 5225 O O . LEU B 1 192 ? 42.388 30.736 33.975 1.00 16.11 192 LEU B O 1
ATOM 5230 N N . THR B 1 193 ? 40.394 31.794 33.993 1.00 17.10 193 THR B N 1
ATOM 5231 C CA . THR B 1 193 ? 39.770 30.750 34.844 1.00 16.18 193 THR B CA 1
ATOM 5232 C C . THR B 1 193 ? 38.488 30.126 34.221 1.00 15.85 193 THR B C 1
ATOM 5233 O O . THR B 1 193 ? 37.953 29.127 34.716 1.00 16.25 193 THR B O 1
ATOM 5237 N N . ARG B 1 194 ? 37.997 30.736 33.154 1.00 16.40 194 ARG B N 1
ATOM 5238 C CA . ARG B 1 194 ? 36.862 30.213 32.379 1.00 16.27 194 ARG B CA 1
ATOM 5239 C C . ARG B 1 194 ? 37.153 30.234 30.884 1.00 16.21 194 ARG B C 1
ATOM 5240 O O . ARG B 1 194 ? 37.911 31.073 30.420 1.00 16.35 194 ARG B O 1
ATOM 5248 N N . VAL B 1 195 ? 36.521 29.322 30.130 1.00 15.56 195 VAL B N 1
ATOM 5249 C CA . VAL B 1 195 ? 36.919 29.056 28.730 1.00 15.24 195 VAL B CA 1
ATOM 5250 C C . VAL B 1 195 ? 36.747 30.247 27.837 1.00 16.33 195 VAL B C 1
ATOM 5251 O O . VAL B 1 195 ? 37.502 30.399 26.898 1.00 15.70 195 VAL B O 1
ATOM 5255 N N . ASP B 1 196 ? 35.782 31.117 28.155 1.00 17.38 196 ASP B N 1
ATOM 5256 C CA . ASP B 1 196 ? 35.569 32.326 27.386 1.00 17.95 196 ASP B CA 1
ATOM 5257 C C . ASP B 1 196 ? 36.173 33.627 27.923 1.00 17.77 196 ASP B C 1
ATOM 5258 O O . ASP B 1 196 ? 35.782 34.702 27.464 1.00 17.55 196 ASP B O 1
ATOM 5263 N N . ASP B 1 197 ? 37.097 33.559 28.892 1.00 17.68 197 ASP B N 1
ATOM 5264 C CA . ASP B 1 197 ? 37.677 34.792 29.461 1.00 17.73 197 ASP B CA 1
ATOM 5265 C C . ASP B 1 197 ? 38.415 35.600 28.375 1.00 18.09 197 ASP B C 1
ATOM 5266 O O . ASP B 1 197 ? 39.124 35.013 27.527 1.00 18.96 197 ASP B O 1
ATOM 5271 N N . ARG B 1 198 ? 38.249 36.915 28.399 1.00 17.09 198 ARG B N 1
ATOM 5272 C CA . ARG B 1 198 ? 39.032 37.818 27.555 1.00 17.95 198 ARG B CA 1
ATOM 5273 C C . ARG B 1 198 ? 40.146 38.419 28.430 1.00 18.30 198 ARG B C 1
ATOM 5274 O O . ARG B 1 198 ? 39.875 39.178 29.363 1.00 17.59 198 ARG B O 1
ATOM 5282 N N . ILE B 1 199 ? 41.391 38.037 28.154 1.00 18.44 199 ILE B N 1
ATOM 5283 C CA . ILE B 1 199 ? 42.511 38.513 28.955 1.00 19.12 199 ILE B CA 1
ATOM 5284 C C . ILE B 1 199 ? 43.486 39.419 28.199 1.00 18.49 199 ILE B C 1
ATOM 5285 O O . ILE B 1 199 ? 44.405 39.948 28.782 1.00 19.53 199 ILE B O 1
ATOM 5290 N N . GLY B 1 200 ? 43.285 39.597 26.908 1.00 19.35 200 GLY B N 1
ATOM 5291 C CA . GLY B 1 200 ? 44.213 40.387 26.122 1.00 20.00 200 GLY B CA 1
ATOM 5292 C C . GLY B 1 200 ? 43.516 41.337 25.177 1.00 20.41 200 GLY B C 1
ATOM 5293 O O . GLY B 1 200 ? 42.439 41.869 25.484 1.00 19.89 200 GLY B O 1
ATOM 5294 N N . SER B 1 201 ? 44.122 41.502 23.998 1.00 20.79 201 SER B N 1
ATOM 5295 C CA . SER B 1 201 ? 43.661 42.460 23.005 1.00 21.00 201 SER B CA 1
ATOM 5296 C C . SER B 1 201 ? 43.162 41.754 21.738 1.00 20.92 201 SER B C 1
ATOM 5297 O O . SER B 1 201 ? 43.432 40.545 21.507 1.00 20.45 201 SER B O 1
ATOM 5300 N N . THR B 1 202 ? 42.430 42.503 20.916 1.00 20.13 202 THR B N 1
ATOM 5301 C CA . THR B 1 202 ? 41.896 41.945 19.694 1.00 21.01 202 THR B CA 1
ATOM 5302 C C . THR B 1 202 ? 42.886 42.058 18.542 1.00 20.96 202 THR B C 1
ATOM 5303 O O . THR B 1 202 ? 42.677 41.465 17.471 1.00 21.86 202 THR B O 1
ATOM 5307 N N . ALA B 1 203 ? 43.962 42.809 18.744 1.00 20.81 203 ALA B N 1
ATOM 5308 C CA . ALA B 1 203 ? 45.009 42.906 17.722 1.00 20.99 203 ALA B CA 1
ATOM 5309 C C . ALA B 1 203 ? 46.348 42.684 18.365 1.00 21.02 203 ALA B C 1
ATOM 5310 O O . ALA B 1 203 ? 46.459 42.774 19.604 1.00 21.09 203 ALA B O 1
ATOM 5312 N N . ILE B 1 204 ? 47.361 42.383 17.547 1.00 21.41 204 ILE B N 1
ATOM 5313 C CA . ILE B 1 204 ? 48.739 42.151 18.035 1.00 22.52 204 ILE B CA 1
ATOM 5314 C C . ILE B 1 204 ? 49.411 43.529 18.228 1.00 24.16 204 ILE B C 1
ATOM 5315 O O . ILE B 1 204 ? 49.569 44.282 17.268 1.00 24.43 204 ILE B O 1
ATOM 5320 N N . PRO B 1 205 ? 49.788 43.868 19.467 1.00 25.44 205 PRO B N 1
ATOM 5321 C CA . PRO B 1 205 ? 50.374 45.191 19.698 1.00 26.62 205 PRO B CA 1
ATOM 5322 C C . PRO B 1 205 ? 51.869 45.259 19.349 1.00 27.54 205 PRO B C 1
ATOM 5323 O O . PRO B 1 205 ? 52.700 44.614 20.003 1.00 28.21 205 PRO B O 1
ATOM 5327 N N . ILE B 1 206 ? 52.193 46.000 18.294 1.00 28.18 206 ILE B N 1
ATOM 5328 C CA . ILE B 1 206 ? 53.581 46.352 17.971 1.00 28.25 206 ILE B CA 1
ATOM 5329 C C . ILE B 1 206 ? 53.622 47.847 17.669 1.00 28.48 206 ILE B C 1
ATOM 5330 O O . ILE B 1 206 ? 52.575 48.434 17.381 1.00 28.14 206 ILE B O 1
ATOM 5335 N N . PRO B 1 207 ? 54.817 48.476 17.778 1.00 28.75 207 PRO B N 1
ATOM 5336 C CA . PRO B 1 207 ? 54.911 49.825 17.231 1.00 29.25 207 PRO B CA 1
ATOM 5337 C C . PRO B 1 207 ? 54.911 49.729 15.703 1.00 29.53 207 PRO B C 1
ATOM 5338 O O . PRO B 1 207 ? 55.692 48.942 15.133 1.00 29.51 207 PRO B O 1
ATOM 5342 N N . PRO B 1 208 ? 54.053 50.531 15.035 1.00 29.24 208 PRO B N 1
ATOM 5343 C CA . PRO B 1 208 ? 53.869 50.392 13.583 1.00 28.78 208 PRO B CA 1
ATOM 5344 C C . PRO B 1 208 ? 55.163 50.611 12.809 1.00 28.41 208 PRO B C 1
ATOM 5345 O O . PRO B 1 208 ? 55.293 50.155 11.674 1.00 28.10 208 PRO B O 1
ATOM 5349 N N . GLU B 1 209 ? 56.114 51.287 13.448 1.00 27.89 209 GLU B N 1
ATOM 5350 C CA . GLU B 1 209 ? 57.439 51.571 12.878 1.00 27.61 209 GLU B CA 1
ATOM 5351 C C . GLU B 1 209 ? 58.197 50.317 12.448 1.00 26.46 209 GLU B C 1
ATOM 5352 O O . GLU B 1 209 ? 59.020 50.388 11.525 1.00 26.33 209 GLU B O 1
ATOM 5358 N N . LYS B 1 210 ? 57.898 49.176 13.094 1.00 24.73 210 LYS B N 1
ATOM 5359 C CA . LYS B 1 210 ? 58.536 47.902 12.779 1.00 23.60 210 LYS B CA 1
ATOM 5360 C C . LYS B 1 210 ? 57.994 47.270 11.517 1.00 23.09 210 LYS B C 1
ATOM 5361 O O . LYS B 1 210 ? 58.656 46.425 10.929 1.00 23.41 210 LYS B O 1
ATOM 5367 N N . ILE B 1 211 ? 56.790 47.670 11.106 1.00 22.63 211 ILE B N 1
ATOM 5368 C CA . ILE B 1 211 ? 56.201 47.180 9.861 1.00 22.40 211 ILE B CA 1
ATOM 5369 C C . ILE B 1 211 ? 57.000 47.712 8.686 1.00 22.20 211 ILE B C 1
ATOM 5370 O O . ILE B 1 211 ? 57.095 48.900 8.466 1.00 22.68 211 ILE B O 1
ATOM 5375 N N . VAL B 1 212 ? 57.543 46.793 7.919 1.00 21.77 212 VAL B N 1
ATOM 5376 C CA . VAL B 1 212 ? 58.554 47.074 6.921 1.00 21.52 212 VAL B CA 1
ATOM 5377 C C . VAL B 1 212 ? 58.006 46.823 5.470 1.00 20.04 212 VAL B C 1
ATOM 5378 O O . VAL B 1 212 ? 58.563 47.283 4.474 1.00 20.33 212 VAL B O 1
ATOM 5382 N N . ALA B 1 213 ? 56.877 46.132 5.378 1.00 18.65 213 ALA B N 1
ATOM 5383 C CA . ALA B 1 213 ? 56.226 45.849 4.099 1.00 17.46 213 ALA B CA 1
ATOM 5384 C C . ALA B 1 213 ? 54.818 45.375 4.335 1.00 16.67 213 ALA B C 1
ATOM 5385 O O . ALA B 1 213 ? 54.551 44.597 5.272 1.00 16.10 213 ALA B O 1
ATOM 5387 N N . ILE B 1 214 ? 53.923 45.840 3.474 1.00 15.63 214 ILE B N 1
ATOM 5388 C CA . ILE B 1 214 ? 52.547 45.394 3.477 1.00 15.62 214 ILE B CA 1
ATOM 5389 C C . ILE B 1 214 ? 52.257 44.801 2.110 1.00 15.35 214 ILE B C 1
ATOM 5390 O O . ILE B 1 214 ? 52.487 45.441 1.081 1.00 14.33 214 ILE B O 1
ATOM 5395 N N . VAL B 1 215 ? 51.807 43.557 2.119 1.00 15.10 215 VAL B N 1
ATOM 5396 C CA . VAL B 1 215 ? 51.555 42.852 0.883 1.00 16.27 215 VAL B CA 1
ATOM 5397 C C . VAL B 1 215 ? 50.060 42.540 0.834 1.00 16.88 215 VAL B C 1
ATOM 5398 O O . VAL B 1 215 ? 49.491 42.059 1.823 1.00 16.53 215 VAL B O 1
ATOM 5402 N N . ILE B 1 216 ? 49.431 42.849 -0.298 1.00 16.97 216 ILE B N 1
ATOM 5403 C CA . ILE B 1 216 ? 48.005 42.538 -0.487 1.00 17.24 216 ILE B CA 1
ATOM 5404 C C . ILE B 1 216 ? 47.877 41.276 -1.330 1.00 18.21 216 ILE B C 1
ATOM 5405 O O . ILE B 1 216 ? 48.416 41.181 -2.454 1.00 17.94 216 ILE B O 1
ATOM 5410 N N . ASN B 1 217 ? 47.127 40.328 -0.788 1.00 18.43 217 ASN B N 1
ATOM 5411 C CA . ASN B 1 217 ? 46.901 39.053 -1.405 1.00 19.58 217 ASN B CA 1
ATOM 5412 C C . ASN B 1 217 ? 45.396 38.774 -1.347 1.00 19.85 217 ASN B C 1
ATOM 5413 O O . ASN B 1 217 ? 44.673 39.469 -0.647 1.00 20.66 217 ASN B O 1
ATOM 5418 N N . ASP B 1 218 ? 44.930 37.769 -2.079 1.00 19.84 218 ASP B N 1
ATOM 5419 C CA . ASP B 1 218 ? 43.534 37.360 -2.063 1.00 20.29 218 ASP B CA 1
ATOM 5420 C C . ASP B 1 218 ? 43.554 35.873 -2.387 1.00 20.76 218 ASP B C 1
ATOM 5421 O O . ASP B 1 218 ? 43.662 35.478 -3.553 1.00 19.67 218 ASP B O 1
ATOM 5426 N N . GLN B 1 219 ? 43.480 35.043 -1.350 1.00 20.27 219 GLN B N 1
ATOM 5427 C CA . GLN B 1 219 ? 43.745 33.631 -1.510 1.00 21.19 219 GLN B CA 1
ATOM 5428 C C . GLN B 1 219 ? 43.215 32.895 -0.293 1.00 21.19 219 GLN B C 1
ATOM 5429 O O . GLN B 1 219 ? 43.627 33.168 0.827 1.00 21.18 219 GLN B O 1
ATOM 5435 N N . PRO B 1 220 ? 42.275 31.966 -0.493 1.00 22.29 220 PRO B N 1
ATOM 5436 C CA . PRO B 1 220 ? 41.792 31.181 0.654 1.00 22.12 220 PRO B CA 1
ATOM 5437 C C . PRO B 1 220 ? 42.859 30.298 1.325 1.00 21.85 220 PRO B C 1
ATOM 5438 O O . PRO B 1 220 ? 43.856 29.902 0.686 1.00 21.49 220 PRO B O 1
ATOM 5442 N N . ASP B 1 221 ? 42.653 29.983 2.607 1.00 21.96 221 ASP B N 1
ATOM 5443 C CA . ASP B 1 221 ? 43.418 28.915 3.274 1.00 21.24 221 ASP B CA 1
ATOM 5444 C C . ASP B 1 221 ? 43.184 27.560 2.542 1.00 22.18 221 ASP B C 1
ATOM 5445 O O . ASP B 1 221 ? 42.098 27.328 1.970 1.00 21.57 221 ASP B O 1
ATOM 5450 N N . SER B 1 222 ? 44.170 26.661 2.555 1.00 21.79 222 SER B N 1
ATOM 5451 C CA . SER B 1 222 ? 43.871 25.298 2.130 1.00 22.69 222 SER B CA 1
ATOM 5452 C C . SER B 1 222 ? 42.873 24.725 3.136 1.00 21.97 222 SER B C 1
ATOM 5453 O O . SER B 1 222 ? 43.012 24.941 4.356 1.00 22.88 222 SER B O 1
ATOM 5456 N N . PRO B 1 223 ? 41.846 24.036 2.622 1.00 21.68 223 PRO B N 1
ATOM 5457 C CA . PRO B 1 223 ? 40.819 23.444 3.479 1.00 21.20 223 PRO B CA 1
ATOM 5458 C C . PRO B 1 223 ? 41.349 22.276 4.313 1.00 20.74 223 PRO B C 1
ATOM 5459 O O . PRO B 1 223 ? 42.318 21.626 3.929 1.00 19.92 223 PRO B O 1
ATOM 5463 N N . SER B 1 224 ? 40.701 22.020 5.440 1.00 19.97 224 SER B N 1
ATOM 5464 C CA . SER B 1 224 ? 40.933 20.807 6.210 1.00 20.27 224 SER B CA 1
ATOM 5465 C C . SER B 1 224 ? 40.775 19.533 5.355 1.00 21.18 224 SER B C 1
ATOM 5466 O O . SER B 1 224 ? 39.830 19.426 4.571 1.00 19.96 224 SER B O 1
ATOM 5469 N N . THR B 1 225 ? 41.659 18.555 5.559 1.00 21.87 225 THR B N 1
ATOM 5470 C CA . THR B 1 225 ? 41.550 17.281 4.854 1.00 23.73 225 THR B CA 1
ATOM 5471 C C . THR B 1 225 ? 40.826 16.190 5.670 1.00 23.19 225 THR B C 1
ATOM 5472 O O . THR B 1 225 ? 40.753 15.032 5.221 1.00 24.22 225 THR B O 1
ATOM 5476 N N . VAL B 1 226 ? 40.253 16.547 6.825 1.00 21.68 226 VAL B N 1
ATOM 5477 C CA . VAL B 1 226 ? 39.481 15.561 7.607 1.00 21.01 226 VAL B CA 1
ATOM 5478 C C . VAL B 1 226 ? 38.486 14.820 6.712 1.00 20.28 226 VAL B C 1
ATOM 5479 O O . VAL B 1 226 ? 37.861 15.410 5.855 1.00 19.76 226 VAL B O 1
ATOM 5483 N N . LEU B 1 227 ? 38.365 13.521 6.939 1.00 20.02 227 LEU B N 1
ATOM 5484 C CA . LEU B 1 227 ? 37.485 12.642 6.176 1.00 19.31 227 LEU B CA 1
ATOM 5485 C C . LEU B 1 227 ? 36.169 12.411 6.917 1.00 19.31 227 LEU B C 1
ATOM 5486 O O . LEU B 1 227 ? 36.131 12.520 8.141 1.00 18.14 227 LEU B O 1
ATOM 5491 N N . PRO B 1 228 ? 35.086 12.061 6.193 1.00 19.37 228 PRO B N 1
ATOM 5492 C CA . PRO B 1 228 ? 33.886 11.613 6.882 1.00 19.64 228 PRO B CA 1
ATOM 5493 C C . PRO B 1 228 ? 34.156 10.379 7.792 1.00 20.47 228 PRO B C 1
ATOM 5494 O O . PRO B 1 228 ? 35.021 9.562 7.485 1.00 20.03 228 PRO B O 1
ATOM 5498 N N . PRO B 1 229 ? 33.432 10.253 8.918 1.00 21.43 229 PRO B N 1
ATOM 5499 C CA . PRO B 1 229 ? 33.610 9.107 9.821 1.00 21.46 229 PRO B CA 1
ATOM 5500 C C . PRO B 1 229 ? 33.235 7.803 9.154 1.00 21.28 229 PRO B C 1
ATOM 5501 O O . PRO B 1 229 ? 32.268 7.777 8.404 1.00 22.55 229 PRO B O 1
ATOM 5505 N N . ASP B 1 230 ? 33.997 6.744 9.399 1.00 20.17 230 ASP B N 1
ATOM 5506 C CA . ASP B 1 230 ? 33.670 5.422 8.878 1.00 19.41 230 ASP B CA 1
ATOM 5507 C C . ASP B 1 230 ? 33.206 4.518 10.041 1.00 18.49 230 ASP B C 1
ATOM 5508 O O . ASP B 1 230 ? 33.077 4.984 11.177 1.00 17.31 230 ASP B O 1
ATOM 5513 N N . GLY B 1 231 ? 32.959 3.239 9.754 1.00 18.03 231 GLY B N 1
ATOM 5514 C CA . GLY B 1 231 ? 32.492 2.282 10.751 1.00 17.45 231 GLY B CA 1
ATOM 5515 C C . GLY B 1 231 ? 33.459 2.206 11.923 1.00 17.44 231 GLY B C 1
ATOM 5516 O O . GLY B 1 231 ? 33.045 2.195 13.075 1.00 17.99 231 GLY B O 1
ATOM 5517 N N . GLU B 1 232 ? 34.751 2.195 11.625 1.00 18.02 232 GLU B N 1
ATOM 5518 C CA . GLU B 1 232 ? 35.800 2.171 12.658 1.00 18.06 232 GLU B CA 1
ATOM 5519 C C . GLU B 1 232 ? 35.884 3.390 13.549 1.00 17.18 232 GLU B C 1
ATOM 5520 O O . GLU B 1 232 ? 35.963 3.242 14.763 1.00 16.47 232 GLU B O 1
ATOM 5526 N N . THR B 1 233 ? 35.848 4.598 12.988 1.00 16.97 233 THR B N 1
ATOM 5527 C CA . THR B 1 233 ? 35.930 5.790 13.861 1.00 17.40 233 THR B CA 1
ATOM 5528 C C . THR B 1 233 ? 34.676 5.937 14.706 1.00 16.61 233 THR B C 1
ATOM 5529 O O . THR B 1 233 ? 34.731 6.386 15.862 1.00 15.99 233 THR B O 1
ATOM 5533 N N . GLN B 1 234 ? 33.546 5.550 14.123 1.00 16.02 234 GLN B N 1
ATOM 5534 C CA . GLN B 1 234 ? 32.279 5.457 14.843 1.00 17.06 234 GLN B CA 1
ATOM 5535 C C . GLN B 1 234 ? 32.341 4.489 16.054 1.00 15.49 234 GLN B C 1
ATOM 5536 O O . GLN B 1 234 ? 31.889 4.816 17.157 1.00 15.35 234 GLN B O 1
ATOM 5542 N N . ALA B 1 235 ? 32.891 3.298 15.840 1.00 14.30 235 ALA B N 1
ATOM 5543 C CA . ALA B 1 235 ? 33.066 2.353 16.918 1.00 14.22 235 ALA B CA 1
ATOM 5544 C C . ALA B 1 235 ? 34.002 2.902 17.992 1.00 13.58 235 ALA B C 1
ATOM 5545 O O . ALA B 1 235 ? 33.784 2.678 19.167 1.00 12.73 235 ALA B O 1
ATOM 5547 N N . ILE B 1 236 ? 35.023 3.656 17.596 1.00 14.59 236 ILE B N 1
ATOM 5548 C CA . ILE B 1 236 ? 35.914 4.305 18.577 1.00 14.44 236 ILE B CA 1
ATOM 5549 C C . ILE B 1 236 ? 35.136 5.371 19.375 1.00 14.27 236 ILE B C 1
ATOM 5550 O O . ILE B 1 236 ? 35.153 5.370 20.600 1.00 13.86 236 ILE B O 1
ATOM 5555 N N . ALA B 1 237 ? 34.439 6.267 18.672 1.00 13.90 237 ALA B N 1
ATOM 5556 C CA . ALA B 1 237 ? 33.573 7.249 19.322 1.00 13.47 237 ALA B CA 1
ATOM 5557 C C . ALA B 1 237 ? 32.601 6.558 20.319 1.00 13.90 237 ALA B C 1
ATOM 5558 O O . ALA B 1 237 ? 32.468 6.998 21.460 1.00 13.92 237 ALA B O 1
ATOM 5560 N N . ASN B 1 238 ? 31.981 5.455 19.901 1.00 13.00 238 ASN B N 1
ATOM 5561 C CA . ASN B 1 238 ? 31.043 4.715 20.749 1.00 14.63 238 ASN B CA 1
ATOM 5562 C C . ASN B 1 238 ? 31.658 4.057 21.993 1.00 14.48 238 ASN B C 1
ATOM 5563 O O . ASN B 1 238 ? 31.059 4.114 23.078 1.00 15.48 238 ASN B O 1
ATOM 5568 N N . HIS B 1 239 ? 32.852 3.475 21.871 1.00 14.18 239 HIS B N 1
ATOM 5569 C CA . HIS B 1 239 ? 33.558 3.014 23.067 1.00 14.55 239 HIS B CA 1
ATOM 5570 C C . HIS B 1 239 ? 33.794 4.157 24.047 1.00 14.96 239 HIS B C 1
ATOM 5571 O O . HIS B 1 239 ? 33.606 3.996 25.270 1.00 16.01 239 HIS B O 1
ATOM 5578 N N . LEU B 1 240 ? 34.205 5.311 23.521 1.00 14.67 240 LEU B N 1
ATOM 5579 C CA . LEU B 1 240 ? 34.494 6.462 24.363 1.00 14.65 240 LEU B CA 1
ATOM 5580 C C . LEU B 1 240 ? 33.227 7.044 25.018 1.00 14.67 240 LEU B C 1
ATOM 5581 O O . LEU B 1 240 ? 33.219 7.289 26.204 1.00 13.84 240 LEU B O 1
ATOM 5586 N N . ILE B 1 241 ? 32.147 7.201 24.252 1.00 15.15 241 ILE B N 1
ATOM 5587 C CA . ILE B 1 241 ? 30.853 7.569 24.823 1.00 16.23 241 ILE B CA 1
ATOM 5588 C C . ILE B 1 241 ? 30.355 6.617 25.922 1.00 16.40 241 ILE B C 1
ATOM 5589 O O . ILE B 1 241 ? 29.888 7.084 26.950 1.00 17.13 241 ILE B O 1
ATOM 5594 N N . ASP B 1 242 ? 30.468 5.300 25.726 1.00 16.62 242 ASP B N 1
ATOM 5595 C CA . ASP B 1 242 ? 30.108 4.320 26.776 1.00 16.02 242 ASP B CA 1
ATOM 5596 C C . ASP B 1 242 ? 30.918 4.565 28.057 1.00 16.08 242 ASP B C 1
ATOM 5597 O O . ASP B 1 242 ? 30.369 4.493 29.183 1.00 15.06 242 ASP B O 1
ATOM 5602 N N . PHE B 1 243 ? 32.233 4.791 27.893 1.00 14.49 243 PHE B N 1
ATOM 5603 C CA . PHE B 1 243 ? 33.091 5.114 29.023 1.00 14.41 243 PHE B CA 1
ATOM 5604 C C . PHE B 1 243 ? 32.625 6.384 29.741 1.00 13.96 243 PHE B C 1
ATOM 5605 O O . PHE B 1 243 ? 32.504 6.373 30.953 1.00 13.60 243 PHE B O 1
ATOM 5613 N N . PHE B 1 244 ? 32.366 7.461 28.991 1.00 13.99 244 PHE B N 1
ATOM 5614 C CA . PHE B 1 244 ? 31.905 8.731 29.586 1.00 15.42 244 PHE B CA 1
ATOM 5615 C C . PHE B 1 244 ? 30.584 8.525 30.366 1.00 16.27 244 PHE B C 1
ATOM 5616 O O . PHE B 1 244 ? 30.373 9.097 31.452 1.00 16.98 244 PHE B O 1
ATOM 5624 N N . LYS B 1 245 ? 29.707 7.714 29.799 1.00 16.79 245 LYS B N 1
ATOM 5625 C CA . LYS B 1 245 ? 28.436 7.336 30.425 1.00 18.16 245 LYS B CA 1
ATOM 5626 C C . LYS B 1 245 ? 28.611 6.617 31.749 1.00 17.30 245 LYS B C 1
ATOM 5627 O O . LYS B 1 245 ? 27.936 6.955 32.717 1.00 16.72 245 LYS B O 1
ATOM 5633 N N . ARG B 1 246 ? 29.507 5.633 31.788 1.00 17.47 246 ARG B N 1
ATOM 5634 C CA . ARG B 1 246 ? 29.872 4.950 33.021 1.00 18.55 246 ARG B CA 1
ATOM 5635 C C . ARG B 1 246 ? 30.397 5.924 34.105 1.00 19.04 246 ARG B C 1
ATOM 5636 O O . ARG B 1 246 ? 30.035 5.829 35.287 1.00 19.03 246 ARG B O 1
ATOM 5644 N N . GLU B 1 247 ? 31.226 6.877 33.695 1.00 19.01 247 GLU B N 1
ATOM 5645 C CA . GLU B 1 247 ? 31.784 7.856 34.627 1.00 18.47 247 GLU B CA 1
ATOM 5646 C C . GLU B 1 247 ? 30.682 8.744 35.203 1.00 19.08 247 GLU B C 1
ATOM 5647 O O . GLU B 1 247 ? 30.589 8.902 36.415 1.00 18.51 247 GLU B O 1
ATOM 5653 N N . VAL B 1 248 ? 29.863 9.319 34.324 1.00 20.01 248 VAL B N 1
ATOM 5654 C CA . VAL B 1 248 ? 28.724 10.154 34.735 1.00 21.01 248 VAL B CA 1
ATOM 5655 C C . VAL B 1 248 ? 27.782 9.345 35.630 1.00 22.39 248 VAL B C 1
ATOM 5656 O O . VAL B 1 248 ? 27.417 9.795 36.728 1.00 23.05 248 VAL B O 1
ATOM 5660 N N . ASP B 1 249 ? 27.434 8.138 35.191 1.00 23.19 249 ASP B N 1
ATOM 5661 C CA . ASP B 1 249 ? 26.565 7.262 35.972 1.00 24.57 249 ASP B CA 1
ATOM 5662 C C . ASP B 1 249 ? 27.125 6.982 37.372 1.00 23.90 249 ASP B C 1
ATOM 5663 O O . ASP B 1 249 ? 26.372 6.910 38.353 1.00 24.01 249 ASP B O 1
ATOM 5668 N N . ALA B 1 250 ? 28.440 6.873 37.479 1.00 22.39 250 ALA B N 1
ATOM 5669 C CA . ALA B 1 250 ? 29.072 6.526 38.749 1.00 21.80 250 ALA B CA 1
ATOM 5670 C C . ALA B 1 250 ? 29.380 7.729 39.624 1.00 21.50 250 ALA B C 1
ATOM 5671 O O . ALA B 1 250 ? 30.065 7.587 40.639 1.00 21.14 250 ALA B O 1
ATOM 5673 N N . GLY B 1 251 ? 28.907 8.905 39.219 1.00 20.77 251 GLY B N 1
ATOM 5674 C CA . GLY B 1 251 ? 29.186 10.155 39.946 1.00 20.23 251 GLY B CA 1
ATOM 5675 C C . GLY B 1 251 ? 30.624 10.654 39.835 1.00 19.64 251 GLY B C 1
ATOM 5676 O O . GLY B 1 251 ? 31.058 11.475 40.647 1.00 19.80 251 GLY B O 1
ATOM 5677 N N . ARG B 1 252 ? 31.378 10.156 38.854 1.00 18.98 252 ARG B N 1
ATOM 5678 C CA . ARG B 1 252 ? 32.793 10.534 38.701 1.00 18.32 252 ARG B CA 1
ATOM 5679 C C . ARG B 1 252 ? 33.002 11.615 37.625 1.00 19.18 252 ARG B C 1
ATOM 5680 O O . ARG B 1 252 ? 34.122 12.060 37.399 1.00 18.72 252 ARG B O 1
ATOM 5696 N N . SER B 1 254 ? 30.564 14.951 35.457 1.00 22.63 254 SER B N 1
ATOM 5697 C CA . SER B 1 254 ? 29.359 15.725 35.196 1.00 23.39 254 SER B CA 1
ATOM 5698 C C . SER B 1 254 ? 28.745 15.325 33.850 1.00 23.42 254 SER B C 1
ATOM 5699 O O . SER B 1 254 ? 29.425 14.772 32.964 1.00 22.44 254 SER B O 1
ATOM 5702 N N . ASN B 1 255 ? 27.456 15.600 33.670 1.00 22.87 255 ASN B N 1
ATOM 5703 C CA . ASN B 1 255 ? 26.887 15.389 32.352 1.00 22.99 255 ASN B CA 1
ATOM 5704 C C . ASN B 1 255 ? 27.393 16.388 31.289 1.00 21.99 255 ASN B C 1
ATOM 5705 O O . ASN B 1 255 ? 27.135 16.232 30.099 1.00 22.22 255 ASN B O 1
ATOM 5710 N N . SER B 1 256 ? 28.112 17.414 31.714 1.00 20.71 256 SER B N 1
ATOM 5711 C CA . SER B 1 256 ? 28.720 18.324 30.758 1.00 20.10 256 SER B CA 1
ATOM 5712 C C . SER B 1 256 ? 30.205 17.976 30.481 1.00 18.99 256 SER B C 1
ATOM 5713 O O . SER B 1 256 ? 30.960 18.788 29.934 1.00 19.20 256 SER B O 1
ATOM 5716 N N . LEU B 1 257 ? 30.594 16.753 30.833 1.00 17.63 257 LEU B N 1
ATOM 5717 C CA . LEU B 1 257 ? 31.978 16.274 30.703 1.00 17.22 257 LEU B CA 1
ATOM 5718 C C . LEU B 1 257 ? 33.008 17.230 31.356 1.00 16.67 257 LEU B C 1
ATOM 5719 O O . LEU B 1 257 ? 32.852 17.610 32.532 1.00 18.42 257 LEU B O 1
ATOM 5724 N N . GLY B 1 258 ? 34.040 17.610 30.618 1.00 15.62 258 GLY B N 1
ATOM 5725 C CA . GLY B 1 258 ? 35.006 18.654 31.047 1.00 13.71 258 GLY B CA 1
ATOM 5726 C C . GLY B 1 258 ? 35.359 19.426 29.795 1.00 12.43 258 GLY B C 1
ATOM 5727 O O . GLY B 1 258 ? 34.937 19.006 28.683 1.00 12.47 258 GLY B O 1
ATOM 5728 N N . PRO B 1 259 ? 36.078 20.559 29.932 1.00 12.00 259 PRO B N 1
ATOM 5729 C CA . PRO B 1 259 ? 36.425 21.300 28.735 1.00 11.55 259 PRO B CA 1
ATOM 5730 C C . PRO B 1 259 ? 37.194 20.405 27.773 1.00 11.26 259 PRO B C 1
ATOM 5731 O O . PRO B 1 259 ? 38.160 19.786 28.184 1.00 9.63 259 PRO B O 1
ATOM 5735 N N . LEU B 1 260 ? 36.734 20.326 26.521 1.00 10.76 260 LEU B N 1
ATOM 5736 C CA . LEU B 1 260 ? 37.271 19.372 25.550 1.00 11.05 260 LEU B CA 1
ATOM 5737 C C . LEU B 1 260 ? 38.366 19.928 24.665 1.00 11.01 260 LEU B C 1
ATOM 5738 O O . LEU B 1 260 ? 38.274 21.056 24.185 1.00 11.34 260 LEU B O 1
ATOM 5743 N N . GLN B 1 261 ? 39.398 19.114 24.459 1.00 11.05 261 GLN B N 1
ATOM 5744 C CA . GLN B 1 261 ? 40.434 19.369 23.462 1.00 10.55 261 GLN B CA 1
ATOM 5745 C C . GLN B 1 261 ? 40.422 18.168 22.498 1.00 11.95 261 GLN B C 1
ATOM 5746 O O . GLN B 1 261 ? 40.445 16.998 22.913 1.00 11.78 261 GLN B O 1
ATOM 5752 N N . ALA B 1 262 ? 40.341 18.459 21.206 1.00 12.39 262 ALA B N 1
ATOM 5753 C CA . ALA B 1 262 ? 40.279 17.408 20.191 1.00 13.31 262 ALA B CA 1
ATOM 5754 C C . ALA B 1 262 ? 41.406 17.654 19.192 1.00 14.09 262 ALA B C 1
ATOM 5755 O O . ALA B 1 262 ? 41.485 18.723 18.578 1.00 14.20 262 ALA B O 1
ATOM 5757 N N . GLY B 1 263 ? 42.272 16.659 19.029 1.00 14.47 263 GLY B N 1
ATOM 5758 C CA . GLY B 1 263 ? 43.393 16.770 18.118 1.00 15.27 263 GLY B CA 1
ATOM 5759 C C . GLY B 1 263 ? 43.000 16.991 16.675 1.00 16.57 263 GLY B C 1
ATOM 5760 O O . GLY B 1 263 ? 41.880 16.699 16.240 1.00 15.97 263 GLY B O 1
ATOM 5761 N N . ILE B 1 264 ? 43.962 17.490 15.928 1.00 19.37 264 ILE B N 1
ATOM 5762 C CA . ILE B 1 264 ? 43.865 17.664 14.486 1.00 22.27 264 ILE B CA 1
ATOM 5763 C C . ILE B 1 264 ? 43.667 16.285 13.844 1.00 23.36 264 ILE B C 1
ATOM 5764 O O . ILE B 1 264 ? 44.190 15.272 14.356 1.00 23.85 264 ILE B O 1
ATOM 5769 N N . GLY B 1 265 ? 42.890 16.207 12.766 1.00 24.15 265 GLY B N 1
ATOM 5770 C CA . GLY B 1 265 ? 42.842 14.966 11.981 1.00 24.66 265 GLY B CA 1
ATOM 5771 C C . GLY B 1 265 ? 41.552 14.197 12.124 1.00 24.96 265 GLY B C 1
ATOM 5772 O O . GLY B 1 265 ? 40.803 14.424 13.072 1.00 24.98 265 GLY B O 1
ATOM 5773 N N . SER B 1 266 ? 41.305 13.264 11.194 1.00 25.05 266 SER B N 1
ATOM 5774 C CA . SER B 1 266 ? 39.978 12.636 11.026 1.00 24.32 266 SER B CA 1
ATOM 5775 C C . SER B 1 266 ? 39.476 11.824 12.192 1.00 24.69 266 SER B C 1
ATOM 5776 O O . SER B 1 266 ? 38.264 11.842 12.503 1.00 25.73 266 SER B O 1
ATOM 5779 N N . ILE B 1 267 ? 40.338 11.077 12.864 1.00 24.61 267 ILE B N 1
ATOM 5780 C CA . ILE B 1 267 ? 39.778 10.241 13.942 1.00 24.61 267 ILE B CA 1
ATOM 5781 C C . ILE B 1 267 ? 39.236 11.081 15.120 1.00 23.75 267 ILE B C 1
ATOM 5782 O O . ILE B 1 267 ? 38.098 10.867 15.595 1.00 24.03 267 ILE B O 1
ATOM 5787 N N . ALA B 1 268 ? 40.046 12.035 15.584 1.00 22.72 268 ALA B N 1
ATOM 5788 C CA . ALA B 1 268 ? 39.652 12.881 16.726 1.00 21.87 268 ALA B CA 1
ATOM 5789 C C . ALA B 1 268 ? 38.421 13.743 16.405 1.00 21.73 268 ALA B C 1
ATOM 5790 O O . ALA B 1 268 ? 37.501 13.892 17.247 1.00 20.62 268 ALA B O 1
ATOM 5792 N N . ASN B 1 269 ? 38.406 14.295 15.180 1.00 21.81 269 ASN B N 1
ATOM 5793 C CA . ASN B 1 269 ? 37.263 15.080 14.684 1.00 22.43 269 ASN B CA 1
ATOM 5794 C C . ASN B 1 269 ? 36.011 14.196 14.650 1.00 23.27 269 ASN B C 1
ATOM 5795 O O . ASN B 1 269 ? 34.942 14.606 15.118 1.00 23.31 269 ASN B O 1
ATOM 5800 N N . ALA B 1 270 ? 36.167 12.954 14.172 1.00 24.65 270 ALA B N 1
ATOM 5801 C CA . ALA B 1 270 ? 35.054 11.983 14.120 1.00 24.93 270 ALA B CA 1
ATOM 5802 C C . ALA B 1 270 ? 34.550 11.562 15.486 1.00 25.43 270 ALA B C 1
ATOM 5803 O O . ALA B 1 270 ? 33.345 11.388 15.691 1.00 25.92 270 ALA B O 1
ATOM 5805 N N . VAL B 1 271 ? 35.453 11.435 16.454 1.00 25.57 271 VAL B N 1
ATOM 5806 C CA . VAL B 1 271 ? 35.017 11.189 17.827 1.00 24.63 271 VAL B CA 1
ATOM 5807 C C . VAL B 1 271 ? 34.138 12.335 18.381 1.00 24.68 271 VAL B C 1
ATOM 5808 O O . VAL B 1 271 ? 33.154 12.097 19.088 1.00 23.78 271 VAL B O 1
ATOM 5820 N N . CYS B 1 273 ? 32.257 14.490 16.627 1.00 24.86 273 CYS B N 1
ATOM 5821 C CA . CYS B 1 273 ? 30.967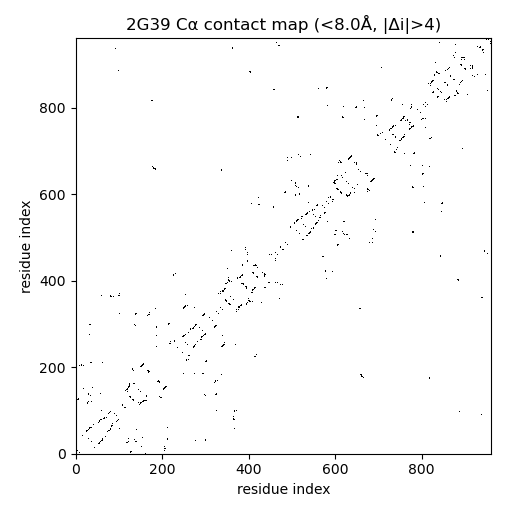 14.294 15.972 1.00 26.05 273 CYS B CA 1
ATOM 5822 C C . CYS B 1 273 ? 30.156 13.217 16.674 1.00 25.91 273 CYS B C 1
ATOM 5823 O O . CYS B 1 273 ? 28.955 13.380 16.824 1.00 25.87 273 CYS B O 1
ATOM 5826 N N . GLY B 1 274 ? 30.813 12.133 17.114 1.00 26.48 274 GLY B N 1
ATOM 5827 C CA . GLY B 1 274 ? 30.145 11.093 17.923 1.00 26.55 274 GLY B CA 1
ATOM 5828 C C . GLY B 1 274 ? 29.326 11.624 19.101 1.00 27.10 274 GLY B C 1
ATOM 5829 O O . GLY B 1 274 ? 28.308 11.038 19.484 1.00 27.26 274 GLY B O 1
ATOM 5830 N N . LEU B 1 275 ? 29.744 12.751 19.669 1.00 26.46 275 LEU B N 1
ATOM 5831 C CA . LEU B 1 275 ? 29.073 13.282 20.847 1.00 26.66 275 LEU B CA 1
ATOM 5832 C C . LEU B 1 275 ? 27.717 13.901 20.537 1.00 26.53 275 LEU B C 1
ATOM 5833 O O . LEU B 1 275 ? 26.934 14.212 21.461 1.00 26.23 275 LEU B O 1
ATOM 5838 N N . ILE B 1 276 ? 27.417 14.084 19.251 1.00 26.05 276 ILE B N 1
ATOM 5839 C CA . ILE B 1 276 ? 26.078 14.570 18.885 1.00 26.02 276 ILE B CA 1
ATOM 5840 C C . ILE B 1 276 ? 25.059 13.496 19.278 1.00 26.19 276 ILE B C 1
ATOM 5841 O O . ILE B 1 276 ? 23.957 13.807 19.742 1.00 26.08 276 ILE B O 1
ATOM 5846 N N . GLU B 1 277 ? 25.463 12.241 19.103 1.00 26.54 277 GLU B N 1
ATOM 5847 C CA . GLU B 1 277 ? 24.634 11.091 19.452 1.00 28.00 277 GLU B CA 1
ATOM 5848 C C . GLU B 1 277 ? 24.998 10.570 20.844 1.00 26.87 277 GLU B C 1
ATOM 5849 O O . GLU B 1 277 ? 25.598 9.491 21.004 1.00 27.03 277 GLU B O 1
ATOM 5855 N N . SER B 1 278 ? 24.620 11.366 21.844 1.00 25.43 278 SER B N 1
ATOM 5856 C CA . SER B 1 278 ? 24.980 11.114 23.231 1.00 23.46 278 SER B CA 1
ATOM 5857 C C . SER B 1 278 ? 24.082 11.978 24.121 1.00 22.92 278 SER B C 1
ATOM 5858 O O . SER B 1 278 ? 23.456 12.926 23.626 1.00 22.63 278 SER B O 1
ATOM 5861 N N . PRO B 1 279 ? 24.010 11.645 25.430 1.00 22.19 279 PRO B N 1
ATOM 5862 C CA . PRO B 1 279 ? 23.209 12.378 26.403 1.00 21.98 279 PRO B CA 1
ATOM 5863 C C . PRO B 1 279 ? 23.852 13.645 26.990 1.00 21.93 279 PRO B C 1
ATOM 5864 O O . PRO B 1 279 ? 23.218 14.315 27.824 1.00 22.57 279 PRO B O 1
ATOM 5868 N N . PHE B 1 280 ? 25.087 13.961 26.582 1.00 21.66 280 PHE B N 1
ATOM 5869 C CA . PHE B 1 280 ? 25.905 15.024 27.212 1.00 20.97 280 PHE B CA 1
ATOM 5870 C C . PHE B 1 280 ? 25.498 16.403 26.734 1.00 21.56 280 PHE B C 1
ATOM 5871 O O . PHE B 1 280 ? 25.265 16.593 25.545 1.00 22.96 280 PHE B O 1
ATOM 5879 N N . GLU B 1 281 ? 25.415 17.365 27.647 1.00 20.99 281 GLU B N 1
ATOM 5880 C CA . GLU B 1 281 ? 24.825 18.658 27.325 1.00 20.94 281 GLU B CA 1
ATOM 5881 C C . GLU B 1 281 ? 25.723 19.746 27.860 1.00 19.38 281 GLU B C 1
ATOM 5882 O O . GLU B 1 281 ? 26.525 19.484 28.722 1.00 19.48 281 GLU B O 1
ATOM 5888 N N . ASN B 1 282 ? 25.574 20.965 27.346 1.00 18.05 282 ASN B N 1
ATOM 5889 C CA . ASN B 1 282 ? 26.341 22.138 27.770 1.00 16.56 282 ASN B CA 1
ATOM 5890 C C . ASN B 1 282 ? 27.845 21.931 27.796 1.00 15.84 282 ASN B C 1
ATOM 5891 O O . ASN B 1 282 ? 28.506 22.351 28.746 1.00 15.05 282 ASN B O 1
ATOM 5896 N N . LEU B 1 283 ? 28.374 21.279 26.752 1.00 13.77 283 LEU B N 1
ATOM 5897 C CA . LEU B 1 283 ? 29.814 21.137 26.593 1.00 12.99 283 LEU B CA 1
ATOM 5898 C C . LEU B 1 283 ? 30.497 22.486 26.375 1.00 12.20 283 LEU B C 1
ATOM 5899 O O . LEU B 1 283 ? 29.866 23.448 25.946 1.00 10.81 283 LEU B O 1
ATOM 5904 N N . THR B 1 284 ? 31.799 22.521 26.663 1.00 12.40 284 THR B N 1
ATOM 5905 C CA . THR B 1 284 ? 32.682 23.597 26.281 1.00 11.84 284 THR B CA 1
ATOM 5906 C C . THR B 1 284 ? 33.960 22.948 25.709 1.00 13.36 284 THR B C 1
ATOM 5907 O O . THR B 1 284 ? 34.244 21.770 25.999 1.00 11.60 284 THR B O 1
ATOM 5919 N N . TYR B 1 286 ? 38.142 23.716 25.131 1.00 11.57 286 TYR B N 1
ATOM 5920 C CA . TYR B 1 286 ? 39.328 24.538 25.300 1.00 11.51 286 TYR B CA 1
ATOM 5921 C C . TYR B 1 286 ? 40.436 23.754 24.635 1.00 10.79 286 TYR B C 1
ATOM 5922 O O . TYR B 1 286 ? 41.052 22.870 25.225 1.00 11.65 286 TYR B O 1
ATOM 5931 N N . SER B 1 287 ? 40.631 24.059 23.368 1.00 11.04 287 SER B N 1
ATOM 5932 C CA . SER B 1 287 ? 41.327 23.169 22.454 1.00 11.35 287 SER B CA 1
ATOM 5933 C C . SER B 1 287 ? 42.406 23.961 21.768 1.00 11.64 287 SER B C 1
ATOM 5934 O O . SER B 1 287 ? 42.537 25.171 21.982 1.00 11.87 287 SER B O 1
ATOM 5937 N N . GLU B 1 288 ? 43.166 23.277 20.925 1.00 12.15 288 GLU B N 1
ATOM 5938 C CA . GLU B 1 288 ? 44.206 23.920 20.138 1.00 13.37 288 GLU B CA 1
ATOM 5939 C C . GLU B 1 288 ? 43.684 24.286 18.773 1.00 13.75 288 GLU B C 1
ATOM 5940 O O . GLU B 1 288 ? 43.794 25.426 18.346 1.00 14.18 288 GLU B O 1
ATOM 5946 N N . VAL B 1 289 ? 43.132 23.292 18.068 1.00 14.71 289 VAL B N 1
ATOM 5947 C CA . VAL B 1 289 ? 42.488 23.527 16.803 1.00 14.00 289 VAL B CA 1
ATOM 5948 C C . VAL B 1 289 ? 40.982 23.275 16.911 1.00 14.08 289 VAL B C 1
ATOM 5949 O O . VAL B 1 289 ? 40.518 22.435 17.719 1.00 14.10 289 VAL B O 1
ATOM 5953 N N . LEU B 1 290 ? 40.242 24.026 16.100 1.00 12.88 290 LEU B N 1
ATOM 5954 C CA . LEU B 1 290 ? 38.809 23.908 15.955 1.00 13.26 290 LEU B CA 1
ATOM 5955 C C . LEU B 1 290 ? 38.545 23.480 14.527 1.00 13.93 290 LEU B C 1
ATOM 5956 O O . LEU B 1 290 ? 39.027 24.105 13.591 1.00 13.49 290 LEU B O 1
ATOM 5961 N N . GLN B 1 291 ? 37.753 22.417 14.389 1.00 14.75 291 GLN B N 1
ATOM 5962 C CA . GLN B 1 291 ? 37.529 21.729 13.133 1.00 15.11 291 GLN B CA 1
ATOM 5963 C C . GLN B 1 291 ? 36.036 21.661 12.850 1.00 15.54 291 GLN B C 1
ATOM 5964 O O . GLN B 1 291 ? 35.239 22.187 13.635 1.00 15.04 291 GLN B O 1
ATOM 5970 N N . ASP B 1 292 ? 35.646 21.036 11.728 1.00 14.95 292 ASP B N 1
ATOM 5971 C CA . ASP B 1 292 ? 34.223 20.876 11.387 1.00 14.78 292 ASP B CA 1
ATOM 5972 C C . ASP B 1 292 ? 33.364 20.459 12.585 1.00 14.19 292 ASP B C 1
ATOM 5973 O O . ASP B 1 292 ? 32.293 21.032 12.785 1.00 14.03 292 ASP B O 1
ATOM 5978 N N . SER B 1 293 ? 33.839 19.468 13.356 1.00 13.57 293 SER B N 1
ATOM 5979 C CA . SER B 1 293 ? 33.089 18.913 14.516 1.00 13.77 293 SER B CA 1
ATOM 5980 C C . SER B 1 293 ? 32.732 19.969 15.561 1.00 13.17 293 SER B C 1
ATOM 5981 O O . SER B 1 293 ? 31.704 19.867 16.224 1.00 13.95 293 SER B O 1
ATOM 5984 N N . THR B 1 294 ? 33.575 20.981 15.705 1.00 12.85 294 THR B N 1
ATOM 5985 C CA . THR B 1 294 ? 33.277 22.091 16.635 1.00 13.09 294 THR B CA 1
ATOM 5986 C C . THR B 1 294 ? 31.948 22.684 16.232 1.00 12.91 294 THR B C 1
ATOM 5987 O O . THR B 1 294 ? 31.041 22.843 17.058 1.00 13.51 294 THR B O 1
ATOM 5991 N N . PHE B 1 295 ? 31.824 22.976 14.948 1.00 11.41 295 PHE B N 1
ATOM 5992 C CA . PHE B 1 295 ? 30.628 23.651 14.446 1.00 12.46 295 PHE B CA 1
ATOM 5993 C C . PHE B 1 295 ? 29.400 22.756 14.319 1.00 12.44 295 PHE B C 1
ATOM 5994 O O . PHE B 1 295 ? 28.270 23.211 14.540 1.00 12.29 295 PHE B O 1
ATOM 6002 N N . ASP B 1 296 ? 29.629 21.483 14.041 1.00 12.60 296 ASP B N 1
ATOM 6003 C CA . ASP B 1 296 ? 28.546 20.509 14.089 1.00 13.28 296 ASP B CA 1
ATOM 6004 C C . ASP B 1 296 ? 27.980 20.468 15.525 1.00 12.84 296 ASP B C 1
ATOM 6005 O O . ASP B 1 296 ? 26.765 20.482 15.723 1.00 13.67 296 ASP B O 1
ATOM 6010 N N . LEU B 1 297 ? 28.862 20.463 16.519 1.00 12.65 297 LEU B N 1
ATOM 6011 C CA . LEU B 1 297 ? 28.444 20.329 17.928 1.00 12.90 297 LEU B CA 1
ATOM 6012 C C . LEU B 1 297 ? 27.686 21.560 18.409 1.00 13.24 297 LEU B C 1
ATOM 6013 O O . LEU B 1 297 ? 26.747 21.460 19.173 1.00 12.79 297 LEU B O 1
ATOM 6018 N N . ILE B 1 298 ? 28.100 22.734 17.937 1.00 14.01 298 ILE B N 1
ATOM 6019 C CA . ILE B 1 298 ? 27.373 23.973 18.190 1.00 14.41 298 ILE B CA 1
ATOM 6020 C C . ILE B 1 298 ? 25.980 23.953 17.524 1.00 15.61 298 ILE B C 1
ATOM 6021 O O . ILE B 1 298 ? 24.968 24.286 18.156 1.00 15.97 298 ILE B O 1
ATOM 6026 N N . ASP B 1 299 ? 25.943 23.560 16.252 1.00 15.63 299 ASP B N 1
ATOM 6027 C CA . ASP B 1 299 ? 24.700 23.512 15.510 1.00 16.87 299 ASP B CA 1
ATOM 6028 C C . ASP B 1 299 ? 23.739 22.546 16.144 1.00 16.96 299 ASP B C 1
ATOM 6029 O O . ASP B 1 299 ? 22.565 22.847 16.223 1.00 17.19 299 ASP B O 1
ATOM 6034 N N . ALA B 1 300 ? 24.250 21.401 16.600 1.00 17.10 300 ALA B N 1
ATOM 6035 C CA . ALA B 1 300 ? 23.446 20.414 17.337 1.00 17.60 300 ALA B CA 1
ATOM 6036 C C . ALA B 1 300 ? 22.938 20.946 18.691 1.00 17.76 300 ALA B C 1
ATOM 6037 O O . ALA B 1 300 ? 22.150 20.287 19.337 1.00 18.31 300 ALA B O 1
ATOM 6039 N N . GLY B 1 301 ? 23.383 22.127 19.118 1.00 17.34 301 GLY B N 1
ATOM 6040 C CA . GLY B 1 301 ? 23.010 22.630 20.428 1.00 17.09 301 GLY B CA 1
ATOM 6041 C C . GLY B 1 301 ? 23.707 21.962 21.614 1.00 17.73 301 GLY B C 1
ATOM 6042 O O . GLY B 1 301 ? 23.255 22.118 22.770 1.00 17.76 301 GLY B O 1
ATOM 6043 N N . LYS B 1 302 ? 24.814 21.250 21.354 1.00 16.71 302 LYS B N 1
ATOM 6044 C CA . LYS B 1 302 ? 25.546 20.522 22.396 1.00 16.32 302 LYS B CA 1
ATOM 6045 C C . LYS B 1 302 ? 26.649 21.360 23.001 1.00 14.97 302 LYS B C 1
ATOM 6046 O O . LYS B 1 302 ? 26.932 21.251 24.181 1.00 14.06 302 LYS B O 1
ATOM 6052 N N . LEU B 1 303 ? 27.282 22.181 22.168 1.00 13.91 303 LEU B N 1
ATOM 6053 C CA . LEU B 1 303 ? 28.478 22.917 22.553 1.00 12.47 303 LEU B CA 1
ATOM 6054 C C . LEU B 1 303 ? 28.160 24.390 22.708 1.00 12.60 303 LEU B C 1
ATOM 6055 O O . LEU B 1 303 ? 27.706 25.036 21.758 1.00 12.84 303 LEU B O 1
ATOM 6060 N N . ARG B 1 304 ? 28.408 24.886 23.929 1.00 12.74 304 ARG B N 1
ATOM 6061 C CA A ARG B 1 304 ? 28.185 26.271 24.371 0.50 12.97 304 ARG B CA 1
ATOM 6062 C CA B ARG B 1 304 ? 28.141 26.272 24.286 0.50 12.82 304 ARG B CA 1
ATOM 6063 C C . ARG B 1 304 ? 29.182 27.239 23.737 1.00 12.62 304 ARG B C 1
ATOM 6064 O O . ARG B 1 304 ? 28.833 28.338 23.314 1.00 12.60 304 ARG B O 1
ATOM 6079 N N . PHE B 1 305 ? 30.449 26.833 23.766 1.00 12.03 305 PHE B N 1
ATOM 6080 C CA . PHE B 1 305 ? 31.554 27.732 23.557 1.00 13.07 305 PHE B CA 1
ATOM 6081 C C . PHE B 1 305 ? 32.815 26.960 23.228 1.00 13.61 305 PHE B C 1
ATOM 6082 O O . PHE B 1 305 ? 33.083 25.913 23.830 1.00 14.45 305 PHE B O 1
ATOM 6090 N N . ALA B 1 306 ? 33.617 27.508 22.311 1.00 13.61 306 ALA B N 1
ATOM 6091 C CA . ALA B 1 306 ? 34.903 26.933 21.990 1.00 12.62 306 ALA B CA 1
ATOM 6092 C C . ALA B 1 306 ? 36.022 27.974 21.923 1.00 12.97 306 ALA B C 1
ATOM 6093 O O . ALA B 1 306 ? 35.941 28.983 21.190 1.00 11.92 306 ALA B O 1
ATOM 6095 N N . SER B 1 307 ? 37.102 27.665 22.652 1.00 12.37 307 SER B N 1
ATOM 6096 C CA . SER B 1 307 ? 38.366 28.380 22.578 1.00 11.81 307 SER B CA 1
ATOM 6097 C C . SER B 1 307 ? 39.370 27.527 21.799 1.00 12.73 307 SER B C 1
ATOM 6098 O O . SER B 1 307 ? 39.421 26.306 21.983 1.00 13.07 307 SER B O 1
ATOM 6101 N N . GLY B 1 308 ? 40.155 28.159 20.926 1.00 12.03 308 GLY B N 1
ATOM 6102 C CA . GLY B 1 308 ? 41.165 27.462 20.177 1.00 12.38 308 GLY B CA 1
ATOM 6103 C C . GLY B 1 308 ? 42.292 28.415 19.816 1.00 13.22 308 GLY B C 1
ATOM 6104 O O . GLY B 1 308 ? 42.261 29.577 20.212 1.00 11.92 308 GLY B O 1
ATOM 6105 N N . SER B 1 309 ? 43.300 27.924 19.097 1.00 12.75 309 SER B N 1
ATOM 6106 C CA . SER B 1 309 ? 44.272 28.833 18.477 1.00 12.98 309 SER B CA 1
ATOM 6107 C C . SER B 1 309 ? 44.069 28.984 16.965 1.00 13.11 309 SER B C 1
ATOM 6108 O O . SER B 1 309 ? 44.585 29.924 16.321 1.00 13.53 309 SER B O 1
ATOM 6111 N N . SER B 1 310 ? 43.325 28.044 16.377 1.00 12.75 310 SER B N 1
ATOM 6112 C CA . SER B 1 310 ? 43.258 27.919 14.944 1.00 12.54 310 SER B CA 1
ATOM 6113 C C . SER B 1 310 ? 41.943 27.276 14.525 1.00 13.03 310 SER B C 1
ATOM 6114 O O . SER B 1 310 ? 41.506 26.314 15.159 1.00 11.52 310 SER B O 1
ATOM 6117 N N . ILE B 1 311 ? 41.350 27.801 13.452 1.00 12.41 311 ILE B N 1
ATOM 6118 C CA . ILE B 1 311 ? 40.164 27.231 12.852 1.00 12.57 311 ILE B CA 1
ATOM 6119 C C . ILE B 1 311 ? 40.487 26.793 11.439 1.00 13.63 311 ILE B C 1
ATOM 6120 O O . ILE B 1 311 ? 40.909 27.612 10.613 1.00 14.17 311 ILE B O 1
ATOM 6125 N N . THR B 1 312 ? 40.253 25.509 11.164 1.00 14.15 312 THR B N 1
ATOM 6126 C CA . THR B 1 312 ? 40.534 24.896 9.871 1.00 15.09 312 THR B CA 1
ATOM 6127 C C . THR B 1 312 ? 39.379 23.961 9.527 1.00 16.14 312 THR B C 1
ATOM 6128 O O . THR B 1 312 ? 39.079 23.014 10.288 1.00 15.95 312 THR B O 1
ATOM 6132 N N . LEU B 1 313 ? 38.734 24.233 8.390 1.00 16.99 313 LEU B N 1
ATOM 6133 C CA . LEU B 1 313 ? 37.432 23.623 8.057 1.00 18.63 313 LEU B CA 1
ATOM 6134 C C . LEU B 1 313 ? 37.430 23.037 6.665 1.00 19.72 313 LEU B C 1
ATOM 6135 O O . LEU B 1 313 ? 38.321 23.338 5.853 1.00 19.47 313 LEU B O 1
ATOM 6140 N N . SER B 1 314 ? 36.435 22.169 6.420 1.00 20.99 314 SER B N 1
ATOM 6141 C CA . SER B 1 314 ? 36.052 21.697 5.083 1.00 21.50 314 SER B CA 1
ATOM 6142 C C . SER B 1 314 ? 35.533 22.843 4.268 1.00 22.19 314 SER B C 1
ATOM 6143 O O . SER B 1 314 ? 35.095 23.857 4.823 1.00 21.97 314 SER B O 1
ATOM 6146 N N . PRO B 1 315 ? 35.584 22.708 2.925 1.00 23.37 315 PRO B N 1
ATOM 6147 C CA . PRO B 1 315 ? 35.210 23.861 2.085 1.00 23.51 315 PRO B CA 1
ATOM 6148 C C . PRO B 1 315 ? 33.769 24.434 2.278 1.00 23.96 315 PRO B C 1
ATOM 6149 O O . PRO B 1 315 ? 33.609 25.659 2.365 1.00 24.03 315 PRO B O 1
ATOM 6153 N N . ARG B 1 316 ? 32.741 23.583 2.356 1.00 23.80 316 ARG B N 1
ATOM 6154 C CA . ARG B 1 316 ? 31.371 24.089 2.594 1.00 24.58 316 ARG B CA 1
ATOM 6155 C C . ARG B 1 316 ? 31.184 24.615 4.000 1.00 23.34 316 ARG B C 1
ATOM 6156 O O . ARG B 1 316 ? 30.546 25.638 4.171 1.00 22.91 316 ARG B O 1
ATOM 6164 N N . ARG B 1 317 ? 31.672 23.861 5.007 1.00 22.78 317 ARG B N 1
ATOM 6165 C CA . ARG B 1 317 ? 31.602 24.317 6.396 1.00 21.44 317 ARG B CA 1
ATOM 6166 C C . ARG B 1 317 ? 32.346 25.630 6.493 1.00 20.39 317 ARG B C 1
ATOM 6167 O O . ARG B 1 317 ? 31.897 26.562 7.158 1.00 20.24 317 ARG B O 1
ATOM 6175 N N . ASN B 1 318 ? 33.484 25.723 5.813 1.00 19.82 318 ASN B N 1
ATOM 6176 C CA . ASN B 1 318 ? 34.211 26.979 5.832 1.00 19.58 318 ASN B CA 1
ATOM 6177 C C . ASN B 1 318 ? 33.352 28.108 5.280 1.00 19.60 318 ASN B C 1
ATOM 6178 O O . ASN B 1 318 ? 33.297 29.180 5.870 1.00 19.08 318 ASN B O 1
ATOM 6183 N N . ALA B 1 319 ? 32.721 27.864 4.122 1.00 19.94 319 ALA B N 1
ATOM 6184 C CA . ALA B 1 319 ? 31.885 28.868 3.478 1.00 20.48 319 ALA B CA 1
ATOM 6185 C C . ALA B 1 319 ? 30.733 29.253 4.430 1.00 20.95 319 ALA B C 1
ATOM 6186 O O . ALA B 1 319 ? 30.382 30.435 4.557 1.00 20.49 319 ALA B O 1
ATOM 6188 N N . ASP B 1 320 ? 30.181 28.244 5.111 1.00 21.05 320 ASP B N 1
ATOM 6189 C CA . ASP B 1 320 ? 29.013 28.418 5.962 1.00 22.32 320 ASP B CA 1
ATOM 6190 C C . ASP B 1 320 ? 29.341 29.230 7.228 1.00 21.76 320 ASP B C 1
ATOM 6191 O O . ASP B 1 320 ? 28.559 30.097 7.662 1.00 21.58 320 ASP B O 1
ATOM 6196 N N . VAL B 1 321 ? 30.510 28.965 7.810 1.00 20.88 321 VAL B N 1
ATOM 6197 C CA . VAL B 1 321 ? 30.901 29.627 9.024 1.00 19.68 321 VAL B CA 1
ATOM 6198 C C . VAL B 1 321 ? 31.311 31.073 8.761 1.00 20.05 321 VAL B C 1
ATOM 6199 O O . VAL B 1 321 ? 30.802 31.991 9.391 1.00 19.68 321 VAL B O 1
ATOM 6203 N N . PHE B 1 322 ? 32.236 31.289 7.836 1.00 20.22 322 PHE B N 1
ATOM 6204 C CA . PHE B 1 322 ? 32.778 32.628 7.662 1.00 20.53 322 PHE B CA 1
ATOM 6205 C C . PHE B 1 322 ? 31.885 33.448 6.748 1.00 21.70 322 PHE B C 1
ATOM 6206 O O . PHE B 1 322 ? 31.956 34.689 6.747 1.00 21.74 322 PHE B O 1
ATOM 6214 N N . GLY B 1 323 ? 31.020 32.745 5.999 1.00 22.03 323 GLY B N 1
ATOM 6215 C CA . GLY B 1 323 ? 29.890 33.373 5.318 1.00 22.78 323 GLY B CA 1
ATOM 6216 C C . GLY B 1 323 ? 28.866 33.979 6.268 1.00 23.44 323 GLY B C 1
ATOM 6217 O O . GLY B 1 323 ? 28.184 34.934 5.905 1.00 23.06 323 GLY B O 1
ATOM 6218 N N . ASN B 1 324 ? 28.762 33.442 7.491 1.00 24.04 324 ASN B N 1
ATOM 6219 C CA . ASN B 1 324 ? 27.837 33.974 8.508 1.00 25.09 324 ASN B CA 1
ATOM 6220 C C . ASN B 1 324 ? 28.433 33.920 9.922 1.00 24.58 324 ASN B C 1
ATOM 6221 O O . ASN B 1 324 ? 27.914 33.252 10.818 1.00 23.14 324 ASN B O 1
ATOM 6226 N N . LEU B 1 325 ? 29.542 34.629 10.099 1.00 24.76 325 LEU B N 1
ATOM 6227 C CA . LEU B 1 325 ? 30.320 34.550 11.338 1.00 25.05 325 LEU B CA 1
ATOM 6228 C C . LEU B 1 325 ? 29.543 34.961 12.588 1.00 25.08 325 LEU B C 1
ATOM 6229 O O . LEU B 1 325 ? 29.859 34.510 13.695 1.00 24.84 325 LEU B O 1
ATOM 6234 N N . GLU B 1 326 ? 28.531 35.809 12.394 1.00 25.09 326 GLU B N 1
ATOM 6235 C CA . GLU B 1 326 ? 27.702 36.319 13.481 1.00 25.82 326 GLU B CA 1
ATOM 6236 C C . GLU B 1 326 ? 26.900 35.230 14.181 1.00 24.67 326 GLU B C 1
ATOM 6237 O O . GLU B 1 326 ? 26.561 35.345 15.362 1.00 23.67 326 GLU B O 1
ATOM 6243 N N . ARG B 1 327 ? 26.621 34.167 13.434 1.00 23.87 327 ARG B N 1
ATOM 6244 C CA . ARG B 1 327 ? 26.031 32.969 13.973 1.00 23.21 327 ARG B CA 1
ATOM 6245 C C . ARG B 1 327 ? 26.894 32.326 15.094 1.00 21.86 327 ARG B C 1
ATOM 6246 O O . ARG B 1 327 ? 26.350 31.693 16.019 1.00 21.51 327 ARG B O 1
ATOM 6254 N N . TYR B 1 328 ? 28.217 32.531 15.020 1.00 19.84 328 TYR B N 1
ATOM 6255 C CA . TYR B 1 328 ? 29.176 31.791 15.837 1.00 18.41 328 TYR B CA 1
ATOM 6256 C C . TYR B 1 328 ? 30.105 32.653 16.659 1.00 18.38 328 TYR B C 1
ATOM 6257 O O . TYR B 1 328 ? 30.744 32.152 17.589 1.00 17.91 328 TYR B O 1
ATOM 6266 N N . LYS B 1 329 ? 30.188 33.934 16.328 1.00 18.48 329 LYS B N 1
ATOM 6267 C CA . LYS B 1 329 ? 31.233 34.780 16.882 1.00 19.40 329 LYS B CA 1
ATOM 6268 C C . LYS B 1 329 ? 31.259 34.870 18.411 1.00 19.27 329 LYS B C 1
ATOM 6269 O O . LYS B 1 329 ? 32.348 34.904 18.984 1.00 20.05 329 LYS B O 1
ATOM 6275 N N . ASP B 1 330 ? 30.084 34.874 19.050 1.00 18.56 330 ASP B N 1
ATOM 6276 C CA A ASP B 1 330 ? 29.926 34.930 20.511 0.50 18.93 330 ASP B CA 1
ATOM 6277 C CA B ASP B 1 330 ? 30.031 34.954 20.520 0.50 18.59 330 ASP B CA 1
ATOM 6278 C C . ASP B 1 330 ? 30.227 33.592 21.209 1.00 18.06 330 ASP B C 1
ATOM 6279 O O . ASP B 1 330 ? 30.216 33.498 22.438 1.00 17.66 330 ASP B O 1
ATOM 6288 N N . LYS B 1 331 ? 30.450 32.551 20.409 1.00 17.26 331 LYS B N 1
ATOM 6289 C CA . LYS B 1 331 ? 30.720 31.204 20.920 1.00 16.50 331 LYS B CA 1
ATOM 6290 C C . LYS B 1 331 ? 32.155 30.770 20.651 1.00 15.52 331 LYS B C 1
ATOM 6291 O O . LYS B 1 331 ? 32.503 29.607 20.842 1.00 15.99 331 LYS B O 1
ATOM 6297 N N . LEU B 1 332 ? 32.982 31.705 20.198 1.00 14.84 332 LEU B N 1
ATOM 6298 C CA . LEU B 1 332 ? 34.333 31.386 19.770 1.00 14.14 332 LEU B CA 1
ATOM 6299 C C . LEU B 1 332 ? 35.318 32.361 20.335 1.00 14.12 332 LEU B C 1
ATOM 6300 O O . LEU B 1 332 ? 34.980 33.517 20.534 1.00 15.02 332 LEU B O 1
ATOM 6305 N N . VAL B 1 333 ? 36.551 31.910 20.532 1.00 13.01 333 VAL B N 1
ATOM 6306 C CA . VAL B 1 333 ? 37.682 32.818 20.781 1.00 13.11 333 VAL B CA 1
ATOM 6307 C C . VAL B 1 333 ? 38.964 32.132 20.294 1.00 13.13 333 VAL B C 1
ATOM 6308 O O . VAL B 1 333 ? 39.062 30.894 20.380 1.00 12.89 333 VAL B O 1
ATOM 6312 N N . LEU B 1 334 ? 39.895 32.920 19.747 1.00 12.44 334 LEU B N 1
ATOM 6313 C CA . LEU B 1 334 ? 41.204 32.407 19.306 1.00 12.75 334 LEU B CA 1
ATOM 6314 C C . LEU B 1 334 ? 42.314 33.045 20.090 1.00 12.90 334 LEU B C 1
ATOM 6315 O O . LEU B 1 334 ? 42.335 34.266 20.248 1.00 13.26 334 LEU B O 1
ATOM 6320 N N . ARG B 1 335 ? 43.247 32.219 20.564 1.00 12.36 335 ARG B N 1
ATOM 6321 C CA . ARG B 1 335 ? 44.252 32.650 21.522 1.00 11.84 335 ARG B CA 1
ATOM 6322 C C . ARG B 1 335 ? 45.617 32.261 20.969 1.00 11.85 335 ARG B C 1
ATOM 6323 O O . ARG B 1 335 ? 45.699 31.349 20.113 1.00 12.36 335 ARG B O 1
ATOM 6331 N N . PRO B 1 336 ? 46.694 32.911 21.450 1.00 10.95 336 PRO B N 1
ATOM 6332 C CA . PRO B 1 336 ? 48.008 32.349 21.120 1.00 11.35 336 PRO B CA 1
ATOM 6333 C C . PRO B 1 336 ? 48.060 30.859 21.452 1.00 11.93 336 PRO B C 1
ATOM 6334 O O . PRO B 1 336 ? 47.411 30.404 22.412 1.00 11.74 336 PRO B O 1
ATOM 6338 N N . GLN B 1 337 ? 48.782 30.103 20.647 1.00 11.85 337 GLN B N 1
ATOM 6339 C CA . GLN B 1 337 ? 48.952 28.678 20.969 1.00 13.05 337 GLN B CA 1
ATOM 6340 C C . GLN B 1 337 ? 49.621 28.462 22.353 1.00 13.44 337 GLN B C 1
ATOM 6341 O O . GLN B 1 337 ? 49.367 27.473 23.003 1.00 14.17 337 GLN B O 1
ATOM 6347 N N . GLU B 1 338 ? 50.484 29.364 22.779 1.00 13.72 338 GLU B N 1
ATOM 6348 C CA . GLU B 1 338 ? 51.020 29.267 24.140 1.00 14.22 338 GLU B CA 1
ATOM 6349 C C . GLU B 1 338 ? 49.909 29.150 25.208 1.00 14.61 338 GLU B C 1
ATOM 6350 O O . GLU B 1 338 ? 50.047 28.420 26.195 1.00 14.64 338 GLU B O 1
ATOM 6356 N N . ILE B 1 339 ? 48.842 29.928 25.002 1.00 13.93 339 ILE B N 1
ATOM 6357 C CA . ILE B 1 339 ? 47.757 30.096 25.926 1.00 12.92 339 ILE B CA 1
ATOM 6358 C C . ILE B 1 339 ? 46.652 29.046 25.758 1.00 12.72 339 ILE B C 1
ATOM 6359 O O . ILE B 1 339 ? 46.041 28.660 26.757 1.00 12.63 339 ILE B O 1
ATOM 6364 N N . SER B 1 340 ? 46.359 28.631 24.514 1.00 11.56 340 SER B N 1
ATOM 6365 C CA . SER B 1 340 ? 45.436 27.522 24.265 1.00 11.96 340 SER B CA 1
ATOM 6366 C C . SER B 1 340 ? 45.924 26.188 24.864 1.00 11.09 340 SER B C 1
ATOM 6367 O O . SER B 1 340 ? 45.122 25.325 25.238 1.00 10.27 340 SER B O 1
ATOM 6370 N N . ASN B 1 341 ? 47.245 26.057 24.951 1.00 11.63 341 ASN B N 1
ATOM 6371 C CA . ASN B 1 341 ? 47.944 24.823 25.343 1.00 11.34 341 ASN B CA 1
ATOM 6372 C C . ASN B 1 341 ? 48.705 25.003 26.660 1.00 11.64 341 ASN B C 1
ATOM 6373 O O . ASN B 1 341 ? 49.455 24.113 27.043 1.00 12.47 341 ASN B O 1
ATOM 6378 N N . HIS B 1 342 ? 48.585 26.144 27.337 1.00 11.30 342 HIS B N 1
ATOM 6379 C CA . HIS B 1 342 ? 49.483 26.397 28.457 1.00 12.03 342 HIS B CA 1
ATOM 6380 C C . HIS B 1 342 ? 49.252 25.405 29.620 1.00 12.27 342 HIS B C 1
ATOM 6381 O O . HIS B 1 342 ? 48.125 25.210 30.041 1.00 12.06 342 HIS B O 1
ATOM 6388 N N . PRO B 1 343 ? 50.332 24.766 30.128 1.00 12.82 343 PRO B N 1
ATOM 6389 C CA . PRO B 1 343 ? 50.218 23.825 31.256 1.00 12.12 343 PRO B CA 1
ATOM 6390 C C . PRO B 1 343 ? 49.408 24.349 32.460 1.00 11.94 343 PRO B C 1
ATOM 6391 O O . PRO B 1 343 ? 48.602 23.601 33.055 1.00 11.44 343 PRO B O 1
ATOM 6395 N N . GLU B 1 344 ? 49.615 25.620 32.793 1.00 11.66 344 GLU B N 1
ATOM 6396 C CA . GLU B 1 344 ? 48.909 26.273 33.878 1.00 11.27 344 GLU B CA 1
ATOM 6397 C C . GLU B 1 344 ? 47.388 26.290 33.592 1.00 10.75 344 GLU B C 1
ATOM 6398 O O . GLU B 1 344 ? 46.605 26.009 34.479 1.00 9.49 344 GLU B O 1
ATOM 6404 N N . VAL B 1 345 ? 47.001 26.591 32.358 1.00 10.61 345 VAL B N 1
ATOM 6405 C CA . VAL B 1 345 ? 45.572 26.625 31.980 1.00 10.94 345 VAL B CA 1
ATOM 6406 C C . VAL B 1 345 ? 44.986 25.213 31.847 1.00 11.24 345 VAL B C 1
ATOM 6407 O O . VAL B 1 345 ? 43.848 24.958 32.288 1.00 11.35 345 VAL B O 1
ATOM 6411 N N . VAL B 1 346 ? 45.748 24.304 31.229 1.00 10.39 346 VAL B N 1
ATOM 6412 C CA . VAL B 1 346 ? 45.272 22.950 31.020 1.00 10.99 346 VAL B CA 1
ATOM 6413 C C . VAL B 1 346 ? 44.958 22.270 32.343 1.00 11.11 346 VAL B C 1
ATOM 6414 O O . VAL B 1 346 ? 43.876 21.668 32.505 1.00 12.40 346 VAL B O 1
ATOM 6418 N N . ARG B 1 347 ? 45.881 22.353 33.294 1.00 10.25 347 ARG B N 1
ATOM 6419 C CA . ARG B 1 347 ? 45.639 21.700 34.571 1.00 10.41 347 ARG B CA 1
ATOM 6420 C C . ARG B 1 347 ? 44.545 22.401 35.400 1.00 10.27 347 ARG B C 1
ATOM 6421 O O . ARG B 1 347 ? 43.760 21.753 36.104 1.00 11.08 347 ARG B O 1
ATOM 6429 N N . ARG B 1 348 ? 44.504 23.720 35.310 1.00 8.67 348 ARG B N 1
ATOM 6430 C CA . ARG B 1 348 ? 43.501 24.503 36.035 1.00 9.50 348 ARG B CA 1
ATOM 6431 C C . ARG B 1 348 ? 42.111 24.157 35.562 1.00 9.61 348 ARG B C 1
ATOM 6432 O O . ARG B 1 348 ? 41.197 23.955 36.374 1.00 10.52 348 ARG B O 1
ATOM 6440 N N . LEU B 1 349 ? 41.935 24.126 34.242 1.00 10.17 349 LEU B N 1
ATOM 6441 C CA . LEU B 1 349 ? 40.635 23.816 33.646 1.00 10.43 349 LEU B CA 1
ATOM 6442 C C . LEU B 1 349 ? 40.247 22.332 33.692 1.00 10.39 349 LEU B C 1
ATOM 6443 O O . LEU B 1 349 ? 39.059 22.026 33.611 1.00 10.78 349 LEU B O 1
ATOM 6448 N N . GLY B 1 350 ? 41.216 21.413 33.796 1.00 9.59 350 GLY B N 1
ATOM 6449 C CA . GLY B 1 350 ? 40.875 19.988 33.879 1.00 9.33 350 GLY B CA 1
ATOM 6450 C C . GLY B 1 350 ? 40.379 19.503 32.520 1.00 9.82 350 GLY B C 1
ATOM 6451 O O . GLY B 1 350 ? 39.292 18.940 32.398 1.00 9.58 350 GLY B O 1
ATOM 6452 N N . ILE B 1 351 ? 41.208 19.693 31.504 1.00 10.15 351 ILE B N 1
ATOM 6453 C CA . ILE B 1 351 ? 40.853 19.351 30.114 1.00 11.14 351 ILE B CA 1
ATOM 6454 C C . ILE B 1 351 ? 40.685 17.850 29.908 1.00 11.44 351 ILE B C 1
ATOM 6455 O O . ILE B 1 351 ? 41.395 17.060 30.533 1.00 11.32 351 ILE B O 1
ATOM 6460 N N . ILE B 1 352 ? 39.691 17.472 29.103 1.00 11.48 352 ILE B N 1
ATOM 6461 C CA . ILE B 1 352 ? 39.588 16.099 28.577 1.00 12.23 352 ILE B CA 1
ATOM 6462 C C . ILE B 1 352 ? 40.168 16.182 27.162 1.00 12.25 352 ILE B C 1
ATOM 6463 O O . ILE B 1 352 ? 39.601 16.804 26.297 1.00 11.34 352 ILE B O 1
ATOM 6468 N N . GLY B 1 353 ? 41.335 15.572 26.962 1.00 13.06 353 GLY B N 1
ATOM 6469 C CA . GLY B 1 353 ? 42.038 15.725 25.698 1.00 13.30 353 GLY B CA 1
ATOM 6470 C C . GLY B 1 353 ? 41.947 14.446 24.912 1.00 13.12 353 GLY B C 1
ATOM 6471 O O . GLY B 1 353 ? 42.126 13.353 25.475 1.00 12.77 353 GLY B O 1
ATOM 6472 N N . ILE B 1 354 ? 41.657 14.581 23.621 1.00 12.06 354 ILE B N 1
ATOM 6473 C CA . ILE B 1 354 ? 41.490 13.412 22.761 1.00 12.95 354 ILE B CA 1
ATOM 6474 C C . ILE B 1 354 ? 42.430 13.585 21.557 1.00 12.99 354 ILE B C 1
ATOM 6475 O O . ILE B 1 354 ? 42.239 14.441 20.726 1.00 12.28 354 ILE B O 1
ATOM 6480 N N . ASN B 1 355 ? 43.453 12.750 21.495 1.00 14.55 355 ASN B N 1
ATOM 6481 C CA . ASN B 1 355 ? 44.477 12.904 20.470 1.00 15.10 355 ASN B CA 1
ATOM 6482 C C . ASN B 1 355 ? 44.765 11.561 19.848 1.00 15.61 355 ASN B C 1
ATOM 6483 O O . ASN B 1 355 ? 44.494 10.536 20.448 1.00 16.17 355 ASN B O 1
ATOM 6488 N N . THR B 1 356 ? 45.292 11.577 18.631 1.00 16.05 356 THR B N 1
ATOM 6489 C CA . THR B 1 356 ? 45.510 10.383 17.863 1.00 16.16 356 THR B CA 1
ATOM 6490 C C . THR B 1 356 ? 46.942 9.864 18.047 1.00 16.36 356 THR B C 1
ATOM 6491 O O . THR B 1 356 ? 47.914 10.644 18.019 1.00 16.64 356 THR B O 1
ATOM 6495 N N . ALA B 1 357 ? 47.057 8.550 18.279 1.00 15.32 357 ALA B N 1
ATOM 6496 C CA . ALA B 1 357 ? 48.333 7.837 18.314 1.00 14.94 357 ALA B CA 1
ATOM 6497 C C . ALA B 1 357 ? 48.706 7.299 16.938 1.00 14.92 357 ALA B C 1
ATOM 6498 O O . ALA B 1 357 ? 47.836 6.788 16.230 1.00 13.74 357 ALA B O 1
ATOM 6500 N N . LEU B 1 358 ? 49.993 7.394 16.569 1.00 14.52 358 LEU B N 1
ATOM 6501 C CA . LEU B 1 358 ? 50.527 6.563 15.511 1.00 14.02 358 LEU B CA 1
ATOM 6502 C C . LEU B 1 358 ? 50.447 5.112 15.958 1.00 13.71 358 LEU B C 1
ATOM 6503 O O . LEU B 1 358 ? 49.973 4.261 15.195 1.00 13.35 358 LEU B O 1
ATOM 6508 N N . GLU B 1 359 ? 50.947 4.829 17.163 1.00 12.44 359 GLU B N 1
ATOM 6509 C CA . GLU B 1 359 ? 50.913 3.466 17.753 1.00 12.75 359 GLU B CA 1
ATOM 6510 C C . GLU B 1 359 ? 51.035 3.618 19.254 1.00 12.44 359 GLU B C 1
ATOM 6511 O O . GLU B 1 359 ? 51.533 4.622 19.762 1.00 11.43 359 GLU B O 1
ATOM 6517 N N . PHE B 1 360 ? 50.623 2.604 19.985 1.00 12.29 360 PHE B N 1
ATOM 6518 C CA . PHE B 1 360 ? 50.925 2.575 21.410 1.00 12.81 360 PHE B CA 1
ATOM 6519 C C . PHE B 1 360 ? 51.327 1.176 21.864 1.00 13.25 360 PHE B C 1
ATOM 6520 O O . PHE B 1 360 ? 51.200 0.226 21.110 1.00 13.30 360 PHE B O 1
ATOM 6528 N N . ASP B 1 361 ? 51.850 1.046 23.075 1.00 13.85 361 ASP B N 1
ATOM 6529 C CA . ASP B 1 361 ? 52.294 -0.265 23.484 1.00 14.59 361 ASP B CA 1
ATOM 6530 C C . ASP B 1 361 ? 51.491 -0.834 24.661 1.00 14.30 361 ASP B C 1
ATOM 6531 O O . ASP B 1 361 ? 50.625 -0.160 25.222 1.00 15.35 361 ASP B O 1
ATOM 6536 N N . ILE B 1 362 ? 51.802 -2.062 25.031 1.00 14.07 362 ILE B N 1
ATOM 6537 C CA . ILE B 1 362 ? 51.021 -2.763 26.046 1.00 14.45 362 ILE B CA 1
ATOM 6538 C C . ILE B 1 362 ? 51.238 -2.144 27.439 1.00 14.44 362 ILE B C 1
ATOM 6539 O O . ILE B 1 362 ? 50.546 -2.498 28.378 1.00 15.48 362 ILE B O 1
ATOM 6544 N N . TYR B 1 363 ? 52.191 -1.215 27.557 1.00 13.92 363 TYR B N 1
ATOM 6545 C CA . TYR B 1 363 ? 52.391 -0.520 28.838 1.00 13.27 363 TYR B CA 1
ATOM 6546 C C . TYR B 1 363 ? 51.849 0.893 28.856 1.00 13.15 363 TYR B C 1
ATOM 6547 O O . TYR B 1 363 ? 51.953 1.578 29.859 1.00 13.88 363 TYR B O 1
ATOM 6556 N N . GLY B 1 364 ? 51.242 1.317 27.748 1.00 13.71 364 GLY B N 1
ATOM 6557 C CA . GLY B 1 364 ? 50.511 2.587 27.731 1.00 13.75 364 GLY B CA 1
ATOM 6558 C C . GLY B 1 364 ? 51.291 3.726 27.111 1.00 13.46 364 GLY B C 1
ATOM 6559 O O . GLY B 1 364 ? 50.817 4.865 27.119 1.00 13.38 364 GLY B O 1
ATOM 6560 N N . ASN B 1 365 ? 52.489 3.440 26.606 1.00 12.84 365 ASN B N 1
ATOM 6561 C CA . ASN B 1 365 ? 53.291 4.495 25.942 1.00 13.54 365 ASN B CA 1
ATOM 6562 C C . ASN B 1 365 ? 52.750 4.807 24.569 1.00 12.95 365 ASN B C 1
ATOM 6563 O O . ASN B 1 365 ? 52.276 3.915 23.897 1.00 12.65 365 ASN B O 1
ATOM 6568 N N . VAL B 1 366 ? 52.821 6.073 24.159 1.00 13.15 366 VAL B N 1
ATOM 6569 C CA . VAL B 1 366 ? 52.264 6.501 22.858 1.00 11.37 366 VAL B CA 1
ATOM 6570 C C . VAL B 1 366 ? 53.373 7.125 21.997 1.00 11.86 366 VAL B C 1
ATOM 6571 O O . VAL B 1 366 ? 54.157 7.927 22.476 1.00 11.00 366 VAL B O 1
ATOM 6575 N N . ASN B 1 367 ? 53.439 6.680 20.738 1.00 11.56 367 ASN B N 1
ATOM 6576 C CA . ASN B 1 367 ? 54.186 7.286 19.662 1.00 12.03 367 ASN B CA 1
ATOM 6577 C C . ASN B 1 367 ? 53.211 8.132 18.829 1.00 12.19 367 ASN B C 1
ATOM 6578 O O . ASN B 1 367 ? 52.175 7.638 18.338 1.00 11.07 367 ASN B O 1
ATOM 6583 N N . SER B 1 368 ? 53.587 9.384 18.604 1.00 12.64 368 SER B N 1
ATOM 6584 C CA . SER B 1 368 ? 52.763 10.331 17.847 1.00 12.30 368 SER B CA 1
ATOM 6585 C C . SER B 1 368 ? 53.430 10.749 16.554 1.00 11.93 368 SER B C 1
ATOM 6586 O O . SER B 1 368 ? 52.838 11.489 15.765 1.00 11.18 368 SER B O 1
ATOM 6589 N N . THR B 1 369 ? 54.678 10.322 16.346 1.00 11.38 369 THR B N 1
ATOM 6590 C CA . THR B 1 369 ? 55.520 10.929 15.319 1.00 10.11 369 THR B CA 1
ATOM 6591 C C . THR B 1 369 ? 56.389 10.029 14.437 1.00 9.91 369 THR B C 1
ATOM 6592 O O . THR B 1 369 ? 56.556 10.333 13.283 1.00 9.97 369 THR B O 1
ATOM 6596 N N . HIS B 1 370 ? 56.978 8.954 14.957 1.00 9.80 370 HIS B N 1
ATOM 6597 C CA . HIS B 1 370 ? 58.024 8.255 14.199 1.00 10.11 370 HIS B CA 1
ATOM 6598 C C . HIS B 1 370 ? 57.602 6.859 13.679 1.00 10.60 370 HIS B C 1
ATOM 6599 O O . HIS B 1 370 ? 57.268 5.965 14.474 1.00 11.23 370 HIS B O 1
ATOM 6606 N N . VAL B 1 371 ? 57.670 6.667 12.359 1.00 10.24 371 VAL B N 1
ATOM 6607 C CA . VAL B 1 371 ? 57.447 5.348 11.775 1.00 11.29 371 VAL B CA 1
ATOM 6608 C C . VAL B 1 371 ? 58.743 4.527 11.951 1.00 10.81 371 VAL B C 1
ATOM 6609 O O . VAL B 1 371 ? 59.831 4.974 11.573 1.00 9.60 371 VAL B O 1
ATOM 6613 N N . GLY B 1 372 ? 58.608 3.351 12.569 1.00 11.48 372 GLY B N 1
ATOM 6614 C CA . GLY B 1 372 ? 59.732 2.414 12.724 1.00 11.12 372 GLY B CA 1
ATOM 6615 C C . GLY B 1 372 ? 60.825 3.004 13.589 1.00 11.19 372 GLY B C 1
ATOM 6616 O O . GLY B 1 372 ? 61.989 2.626 13.457 1.00 12.42 372 GLY B O 1
ATOM 6617 N N . GLY B 1 373 ? 60.441 3.951 14.453 1.00 11.92 373 GLY B N 1
ATOM 6618 C CA . GLY B 1 373 ? 61.332 4.632 15.399 1.00 10.24 373 GLY B CA 1
ATOM 6619 C C . GLY B 1 373 ? 62.228 5.673 14.756 1.00 10.60 373 GLY B C 1
ATOM 6620 O O . GLY B 1 373 ? 63.036 6.327 15.451 1.00 9.62 373 GLY B O 1
ATOM 6621 N N . THR B 1 374 ? 62.120 5.852 13.431 1.00 10.34 374 THR B N 1
ATOM 6622 C CA . THR B 1 374 ? 63.124 6.685 12.745 1.00 10.36 374 THR B CA 1
ATOM 6623 C C . THR B 1 374 ? 62.577 7.775 11.803 1.00 10.78 374 THR B C 1
ATOM 6624 O O . THR B 1 374 ? 63.230 8.814 11.588 1.00 9.16 374 THR B O 1
ATOM 6628 N N . LYS B 1 375 ? 61.408 7.521 11.224 1.00 10.28 375 LYS B N 1
ATOM 6629 C CA . LYS B 1 375 ? 60.909 8.367 10.158 1.00 11.62 375 LYS B CA 1
ATOM 6630 C C . LYS B 1 375 ? 59.850 9.256 10.741 1.00 9.98 375 LYS B C 1
ATOM 6631 O O . LYS B 1 375 ? 58.799 8.784 11.156 1.00 7.82 375 LYS B O 1
ATOM 6653 N N . ASN B 1 378 ? 54.831 14.229 11.313 1.00 8.30 378 ASN B N 1
ATOM 6654 C CA . ASN B 1 378 ? 54.576 15.699 11.379 1.00 9.16 378 ASN B CA 1
ATOM 6655 C C . ASN B 1 378 ? 55.149 16.421 12.608 1.00 8.70 378 ASN B C 1
ATOM 6656 O O . ASN B 1 378 ? 55.675 17.528 12.487 1.00 7.75 378 ASN B O 1
ATOM 6661 N N . GLY B 1 379 ? 54.996 15.821 13.789 1.00 8.36 379 GLY B N 1
ATOM 6662 C CA . GLY B 1 379 ? 55.496 16.492 15.010 1.00 9.45 379 GLY B CA 1
ATOM 6663 C C . GLY B 1 379 ? 54.671 16.077 16.206 1.00 9.58 379 GLY B C 1
ATOM 6664 O O . GLY B 1 379 ? 53.541 15.578 16.054 1.00 10.52 379 GLY B O 1
ATOM 6665 N N . ILE B 1 380 ? 55.236 16.203 17.398 1.00 9.05 380 ILE B N 1
ATOM 6666 C CA . ILE B 1 380 ? 54.455 15.926 18.612 1.00 9.43 380 ILE B CA 1
ATOM 6667 C C . ILE B 1 380 ? 53.264 16.917 18.750 1.00 9.78 380 ILE B C 1
ATOM 6668 O O . ILE B 1 380 ? 52.236 16.585 19.325 1.00 10.73 380 ILE B O 1
ATOM 6673 N N . GLY B 1 381 ? 53.388 18.121 18.193 1.00 9.57 381 GLY B N 1
ATOM 6674 C CA . GLY B 1 381 ? 52.267 19.069 18.182 1.00 9.73 381 GLY B CA 1
ATOM 6675 C C . GLY B 1 381 ? 51.931 19.509 19.609 1.00 11.14 381 GLY B C 1
ATOM 6676 O O . GLY B 1 381 ? 52.843 19.598 20.466 1.00 10.77 381 GLY B O 1
ATOM 6677 N N . GLY B 1 382 ? 50.646 19.776 19.872 1.00 10.37 382 GLY B N 1
ATOM 6678 C CA . GLY B 1 382 ? 50.206 20.068 21.225 1.00 10.74 382 GLY B CA 1
ATOM 6679 C C . GLY B 1 382 ? 49.881 18.834 22.089 1.00 11.82 382 GLY B C 1
ATOM 6680 O O . GLY B 1 382 ? 49.512 18.981 23.237 1.00 12.13 382 GLY B O 1
ATOM 6681 N N . SER B 1 383 ? 50.006 17.616 21.557 1.00 11.93 383 SER B N 1
ATOM 6682 C CA . SER B 1 383 ? 49.501 16.435 22.266 1.00 12.73 383 SER B CA 1
ATOM 6683 C C . SER B 1 383 ? 50.133 16.262 23.657 1.00 13.19 383 SER B C 1
ATOM 6684 O O . SER B 1 383 ? 49.494 15.722 24.579 1.00 13.07 383 SER B O 1
ATOM 6687 N N . GLY B 1 384 ? 51.378 16.725 23.794 1.00 13.31 384 GLY B N 1
ATOM 6688 C CA . GLY B 1 384 ? 52.109 16.636 25.072 1.00 12.65 384 GLY B CA 1
ATOM 6689 C C . GLY B 1 384 ? 51.693 17.722 26.051 1.00 11.93 384 GLY B C 1
ATOM 6690 O O . GLY B 1 384 ? 51.556 17.467 27.240 1.00 11.19 384 GLY B O 1
ATOM 6691 N N . ASP B 1 385 ? 51.530 18.943 25.559 1.00 10.99 385 ASP B N 1
ATOM 6692 C CA . ASP B 1 385 ? 50.980 20.004 26.391 1.00 11.92 385 ASP B CA 1
ATOM 6693 C C . ASP B 1 385 ? 49.675 19.511 27.038 1.00 12.43 385 ASP B C 1
ATOM 6694 O O . ASP B 1 385 ? 49.490 19.710 28.247 1.00 13.32 385 ASP B O 1
ATOM 6699 N N . PHE B 1 386 ? 48.777 18.895 26.247 1.00 11.86 386 PHE B N 1
ATOM 6700 C CA . PHE B 1 386 ? 47.491 18.456 26.797 1.00 12.00 386 PHE B CA 1
ATOM 6701 C C . PHE B 1 386 ? 47.553 17.187 27.628 1.00 12.69 386 PHE B C 1
ATOM 6702 O O . PHE B 1 386 ? 47.045 17.173 28.791 1.00 12.65 386 PHE B O 1
ATOM 6710 N N . ALA B 1 387 ? 48.201 16.144 27.084 1.00 11.99 387 ALA B N 1
ATOM 6711 C CA . ALA B 1 387 ? 48.209 14.842 27.718 1.00 13.06 387 ALA B CA 1
ATOM 6712 C C . ALA B 1 387 ? 48.804 14.891 29.129 1.00 13.47 387 ALA B C 1
ATOM 6713 O O . ALA B 1 387 ? 48.261 14.283 30.052 1.00 14.15 387 ALA B O 1
ATOM 6715 N N . ARG B 1 388 ? 49.927 15.586 29.269 1.00 12.80 388 ARG B N 1
ATOM 6716 C CA . ARG B 1 388 ? 50.616 15.695 30.555 1.00 13.19 388 ARG B CA 1
ATOM 6717 C C . ARG B 1 388 ? 49.697 16.282 31.639 1.00 13.18 388 ARG B C 1
ATOM 6718 O O . ARG B 1 388 ? 49.671 15.803 32.771 1.00 13.42 388 ARG B O 1
ATOM 6726 N N . ASN B 1 389 ? 48.936 17.312 31.278 1.00 13.10 389 ASN B N 1
ATOM 6727 C CA . ASN B 1 389 ? 48.291 18.146 32.283 1.00 12.93 389 ASN B CA 1
ATOM 6728 C C . ASN B 1 389 ? 46.777 17.997 32.352 1.00 13.26 389 ASN B C 1
ATOM 6729 O O . ASN B 1 389 ? 46.122 18.605 33.234 1.00 13.26 389 ASN B O 1
ATOM 6734 N N . ALA B 1 390 ? 46.241 17.178 31.447 1.00 12.45 390 ALA B N 1
ATOM 6735 C CA . ALA B 1 390 ? 44.811 16.906 31.339 1.00 13.42 390 ALA B CA 1
ATOM 6736 C C . ALA B 1 390 ? 44.242 16.156 32.549 1.00 14.11 390 ALA B C 1
ATOM 6737 O O . ALA B 1 390 ? 44.932 15.349 33.198 1.00 13.79 390 ALA B O 1
ATOM 6739 N N . HIS B 1 391 ? 42.959 16.398 32.798 1.00 13.67 391 HIS B N 1
ATOM 6740 C CA . HIS B 1 391 ? 42.165 15.586 33.735 1.00 14.12 391 HIS B CA 1
ATOM 6741 C C . HIS B 1 391 ? 42.064 14.134 33.192 1.00 14.23 391 HIS B C 1
ATOM 6742 O O . HIS B 1 391 ? 42.270 13.166 33.915 1.00 13.84 391 HIS B O 1
ATOM 6749 N N . LEU B 1 392 ? 41.731 14.000 31.903 1.00 13.71 392 LEU B N 1
ATOM 6750 C CA . LEU B 1 392 ? 41.860 12.707 31.213 1.00 14.08 392 LEU B CA 1
ATOM 6751 C C . LEU B 1 392 ? 42.621 12.870 29.901 1.00 13.22 392 LEU B C 1
ATOM 6752 O O . LEU B 1 392 ? 42.190 13.613 29.044 1.00 12.68 392 LEU B O 1
ATOM 6757 N N . ALA B 1 393 ? 43.709 12.123 29.762 1.00 12.46 393 ALA B N 1
ATOM 6758 C CA . ALA B 1 393 ? 44.500 12.057 28.540 1.00 12.54 393 ALA B CA 1
ATOM 6759 C C . ALA B 1 393 ? 44.077 10.799 27.753 1.00 13.23 393 ALA B C 1
ATOM 6760 O O . ALA B 1 393 ? 44.425 9.677 28.135 1.00 12.40 393 ALA B O 1
ATOM 6762 N N . ILE B 1 394 ? 43.326 11.010 26.664 1.00 12.53 394 ILE B N 1
ATOM 6763 C CA . ILE B 1 394 ? 42.746 9.926 25.877 1.00 13.54 394 ILE B CA 1
ATOM 6764 C C . ILE B 1 394 ? 43.455 9.865 24.532 1.00 13.63 394 ILE B C 1
ATOM 6765 O O . ILE B 1 394 ? 43.635 10.896 23.881 1.00 13.45 394 ILE B O 1
ATOM 6770 N N . PHE B 1 395 ? 43.892 8.667 24.138 1.00 14.58 395 PHE B N 1
ATOM 6771 C CA . PHE B 1 395 ? 44.537 8.486 22.819 1.00 14.59 395 PHE B CA 1
ATOM 6772 C C . PHE B 1 395 ? 43.788 7.468 22.014 1.00 14.25 395 PHE B C 1
ATOM 6773 O O . PHE B 1 395 ? 43.346 6.470 22.532 1.00 13.19 395 PHE B O 1
ATOM 6781 N N . VAL B 1 396 ? 43.619 7.761 20.733 1.00 14.80 396 VAL B N 1
ATOM 6782 C CA . VAL B 1 396 ? 42.813 6.932 19.876 1.00 14.30 396 VAL B CA 1
ATOM 6783 C C . VAL B 1 396 ? 43.593 6.587 18.612 1.00 14.24 396 VAL B C 1
ATOM 6784 O O . VAL B 1 396 ? 44.507 7.312 18.230 1.00 15.47 396 VAL B O 1
ATOM 6788 N N . THR B 1 397 ? 43.225 5.478 17.992 1.00 13.87 397 THR B N 1
ATOM 6789 C CA . THR B 1 397 ? 43.792 5.009 16.739 1.00 14.12 397 THR B CA 1
ATOM 6790 C C . THR B 1 397 ? 42.985 3.782 16.344 1.00 13.80 397 THR B C 1
ATOM 6791 O O . THR B 1 397 ? 42.419 3.099 17.201 1.00 13.08 397 THR B O 1
ATOM 6795 N N . LYS B 1 398 ? 42.895 3.528 15.045 1.00 13.66 398 LYS B N 1
ATOM 6796 C CA . LYS B 1 398 ? 42.438 2.229 14.573 1.00 14.44 398 LYS B CA 1
ATOM 6797 C C . LYS B 1 398 ? 43.516 1.197 14.966 1.00 15.25 398 LYS B C 1
ATOM 6798 O O . LYS B 1 398 ? 44.718 1.534 14.990 1.00 13.48 398 LYS B O 1
ATOM 6804 N N . SER B 1 399 ? 43.088 -0.046 15.245 1.00 15.37 399 SER B N 1
ATOM 6805 C CA . SER B 1 399 ? 43.988 -1.037 15.860 1.00 15.99 399 SER B CA 1
ATOM 6806 C C . SER B 1 399 ? 45.028 -1.591 14.902 1.00 16.08 399 SER B C 1
ATOM 6807 O O . SER B 1 399 ? 46.049 -2.126 15.339 1.00 15.93 399 SER B O 1
ATOM 6810 N N . ILE B 1 400 ? 44.744 -1.494 13.605 1.00 16.29 400 ILE B N 1
ATOM 6811 C CA . ILE B 1 400 ? 45.631 -2.025 12.578 1.00 17.69 400 ILE B CA 1
ATOM 6812 C C . ILE B 1 400 ? 45.741 -1.031 11.429 1.00 18.34 400 ILE B C 1
ATOM 6813 O O . ILE B 1 400 ? 44.941 -0.086 11.345 1.00 17.90 400 ILE B O 1
ATOM 6818 N N . ALA B 1 401 ? 46.712 -1.270 10.544 1.00 18.39 401 ALA B N 1
ATOM 6819 C CA . ALA B 1 401 ? 46.897 -0.488 9.322 1.00 18.65 401 ALA B CA 1
ATOM 6820 C C . ALA B 1 401 ? 47.414 -1.385 8.198 1.00 19.19 401 ALA B C 1
ATOM 6821 O O . ALA B 1 401 ? 47.793 -2.527 8.451 1.00 18.66 401 ALA B O 1
ATOM 6823 N N . LYS B 1 402 ? 47.423 -0.871 6.958 1.00 19.56 402 LYS B N 1
ATOM 6824 C CA . LYS B 1 402 ? 47.993 -1.594 5.809 1.00 20.82 402 LYS B CA 1
ATOM 6825 C C . LYS B 1 402 ? 47.429 -3.002 5.675 1.00 19.82 402 LYS B C 1
ATOM 6826 O O . LYS B 1 402 ? 48.184 -3.977 5.586 1.00 19.73 402 LYS B O 1
ATOM 6832 N N . GLY B 1 403 ? 46.102 -3.097 5.708 1.00 19.16 403 GLY B N 1
ATOM 6833 C CA . GLY B 1 403 ? 45.386 -4.348 5.499 1.00 19.19 403 GLY B CA 1
ATOM 6834 C C . GLY B 1 403 ? 45.656 -5.450 6.514 1.00 18.84 403 GLY B C 1
ATOM 6835 O O . GLY B 1 403 ? 45.485 -6.626 6.194 1.00 19.51 403 GLY B O 1
ATOM 6836 N N . GLY B 1 404 ? 46.060 -5.070 7.723 1.00 17.82 404 GLY B N 1
ATOM 6837 C CA . GLY B 1 404 ? 46.483 -6.019 8.742 1.00 17.24 404 GLY B CA 1
ATOM 6838 C C . GLY B 1 404 ? 47.992 -6.239 8.861 1.00 15.89 404 GLY B C 1
ATOM 6839 O O . GLY B 1 404 ? 48.438 -6.894 9.798 1.00 15.48 404 GLY B O 1
ATOM 6840 N N . ASN B 1 405 ? 48.789 -5.681 7.954 1.00 14.58 405 ASN B N 1
ATOM 6841 C CA . ASN B 1 405 ? 50.236 -5.907 8.000 1.00 14.53 405 ASN B CA 1
ATOM 6842 C C . ASN B 1 405 ? 50.897 -5.146 9.157 1.00 14.74 405 ASN B C 1
ATOM 6843 O O . ASN B 1 405 ? 52.038 -5.433 9.528 1.00 14.85 405 ASN B O 1
ATOM 6848 N N . ILE B 1 406 ? 50.184 -4.164 9.696 1.00 14.00 406 ILE B N 1
ATOM 6849 C CA . ILE B 1 406 ? 50.673 -3.337 10.794 1.00 14.10 406 ILE B CA 1
ATOM 6850 C C . ILE B 1 406 ? 49.644 -3.379 11.916 1.00 13.85 406 ILE B C 1
ATOM 6851 O O . ILE B 1 406 ? 48.457 -3.181 11.668 1.00 13.61 406 ILE B O 1
ATOM 6856 N N . SER B 1 407 ? 50.098 -3.658 13.134 1.00 13.50 407 SER B N 1
ATOM 6857 C CA . SER B 1 407 ? 49.318 -3.406 14.341 1.00 13.79 407 SER B CA 1
ATOM 6858 C C . SER B 1 407 ? 49.673 -2.047 14.929 1.00 13.63 407 SER B C 1
ATOM 6859 O O . SER B 1 407 ? 50.844 -1.717 15.076 1.00 13.78 407 SER B O 1
ATOM 6862 N N . SER B 1 408 ? 48.656 -1.259 15.276 1.00 13.20 408 SER B N 1
ATOM 6863 C CA . SER B 1 408 ? 48.874 -0.028 16.038 1.00 13.40 408 SER B CA 1
ATOM 6864 C C . SER B 1 408 ? 49.108 -0.289 17.527 1.00 13.41 408 SER B C 1
ATOM 6865 O O . SER B 1 408 ? 49.408 0.632 18.277 1.00 13.35 408 SER B O 1
ATOM 6868 N N . VAL B 1 409 ? 48.959 -1.539 17.965 1.00 13.08 409 VAL B N 1
ATOM 6869 C CA . VAL B 1 409 ? 49.270 -1.871 19.356 1.00 14.37 409 VAL B CA 1
ATOM 6870 C C . VAL B 1 409 ? 50.437 -2.847 19.287 1.00 15.03 409 VAL B C 1
ATOM 6871 O O . VAL B 1 409 ? 50.348 -3.897 18.607 1.00 15.62 409 VAL B O 1
ATOM 6875 N N . VAL B 1 410 ? 51.541 -2.482 19.941 1.00 14.61 410 VAL B N 1
ATOM 6876 C CA . VAL B 1 410 ? 52.793 -3.221 19.783 1.00 15.15 410 VAL B CA 1
ATOM 6877 C C . VAL B 1 410 ? 53.399 -3.586 21.154 1.00 15.59 410 VAL B C 1
ATOM 6878 O O . VAL B 1 410 ? 53.009 -2.995 22.171 1.00 15.95 410 VAL B O 1
ATOM 6882 N N . PRO B 1 411 ? 54.360 -4.543 21.176 1.00 16.17 411 PRO B N 1
ATOM 6883 C CA . PRO B 1 411 ? 55.066 -4.876 22.425 1.00 16.47 411 PRO B CA 1
ATOM 6884 C C . PRO B 1 411 ? 55.713 -3.658 23.083 1.00 17.20 411 PRO B C 1
ATOM 6885 O O . PRO B 1 411 ? 55.547 -3.445 24.281 1.00 17.00 411 PRO B O 1
ATOM 6897 N N . VAL B 1 413 ? 56.679 0.587 21.843 1.00 13.76 413 VAL B N 1
ATOM 6898 C CA . VAL B 1 413 ? 56.711 1.611 20.778 1.00 12.40 413 VAL B CA 1
ATOM 6899 C C . VAL B 1 413 ? 58.117 1.858 20.261 1.00 13.12 413 VAL B C 1
ATOM 6900 O O . VAL B 1 413 ? 59.089 1.786 21.024 1.00 13.03 413 VAL B O 1
ATOM 6904 N N . SER B 1 414 ? 58.226 2.108 18.957 1.00 12.10 414 SER B N 1
ATOM 6905 C CA . SER B 1 414 ? 59.507 2.346 18.358 1.00 12.18 414 SER B CA 1
ATOM 6906 C C . SER B 1 414 ? 60.052 3.717 18.744 1.00 12.26 414 SER B C 1
ATOM 6907 O O . SER B 1 414 ? 61.234 3.984 18.529 1.00 12.54 414 SER B O 1
ATOM 6910 N N . HIS B 1 415 ? 59.182 4.555 19.312 1.00 11.49 415 HIS B N 1
ATOM 6911 C CA . HIS B 1 415 ? 59.492 5.930 19.663 1.00 11.90 415 HIS B CA 1
ATOM 6912 C C . HIS B 1 415 ? 58.443 6.470 20.645 1.00 11.72 415 HIS B C 1
ATOM 6913 O O . HIS B 1 415 ? 57.251 6.523 20.323 1.00 12.91 415 HIS B O 1
ATOM 6920 N N . VAL B 1 416 ? 58.886 6.898 21.824 1.00 11.81 416 VAL B N 1
ATOM 6921 C CA . VAL B 1 416 ? 58.000 7.457 22.842 1.00 11.30 416 VAL B CA 1
ATOM 6922 C C . VAL B 1 416 ? 57.851 8.955 22.649 1.00 11.49 416 VAL B C 1
ATOM 6923 O O . VAL B 1 416 ? 58.832 9.665 22.621 1.00 10.03 416 VAL B O 1
ATOM 6927 N N . ASP B 1 417 ? 56.603 9.408 22.480 1.00 11.94 417 ASP B N 1
ATOM 6928 C CA . ASP B 1 417 ? 56.283 10.810 22.573 1.00 11.28 417 ASP B CA 1
ATOM 6929 C C . ASP B 1 417 ? 55.559 11.042 23.885 1.00 11.53 417 ASP B C 1
ATOM 6930 O O . ASP B 1 417 ? 55.698 12.111 24.438 1.00 11.96 417 ASP B O 1
ATOM 6935 N N . HIS B 1 418 ? 54.780 10.068 24.363 1.00 11.38 418 HIS B N 1
ATOM 6936 C CA . HIS B 1 418 ? 54.079 10.208 25.657 1.00 12.29 418 HIS B CA 1
ATOM 6937 C C . HIS B 1 418 ? 54.358 8.994 26.485 1.00 11.86 418 HIS B C 1
ATOM 6938 O O . HIS B 1 418 ? 54.042 7.907 26.068 1.00 11.73 418 HIS B O 1
ATOM 6945 N N . THR B 1 419 ? 54.997 9.162 27.638 1.00 12.00 419 THR B N 1
ATOM 6946 C CA . THR B 1 419 ? 55.194 8.006 28.519 1.00 13.05 419 THR B CA 1
ATOM 6947 C C . THR B 1 419 ? 53.847 7.601 29.096 1.00 14.38 419 THR B C 1
ATOM 6948 O O . THR B 1 419 ? 52.864 8.366 29.053 1.00 13.74 419 THR B O 1
ATOM 6952 N N . GLU B 1 420 ? 53.820 6.392 29.638 1.00 15.04 420 GLU B N 1
ATOM 6953 C CA . GLU B 1 420 ? 52.617 5.868 30.247 1.00 16.69 420 GLU B CA 1
ATOM 6954 C C . GLU B 1 420 ? 52.111 6.719 31.437 1.00 16.60 420 GLU B C 1
ATOM 6955 O O . GLU B 1 420 ? 50.940 6.686 31.761 1.00 16.43 420 GLU B O 1
ATOM 6961 N N . HIS B 1 421 ? 52.991 7.517 32.032 1.00 16.63 421 HIS B N 1
ATOM 6962 C CA . HIS B 1 421 ? 52.586 8.522 33.023 1.00 16.15 421 HIS B CA 1
ATOM 6963 C C . HIS B 1 421 ? 51.625 9.569 32.498 1.00 16.47 421 HIS B C 1
ATOM 6964 O O . HIS B 1 421 ? 50.916 10.166 33.303 1.00 16.35 421 HIS B O 1
ATOM 6971 N N . ASP B 1 422 ? 51.593 9.804 31.167 1.00 15.90 422 ASP B N 1
ATOM 6972 C CA . ASP B 1 422 ? 50.699 10.840 30.590 1.00 15.58 422 ASP B CA 1
ATOM 6973 C C . ASP B 1 422 ? 49.520 10.309 29.792 1.00 15.89 422 ASP B C 1
ATOM 6974 O O . ASP B 1 422 ? 48.965 11.019 28.939 1.00 14.59 422 ASP B O 1
ATOM 6979 N N . VAL B 1 423 ? 49.179 9.042 30.031 1.00 15.30 423 VAL B N 1
ATOM 6980 C CA . VAL B 1 423 ? 48.169 8.356 29.214 1.00 15.80 423 VAL B CA 1
ATOM 6981 C C . VAL B 1 423 ? 47.168 7.687 30.151 1.00 15.70 423 VAL B C 1
ATOM 6982 O O . VAL B 1 423 ? 47.538 6.810 30.931 1.00 14.97 423 VAL B O 1
ATOM 6986 N N . ASP B 1 424 ? 45.902 8.107 30.077 1.00 15.73 424 ASP B N 1
ATOM 6987 C CA . ASP B 1 424 ? 44.906 7.561 30.979 1.00 16.12 424 ASP B CA 1
ATOM 6988 C C . ASP B 1 424 ? 44.050 6.509 30.305 1.00 15.70 424 ASP B C 1
ATOM 6989 O O . ASP B 1 424 ? 43.671 5.554 30.926 1.00 16.43 424 ASP B O 1
ATOM 6994 N N . ILE B 1 425 ? 43.710 6.746 29.043 1.00 15.06 425 ILE B N 1
ATOM 6995 C CA . ILE B 1 425 ? 42.660 6.012 28.356 1.00 13.83 425 ILE B CA 1
ATOM 6996 C C . ILE B 1 425 ? 43.132 5.792 26.941 1.00 13.70 425 ILE B C 1
ATOM 6997 O O . ILE B 1 425 ? 43.563 6.759 26.274 1.00 13.03 425 ILE B O 1
ATOM 7002 N N . LEU B 1 426 ? 42.999 4.543 26.478 1.00 13.92 426 LEU B N 1
ATOM 7003 C CA . LEU B 1 426 ? 43.384 4.147 25.109 1.00 13.35 426 LEU B CA 1
ATOM 7004 C C . LEU B 1 426 ? 42.186 3.540 24.419 1.00 13.51 426 LEU B C 1
ATOM 7005 O O . LEU B 1 426 ? 41.433 2.743 25.040 1.00 14.01 426 LEU B O 1
ATOM 7010 N N . VAL B 1 427 ? 41.948 3.942 23.168 1.00 12.68 427 VAL B N 1
ATOM 7011 C CA . VAL B 1 427 ? 40.759 3.456 22.480 1.00 13.39 427 VAL B CA 1
ATOM 7012 C C . VAL B 1 427 ? 41.071 3.084 21.026 1.00 15.13 427 VAL B C 1
ATOM 7013 O O . VAL B 1 427 ? 41.747 3.853 20.293 1.00 15.40 427 VAL B O 1
ATOM 7017 N N . THR B 1 428 ? 40.588 1.911 20.603 1.00 14.62 428 THR B N 1
ATOM 7018 C CA . THR B 1 428 ? 40.607 1.543 19.190 1.00 14.72 428 THR B CA 1
ATOM 7019 C C . THR B 1 428 ? 39.183 1.091 18.802 1.00 16.08 428 THR B C 1
ATOM 7020 O O . THR B 1 428 ? 38.292 1.092 19.655 1.00 16.39 428 THR B O 1
ATOM 7024 N N . GLU B 1 429 ? 38.947 0.699 17.542 1.00 16.22 429 GLU B N 1
ATOM 7025 C CA . GLU B 1 429 ? 37.607 0.188 17.191 1.00 16.08 429 GLU B CA 1
ATOM 7026 C C . GLU B 1 429 ? 37.281 -1.112 17.989 1.00 16.43 429 GLU B C 1
ATOM 7027 O O . GLU B 1 429 ? 36.102 -1.424 18.203 1.00 16.40 429 GLU B O 1
ATOM 7033 N N . GLN B 1 430 ? 38.322 -1.808 18.457 1.00 15.84 430 GLN B N 1
ATOM 7034 C CA . GLN B 1 430 ? 38.203 -3.057 19.231 1.00 16.32 430 GLN B CA 1
ATOM 7035 C C . GLN B 1 430 ? 37.640 -2.860 20.642 1.00 16.85 430 GLN B C 1
ATOM 7036 O O . GLN B 1 430 ? 36.918 -3.719 21.169 1.00 17.54 430 GLN B O 1
ATOM 7042 N N . GLY B 1 431 ? 38.001 -1.748 21.263 1.00 16.88 431 GLY B N 1
ATOM 7043 C CA . GLY B 1 431 ? 37.529 -1.442 22.603 1.00 17.27 431 GLY B CA 1
ATOM 7044 C C . GLY B 1 431 ? 38.395 -0.401 23.264 1.00 17.36 431 GLY B C 1
ATOM 7045 O O . GLY B 1 431 ? 39.213 0.242 22.604 1.00 17.96 431 GLY B O 1
ATOM 7046 N N . LEU B 1 432 ? 38.205 -0.241 24.578 1.00 16.88 432 LEU B N 1
ATOM 7047 C CA . LEU B 1 432 ? 38.822 0.818 25.349 1.00 15.36 432 LEU B CA 1
ATOM 7048 C C . LEU B 1 432 ? 39.543 0.239 26.585 1.00 16.63 432 LEU B C 1
ATOM 7049 O O . LEU B 1 432 ? 38.995 -0.630 27.273 1.00 16.85 432 LEU B O 1
ATOM 7054 N N . ALA B 1 433 ? 40.757 0.758 26.855 1.00 15.22 433 ALA B N 1
ATOM 7055 C CA . ALA B 1 433 ? 41.540 0.418 28.002 1.00 15.26 433 ALA B CA 1
ATOM 7056 C C . ALA B 1 433 ? 41.589 1.634 28.945 1.00 15.17 433 ALA B C 1
ATOM 7057 O O . ALA B 1 433 ? 42.086 2.713 28.585 1.00 15.66 433 ALA B O 1
ATOM 7059 N N . ASP B 1 434 ? 41.039 1.446 30.133 1.00 14.67 434 ASP B N 1
ATOM 7060 C CA . ASP B 1 434 ? 41.102 2.391 31.230 1.00 15.37 434 ASP B CA 1
ATOM 7061 C C . ASP B 1 434 ? 42.323 2.004 32.077 1.00 15.11 434 ASP B C 1
ATOM 7062 O O . ASP B 1 434 ? 42.336 0.964 32.726 1.00 15.45 434 ASP B O 1
ATOM 7067 N N . LEU B 1 435 ? 43.365 2.827 32.003 1.00 14.59 435 LEU B N 1
ATOM 7068 C CA . LEU B 1 435 ? 44.662 2.550 32.644 1.00 14.37 435 LEU B CA 1
ATOM 7069 C C . LEU B 1 435 ? 44.810 3.165 34.029 1.00 14.80 435 LEU B C 1
ATOM 7070 O O . LEU B 1 435 ? 45.857 2.965 34.685 1.00 15.09 435 LEU B O 1
ATOM 7075 N N . ARG B 1 436 ? 43.783 3.892 34.477 1.00 14.84 436 ARG B N 1
ATOM 7076 C CA . ARG B 1 436 ? 43.884 4.761 35.668 1.00 16.08 436 ARG B CA 1
ATOM 7077 C C . ARG B 1 436 ? 44.208 3.902 36.888 1.00 16.18 436 ARG B C 1
ATOM 7078 O O . ARG B 1 436 ? 43.541 2.884 37.095 1.00 16.01 436 ARG B O 1
ATOM 7086 N N . GLY B 1 437 ? 45.254 4.296 37.629 1.00 16.73 437 GLY B N 1
ATOM 7087 C CA . GLY B 1 437 ? 45.711 3.607 38.841 1.00 16.46 437 GLY B CA 1
ATOM 7088 C C . GLY B 1 437 ? 46.266 2.192 38.649 1.00 16.01 437 GLY B C 1
ATOM 7089 O O . GLY B 1 437 ? 46.464 1.473 39.620 1.00 16.05 437 GLY B O 1
ATOM 7090 N N . LEU B 1 438 ? 46.543 1.805 37.403 1.00 15.45 438 LEU B N 1
ATOM 7091 C CA . LEU B 1 438 ? 47.039 0.453 37.089 1.00 15.15 438 LEU B CA 1
ATOM 7092 C C . LEU B 1 438 ? 48.558 0.391 36.977 1.00 15.29 438 LEU B C 1
ATOM 7093 O O . LEU B 1 438 ? 49.197 1.314 36.463 1.00 14.17 438 LEU B O 1
ATOM 7098 N N . ALA B 1 439 ? 49.120 -0.701 37.485 1.00 14.70 439 ALA B N 1
ATOM 7099 C CA . ALA B 1 439 ? 50.545 -0.971 37.394 1.00 14.61 439 ALA B CA 1
ATOM 7100 C C . ALA B 1 439 ? 50.795 -1.490 35.968 1.00 14.86 439 ALA B C 1
ATOM 7101 O O . ALA B 1 439 ? 49.852 -1.835 35.278 1.00 14.21 439 ALA B O 1
ATOM 7103 N N . PRO B 1 440 ? 52.061 -1.508 35.514 1.00 14.62 440 PRO B N 1
ATOM 7104 C CA . PRO B 1 440 ? 52.355 -1.903 34.131 1.00 14.70 440 PRO B CA 1
ATOM 7105 C C . PRO B 1 440 ? 51.764 -3.256 33.726 1.00 15.09 440 PRO B C 1
ATOM 7106 O O . PRO B 1 440 ? 51.146 -3.347 32.647 1.00 15.04 440 PRO B O 1
ATOM 7110 N N . ARG B 1 441 ? 51.927 -4.286 34.566 1.00 15.42 441 ARG B N 1
ATOM 7111 C CA . ARG B 1 441 ? 51.434 -5.624 34.204 1.00 16.02 441 ARG B CA 1
ATOM 7112 C C . ARG B 1 441 ? 49.901 -5.640 34.089 1.00 16.40 441 ARG B C 1
ATOM 7113 O O . ARG B 1 441 ? 49.347 -6.349 33.251 1.00 15.91 441 ARG B O 1
ATOM 7121 N N . GLU B 1 442 ? 49.233 -4.833 34.918 1.00 15.92 442 GLU B N 1
ATOM 7122 C CA . GLU B 1 442 ? 47.773 -4.686 34.833 1.00 16.11 442 GLU B CA 1
ATOM 7123 C C . GLU B 1 442 ? 47.361 -3.945 33.555 1.00 15.59 442 GLU B C 1
ATOM 7124 O O . GLU B 1 442 ? 46.353 -4.304 32.932 1.00 15.04 442 GLU B O 1
ATOM 7130 N N . ARG B 1 443 ? 48.116 -2.899 33.196 1.00 15.18 443 ARG B N 1
ATOM 7131 C CA A ARG B 1 443 ? 47.858 -2.173 31.952 0.50 14.98 443 ARG B CA 1
ATOM 7132 C CA B ARG B 1 443 ? 47.886 -2.164 31.945 0.50 15.13 443 ARG B CA 1
ATOM 7133 C C . ARG B 1 443 ? 47.932 -3.099 30.733 1.00 15.08 443 ARG B C 1
ATOM 7134 O O . ARG B 1 443 ? 47.051 -3.056 29.849 1.00 15.61 443 ARG B O 1
ATOM 7149 N N . ALA B 1 444 ? 48.957 -3.943 30.696 1.00 14.65 444 ALA B N 1
ATOM 7150 C CA . ALA B 1 444 ? 49.168 -4.878 29.595 1.00 15.26 444 ALA B CA 1
ATOM 7151 C C . ALA B 1 444 ? 47.961 -5.797 29.405 1.00 15.26 444 ALA B C 1
ATOM 7152 O O . ALA B 1 444 ? 47.515 -5.995 28.291 1.00 14.60 444 ALA B O 1
ATOM 7154 N N . ARG B 1 445 ? 47.436 -6.358 30.494 1.00 16.35 445 ARG B N 1
ATOM 7155 C CA . ARG B 1 445 ? 46.294 -7.284 30.369 1.00 18.89 445 ARG B CA 1
ATOM 7156 C C . ARG B 1 445 ? 45.042 -6.594 29.815 1.00 17.46 445 ARG B C 1
ATOM 7157 O O . ARG B 1 445 ? 44.403 -7.089 28.904 1.00 17.75 445 ARG B O 1
ATOM 7165 N N . VAL B 1 446 ? 44.737 -5.420 30.362 1.00 18.13 446 VAL B N 1
ATOM 7166 C CA . VAL B 1 446 ? 43.607 -4.587 29.940 1.00 16.89 446 VAL B CA 1
ATOM 7167 C C . VAL B 1 446 ? 43.750 -4.119 28.467 1.00 16.18 446 VAL B C 1
ATOM 7168 O O . VAL B 1 446 ? 42.806 -4.192 27.696 1.00 15.54 446 VAL B O 1
ATOM 7172 N N . ILE B 1 447 ? 44.937 -3.656 28.079 1.00 15.40 447 ILE B N 1
ATOM 7173 C CA . ILE B 1 447 ? 45.165 -3.222 26.688 1.00 14.99 447 ILE B CA 1
ATOM 7174 C C . ILE B 1 447 ? 45.047 -4.421 25.699 1.00 15.13 447 ILE B C 1
ATOM 7175 O O . ILE B 1 447 ? 44.359 -4.338 24.691 1.00 16.21 447 ILE B O 1
ATOM 7180 N N . ILE B 1 448 ? 45.670 -5.545 26.017 1.00 14.84 448 ILE B N 1
ATOM 7181 C CA . ILE B 1 448 ? 45.552 -6.735 25.149 1.00 15.71 448 ILE B CA 1
ATOM 7182 C C . ILE B 1 448 ? 44.090 -7.228 25.016 1.00 17.10 448 ILE B C 1
ATOM 7183 O O . ILE B 1 448 ? 43.614 -7.533 23.923 1.00 17.47 448 ILE B O 1
ATOM 7188 N N . GLU B 1 449 ? 43.373 -7.265 26.124 1.00 18.10 449 GLU B N 1
ATOM 7189 C CA . GLU B 1 449 ? 41.986 -7.689 26.122 1.00 19.41 449 GLU B CA 1
ATOM 7190 C C . GLU B 1 449 ? 41.072 -6.756 25.315 1.00 19.43 449 GLU B C 1
ATOM 7191 O O . GLU B 1 449 ? 40.178 -7.212 24.609 1.00 18.70 449 GLU B O 1
ATOM 7197 N N . ASN B 1 450 ? 41.305 -5.444 25.415 1.00 20.03 450 ASN B N 1
ATOM 7198 C CA . ASN B 1 450 ? 40.351 -4.470 24.926 1.00 19.08 450 ASN B CA 1
ATOM 7199 C C . ASN B 1 450 ? 40.691 -3.815 23.592 1.00 18.56 450 ASN B C 1
ATOM 7200 O O . ASN B 1 450 ? 39.790 -3.583 22.796 1.00 18.07 450 ASN B O 1
ATOM 7205 N N . CYS B 1 451 ? 41.970 -3.525 23.337 1.00 17.63 451 CYS B N 1
ATOM 7206 C CA . CYS B 1 451 ? 42.338 -2.662 22.197 1.00 17.79 451 CYS B CA 1
ATOM 7207 C C . CYS B 1 451 ? 42.898 -3.339 20.957 1.00 17.73 451 CYS B C 1
ATOM 7208 O O . CYS B 1 451 ? 42.861 -2.781 19.852 1.00 17.76 451 CYS B O 1
ATOM 7211 N N . VAL B 1 452 ? 43.435 -4.529 21.150 1.00 17.74 452 VAL B N 1
ATOM 7212 C CA . VAL B 1 452 ? 44.249 -5.172 20.139 1.00 17.11 452 VAL B CA 1
ATOM 7213 C C . VAL B 1 452 ? 43.349 -5.971 19.204 1.00 17.59 452 VAL B C 1
ATOM 7214 O O . VAL B 1 452 ? 42.381 -6.589 19.644 1.00 16.75 452 VAL B O 1
ATOM 7218 N N . HIS B 1 453 ? 43.700 -5.947 17.921 1.00 17.77 453 HIS B N 1
ATOM 7219 C CA . HIS B 1 453 ? 42.989 -6.665 16.886 1.00 18.51 453 HIS B CA 1
ATOM 7220 C C . HIS B 1 453 ? 43.096 -8.181 17.094 1.00 19.13 453 HIS B C 1
ATOM 7221 O O . HIS B 1 453 ? 44.176 -8.684 17.455 1.00 19.09 453 HIS B O 1
ATOM 7228 N N . PRO B 1 454 ? 41.972 -8.923 16.880 1.00 20.19 454 PRO B N 1
ATOM 7229 C CA . PRO B 1 454 ? 41.974 -10.375 17.058 1.00 19.28 454 PRO B CA 1
ATOM 7230 C C . PRO B 1 454 ? 43.203 -11.046 16.497 1.00 19.31 454 PRO B C 1
ATOM 7231 O O . PRO B 1 454 ? 43.725 -11.971 17.136 1.00 19.16 454 PRO B O 1
ATOM 7235 N N . SER B 1 455 ? 43.708 -10.575 15.359 1.00 18.43 455 SER B N 1
ATOM 7236 C CA . SER B 1 455 ? 44.838 -11.257 14.754 1.00 19.43 455 SER B CA 1
ATOM 7237 C C . SER B 1 455 ? 46.209 -10.931 15.393 1.00 19.05 455 SER B C 1
ATOM 7238 O O . SER B 1 455 ? 47.199 -11.612 15.102 1.00 19.24 455 SER B O 1
ATOM 7241 N N . TYR B 1 456 ? 46.256 -9.933 16.282 1.00 17.88 456 TYR B N 1
ATOM 7242 C CA . TYR B 1 456 ? 47.483 -9.605 17.018 1.00 18.20 456 TYR B CA 1
ATOM 7243 C C . TYR B 1 456 ? 47.390 -9.989 18.493 1.00 18.73 456 TYR B C 1
ATOM 7244 O O . TYR B 1 456 ? 48.409 -10.024 19.195 1.00 18.73 456 TYR B O 1
ATOM 7253 N N . GLN B 1 457 ? 46.177 -10.279 18.962 1.00 18.81 457 GLN B N 1
ATOM 7254 C CA . GLN B 1 457 ? 45.945 -10.543 20.394 1.00 19.51 457 GLN B CA 1
ATOM 7255 C C . GLN B 1 457 ? 46.830 -11.653 21.002 1.00 19.37 457 GLN B C 1
ATOM 7256 O O . GLN B 1 457 ? 47.408 -11.471 22.080 1.00 18.62 457 GLN B O 1
ATOM 7262 N N . ALA B 1 458 ? 46.927 -12.794 20.316 1.00 18.66 458 ALA B N 1
ATOM 7263 C CA . ALA B 1 458 ? 47.676 -13.921 20.859 1.00 19.58 458 ALA B CA 1
ATOM 7264 C C . ALA B 1 458 ? 49.193 -13.736 20.772 1.00 19.31 458 ALA B C 1
ATOM 7265 O O . ALA B 1 458 ? 49.866 -14.029 21.726 1.00 20.04 458 ALA B O 1
ATOM 7267 N N . PRO B 1 459 ? 49.734 -13.253 19.631 1.00 19.74 459 PRO B N 1
ATOM 7268 C CA . PRO B 1 459 ? 51.175 -12.926 19.576 1.00 19.81 459 PRO B CA 1
ATOM 7269 C C . PRO B 1 459 ? 51.607 -11.940 20.688 1.00 19.92 459 PRO B C 1
ATOM 7270 O O . PRO B 1 459 ? 52.679 -12.086 21.274 1.00 20.82 459 PRO B O 1
ATOM 7274 N N . LEU B 1 460 ? 50.760 -10.964 20.978 1.00 19.13 460 LEU B N 1
ATOM 7275 C CA . LEU B 1 460 ? 51.046 -9.950 21.975 1.00 19.31 460 LEU B CA 1
ATOM 7276 C C . LEU B 1 460 ? 50.923 -10.506 23.389 1.00 19.09 460 LEU B C 1
ATOM 7277 O O . LEU B 1 460 ? 51.776 -10.280 24.233 1.00 17.70 460 LEU B O 1
ATOM 7282 N N . LEU B 1 461 ? 49.871 -11.271 23.624 1.00 19.51 461 LEU B N 1
ATOM 7283 C CA . LEU B 1 461 ? 49.760 -12.011 24.870 1.00 20.39 461 LEU B CA 1
ATOM 7284 C C . LEU B 1 461 ? 50.966 -12.957 25.055 1.00 19.93 461 LEU B C 1
ATOM 7285 O O . LEU B 1 461 ? 51.537 -13.013 26.134 1.00 19.54 461 LEU B O 1
ATOM 7290 N N . ASP B 1 462 ? 51.349 -13.693 24.012 1.00 20.50 462 ASP B N 1
ATOM 7291 C CA . ASP B 1 462 ? 52.539 -14.567 24.102 1.00 20.52 462 ASP B CA 1
ATOM 7292 C C . ASP B 1 462 ? 53.785 -13.747 24.516 1.00 19.97 462 ASP B C 1
ATOM 7293 O O . ASP B 1 462 ? 54.535 -14.126 25.426 1.00 20.41 462 ASP B O 1
ATOM 7298 N N . TYR B 1 463 ? 54.009 -12.617 23.848 1.00 18.95 463 TYR B N 1
ATOM 7299 C CA . TYR B 1 463 ? 55.120 -11.718 24.222 1.00 17.44 463 TYR B CA 1
ATOM 7300 C C . TYR B 1 463 ? 55.035 -11.352 25.707 1.00 16.75 463 TYR B C 1
ATOM 7301 O O . TYR B 1 463 ? 56.035 -11.415 26.435 1.00 16.44 463 TYR B O 1
ATOM 7310 N N . PHE B 1 464 ? 53.846 -10.956 26.154 1.00 16.62 464 PHE B N 1
ATOM 7311 C CA . PHE B 1 464 ? 53.695 -10.461 27.512 1.00 17.60 464 PHE B CA 1
ATOM 7312 C C . PHE B 1 464 ? 53.983 -11.589 28.500 1.00 17.68 464 PHE B C 1
ATOM 7313 O O . PHE B 1 464 ? 54.821 -11.455 29.389 1.00 17.66 464 PHE B O 1
ATOM 7321 N N . GLU B 1 465 ? 53.322 -12.720 28.300 1.00 18.46 465 GLU B N 1
ATOM 7322 C CA . GLU B 1 465 ? 53.481 -13.861 29.195 1.00 19.80 465 GLU B CA 1
ATOM 7323 C C . GLU B 1 465 ? 54.948 -14.367 29.260 1.00 19.26 465 GLU B C 1
ATOM 7324 O O . GLU B 1 465 ? 55.471 -14.625 30.344 1.00 19.13 465 GLU B O 1
ATOM 7330 N N . ALA B 1 466 ? 55.606 -14.476 28.107 1.00 19.18 466 ALA B N 1
ATOM 7331 C CA . ALA B 1 466 ? 57.032 -14.798 28.051 1.00 19.12 466 ALA B CA 1
ATOM 7332 C C . ALA B 1 466 ? 57.919 -13.719 28.717 1.00 18.85 466 ALA B C 1
ATOM 7333 O O . ALA B 1 466 ? 58.876 -14.053 29.434 1.00 19.86 466 ALA B O 1
ATOM 7335 N N . ALA B 1 467 ? 57.604 -12.437 28.510 1.00 18.57 467 ALA B N 1
ATOM 7336 C CA . ALA B 1 467 ? 58.366 -11.354 29.173 1.00 17.98 467 ALA B CA 1
ATOM 7337 C C . ALA B 1 467 ? 58.245 -11.405 30.711 1.00 18.18 467 ALA B C 1
ATOM 7338 O O . ALA B 1 467 ? 59.222 -11.181 31.422 1.00 16.52 467 ALA B O 1
ATOM 7340 N N . CYS B 1 468 ? 57.043 -11.691 31.214 1.00 18.23 468 CYS B N 1
ATOM 7341 C CA . CYS B 1 468 ? 56.815 -11.855 32.669 1.00 19.15 468 CYS B CA 1
ATOM 7342 C C . CYS B 1 468 ? 57.685 -12.936 33.357 1.00 19.63 468 CYS B C 1
ATOM 7343 O O . CYS B 1 468 ? 58.103 -12.769 34.503 1.00 19.62 468 CYS B O 1
ATOM 7346 N N . ALA B 1 469 ? 57.949 -14.033 32.651 1.00 20.35 469 ALA B N 1
ATOM 7347 C CA . ALA B 1 469 ? 58.876 -15.059 33.121 1.00 21.15 469 ALA B CA 1
ATOM 7348 C C . ALA B 1 469 ? 60.310 -14.546 33.374 1.00 21.18 469 ALA B C 1
ATOM 7349 O O . ALA B 1 469 ? 61.018 -15.093 34.214 1.00 21.00 469 ALA B O 1
ATOM 7351 N N . LYS B 1 470 ? 60.734 -13.501 32.667 1.00 20.75 470 LYS B N 1
ATOM 7352 C CA . LYS B 1 470 ? 62.035 -12.896 32.953 1.00 21.85 470 LYS B CA 1
ATOM 7353 C C . LYS B 1 470 ? 61.884 -11.832 34.007 1.00 21.70 470 LYS B C 1
ATOM 7354 O O . LYS B 1 470 ? 62.865 -11.194 34.368 1.00 23.10 470 LYS B O 1
ATOM 7360 N N . GLY B 1 471 ? 60.666 -11.602 34.474 1.00 20.55 471 GLY B N 1
ATOM 7361 C CA . GLY B 1 471 ? 60.447 -10.699 35.613 1.00 20.03 471 GLY B CA 1
ATOM 7362 C C . GLY B 1 471 ? 60.430 -9.220 35.279 1.00 19.05 471 GLY B C 1
ATOM 7363 O O . GLY B 1 471 ? 60.569 -8.832 34.099 1.00 19.04 471 GLY B O 1
ATOM 7364 N N . GLY B 1 472 ? 60.258 -8.402 36.324 1.00 18.08 472 GLY B N 1
ATOM 7365 C CA . GLY B 1 472 ? 60.360 -6.943 36.234 1.00 16.66 472 GLY B CA 1
ATOM 7366 C C . GLY B 1 472 ? 59.036 -6.228 36.467 1.00 16.24 472 GLY B C 1
ATOM 7367 O O . GLY B 1 472 ? 57.964 -6.794 36.282 1.00 15.83 472 GLY B O 1
ATOM 7368 N N . HIS B 1 473 ? 59.124 -4.973 36.890 1.00 16.14 473 HIS B N 1
ATOM 7369 C CA . HIS B 1 473 ? 57.976 -4.108 37.046 1.00 14.91 473 HIS B CA 1
ATOM 7370 C C . HIS B 1 473 ? 57.323 -3.931 35.660 1.00 15.13 473 HIS B C 1
ATOM 7371 O O . HIS B 1 473 ? 56.075 -3.950 35.533 1.00 15.21 473 HIS B O 1
ATOM 7378 N N . THR B 1 474 ? 58.167 -3.818 34.621 1.00 14.57 474 THR B N 1
ATOM 7379 C CA . THR B 1 474 ? 57.667 -3.647 33.230 1.00 14.20 474 THR B CA 1
ATOM 7380 C C . THR B 1 474 ? 58.325 -4.699 32.354 1.00 14.44 474 THR B C 1
ATOM 7381 O O . THR B 1 474 ? 59.409 -4.472 31.789 1.00 13.74 474 THR B O 1
ATOM 7385 N N . PRO B 1 475 ? 57.720 -5.879 32.289 1.00 15.23 475 PRO B N 1
ATOM 7386 C CA . PRO B 1 475 ? 58.415 -6.991 31.615 1.00 15.35 475 PRO B CA 1
ATOM 7387 C C . PRO B 1 475 ? 58.588 -6.836 30.082 1.00 15.52 475 PRO B C 1
ATOM 7388 O O . PRO B 1 475 ? 57.651 -6.470 29.361 1.00 15.63 475 PRO B O 1
ATOM 7392 N N . HIS B 1 476 ? 59.773 -7.175 29.591 1.00 15.90 476 HIS B N 1
ATOM 7393 C CA . HIS B 1 476 ? 60.060 -7.114 28.161 1.00 15.21 476 HIS B CA 1
ATOM 7394 C C . HIS B 1 476 ? 60.959 -8.256 27.753 1.00 15.83 476 HIS B C 1
ATOM 7395 O O . HIS B 1 476 ? 61.695 -8.797 28.593 1.00 15.40 476 HIS B O 1
ATOM 7402 N N . LEU B 1 477 ? 60.872 -8.654 26.480 1.00 15.94 477 LEU B N 1
ATOM 7403 C CA . LEU B 1 477 ? 61.906 -9.481 25.849 1.00 15.76 477 LEU B CA 1
ATOM 7404 C C . LEU B 1 477 ? 62.822 -8.568 25.008 1.00 16.16 477 LEU B C 1
ATOM 7405 O O . LEU B 1 477 ? 62.403 -8.083 23.964 1.00 15.34 477 LEU B O 1
ATOM 7410 N N . LEU B 1 478 ? 64.060 -8.337 25.459 1.00 16.32 478 LEU B N 1
ATOM 7411 C CA . LEU B 1 478 ? 64.974 -7.434 24.755 1.00 16.49 478 LEU B CA 1
ATOM 7412 C C . LEU B 1 478 ? 65.279 -7.863 23.327 1.00 16.72 478 LEU B C 1
ATOM 7413 O O . LEU B 1 478 ? 65.469 -6.998 22.467 1.00 16.11 478 LEU B O 1
ATOM 7418 N N . ARG B 1 479 ? 65.308 -9.178 23.083 1.00 16.41 479 ARG B N 1
ATOM 7419 C CA . ARG B 1 479 ? 65.465 -9.728 21.741 1.00 17.25 479 ARG B CA 1
ATOM 7420 C C . ARG B 1 479 ? 64.279 -9.430 20.836 1.00 17.89 479 ARG B C 1
ATOM 7421 O O . ARG B 1 479 ? 64.451 -9.320 19.617 1.00 18.58 479 ARG B O 1
ATOM 7429 N N . GLU B 1 480 ? 63.090 -9.320 21.427 1.00 17.58 480 GLU B N 1
ATOM 7430 C CA . GLU B 1 480 ? 61.842 -9.304 20.671 1.00 17.47 480 GLU B CA 1
ATOM 7431 C C . GLU B 1 480 ? 61.080 -7.982 20.686 1.00 17.62 480 GLU B C 1
ATOM 7432 O O . GLU B 1 480 ? 60.142 -7.824 19.896 1.00 17.88 480 GLU B O 1
ATOM 7438 N N . ALA B 1 481 ? 61.465 -7.058 21.575 1.00 15.97 481 ALA B N 1
ATOM 7439 C CA . ALA B 1 481 ? 60.697 -5.828 21.826 1.00 16.42 481 ALA B CA 1
ATOM 7440 C C . ALA B 1 481 ? 60.451 -5.000 20.555 1.00 16.31 481 ALA B C 1
ATOM 7441 O O . ALA B 1 481 ? 59.377 -4.437 20.396 1.00 16.49 481 ALA B O 1
ATOM 7443 N N . LEU B 1 482 ? 61.432 -4.970 19.651 1.00 16.22 482 LEU B N 1
ATOM 7444 C CA . LEU B 1 482 ? 61.337 -4.159 18.436 1.00 16.18 482 LEU B CA 1
ATOM 7445 C C . LEU B 1 482 ? 61.168 -4.982 17.164 1.00 15.36 482 LEU B C 1
ATOM 7446 O O . LEU B 1 482 ? 61.226 -4.441 16.070 1.00 14.70 482 LEU B O 1
ATOM 7451 N N . ALA B 1 483 ? 60.935 -6.281 17.326 1.00 15.20 483 ALA B N 1
ATOM 7452 C CA . ALA B 1 483 ? 60.960 -7.235 16.215 1.00 15.56 483 ALA B CA 1
ATOM 7453 C C . ALA B 1 483 ? 59.844 -6.989 15.211 1.00 15.35 483 ALA B C 1
ATOM 7454 O O . ALA B 1 483 ? 60.051 -7.185 14.003 1.00 15.45 483 ALA B O 1
ATOM 7456 N N . TRP B 1 484 ? 58.667 -6.594 15.701 1.00 15.04 484 TRP B N 1
ATOM 7457 C CA . TRP B 1 484 ? 57.562 -6.260 14.789 1.00 15.66 484 TRP B CA 1
ATOM 7458 C C . TRP B 1 484 ? 57.943 -5.128 13.832 1.00 14.99 484 TRP B C 1
ATOM 7459 O O . TRP B 1 484 ? 57.632 -5.185 12.648 1.00 15.66 484 TRP B O 1
ATOM 7470 N N . HIS B 1 485 ? 58.638 -4.117 14.336 1.00 14.57 485 HIS B N 1
ATOM 7471 C CA . HIS B 1 485 ? 59.028 -2.979 13.488 1.00 14.43 485 HIS B CA 1
ATOM 7472 C C . HIS B 1 485 ? 60.067 -3.443 12.471 1.00 14.52 485 HIS B C 1
ATOM 7473 O O . HIS B 1 485 ? 60.008 -3.051 11.325 1.00 13.97 485 HIS B O 1
ATOM 7480 N N . LEU B 1 486 ? 61.017 -4.273 12.906 1.00 14.80 486 LEU B N 1
ATOM 7481 C CA . LEU B 1 486 ? 62.015 -4.863 11.996 1.00 15.37 486 LEU B CA 1
ATOM 7482 C C . LEU B 1 486 ? 61.357 -5.757 10.943 1.00 15.15 486 LEU B C 1
ATOM 7483 O O . LEU B 1 486 ? 61.686 -5.667 9.752 1.00 15.23 486 LEU B O 1
ATOM 7488 N N . ASN B 1 487 ? 60.416 -6.604 11.375 1.00 15.05 487 ASN B N 1
ATOM 7489 C CA . ASN B 1 487 ? 59.654 -7.487 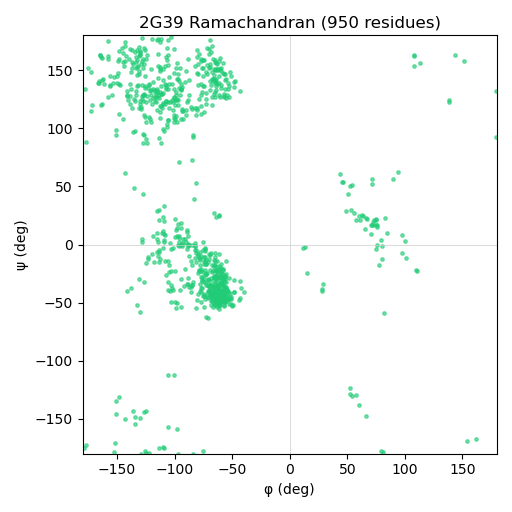10.459 1.00 14.98 487 ASN B CA 1
ATOM 7490 C C . ASN B 1 487 ? 58.900 -6.702 9.392 1.00 16.55 487 ASN B C 1
ATOM 7491 O O . ASN B 1 487 ? 58.830 -7.123 8.224 1.00 16.10 487 ASN B O 1
ATOM 7496 N N . LEU B 1 488 ? 58.297 -5.576 9.815 1.00 17.56 488 LEU B N 1
ATOM 7497 C CA . LEU B 1 488 ? 57.531 -4.731 8.909 1.00 19.22 488 LEU B CA 1
ATOM 7498 C C . LEU B 1 488 ? 58.465 -4.193 7.846 1.00 20.22 488 LEU B C 1
ATOM 7499 O O . LEU B 1 488 ? 58.181 -4.275 6.657 1.00 21.26 488 LEU B O 1
ATOM 7504 N N . GLU B 1 489 ? 59.583 -3.655 8.299 1.00 21.54 489 GLU B N 1
ATOM 7505 C CA . GLU B 1 489 ? 60.588 -3.079 7.436 1.00 23.81 489 GLU B CA 1
ATOM 7506 C C . GLU B 1 489 ? 61.299 -4.089 6.512 1.00 24.11 489 GLU B C 1
ATOM 7507 O O . GLU B 1 489 ? 61.455 -3.828 5.318 1.00 23.78 489 GLU B O 1
ATOM 7513 N N . GLU B 1 490 ? 61.731 -5.230 7.052 1.00 24.45 490 GLU B N 1
ATOM 7514 C CA . GLU B 1 490 ? 62.466 -6.219 6.244 1.00 25.77 490 GLU B CA 1
ATOM 7515 C C . GLU B 1 490 ? 61.560 -7.019 5.326 1.00 25.57 490 GLU B C 1
ATOM 7516 O O . GLU B 1 490 ? 61.947 -7.361 4.192 1.00 26.03 490 GLU B O 1
ATOM 7522 N N . ARG B 1 491 ? 60.363 -7.342 5.823 1.00 24.94 491 ARG B N 1
ATOM 7523 C CA . ARG B 1 491 ? 59.507 -8.322 5.154 1.00 24.20 491 ARG B CA 1
ATOM 7524 C C . ARG B 1 491 ? 58.069 -7.846 4.880 1.00 24.36 491 ARG B C 1
ATOM 7525 O O . ARG B 1 491 ? 57.256 -8.626 4.379 1.00 24.43 491 ARG B O 1
ATOM 7533 N N . GLY B 1 492 ? 57.760 -6.579 5.185 1.00 23.96 492 GLY B N 1
ATOM 7534 C CA . GLY B 1 492 ? 56.483 -5.979 4.762 1.00 23.96 492 GLY B CA 1
ATOM 7535 C C . GLY B 1 492 ? 55.281 -6.344 5.626 1.00 23.67 492 GLY B C 1
ATOM 7536 O O . GLY B 1 492 ? 54.162 -5.861 5.376 1.00 23.38 492 GLY B O 1
ATOM 7537 N N . HIS B 1 493 ? 55.519 -7.178 6.641 1.00 22.71 493 HIS B N 1
ATOM 7538 C CA . HIS B 1 493 ? 54.494 -7.556 7.606 1.00 22.34 493 HIS B CA 1
ATOM 7539 C C . HIS B 1 493 ? 55.055 -7.713 9.036 1.00 21.91 493 HIS B C 1
ATOM 7540 O O . HIS B 1 493 ? 56.038 -8.432 9.251 1.00 20.69 493 HIS B O 1
ATOM 7555 N N . LEU B 1 495 ? 54.205 -9.517 11.435 1.00 21.25 495 LEU B N 1
ATOM 7556 C CA . LEU B 1 495 ? 54.226 -10.914 11.914 1.00 20.74 495 LEU B CA 1
ATOM 7557 C C . LEU B 1 495 ? 55.118 -11.842 11.081 1.00 21.33 495 LEU B C 1
ATOM 7558 O O . LEU B 1 495 ? 55.248 -13.024 11.416 1.00 21.21 495 LEU B O 1
ATOM 7563 N N . ALA B 1 496 ? 55.705 -11.309 10.003 1.00 21.24 496 ALA B N 1
ATOM 7564 C CA . ALA B 1 496 ? 56.671 -12.037 9.171 1.00 21.52 496 ALA B CA 1
ATOM 7565 C C . ALA B 1 496 ? 58.108 -11.959 9.739 1.00 22.14 496 ALA B C 1
ATOM 7566 O O . ALA B 1 496 ? 58.849 -11.010 9.448 1.00 22.08 496 ALA B O 1
ATOM 7568 N N . GLY B 1 497 ? 58.487 -12.947 10.550 1.00 22.76 497 GLY B N 1
ATOM 7569 C CA . GLY B 1 497 ? 59.786 -12.960 11.242 1.00 23.88 497 GLY B CA 1
ATOM 7570 C C . GLY B 1 497 ? 60.969 -13.454 10.407 1.00 24.85 497 GLY B C 1
ATOM 7571 O O . GLY B 1 497 ? 60.804 -14.018 9.293 1.00 24.56 497 GLY B O 1
#